Protein AF-A0AAD5S342-F1 (afdb_monomer_lite)

pLDDT: mean 83.77, std 13.4, range [33.16, 98.31]

Foldseek 3Di:
DPFQKAKEWFAFLFFIKIKIAHADDPVDPDAFPFAAEEEEFELEPLCPVVSLCCQQFQVLLLCVLLVHDQQGWHWYWYDAVDTDTDIAGSVRSNVDDDGDYHHAACLCVLVVVQCVQAPPPDPDQAGHYEYEHEDLQQHPHQVSLLVSLVVSLVVLVPGSGDFYHHAAENENSPDLHACLSRLSNQSNGPQLAAYAHHYHYPPDDSVRSSVSSSVNRNQSTHWWKKAFAPWWKDSDPLDPDTHRIDTDHRGIDITGINYDTPFIDTNRHGHHYDYDPHHCELVNCVVPCVNSLLSVLLLLLSLLSSPDPVSLVVLVSVLVSLVSRVVVNVVVVVVVVVPDPPPPPDFLLVVLLVVVVVVLVCCQSRSNNSSVVSNVPPCLNVDGRVLSSVSSVCSDPPPCVNVVVVVVVPPPPDDDQLLVLQLQLLCLCLVVVVLCPPDDCPPAAAAPQRRDEQNQLSVSLNVCVVVVNSVSDGLLSSLLSNFFKFWFFAFDAADPLPLLPTATPDTDLPGMHGLSRQVVCCVVVVRDFDADPPVRHGGQAGQGFDPDLSSLLSCVVRPLQNLQQNLCCSRHVDRDRRPCSNLSSLLNVLLVLLVQLQAFPHDLDLSSLVSNLRSLVNNCSNCPCVLVVQLVQQPDPLQVDPFFARQRVLDEPSSCLVNLLVCLLVVSRPPQLRVLLNNLLSLLLVQLLVVLVPDPCSLVVLLVLLCQFQVDDCVPFADAADAFQDDGDDLVPGDGDHRPHTPPVSLVVSCPSVVSSLSSLSSNVLSNLSSDPPDDSVVSSVSSSPDDHNDPVSSCVSNVAPDPVQSSSLSNLCSSVQVDPPSQADPPPRHGPQTRSRDPVSSVVSVVVSSSVSSSVVNVVSVVVSVVVSQVVQLVVLLCQLQADQDPVSNVCCQVQPDDDRPDGDHDPACPDPSNVSNVCSLPPPPPPPPDDRHPSVSSVVVSVVVRPPPPPDDDDDD

Sequence (959 aa):
MTVLHECKILKTYQGYFAQLSVVADKANDRKPALLTPVLVVDTSGSMGHHAARLIKTVLPDVLTNLSYPPATPVYLITYHSTTKAQLLTVEGLRGLGRIEQGGTYMAPVPSTLLPILIPEKQTDPSPGFLIITISDGEIFDQELTLKNAETLAESIKGAPVGTIRSHAIRFDTGGQADTRALSSLLQLDNSGLPVELVSLHQRTADNECVKTIAEAVSDSGSTMTLSLTGSTLRRFPWAAEESTTLPVHEGQNTLWLTSLPSQMTIDGENVKMTVEDATLSRETFQRLLTKPFTSFLQRARVLKVVNTPTSLSEVSRMVDYFDGLERSWDVQESLLEESAPSAIHTTPLEKRKNRLKKHISKTATSLRNQFNAIMNDSKVGAMNSSQQAEYLRNVDMTKNTARGLARRGADSSGAFDFDETCRKEIRKMHENLSELEEIDDSNHLVSFYSRATTLEGIKTVCNLVDEEILDQCTTPQILELFNIVGIPVDAPVGDFPDPMSYRINKVFLDCYVSLSDVLVYRVESGGNDLETPGTRQPIVNVIPIFEDPRLVQFLRKHAPTMMEYLASVGMRRVVVDVSMTSGYSVLSAIWKMVEVLGRNGEDRSERAVRVFLHLIDQLPVVVGGYFAHTYSLLDCGVNAEEGRAYHLMNNGVTNMMVAVLKGLREGGLFFVEKMMRGLYTFEVWQAVRKRYRGSEVGAGEVERMTEGIWGVDFGKWRVPVTPLFEKDVEEGEVQEEWPDEFDEGYVGELLKDCWYVDFLTYIPKLFSIAVQTDIDEDEKVSLIKNLPPFDDSVKASVLGVESLKEFTECCLVQALVYTTKKMRVDEETGLPLLPDPGHKQGREELYRKTLREVYLRRWREDLKEKTREEDRVLGEMLRDALVEAQTVDEFVRVLREGVQKGTRTSCLKGPSDEVFKVVEAAFFVKVEDGTEKIPLHAEKLATLITASLPFESIPEPLP

InterPro domains:
  IPR036465 von Willebrand factor A-like domain superfamily [G3DSA:3.40.50.410] (37-194)
  IPR036465 von Willebrand factor A-like domain superfamily [SSF53300] (38-156)

Organism: NCBI:txid64517

Structure (mmCIF, N/CA/C/O backbone):
data_AF-A0AAD5S342-F1
#
_entry.id   AF-A0AAD5S342-F1
#
loop_
_atom_site.group_PDB
_atom_site.id
_atom_site.type_symbol
_atom_site.label_atom_id
_atom_site.label_alt_id
_atom_site.label_comp_id
_atom_site.label_asym_id
_atom_site.label_entity_id
_atom_site.label_seq_id
_atom_site.pdbx_PDB_ins_code
_atom_site.Cartn_x
_atom_site.Cartn_y
_atom_site.Cartn_z
_atom_site.occupancy
_atom_site.B_iso_or_equiv
_atom_site.auth_seq_id
_atom_site.auth_comp_id
_atom_site.auth_asym_id
_atom_site.auth_atom_id
_atom_site.pdbx_PDB_model_num
ATOM 1 N N . MET A 1 1 ? -32.989 -5.867 68.429 1.00 46.41 1 MET A N 1
ATOM 2 C CA . MET A 1 1 ? -32.605 -4.721 67.583 1.00 46.41 1 MET A CA 1
ATOM 3 C C . MET A 1 1 ? -32.586 -5.213 66.153 1.00 46.41 1 MET A C 1
ATOM 5 O O . MET A 1 1 ? -31.698 -5.975 65.794 1.00 46.41 1 MET A O 1
ATOM 9 N N . THR A 1 2 ? -33.631 -4.904 65.395 1.00 49.53 2 THR A N 1
ATOM 10 C CA . THR A 1 2 ? -33.724 -5.241 63.972 1.00 49.53 2 THR A CA 1
ATOM 11 C C . THR A 1 2 ? -32.793 -4.282 63.241 1.00 49.53 2 THR A C 1
ATOM 13 O O . THR A 1 2 ? -32.979 -3.076 63.331 1.00 49.53 2 THR A O 1
ATOM 16 N N . VAL A 1 3 ? -31.729 -4.791 62.625 1.00 52.34 3 VAL A N 1
ATOM 17 C CA . VAL A 1 3 ? -30.800 -3.955 61.858 1.00 52.34 3 VAL A CA 1
ATOM 18 C C . VAL A 1 3 ? -31.531 -3.496 60.596 1.00 52.34 3 VAL A C 1
ATOM 20 O O . VAL A 1 3 ? -31.871 -4.330 59.762 1.00 52.34 3 VAL A O 1
ATOM 23 N N . LEU A 1 4 ? -31.808 -2.196 60.492 1.00 70.38 4 LEU A N 1
ATOM 24 C CA . LEU A 1 4 ? -32.550 -1.587 59.380 1.00 70.38 4 LEU A CA 1
ATOM 25 C C . LEU A 1 4 ? -31.663 -1.282 58.159 1.00 70.38 4 LEU A C 1
ATOM 27 O O . LEU A 1 4 ? -32.164 -1.224 57.039 1.00 70.38 4 LEU A O 1
ATOM 31 N N . HIS A 1 5 ? -30.346 -1.136 58.348 1.00 82.56 5 HIS A N 1
ATOM 32 C CA . HIS A 1 5 ? -29.408 -0.723 57.298 1.00 82.56 5 HIS A CA 1
ATOM 33 C C . HIS A 1 5 ? -28.180 -1.636 57.239 1.00 82.56 5 HIS A C 1
ATOM 35 O O . HIS A 1 5 ? -27.531 -1.885 58.260 1.00 82.56 5 HIS A O 1
ATOM 41 N N . GLU A 1 6 ? -27.825 -2.098 56.039 1.00 87.88 6 GLU A N 1
ATOM 42 C CA . GLU A 1 6 ? -26.651 -2.948 55.808 1.00 87.88 6 GLU A CA 1
ATOM 43 C C . GLU A 1 6 ? -25.726 -2.335 54.753 1.00 87.88 6 GLU A C 1
ATOM 45 O O . GLU A 1 6 ? -26.180 -1.878 53.706 1.00 87.88 6 GLU A O 1
ATOM 50 N N . CYS A 1 7 ? -24.420 -2.350 55.014 1.00 88.19 7 CYS A N 1
ATOM 51 C CA . CYS A 1 7 ? -23.390 -1.838 54.116 1.00 88.19 7 CYS A CA 1
ATOM 52 C C . CYS A 1 7 ? -22.332 -2.912 53.853 1.00 88.19 7 CYS A C 1
ATOM 54 O O . CYS A 1 7 ? -21.711 -3.416 54.792 1.00 88.19 7 CYS A O 1
ATOM 56 N N . LYS A 1 8 ? -22.122 -3.265 52.582 1.00 89.88 8 LYS A N 1
ATOM 57 C CA . LYS A 1 8 ? -21.062 -4.183 52.143 1.00 89.88 8 LYS A CA 1
ATOM 58 C C . LYS A 1 8 ? -19.888 -3.393 51.593 1.00 89.88 8 LYS A C 1
ATOM 60 O O . LYS A 1 8 ? -20.094 -2.577 50.701 1.00 89.88 8 LYS A O 1
ATOM 65 N N . ILE A 1 9 ? -18.682 -3.646 52.093 1.00 89.88 9 ILE A N 1
ATOM 66 C CA . ILE A 1 9 ? -17.473 -2.896 51.739 1.00 89.88 9 ILE A CA 1
ATOM 67 C C . ILE A 1 9 ? -16.460 -3.832 51.077 1.00 89.88 9 ILE A C 1
ATOM 69 O O . ILE A 1 9 ? -16.096 -4.856 51.648 1.00 89.88 9 ILE A O 1
ATOM 73 N N . LEU A 1 10 ? -15.988 -3.454 49.892 1.00 88.62 10 LEU A N 1
ATOM 74 C CA . LEU A 1 10 ? -15.003 -4.161 49.075 1.00 88.62 10 LEU A CA 1
ATOM 75 C C . LEU A 1 10 ? -13.757 -3.296 48.900 1.00 88.62 10 LEU A C 1
ATOM 77 O O . LEU A 1 10 ? -13.846 -2.080 48.704 1.00 88.62 10 LEU A O 1
ATOM 81 N N . LYS A 1 11 ? -12.577 -3.915 48.915 1.00 87.31 11 LYS A N 1
ATOM 82 C CA . LYS A 1 11 ? -11.325 -3.199 48.649 1.00 87.31 11 LYS A CA 1
ATOM 83 C C . LYS A 1 11 ? -11.171 -2.929 47.150 1.00 87.31 11 LYS A C 1
ATOM 85 O O . LYS A 1 11 ? -11.355 -3.826 46.328 1.00 87.31 11 LYS A O 1
ATOM 90 N N . THR A 1 12 ? -10.792 -1.705 46.794 1.00 85.62 12 THR A N 1
ATOM 91 C CA . THR A 1 12 ? -10.472 -1.311 45.409 1.00 85.62 12 THR A CA 1
ATOM 92 C C . THR A 1 12 ? -8.983 -0.992 45.272 1.00 85.62 12 THR A C 1
ATOM 94 O O . THR A 1 12 ? -8.253 -1.012 46.266 1.00 85.62 12 THR A O 1
ATOM 97 N N . TYR A 1 13 ? -8.509 -0.689 44.058 1.00 83.81 13 TYR A N 1
ATOM 98 C CA . TYR A 1 13 ? -7.109 -0.293 43.854 1.00 83.81 13 TYR A CA 1
ATOM 99 C C . TYR A 1 13 ? -6.765 1.037 44.559 1.00 83.81 13 TYR A C 1
ATOM 101 O O . TYR A 1 13 ? -5.616 1.248 44.943 1.00 83.81 13 TYR A O 1
ATOM 109 N N . GLN A 1 14 ? -7.760 1.908 44.779 1.00 84.06 14 GLN A N 1
ATOM 110 C CA . GLN A 1 14 ? -7.618 3.172 45.500 1.00 84.06 14 GLN A CA 1
ATOM 111 C C . GLN A 1 14 ? -8.809 3.391 46.448 1.00 84.06 14 GLN A C 1
ATOM 113 O O . GLN A 1 14 ? -9.830 3.959 46.068 1.00 84.06 14 GLN A O 1
ATOM 118 N N . GLY A 1 15 ? -8.655 2.951 47.702 1.00 88.81 15 GLY A N 1
ATOM 119 C CA . GLY A 1 15 ? -9.685 3.052 48.742 1.00 88.81 15 GLY A CA 1
ATOM 120 C C . GLY A 1 15 ? -10.644 1.859 48.746 1.00 88.81 15 GLY A C 1
ATOM 121 O O . GLY A 1 15 ? -10.259 0.728 48.428 1.00 88.81 15 GLY A O 1
ATOM 122 N N . TYR A 1 16 ? -11.904 2.100 49.093 1.00 88.94 16 TYR A N 1
ATOM 123 C CA . TYR A 1 16 ? -12.935 1.075 49.223 1.00 88.94 16 TYR A CA 1
ATOM 124 C C . TYR A 1 16 ? -14.212 1.467 48.483 1.00 88.94 16 TYR A C 1
ATOM 126 O O . TYR A 1 16 ? -14.583 2.636 48.395 1.00 88.94 16 TYR A O 1
ATOM 134 N N . PHE A 1 17 ? -14.894 0.453 47.977 1.00 89.06 17 PHE A N 1
ATOM 135 C CA . PHE A 1 17 ? -16.221 0.542 47.398 1.00 89.06 17 PHE A CA 1
ATOM 136 C C . PHE A 1 17 ? -17.229 0.045 48.426 1.00 89.06 17 PHE A C 1
ATOM 138 O O . PHE A 1 17 ? -17.016 -1.013 49.014 1.00 89.06 17 PHE A O 1
ATOM 145 N N . ALA A 1 18 ? -18.322 0.770 48.634 1.00 88.44 18 ALA A N 1
ATOM 146 C CA . ALA A 1 18 ? -19.358 0.377 49.571 1.00 88.44 18 ALA A CA 1
ATOM 147 C C . ALA A 1 18 ? -20.746 0.390 48.918 1.00 88.44 18 ALA A C 1
ATOM 149 O O . ALA A 1 18 ? -21.150 1.371 48.294 1.00 88.44 18 ALA A O 1
ATOM 150 N N . GLN A 1 19 ? -21.482 -0.709 49.083 1.00 88.44 19 GLN A N 1
ATOM 151 C CA . GLN A 1 19 ? -22.879 -0.833 48.684 1.00 88.44 19 GLN A CA 1
ATOM 152 C C . GLN A 1 19 ? -23.754 -0.788 49.935 1.00 88.44 19 GLN A C 1
ATOM 154 O O . GLN A 1 19 ? -23.732 -1.711 50.753 1.00 88.44 19 GLN A O 1
ATOM 159 N N . LEU A 1 20 ? -24.517 0.291 50.077 1.00 87.81 20 LEU A N 1
ATOM 160 C CA . LEU A 1 20 ? -25.360 0.565 51.235 1.00 87.81 20 LEU A CA 1
ATOM 161 C C . LEU A 1 20 ? -26.830 0.312 50.884 1.00 87.81 20 LEU A C 1
ATOM 163 O O . LEU A 1 20 ? -27.375 0.960 49.998 1.00 87.81 20 LEU A O 1
ATOM 167 N N . SER A 1 21 ? -27.481 -0.606 51.592 1.00 87.38 21 SER A N 1
ATOM 168 C CA . SER A 1 21 ? -28.918 -0.856 51.490 1.00 87.38 21 SER A CA 1
ATOM 169 C C . SER A 1 21 ? -29.649 -0.119 52.608 1.00 87.38 21 SER A C 1
ATOM 171 O O . SER A 1 21 ? -29.520 -0.468 53.785 1.00 87.38 21 SER A O 1
ATOM 173 N N . VAL A 1 22 ? -30.428 0.889 52.231 1.00 84.00 22 VAL A N 1
ATOM 174 C CA . VAL A 1 22 ? -31.238 1.711 53.133 1.00 84.00 22 VAL A CA 1
ATOM 175 C C . VAL A 1 22 ? -32.688 1.241 53.047 1.00 84.00 22 VAL A C 1
ATOM 177 O O . VAL A 1 22 ? -33.249 1.178 51.958 1.00 84.00 22 VAL A O 1
ATOM 180 N N . VAL A 1 23 ? -33.298 0.888 54.176 1.00 80.94 23 VAL A N 1
ATOM 181 C CA . VAL A 1 23 ? -34.708 0.485 54.255 1.00 80.94 23 VAL A CA 1
ATOM 182 C C . VAL A 1 23 ? -35.474 1.620 54.920 1.00 80.94 23 VAL A C 1
ATOM 184 O O . VAL A 1 23 ? -35.059 2.061 55.991 1.00 80.94 23 VAL A O 1
ATOM 187 N N . ALA A 1 24 ? -36.569 2.100 54.322 1.00 67.25 24 ALA A N 1
ATOM 188 C CA . ALA A 1 24 ? -37.411 3.072 55.008 1.00 67.25 24 ALA A CA 1
ATOM 189 C C . ALA A 1 24 ? -38.067 2.426 56.231 1.00 67.25 24 ALA A C 1
ATOM 191 O O . ALA A 1 24 ? -38.729 1.384 56.140 1.00 67.25 24 ALA A O 1
ATOM 192 N N . ASP A 1 25 ? -37.887 3.055 57.388 1.00 62.12 25 ASP A N 1
ATOM 193 C CA . ASP A 1 25 ? -38.526 2.610 58.612 1.00 62.12 25 ASP A CA 1
ATOM 194 C C . ASP A 1 25 ? -40.024 2.943 58.564 1.00 62.12 25 ASP A C 1
ATOM 196 O O . ASP A 1 25 ? -40.439 4.085 58.759 1.00 62.12 25 ASP A O 1
ATOM 200 N N . LYS A 1 26 ? -40.862 1.932 58.301 1.00 55.25 26 LYS A N 1
ATOM 201 C CA . LYS A 1 26 ? -42.330 2.079 58.244 1.00 55.25 26 LYS A CA 1
ATOM 202 C C . LYS A 1 26 ? -42.949 2.522 59.578 1.00 55.25 26 LYS A C 1
ATOM 204 O O . LYS A 1 26 ? -44.126 2.869 59.597 1.00 55.25 26 LYS A O 1
ATOM 209 N N . ALA A 1 27 ? -42.204 2.457 60.686 1.00 48.22 27 ALA A N 1
ATOM 210 C CA . ALA A 1 27 ? -42.687 2.826 62.015 1.00 48.22 27 ALA A CA 1
ATOM 211 C C . ALA A 1 27 ? -42.595 4.336 62.305 1.00 48.22 27 ALA A C 1
ATOM 213 O O . ALA A 1 27 ? -43.327 4.833 63.163 1.00 48.22 27 ALA A O 1
ATOM 214 N N . ASN A 1 28 ? -41.744 5.072 61.584 1.00 49.28 28 ASN A N 1
ATOM 215 C CA . ASN A 1 28 ? -41.642 6.523 61.678 1.00 49.28 28 ASN A CA 1
ATOM 216 C C . ASN A 1 28 ? -42.394 7.152 60.500 1.00 49.28 28 ASN A C 1
ATOM 218 O O . ASN A 1 28 ? -41.905 7.167 59.378 1.00 49.28 28 ASN A O 1
ATOM 222 N N . ASP A 1 29 ? -43.563 7.736 60.770 1.00 49.12 29 ASP A N 1
ATOM 223 C CA . ASP A 1 29 ? -44.435 8.463 59.824 1.00 49.12 29 ASP A CA 1
ATOM 224 C C . ASP A 1 29 ? -43.801 9.787 59.307 1.00 49.12 29 ASP A C 1
ATOM 226 O O . ASP A 1 29 ? -44.475 10.780 59.014 1.00 49.12 29 ASP A O 1
ATOM 230 N N . ARG A 1 30 ? -42.462 9.851 59.247 1.00 54.88 30 ARG A N 1
ATOM 231 C CA . ARG A 1 30 ? -41.699 10.982 58.723 1.00 54.88 30 ARG A CA 1
ATOM 232 C C . ARG A 1 30 ? -41.871 11.004 57.211 1.00 54.88 30 ARG A C 1
ATOM 234 O O . ARG A 1 30 ? -41.182 10.299 56.481 1.00 54.88 30 ARG A O 1
ATOM 241 N N . LYS A 1 31 ? -42.802 11.838 56.743 1.00 55.91 31 LYS A N 1
ATOM 242 C CA . LYS A 1 31 ? -42.915 12.158 55.319 1.00 55.91 31 LYS A CA 1
ATOM 243 C C . LYS A 1 31 ? -41.551 12.637 54.793 1.00 55.91 31 LYS A C 1
ATOM 245 O O . LYS A 1 31 ? -40.954 13.509 55.428 1.00 55.91 31 LYS A O 1
ATOM 250 N N . PRO A 1 32 ? -41.084 12.102 53.652 1.00 58.09 32 PRO A N 1
ATOM 251 C CA . PRO A 1 32 ? -39.902 12.573 52.942 1.00 58.09 32 PRO A CA 1
ATOM 252 C C . PRO A 1 32 ? -39.813 14.096 52.879 1.00 58.09 32 PRO A C 1
ATOM 254 O O . PRO A 1 32 ? -40.793 14.755 52.524 1.00 58.09 32 PRO A O 1
ATOM 257 N N . ALA A 1 33 ? -38.638 14.659 53.167 1.00 66.88 33 ALA A N 1
ATOM 258 C CA . ALA A 1 33 ? -38.361 16.044 52.812 1.00 66.88 33 ALA A CA 1
ATOM 259 C C . ALA A 1 33 ? -38.264 16.131 51.281 1.00 66.88 33 ALA A C 1
ATOM 261 O O . ALA A 1 33 ? -37.308 15.638 50.686 1.00 66.88 33 ALA A O 1
ATOM 262 N N . LEU A 1 34 ? -39.288 16.697 50.641 1.00 79.44 34 LEU A N 1
ATOM 263 C CA . LEU A 1 34 ? -39.297 16.923 49.198 1.00 79.44 34 LEU A CA 1
ATOM 264 C C . LEU A 1 34 ? -38.274 18.006 48.832 1.00 79.44 34 LEU A C 1
ATOM 266 O O . LEU A 1 34 ? -38.190 19.034 49.507 1.00 79.44 34 LEU A O 1
ATOM 270 N N . LEU A 1 35 ? -37.532 17.795 47.743 1.00 87.50 35 LEU A N 1
ATOM 271 C CA . LEU A 1 35 ? -36.610 18.797 47.206 1.00 87.50 35 LEU A CA 1
ATOM 272 C C . LEU A 1 35 ? -37.390 20.036 46.756 1.00 87.50 35 LEU A C 1
ATOM 274 O O . LEU A 1 35 ? -38.443 19.913 46.136 1.00 87.50 35 LEU A O 1
ATOM 278 N N . THR A 1 36 ? -36.864 21.228 47.011 1.00 91.56 36 THR A N 1
ATOM 279 C CA . THR A 1 36 ? -37.491 22.490 46.606 1.00 91.56 36 THR A CA 1
ATOM 280 C C . THR A 1 36 ? -37.471 22.619 45.077 1.00 91.56 36 THR A C 1
ATOM 282 O O . THR A 1 36 ? -36.381 22.654 44.498 1.00 91.56 36 THR A O 1
ATOM 285 N N . PRO A 1 37 ? -38.625 22.707 44.388 1.00 94.38 37 PRO A N 1
ATOM 286 C CA . PRO A 1 37 ? -38.643 22.787 42.932 1.00 94.38 37 PRO A CA 1
ATOM 287 C C . PRO A 1 37 ? -38.166 24.150 42.415 1.00 94.38 37 PRO A C 1
ATOM 289 O O . PRO A 1 37 ? -38.629 25.205 42.860 1.00 94.38 37 PRO A O 1
ATOM 292 N N . VAL A 1 38 ? -37.285 24.111 41.420 1.00 96.62 38 VAL A N 1
ATOM 293 C CA . VAL A 1 38 ? -36.791 25.250 40.647 1.00 96.62 38 VAL A CA 1
ATOM 294 C C . VAL A 1 38 ? -37.047 24.964 39.168 1.00 96.62 38 VAL A C 1
ATOM 296 O O . VAL A 1 38 ? -36.395 24.130 38.545 1.00 96.62 38 VAL A O 1
ATOM 299 N N . LEU A 1 39 ? -38.028 25.644 38.593 1.00 97.06 39 LEU A N 1
ATOM 300 C CA . LEU A 1 39 ? -38.422 25.500 37.198 1.00 97.06 39 LEU A CA 1
ATOM 301 C C . LEU A 1 39 ? -37.732 26.589 36.382 1.00 97.06 39 LEU A C 1
ATOM 303 O O . LEU A 1 39 ? -38.001 27.770 36.585 1.00 97.06 39 LEU A O 1
ATOM 307 N N . VAL A 1 40 ? -36.863 26.203 35.456 1.00 97.00 40 VAL A N 1
ATOM 308 C CA . VAL A 1 40 ? -36.189 27.116 34.530 1.00 97.00 40 VAL A CA 1
ATOM 309 C C . VAL A 1 40 ? -36.830 26.938 33.159 1.00 97.00 40 VAL A C 1
ATOM 311 O O . VAL A 1 40 ? -36.609 25.926 32.503 1.00 97.00 40 VAL A O 1
ATOM 314 N N . VAL A 1 41 ? -37.660 27.883 32.726 1.00 95.38 41 VAL A N 1
ATOM 315 C CA . VAL A 1 41 ? -38.484 27.717 31.520 1.00 95.38 41 VAL A CA 1
ATOM 316 C C . VAL A 1 41 ? -38.209 28.821 30.511 1.00 95.38 41 VAL A C 1
ATOM 318 O O . VAL A 1 41 ? -38.329 30.011 30.809 1.00 95.38 41 VAL A O 1
ATOM 321 N N . ASP A 1 42 ? -37.879 28.402 29.299 1.00 93.94 42 ASP A N 1
ATOM 322 C CA . ASP A 1 42 ? -37.775 29.263 28.133 1.00 93.94 42 ASP A CA 1
ATOM 323 C C . ASP A 1 42 ? -39.151 29.812 27.734 1.00 93.94 42 ASP A C 1
ATOM 325 O O . ASP A 1 42 ? -40.121 29.072 27.536 1.00 93.94 42 ASP A O 1
ATOM 329 N N . THR A 1 43 ? -39.233 31.135 27.640 1.00 93.44 43 THR A N 1
ATOM 330 C CA . THR A 1 43 ? -40.446 31.875 27.273 1.00 93.44 43 THR A CA 1
ATOM 331 C C . THR A 1 43 ? -40.275 32.686 25.990 1.00 93.44 43 THR A C 1
ATOM 333 O O . THR A 1 43 ? -41.052 33.597 25.718 1.00 93.44 43 THR A O 1
ATOM 336 N N . SER A 1 44 ? -39.253 32.371 25.199 1.00 90.69 44 SER A N 1
ATOM 337 C CA . SER A 1 44 ? -38.955 33.028 23.930 1.00 90.69 44 SER A CA 1
ATOM 338 C C . SER A 1 44 ? -40.067 32.889 22.881 1.00 90.69 44 SER A C 1
ATOM 340 O O . SER A 1 44 ? -41.038 32.133 23.014 1.00 90.69 44 SER A O 1
ATOM 342 N N . GLY A 1 45 ? -39.924 33.652 21.793 1.00 86.38 45 GLY A N 1
ATOM 343 C CA . GLY A 1 45 ? -40.865 33.629 20.674 1.00 86.38 45 GLY A CA 1
ATOM 344 C C . GLY A 1 45 ? -41.050 32.246 20.036 1.00 86.38 45 GLY A C 1
ATOM 345 O O . GLY A 1 45 ? -42.173 31.924 19.645 1.00 86.38 45 GLY A O 1
ATOM 346 N N . SER A 1 46 ? -39.997 31.427 19.974 1.00 85.88 46 SER A N 1
ATOM 347 C CA . SER A 1 46 ? -40.021 30.074 19.397 1.00 85.88 46 SER A CA 1
ATOM 348 C C . SER A 1 46 ? -40.792 29.078 20.274 1.00 85.88 46 SER A C 1
ATOM 350 O O . SER A 1 46 ? -41.546 28.250 19.759 1.00 85.88 46 SER A O 1
ATOM 352 N N . MET A 1 47 ? -40.733 29.243 21.598 1.00 88.75 47 MET A N 1
ATOM 353 C CA . MET A 1 47 ? -41.551 28.486 22.552 1.00 88.75 47 MET A CA 1
ATOM 354 C C . MET A 1 47 ? -43.021 28.935 22.567 1.00 88.75 47 MET A C 1
ATOM 356 O O . MET A 1 47 ? -43.915 28.135 22.858 1.00 88.75 47 MET A O 1
ATOM 360 N N . GLY A 1 48 ? -43.312 30.196 22.232 1.00 85.19 48 GLY A N 1
ATOM 361 C CA . GLY A 1 48 ? -44.657 30.703 21.941 1.00 85.19 48 GLY A CA 1
ATOM 362 C C . GLY A 1 48 ? -45.745 30.269 22.939 1.00 85.19 48 GLY A C 1
ATOM 363 O O . GLY A 1 48 ? -45.650 30.481 24.147 1.00 85.19 48 GLY A O 1
ATOM 364 N N . HIS A 1 49 ? -46.822 29.653 22.435 1.00 86.44 49 HIS A N 1
ATOM 365 C CA . HIS A 1 49 ? -47.918 29.146 23.275 1.00 86.44 49 HIS A CA 1
ATOM 366 C C . HIS A 1 49 ? -47.546 27.881 24.074 1.00 86.44 49 HIS A C 1
ATOM 368 O O . HIS A 1 49 ? -48.228 27.551 25.049 1.00 86.44 49 HIS A O 1
ATOM 374 N N . HIS A 1 50 ? -46.460 27.193 23.707 1.00 89.94 50 HIS A N 1
ATOM 375 C CA . HIS A 1 50 ? -45.987 26.002 24.406 1.00 89.94 50 HIS A CA 1
ATOM 376 C C . HIS A 1 50 ? -45.400 26.334 25.776 1.00 89.94 50 HIS A C 1
ATOM 378 O O . HIS A 1 50 ? -45.657 25.591 26.718 1.00 89.94 50 HIS A O 1
ATOM 384 N N . ALA A 1 51 ? -44.723 27.474 25.940 1.00 90.88 51 ALA A N 1
ATOM 385 C CA . ALA A 1 51 ? -44.261 27.926 27.257 1.00 90.88 51 ALA A CA 1
ATOM 386 C C . ALA A 1 51 ? -45.431 28.082 28.247 1.00 90.88 51 ALA A C 1
ATOM 388 O O . ALA A 1 51 ? -45.378 27.603 29.381 1.00 90.88 51 ALA A O 1
ATOM 389 N N . ALA A 1 52 ? -46.537 28.686 27.798 1.00 90.25 52 ALA A N 1
ATOM 390 C CA . ALA A 1 52 ? -47.737 28.847 28.619 1.00 90.25 52 ALA A CA 1
ATOM 391 C C . ALA A 1 52 ? -48.393 27.504 28.955 1.00 90.25 52 ALA A C 1
ATOM 393 O O . ALA A 1 52 ? -48.786 27.289 30.100 1.00 90.25 52 ALA A O 1
ATOM 394 N N . ARG A 1 53 ? -48.471 26.598 27.978 1.00 92.12 53 ARG A N 1
ATOM 395 C CA . ARG A 1 53 ? -48.949 25.223 28.165 1.00 92.12 53 ARG A CA 1
ATOM 396 C C . ARG A 1 53 ? -48.102 24.464 29.196 1.00 92.12 53 ARG A C 1
ATOM 398 O O . ARG A 1 53 ? -48.650 23.844 30.105 1.00 92.12 53 ARG A O 1
ATOM 405 N N . LEU A 1 54 ? -46.776 24.549 29.089 1.00 93.44 54 LEU A N 1
ATOM 406 C CA . LEU A 1 54 ? -45.845 23.883 29.998 1.00 93.44 54 LEU A CA 1
ATOM 407 C C . LEU A 1 54 ? -45.987 24.403 31.430 1.00 93.44 54 LEU A C 1
ATOM 409 O O . LEU A 1 54 ? -46.116 23.610 32.355 1.00 93.44 54 LEU A O 1
ATOM 413 N N . ILE A 1 55 ? -46.026 25.724 31.613 1.00 94.12 55 ILE A N 1
ATOM 414 C CA . ILE A 1 55 ? -46.080 26.345 32.943 1.00 94.12 55 ILE A CA 1
ATOM 415 C C . ILE A 1 55 ? -47.446 26.162 33.616 1.00 94.12 55 ILE A C 1
ATOM 417 O O . ILE A 1 55 ? -47.494 25.920 34.818 1.00 94.12 55 ILE A O 1
ATOM 421 N N . LYS A 1 56 ? -48.553 26.284 32.873 1.00 93.50 56 LYS A N 1
ATOM 422 C CA . LYS A 1 56 ? -49.904 26.313 33.467 1.00 93.50 56 LYS A CA 1
ATOM 423 C C . LYS A 1 56 ? -50.554 24.942 33.597 1.00 93.50 56 LYS A C 1
ATOM 425 O O . LYS A 1 56 ? -51.421 24.771 34.452 1.00 93.50 56 LYS A O 1
ATOM 430 N N . THR A 1 57 ? -50.160 23.995 32.750 1.00 93.69 57 THR A N 1
ATOM 431 C CA . THR A 1 57 ? -50.806 22.682 32.665 1.00 93.69 57 THR A CA 1
ATOM 432 C C . THR A 1 57 ? -49.822 21.574 33.004 1.00 93.69 57 THR A C 1
ATOM 434 O O . THR A 1 57 ? -50.010 20.883 33.997 1.00 93.69 57 THR A O 1
ATOM 437 N N . VAL A 1 58 ? -48.728 21.449 32.246 1.00 95.62 58 VAL A N 1
ATOM 438 C CA . VAL A 1 58 ? -47.835 20.283 32.351 1.00 95.62 58 VAL A CA 1
ATOM 439 C C . VAL A 1 58 ? -47.049 20.264 33.667 1.00 95.62 58 VAL A C 1
ATOM 441 O O . VAL A 1 58 ? -47.120 19.289 34.404 1.00 95.62 58 VAL A O 1
ATOM 444 N N . LEU A 1 59 ? -46.302 21.319 33.997 1.00 95.81 59 LEU A N 1
ATOM 445 C CA . LEU A 1 59 ? -45.428 21.347 35.179 1.00 95.81 59 LEU A CA 1
ATOM 446 C C . LEU A 1 59 ? -46.180 21.226 36.520 1.00 95.81 59 LEU A C 1
ATOM 448 O O . LEU A 1 59 ? -45.702 20.488 37.382 1.00 95.81 59 LEU A O 1
ATOM 452 N N . PRO A 1 60 ? -47.349 21.866 36.727 1.00 96.06 60 PRO A N 1
ATOM 453 C CA . PRO A 1 60 ? -48.146 21.650 37.936 1.00 96.06 60 PRO A CA 1
ATOM 454 C C . PRO A 1 60 ? -48.586 20.192 38.095 1.00 96.06 60 PRO A C 1
ATOM 456 O O . PRO A 1 60 ? -48.535 19.648 39.200 1.00 96.06 60 PRO A O 1
ATOM 459 N N . ASP A 1 61 ? -48.972 19.543 36.994 1.00 95.12 61 ASP A N 1
ATOM 460 C CA . ASP A 1 61 ? -49.398 18.141 36.990 1.00 95.12 61 ASP A CA 1
ATOM 461 C C . ASP A 1 61 ? -48.203 17.191 37.192 1.00 95.12 61 ASP A C 1
ATOM 463 O O . ASP A 1 61 ? -48.325 16.206 37.917 1.00 95.12 61 ASP A O 1
ATOM 467 N N . VAL A 1 62 ? -47.020 17.520 36.654 1.00 94.38 62 VAL A N 1
ATOM 468 C CA . VAL A 1 62 ? -45.755 16.816 36.948 1.00 94.38 62 VAL A CA 1
ATOM 469 C C . VAL A 1 62 ? -45.452 16.860 38.442 1.00 94.38 62 VAL A C 1
ATOM 471 O O . VAL A 1 62 ? -45.231 15.817 39.052 1.00 94.38 62 VAL A O 1
ATOM 474 N N . LEU A 1 63 ? -45.467 18.049 39.052 1.00 94.00 63 LEU A N 1
ATOM 475 C CA . LEU A 1 63 ? -45.190 18.199 40.482 1.00 94.00 63 LEU A CA 1
ATOM 476 C C . LEU A 1 63 ? -46.245 17.470 41.328 1.00 94.00 63 LEU A C 1
ATOM 478 O O . LEU A 1 63 ? -45.900 16.797 42.297 1.00 94.00 63 LEU A O 1
ATOM 482 N N . THR A 1 64 ? -47.515 17.516 40.925 1.00 92.12 64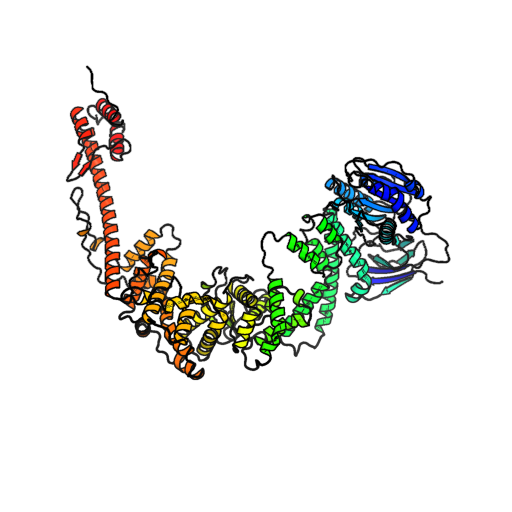 THR A N 1
ATOM 483 C CA . THR A 1 64 ? -48.590 16.765 41.593 1.00 92.12 64 THR A CA 1
ATOM 484 C C . THR A 1 64 ? -48.357 15.250 41.507 1.00 92.12 64 THR A C 1
ATOM 486 O O . THR A 1 64 ? -48.504 14.556 42.513 1.00 92.12 64 THR A O 1
ATOM 489 N N . ASN A 1 65 ? -47.924 14.732 40.350 1.00 91.50 65 ASN A N 1
ATOM 490 C CA . ASN A 1 65 ? -47.564 13.318 40.173 1.00 91.50 65 ASN A CA 1
ATOM 491 C C . ASN A 1 65 ? -46.349 12.905 41.012 1.00 91.50 65 ASN A C 1
ATOM 493 O O . ASN A 1 65 ? -46.296 11.783 41.508 1.00 91.50 65 ASN A O 1
ATOM 497 N N . LEU A 1 66 ? -45.411 13.826 41.233 1.00 88.12 66 LEU A N 1
ATOM 498 C CA . LEU A 1 66 ? -44.286 13.661 42.155 1.00 88.12 66 LEU A CA 1
ATOM 499 C C . LEU A 1 66 ? -44.689 13.866 43.631 1.00 88.12 66 LEU A C 1
ATOM 501 O O . LEU A 1 66 ? -43.834 13.980 44.504 1.00 88.12 66 LEU A O 1
ATOM 505 N N . SER A 1 67 ? -45.993 13.891 43.928 1.00 89.75 67 SER A N 1
ATOM 506 C CA . SER A 1 67 ? -46.565 14.032 45.273 1.00 89.75 67 SER A CA 1
ATOM 507 C C . SER A 1 67 ? -46.288 15.374 45.964 1.00 89.75 67 SER A C 1
ATOM 509 O O . SER A 1 67 ? -46.380 15.461 47.191 1.00 89.75 67 SER A O 1
ATOM 511 N N . TYR A 1 68 ? -46.005 16.442 45.211 1.00 90.56 68 TYR A N 1
ATOM 512 C CA . TYR A 1 68 ? -45.884 17.789 45.770 1.00 90.56 68 TYR A CA 1
ATOM 513 C C . TYR A 1 68 ? -47.265 18.372 46.113 1.00 90.56 68 TYR A C 1
ATOM 515 O O . TYR A 1 68 ? -48.130 18.463 45.239 1.00 90.56 68 TYR A O 1
ATOM 523 N N . PRO A 1 69 ? -47.487 18.833 47.361 1.00 91.69 69 PRO A N 1
ATOM 524 C CA . PRO A 1 69 ? -48.716 19.531 47.723 1.00 91.69 69 PRO A CA 1
ATOM 525 C C . PRO A 1 69 ? -48.971 20.797 46.877 1.00 91.69 69 PRO A C 1
ATOM 527 O O . PRO A 1 69 ? -48.019 21.512 46.558 1.00 91.69 69 PRO A O 1
ATOM 530 N N . PRO A 1 70 ? -50.239 21.175 46.614 1.00 92.56 70 PRO A N 1
ATOM 531 C CA . PRO A 1 70 ? -50.577 22.386 45.850 1.00 92.56 70 PRO A CA 1
ATOM 532 C C . PRO A 1 70 ? -50.010 23.693 46.434 1.00 92.56 70 PRO A C 1
ATOM 534 O O . PRO A 1 70 ? -49.781 24.664 45.714 1.00 92.56 70 PRO A O 1
ATOM 537 N N . ALA A 1 71 ? -49.779 23.724 47.750 1.00 94.00 71 ALA A N 1
ATOM 538 C CA . ALA A 1 71 ? -49.234 24.872 48.473 1.00 94.00 71 ALA A CA 1
ATOM 539 C C . ALA A 1 71 ? -47.694 24.918 48.505 1.00 94.00 71 ALA A C 1
ATOM 541 O O . ALA A 1 71 ? -47.138 25.870 49.052 1.00 94.00 71 ALA A O 1
ATOM 542 N N . THR A 1 72 ? -46.997 23.917 47.955 1.00 93.00 72 THR A N 1
ATOM 543 C CA . THR A 1 72 ? -45.530 23.862 47.995 1.00 93.00 72 THR A CA 1
ATOM 544 C C . THR A 1 72 ? -44.927 25.034 47.223 1.00 93.00 72 THR A C 1
ATOM 546 O O . THR A 1 72 ? -45.344 25.264 46.083 1.00 93.00 72 THR A O 1
ATOM 549 N N . PRO A 1 73 ? -43.967 25.776 47.807 1.00 94.50 73 PRO A N 1
ATOM 550 C CA . PRO A 1 73 ? -43.253 26.828 47.098 1.00 94.50 73 PRO A CA 1
ATOM 551 C C . PRO A 1 73 ? -42.441 26.269 45.922 1.00 94.50 73 PRO A C 1
ATOM 553 O O . PRO A 1 73 ? -41.793 25.233 46.037 1.00 94.50 73 PRO A O 1
ATOM 556 N N . VAL A 1 74 ? -42.460 26.989 44.805 1.00 95.50 74 VAL A N 1
ATOM 557 C CA . VAL A 1 74 ? -41.762 26.688 43.554 1.00 95.50 74 VAL A CA 1
ATOM 558 C C . VAL A 1 74 ? -41.091 27.963 43.062 1.00 95.50 74 VAL A C 1
ATOM 560 O O . VAL A 1 74 ? -41.754 28.986 42.860 1.00 95.50 74 VAL A O 1
ATOM 563 N N . TYR A 1 75 ? -39.782 27.907 42.833 1.00 96.88 75 TYR A N 1
ATOM 564 C CA . TYR A 1 75 ? -39.073 28.980 42.144 1.00 96.88 75 TYR A CA 1
ATOM 565 C C . TYR A 1 75 ? -39.281 28.814 40.644 1.00 96.88 75 TYR A C 1
ATOM 567 O O . TYR A 1 75 ? -38.845 27.827 40.066 1.00 96.88 75 TYR A O 1
ATOM 575 N N . LEU A 1 76 ? -39.939 29.773 40.000 1.00 96.44 76 LEU A N 1
ATOM 576 C CA . LEU A 1 76 ? -40.054 29.820 38.547 1.00 96.44 76 LEU A CA 1
ATOM 577 C C . LEU A 1 76 ? -39.099 30.888 38.011 1.00 96.44 76 LEU A C 1
ATOM 579 O O . LEU A 1 76 ? -39.271 32.078 38.283 1.00 96.44 76 LEU A O 1
ATOM 583 N N . ILE A 1 77 ? -38.109 30.450 37.243 1.00 96.62 77 ILE A N 1
ATOM 584 C CA . ILE A 1 77 ? -37.183 31.286 36.489 1.00 96.62 77 ILE A CA 1
ATOM 585 C C . ILE A 1 77 ? -37.603 31.221 35.026 1.00 96.62 77 ILE A C 1
ATOM 587 O O . ILE A 1 77 ? -37.428 30.202 34.364 1.00 96.62 77 ILE A O 1
ATOM 591 N N . THR A 1 78 ? -38.165 32.307 34.514 1.00 94.56 78 THR A N 1
ATOM 592 C CA . THR A 1 78 ? -38.449 32.444 33.083 1.00 94.56 78 THR A CA 1
ATOM 593 C C . THR A 1 78 ? -37.362 33.264 32.421 1.00 94.56 78 THR A C 1
ATOM 595 O O . THR A 1 78 ? -36.914 34.261 33.000 1.00 94.56 78 THR A O 1
ATOM 598 N N . TYR A 1 79 ? -36.972 32.889 31.209 1.00 94.19 79 TYR A N 1
ATOM 599 C CA . TYR A 1 79 ? -36.029 33.674 30.424 1.00 94.19 79 TYR A CA 1
ATOM 600 C C . TYR A 1 79 ? -36.514 33.883 28.989 1.00 94.19 79 TYR A C 1
ATOM 602 O O . TYR A 1 79 ? -37.176 33.032 28.391 1.00 94.19 79 TYR A O 1
ATOM 610 N N . HIS A 1 80 ? -36.226 35.077 28.485 1.00 91.81 80 HIS A N 1
ATOM 611 C CA . HIS A 1 80 ? -36.350 35.495 27.093 1.00 91.81 80 HIS A CA 1
ATOM 612 C C . HIS A 1 80 ? -35.225 36.514 26.824 1.00 91.81 80 HIS A C 1
ATOM 614 O O . HIS A 1 80 ? -34.069 36.219 27.098 1.00 91.81 80 HIS A O 1
ATOM 620 N N . SER A 1 81 ? -35.523 37.723 26.353 1.00 90.56 81 SER A N 1
ATOM 621 C CA . SER A 1 81 ? -34.626 38.885 26.380 1.00 90.56 81 SER A CA 1
ATOM 622 C C . SER A 1 81 ? -34.278 39.367 27.793 1.00 90.56 81 SER A C 1
ATOM 624 O O . SER A 1 81 ? -33.296 40.087 27.962 1.00 90.56 81 SER A O 1
ATOM 626 N N . THR A 1 82 ? -35.055 38.990 28.810 1.00 90.38 82 THR A N 1
ATOM 627 C CA . THR A 1 82 ? -34.729 39.209 30.225 1.00 90.38 82 THR A CA 1
ATOM 628 C C . THR A 1 82 ? -34.944 37.928 31.029 1.00 90.38 82 THR A C 1
ATOM 630 O O . THR A 1 82 ? -35.708 37.050 30.632 1.00 90.38 82 THR A O 1
ATOM 633 N N . THR A 1 83 ? -34.261 37.802 32.168 1.00 94.00 83 THR A N 1
ATOM 634 C CA . THR A 1 83 ? -34.461 36.697 33.115 1.00 94.00 83 THR A CA 1
ATOM 635 C C . THR A 1 83 ? -35.209 37.205 34.339 1.00 94.00 83 THR A C 1
ATOM 637 O O . THR A 1 83 ? -34.839 38.224 34.925 1.00 94.00 83 THR A O 1
ATOM 640 N N . LYS A 1 84 ? -36.264 36.494 34.739 1.00 93.56 84 LYS A N 1
ATOM 641 C CA . LYS A 1 84 ? -37.088 36.833 35.902 1.00 93.56 84 LYS A CA 1
ATOM 642 C C . LYS A 1 84 ? -37.272 35.604 36.779 1.00 93.56 84 LYS A C 1
ATOM 644 O O . LYS A 1 84 ? -37.777 34.590 36.311 1.00 93.56 84 LYS A O 1
ATOM 649 N N . ALA A 1 85 ? -36.911 35.724 38.053 1.00 94.50 85 ALA A N 1
ATOM 650 C CA . ALA A 1 85 ? -37.230 34.738 39.078 1.00 94.50 85 ALA A CA 1
ATOM 651 C C . ALA A 1 85 ? -38.425 35.203 39.912 1.00 94.50 85 ALA A C 1
ATOM 653 O O . ALA A 1 85 ? -38.515 36.370 40.299 1.00 94.50 85 ALA A O 1
ATOM 654 N N . GLN A 1 86 ? -39.338 34.286 40.205 1.00 94.94 86 GLN A N 1
ATOM 655 C CA . GLN A 1 86 ? -40.473 34.520 41.091 1.00 94.94 86 GLN A CA 1
ATOM 656 C C . GLN A 1 86 ? -40.768 33.270 41.916 1.00 94.94 86 GLN A C 1
ATOM 658 O O . GLN A 1 86 ? -40.646 32.149 41.425 1.00 94.94 86 GLN A O 1
ATOM 663 N N . LEU A 1 87 ? -41.160 33.472 43.172 1.00 95.69 87 LEU A N 1
ATOM 664 C CA . LEU A 1 87 ? -41.582 32.402 44.068 1.00 95.69 87 LEU A CA 1
ATOM 665 C C . LEU A 1 87 ? -43.105 32.273 44.001 1.00 95.69 87 LEU A C 1
ATOM 667 O O . LEU A 1 87 ? -43.823 33.227 44.298 1.00 95.69 87 LEU A O 1
ATOM 671 N N . LEU A 1 88 ? -43.586 31.106 43.590 1.00 95.94 88 LEU A N 1
ATOM 672 C CA . LEU A 1 88 ? -45.006 30.781 43.454 1.00 95.94 88 LEU A CA 1
ATOM 673 C C . LEU A 1 88 ? -45.325 29.509 44.238 1.00 95.94 88 LEU A C 1
ATOM 675 O O . LEU A 1 88 ? -44.430 28.887 44.795 1.00 95.94 88 LEU A O 1
ATOM 679 N N . THR A 1 89 ? -46.591 29.111 44.289 1.00 96.50 89 THR A N 1
ATOM 680 C CA . THR A 1 89 ? -46.979 27.762 44.724 1.00 96.50 89 THR A CA 1
ATOM 681 C C . THR A 1 89 ? -47.251 26.875 43.510 1.00 96.50 89 THR A C 1
ATOM 683 O O . THR A 1 89 ? -47.474 27.398 42.415 1.00 96.50 89 THR A O 1
ATOM 686 N N . VAL A 1 90 ? -47.282 25.549 43.689 1.00 94.12 90 VAL A N 1
ATOM 687 C CA . VAL A 1 90 ? -47.692 24.601 42.629 1.00 94.12 90 VAL A CA 1
ATOM 688 C C . VAL A 1 90 ? -49.037 25.010 42.012 1.00 94.12 90 VAL A C 1
ATOM 690 O O . VAL A 1 90 ? -49.161 25.058 40.792 1.00 94.12 90 VAL A O 1
ATOM 693 N N . GLU A 1 91 ? -50.019 25.396 42.832 1.00 93.00 91 GLU A N 1
ATOM 694 C CA . GLU A 1 91 ? -51.311 25.904 42.344 1.00 93.00 91 GLU A CA 1
ATOM 695 C C . GLU A 1 91 ? -51.188 27.290 41.683 1.00 93.00 91 GLU A C 1
ATOM 697 O O . GLU A 1 91 ? -51.819 27.570 40.664 1.00 93.00 91 GLU A O 1
ATOM 702 N N . GLY A 1 92 ? -50.318 28.154 42.216 1.00 92.62 92 GLY A N 1
ATOM 703 C CA . GLY A 1 92 ? -50.050 29.488 41.677 1.00 92.62 92 GLY A CA 1
ATOM 704 C C . GLY A 1 92 ? -49.502 29.479 40.246 1.00 92.62 92 GLY A C 1
ATOM 705 O O . GLY A 1 92 ? -49.731 30.436 39.504 1.00 92.62 92 GLY A O 1
ATOM 706 N N . LEU A 1 93 ? -48.850 28.390 39.821 1.00 93.56 93 LEU A N 1
ATOM 707 C CA . LEU A 1 93 ? -48.398 28.208 38.438 1.00 93.56 93 LEU A CA 1
ATOM 708 C C . LEU A 1 93 ? -49.562 28.223 37.431 1.00 93.56 93 LEU A C 1
ATOM 710 O O . LEU A 1 93 ? -49.428 28.798 36.347 1.00 93.56 93 LEU A O 1
ATOM 714 N N . ARG A 1 94 ? -50.728 27.666 37.796 1.00 93.62 94 ARG A N 1
ATOM 715 C CA . ARG A 1 94 ? -51.919 27.610 36.924 1.00 93.62 94 ARG A CA 1
ATOM 716 C C . ARG A 1 94 ? -52.505 28.999 36.645 1.00 93.62 94 ARG A C 1
ATOM 718 O O . ARG A 1 94 ? -53.059 29.236 35.573 1.00 93.62 94 ARG A O 1
ATOM 725 N N . GLY A 1 95 ? -52.357 29.923 37.598 1.00 86.50 95 GLY A N 1
ATOM 726 C CA . GLY A 1 95 ? -52.918 31.279 37.563 1.00 86.50 95 GLY A CA 1
ATOM 727 C C . GLY A 1 95 ? -52.038 32.346 36.902 1.00 86.50 95 GLY A C 1
ATOM 728 O O . GLY A 1 95 ? -52.410 33.520 36.895 1.00 86.50 95 GLY A O 1
ATOM 729 N N . LEU A 1 96 ? -50.872 31.982 36.359 1.00 87.00 96 LEU A N 1
ATOM 730 C CA . LEU A 1 96 ? -49.943 32.939 35.749 1.00 87.00 96 LEU A CA 1
ATOM 731 C C . LEU A 1 96 ? -50.555 33.666 34.538 1.00 87.00 96 LEU A C 1
ATOM 733 O O . LEU A 1 96 ? -51.302 33.084 33.751 1.00 87.00 96 LEU A O 1
ATOM 737 N N . GLY A 1 97 ? -50.223 34.951 34.375 1.00 78.06 97 GLY A N 1
ATOM 738 C CA . GLY A 1 97 ? -50.718 35.821 33.299 1.00 78.06 97 GLY A CA 1
ATOM 739 C C . GLY A 1 97 ? -50.201 35.471 31.894 1.00 78.06 97 GLY A C 1
ATOM 740 O O . GLY A 1 97 ? -49.736 34.359 31.628 1.00 78.06 97 GLY A O 1
ATOM 741 N N . ARG A 1 98 ? -50.329 36.410 30.946 1.00 73.00 98 ARG A N 1
ATOM 742 C CA . ARG A 1 98 ? -49.748 36.265 29.599 1.00 73.00 98 ARG A CA 1
ATOM 743 C C . ARG A 1 98 ? -48.222 36.244 29.713 1.00 73.00 98 ARG A C 1
ATOM 745 O O . ARG A 1 98 ? -47.656 37.043 30.449 1.00 73.00 98 ARG A O 1
ATOM 752 N N . ILE A 1 99 ? -47.592 35.324 28.992 1.00 75.31 99 ILE A N 1
ATOM 753 C CA . ILE A 1 99 ? -46.139 35.160 28.965 1.00 75.31 99 ILE A CA 1
ATOM 754 C C . ILE A 1 99 ? -45.583 36.033 27.833 1.00 75.31 99 ILE A C 1
ATOM 756 O O . ILE A 1 99 ? -46.164 36.079 26.744 1.00 75.31 99 ILE A O 1
ATOM 760 N N . GLU A 1 100 ? -44.548 36.809 28.147 1.00 65.38 100 GLU A N 1
ATOM 761 C CA . GLU A 1 100 ? -43.917 37.790 27.256 1.00 65.38 100 GLU A CA 1
ATOM 762 C C . GLU A 1 100 ? -43.157 37.107 26.108 1.00 65.38 100 GLU A C 1
ATOM 764 O O . GLU A 1 100 ? -42.785 35.948 26.225 1.00 65.38 100 GLU A O 1
ATOM 769 N N . GLN A 1 101 ? -42.962 37.818 24.990 1.00 68.44 101 GLN A N 1
ATOM 770 C CA . GLN A 1 101 ? -42.298 37.323 23.776 1.00 68.44 101 GLN A CA 1
ATOM 771 C C . GLN A 1 101 ? -41.015 38.127 23.527 1.00 68.44 101 GLN A C 1
ATOM 773 O O . GLN A 1 101 ? -41.045 39.357 23.567 1.00 68.44 101 GLN A O 1
ATOM 778 N N . GLY A 1 102 ? -39.906 37.443 23.247 1.00 76.56 102 GLY A N 1
ATOM 779 C CA . GLY A 1 102 ? -38.587 38.041 23.018 1.00 76.56 102 GLY A CA 1
ATOM 780 C C . GLY A 1 102 ? -37.586 37.016 22.477 1.00 76.56 102 GLY A C 1
ATOM 781 O O . GLY A 1 102 ? -37.979 35.907 22.109 1.00 76.56 102 GLY A O 1
ATOM 782 N N . GLY A 1 103 ? -36.305 37.389 22.415 1.00 83.25 103 GLY A N 1
ATOM 783 C CA . GLY A 1 103 ? -35.222 36.459 22.061 1.00 83.25 103 GLY A CA 1
ATOM 784 C C . GLY A 1 103 ? -34.962 35.424 23.162 1.00 83.25 103 GLY A C 1
ATOM 785 O O . GLY A 1 103 ? -35.537 35.517 24.238 1.00 83.25 103 GLY A O 1
ATOM 786 N N . THR A 1 104 ? -34.086 34.458 22.913 1.00 88.75 104 THR A N 1
ATOM 787 C CA . THR A 1 104 ? -33.748 33.371 23.846 1.00 88.75 104 THR A CA 1
ATOM 788 C C . THR A 1 104 ? -32.365 33.610 24.465 1.00 88.75 104 THR A C 1
ATOM 790 O O . THR A 1 104 ? -31.355 33.155 23.926 1.00 88.75 104 THR A O 1
ATOM 793 N N . TYR A 1 105 ? -32.294 34.366 25.567 1.00 92.44 105 TYR A N 1
ATOM 794 C CA . TYR A 1 105 ? -31.041 34.672 26.274 1.00 92.44 105 TYR A CA 1
ATOM 795 C C . TYR A 1 105 ? -31.008 33.978 27.642 1.00 92.44 105 TYR A C 1
ATOM 797 O O . TYR A 1 105 ? -31.713 34.366 28.576 1.00 92.44 105 TYR A O 1
ATOM 805 N N . MET A 1 106 ? -30.205 32.921 27.753 1.00 95.25 106 MET A N 1
ATOM 806 C CA . MET A 1 106 ? -30.118 32.065 28.939 1.00 95.25 106 MET A CA 1
ATOM 807 C C . MET A 1 106 ? -28.961 32.458 29.867 1.00 95.25 106 MET A C 1
ATOM 809 O O . MET A 1 106 ? -28.947 32.057 31.032 1.00 95.25 106 MET A O 1
ATOM 813 N N . ALA A 1 107 ? -28.011 33.280 29.420 1.00 95.31 107 ALA A N 1
ATOM 814 C CA . ALA A 1 107 ? -26.809 33.573 30.191 1.00 95.31 107 ALA A CA 1
ATOM 815 C C . ALA A 1 107 ? -27.049 34.161 31.591 1.00 95.31 107 ALA A C 1
ATOM 817 O O . ALA A 1 107 ? -26.243 33.871 32.479 1.00 95.31 107 ALA A O 1
ATOM 818 N N . PRO A 1 108 ? -28.110 34.947 31.863 1.00 96.25 108 PRO A N 1
ATOM 819 C CA . PRO A 1 108 ? -28.372 35.434 33.218 1.00 96.25 108 PRO A CA 1
ATOM 820 C C . PRO A 1 108 ? -28.981 34.377 34.159 1.00 96.25 108 PRO A C 1
ATOM 822 O O . PRO A 1 108 ? -29.046 34.604 35.372 1.00 96.25 108 PRO A O 1
ATOM 825 N N . VAL A 1 109 ? -29.419 33.218 33.647 1.00 96.56 109 VAL A N 1
ATOM 826 C CA . VAL A 1 109 ? -30.052 32.155 34.447 1.00 96.56 109 VAL A CA 1
ATOM 827 C C . VAL A 1 109 ? -29.114 31.609 35.531 1.00 96.56 109 VAL A C 1
ATOM 829 O O . VAL A 1 109 ? -29.536 31.616 36.689 1.00 96.56 109 VAL A O 1
ATOM 832 N N . PRO A 1 110 ? -27.855 31.202 35.257 1.00 95.62 110 PRO A N 1
ATOM 833 C CA . PRO A 1 110 ? -26.949 30.750 36.316 1.00 95.62 110 PRO A CA 1
ATOM 834 C C . PRO A 1 110 ? -26.719 31.794 37.419 1.00 95.62 110 PRO A C 1
ATOM 836 O O . PRO A 1 110 ? -26.746 31.466 38.603 1.00 95.62 110 PRO A O 1
ATOM 839 N N . SER A 1 111 ? -26.575 33.073 37.059 1.00 93.38 111 SER A N 1
ATOM 840 C CA . SER A 1 111 ? -26.435 34.159 38.040 1.00 93.38 111 SER A CA 1
ATOM 841 C C . SER A 1 111 ? -27.701 34.361 38.878 1.00 93.38 111 SER A C 1
ATOM 843 O O . SER A 1 111 ? -27.612 34.765 40.033 1.00 93.38 111 SER A O 1
ATOM 845 N N . THR A 1 112 ? -28.871 34.054 38.314 1.00 95.50 112 THR A N 1
ATOM 846 C CA . THR A 1 112 ? -30.162 34.090 39.018 1.00 95.50 112 THR A CA 1
ATOM 847 C C . THR A 1 112 ? -30.349 32.875 39.932 1.00 95.50 112 THR A C 1
ATOM 849 O O . THR A 1 112 ? -30.942 32.996 41.002 1.00 95.50 112 THR A O 1
ATOM 852 N N . LEU A 1 113 ? -29.821 31.711 39.540 1.00 94.81 113 LEU A N 1
ATOM 853 C CA . LEU A 1 113 ? -29.827 30.489 40.348 1.00 94.81 113 LEU A CA 1
ATOM 854 C C . LEU A 1 113 ? -28.921 30.604 41.577 1.00 94.81 113 LEU A C 1
ATOM 856 O O . LEU A 1 113 ? -29.293 30.122 42.643 1.00 94.81 113 LEU A O 1
ATOM 860 N N . LEU A 1 114 ? -27.764 31.260 41.454 1.00 92.69 114 LEU A N 1
ATOM 861 C CA . LEU A 1 114 ? -26.776 31.374 42.532 1.00 92.69 114 LEU A CA 1
ATOM 862 C C . LEU A 1 114 ? -27.374 31.818 43.889 1.00 92.69 114 LEU A C 1
ATOM 864 O O . LEU A 1 114 ? -27.228 31.065 44.850 1.00 92.69 114 LEU A O 1
ATOM 868 N N . PRO A 1 115 ? -28.093 32.955 44.004 1.00 91.25 115 PRO A N 1
ATOM 869 C CA . PRO A 1 115 ? -28.669 33.392 45.279 1.00 91.25 115 PRO A CA 1
ATOM 870 C C . PRO A 1 115 ? -29.850 32.534 45.767 1.00 91.25 115 PRO A C 1
ATOM 872 O O . PRO A 1 115 ? -30.227 32.641 46.933 1.00 91.25 115 PRO A O 1
ATOM 875 N N . ILE A 1 116 ? -30.454 31.707 44.902 1.00 91.62 116 ILE A N 1
ATOM 876 C CA . ILE A 1 116 ? -31.504 30.746 45.287 1.00 91.62 116 ILE A CA 1
ATOM 877 C C . ILE A 1 116 ? -30.864 29.511 45.925 1.00 91.62 116 ILE A C 1
ATOM 879 O O . ILE A 1 116 ? -31.325 29.046 46.963 1.00 91.62 116 ILE A O 1
ATOM 883 N N . LEU A 1 117 ? -29.798 28.998 45.306 1.00 90.00 117 LEU A N 1
ATOM 884 C CA . LEU A 1 117 ? -29.100 27.792 45.753 1.00 90.00 117 LEU A CA 1
ATOM 885 C C . LEU A 1 117 ? -28.205 28.064 46.972 1.00 90.00 117 LEU A C 1
ATOM 887 O O . LEU A 1 117 ? -28.080 27.207 47.849 1.00 90.00 117 LEU A O 1
ATOM 891 N N . ILE A 1 118 ? -27.612 29.263 47.037 1.00 86.94 118 ILE A N 1
ATOM 892 C CA . ILE A 1 118 ? -26.688 29.710 48.087 1.00 86.94 118 ILE A CA 1
ATOM 893 C C . ILE A 1 118 ? -27.162 31.068 48.647 1.00 86.94 118 ILE A C 1
ATOM 895 O O . ILE A 1 118 ? -26.671 32.121 48.232 1.00 86.94 118 ILE A O 1
ATOM 899 N N . PRO A 1 119 ? -28.124 31.093 49.586 1.00 81.12 119 PRO A N 1
ATOM 900 C CA . PRO A 1 119 ? -28.588 32.343 50.183 1.00 81.12 119 PRO A CA 1
ATOM 901 C C . PRO A 1 119 ? -27.523 32.964 51.105 1.00 81.12 119 PRO A C 1
ATOM 903 O O . PRO A 1 119 ? -27.034 32.306 52.020 1.00 81.12 119 PRO A O 1
ATOM 906 N N . GLU A 1 120 ? -27.223 34.261 50.951 1.00 72.94 120 GLU A N 1
ATOM 907 C CA . GLU A 1 120 ? -26.172 34.986 51.710 1.00 72.94 120 GLU A CA 1
ATOM 908 C C . GLU A 1 120 ? -26.312 34.949 53.251 1.00 72.94 120 GLU A C 1
ATOM 910 O O . GLU A 1 120 ? -25.383 35.318 53.966 1.00 72.94 120 GLU A O 1
ATOM 915 N N . LYS A 1 121 ? -27.473 34.548 53.789 1.00 63.09 121 LYS A N 1
ATOM 916 C CA . LYS A 1 121 ? -27.806 34.618 55.226 1.00 63.09 121 LYS A CA 1
ATOM 917 C C . LYS A 1 121 ? -28.044 33.262 55.899 1.00 63.09 121 LYS A C 1
ATOM 919 O O . LYS A 1 121 ? -28.561 33.239 57.016 1.00 63.09 121 LYS A O 1
ATOM 924 N N . GLN A 1 122 ? -27.719 32.146 55.252 1.00 61.78 122 GLN A N 1
ATOM 925 C CA . GLN A 1 122 ? -28.021 30.821 55.800 1.00 61.78 122 GLN A CA 1
ATOM 926 C C . GLN A 1 122 ? -26.833 30.254 56.593 1.00 61.78 122 GLN A C 1
ATOM 928 O O . GLN A 1 122 ? -25.750 30.059 56.054 1.00 61.78 122 GLN A O 1
ATOM 933 N N . THR A 1 123 ? -27.037 30.011 57.892 1.00 55.91 123 THR A N 1
ATOM 934 C CA . THR A 1 123 ? -26.086 29.307 58.779 1.00 55.91 123 THR A CA 1
ATOM 935 C C . THR A 1 123 ? -26.358 27.804 58.875 1.00 55.91 123 THR A C 1
ATOM 937 O O . THR A 1 123 ? -25.513 27.072 59.378 1.00 55.91 123 THR A O 1
ATOM 940 N N . ASP A 1 124 ? -27.519 27.356 58.389 1.00 61.75 124 ASP A N 1
ATOM 941 C CA . ASP A 1 124 ? -27.920 25.949 58.298 1.00 61.75 124 ASP A CA 1
ATOM 942 C C . ASP A 1 124 ? -27.732 25.419 56.867 1.00 61.75 124 ASP A C 1
ATOM 944 O O . ASP A 1 124 ? -27.782 26.212 55.920 1.00 61.75 124 ASP A O 1
ATOM 948 N N . PRO A 1 125 ? -27.541 24.096 56.683 1.00 61.81 125 PRO A N 1
ATOM 949 C CA . PRO A 1 125 ? -27.462 23.494 55.356 1.00 61.81 125 PRO A CA 1
ATOM 950 C C . PRO A 1 125 ? -28.704 23.848 54.529 1.00 61.81 125 PRO A C 1
ATOM 952 O O . PRO A 1 125 ? -29.842 23.679 54.975 1.00 61.81 125 PRO A O 1
ATOM 955 N N . SER A 1 126 ? -28.467 24.371 53.324 1.00 67.31 126 SER A N 1
ATOM 956 C CA . SER A 1 126 ? -29.518 24.767 52.383 1.00 67.31 126 SER A CA 1
ATOM 957 C C . SER A 1 126 ? -30.423 23.566 52.056 1.00 67.31 126 SER A C 1
ATOM 959 O O . SER A 1 126 ? -29.914 22.443 51.956 1.00 67.31 126 SER A O 1
ATOM 961 N N . PRO A 1 127 ? -31.752 23.747 51.901 1.00 76.94 127 PRO A N 1
ATOM 962 C CA . PRO A 1 127 ? -32.632 22.657 51.485 1.00 76.94 127 PRO A CA 1
ATOM 963 C C . PRO A 1 127 ? -32.164 22.061 50.151 1.00 76.94 127 PRO A C 1
ATOM 965 O O . PRO A 1 127 ? -31.534 22.732 49.338 1.00 76.94 127 PRO A O 1
ATOM 968 N N . GLY A 1 128 ? -32.476 20.790 49.903 1.00 85.19 128 GLY A N 1
ATOM 969 C CA . GLY A 1 128 ? -32.247 20.208 48.582 1.00 85.19 128 GLY A CA 1
ATOM 970 C C . GLY A 1 128 ? -33.131 20.866 47.512 1.00 85.19 128 GLY A C 1
ATOM 971 O O . GLY A 1 128 ? -34.219 21.359 47.822 1.00 85.19 128 GLY A O 1
ATOM 972 N N . PHE A 1 129 ? -32.683 20.854 46.257 1.00 90.94 129 PHE A N 1
ATOM 973 C CA . PHE A 1 129 ? -33.340 21.469 45.104 1.00 90.94 129 PHE A CA 1
ATOM 974 C C . PHE A 1 129 ? -33.569 20.470 43.968 1.00 90.94 129 PHE A C 1
ATOM 976 O O . PHE A 1 129 ? -32.710 19.648 43.652 1.00 90.94 129 PHE A O 1
ATOM 983 N N . LEU A 1 130 ? -34.718 20.595 43.310 1.00 92.12 130 LEU A N 1
ATOM 984 C CA . LEU A 1 130 ? -35.039 19.909 42.062 1.00 92.12 130 LEU A CA 1
ATOM 985 C C . LEU A 1 130 ? -35.112 20.947 40.942 1.00 92.12 130 LEU A C 1
ATOM 987 O O . LEU A 1 130 ? -36.077 21.701 40.860 1.00 92.12 130 LEU A O 1
ATOM 991 N N . ILE A 1 131 ? -34.097 20.989 40.086 1.00 94.69 131 ILE A N 1
ATOM 992 C CA . ILE A 1 131 ? -34.009 21.896 38.945 1.00 94.69 131 ILE A CA 1
ATOM 993 C C . ILE A 1 131 ? -34.549 21.187 37.703 1.00 94.69 131 ILE A C 1
ATOM 995 O O . ILE A 1 131 ? -34.019 20.158 37.288 1.00 94.69 131 ILE A O 1
ATOM 999 N N . ILE A 1 132 ? -35.583 21.756 37.085 1.00 95.00 132 ILE A N 1
ATOM 1000 C CA . ILE A 1 132 ? -36.131 21.292 35.806 1.00 95.00 132 ILE A CA 1
ATOM 1001 C C . ILE A 1 132 ? -35.970 22.420 34.793 1.00 95.00 132 ILE A C 1
ATOM 1003 O O . ILE A 1 132 ? -36.654 23.440 34.881 1.00 95.00 132 ILE A O 1
ATOM 1007 N N . THR A 1 133 ? -35.070 22.232 33.832 1.00 95.69 133 THR A N 1
ATOM 1008 C CA . THR A 1 133 ? -34.793 23.204 32.771 1.00 95.69 133 THR A CA 1
ATOM 1009 C C . THR A 1 133 ? -35.473 22.786 31.479 1.00 95.69 133 THR A C 1
ATOM 1011 O O . THR A 1 133 ? -35.243 21.680 31.001 1.00 95.69 133 THR A O 1
ATOM 1014 N N . ILE A 1 134 ? -36.285 23.663 30.889 1.00 94.75 134 ILE A N 1
ATOM 1015 C CA . ILE A 1 134 ? -37.000 23.409 29.636 1.00 94.75 134 ILE A CA 1
ATOM 1016 C C . ILE A 1 134 ? -36.692 24.512 28.624 1.00 94.75 134 ILE A C 1
ATOM 1018 O O . ILE A 1 134 ? -36.853 25.693 28.930 1.00 94.75 134 ILE A O 1
ATOM 1022 N N . SER A 1 135 ? -36.289 24.118 27.417 1.00 92.69 135 SER A N 1
ATOM 1023 C CA . SER A 1 135 ? -36.070 24.999 26.261 1.00 92.69 135 SER A CA 1
ATOM 1024 C C . SER A 1 135 ? -36.228 24.216 24.967 1.00 92.69 135 SER A C 1
ATOM 1026 O O . SER A 1 135 ? -36.061 22.996 24.965 1.00 92.69 135 SER A O 1
ATOM 1028 N N . ASP A 1 136 ? -36.501 24.894 23.859 1.00 88.00 136 ASP A N 1
ATOM 1029 C CA . ASP A 1 136 ? -36.362 24.290 22.533 1.00 88.00 136 ASP A CA 1
ATOM 1030 C C . ASP A 1 136 ? -34.899 24.165 22.080 1.00 88.00 136 ASP A C 1
ATOM 1032 O O . ASP A 1 136 ? -34.598 23.331 21.221 1.00 88.00 136 ASP A O 1
ATOM 1036 N N . GLY A 1 137 ? -33.992 24.894 22.741 1.00 81.31 137 GLY A N 1
ATOM 1037 C CA . GLY A 1 137 ? -32.548 24.893 22.530 1.00 81.31 137 GLY A CA 1
ATOM 1038 C C . GLY A 1 137 ? -32.043 26.049 21.663 1.00 81.31 137 GLY A C 1
ATOM 1039 O O . GLY A 1 137 ? -30.851 26.088 21.366 1.00 81.31 137 GLY A O 1
ATOM 1040 N N . GLU A 1 138 ? -32.889 26.984 21.210 1.00 84.00 138 GLU A N 1
ATOM 1041 C CA . GLU A 1 138 ? -32.464 28.084 20.319 1.00 84.00 138 GLU A CA 1
ATOM 1042 C C . GLU A 1 138 ? -31.852 29.254 21.102 1.00 84.00 138 GLU A C 1
ATOM 1044 O O . GLU A 1 138 ? -32.262 30.400 20.971 1.00 84.00 138 GLU A O 1
ATOM 1049 N N . ILE A 1 139 ? -30.858 28.972 21.945 1.00 87.88 139 ILE A N 1
ATOM 1050 C CA . ILE A 1 139 ? -30.244 29.962 22.839 1.00 87.88 139 ILE A CA 1
ATOM 1051 C C . ILE A 1 139 ? -29.238 30.819 22.057 1.00 87.88 139 ILE A C 1
ATOM 1053 O O . ILE A 1 139 ? -28.347 30.277 21.404 1.00 87.88 139 ILE A O 1
ATOM 1057 N N . PHE A 1 140 ? -29.348 32.150 22.129 1.00 87.56 140 PHE A N 1
ATOM 1058 C CA . PHE A 1 140 ? -28.487 33.080 21.379 1.00 87.56 140 PHE A CA 1
ATOM 1059 C C . PHE A 1 140 ? -27.144 33.373 22.065 1.00 87.56 140 PHE A C 1
ATOM 1061 O O . PHE A 1 140 ? -26.156 33.664 21.395 1.00 87.56 140 PHE A O 1
ATOM 1068 N N . ASP A 1 141 ? -27.081 33.305 23.394 1.00 91.44 141 ASP A N 1
ATOM 1069 C CA . ASP A 1 141 ? -25.924 33.659 24.229 1.00 91.44 141 ASP A CA 1
ATOM 1070 C C . ASP A 1 141 ? -25.245 32.425 24.843 1.00 91.44 141 ASP A C 1
ATOM 1072 O O . ASP A 1 141 ? -24.912 32.378 26.031 1.00 91.44 141 ASP A O 1
ATOM 1076 N N . GLN A 1 142 ? -25.029 31.403 24.016 1.00 86.94 142 GLN A N 1
ATOM 1077 C CA . GLN A 1 142 ? -24.576 30.078 24.450 1.00 86.94 142 GLN A CA 1
ATOM 1078 C C . GLN A 1 142 ? -23.237 30.108 25.183 1.00 86.94 142 GLN A C 1
ATOM 1080 O O . GLN A 1 142 ? -23.136 29.581 26.285 1.00 86.94 142 GLN A O 1
ATOM 1085 N N . GLU A 1 143 ? -22.226 30.759 24.604 1.00 86.38 143 GLU A N 1
ATOM 1086 C CA . GLU A 1 143 ? -20.880 30.841 25.188 1.00 86.38 143 GLU A CA 1
ATOM 1087 C C . GLU A 1 143 ? -20.901 31.511 26.568 1.00 86.38 143 GLU A C 1
ATOM 1089 O O . GLU A 1 143 ? -20.257 31.059 27.516 1.00 86.38 143 GLU A O 1
ATOM 1094 N N . LEU A 1 144 ? -21.704 32.569 26.713 1.00 90.75 144 LEU A N 1
ATOM 1095 C CA . LEU A 1 144 ? -21.856 33.257 27.990 1.00 90.75 144 LEU A CA 1
ATOM 1096 C C . LEU A 1 144 ? -22.644 32.403 28.994 1.00 90.75 144 LEU A C 1
ATOM 1098 O O . LEU A 1 144 ? -22.300 32.378 30.174 1.00 90.75 144 LEU A O 1
ATOM 1102 N N . THR A 1 145 ? -23.651 31.659 28.528 1.00 92.44 145 THR A N 1
ATOM 1103 C CA . THR A 1 145 ? -24.403 30.698 29.348 1.00 92.44 145 THR A CA 1
ATOM 1104 C C . THR A 1 145 ? -23.498 29.591 29.874 1.00 92.44 145 THR A C 1
ATOM 1106 O O . THR A 1 145 ? -23.524 29.318 31.071 1.00 92.44 145 THR A O 1
ATOM 1109 N N . LEU A 1 146 ? -22.651 29.007 29.019 1.00 87.62 146 LEU A N 1
ATOM 1110 C CA . LEU A 1 146 ? -21.684 27.970 29.391 1.00 87.62 146 LEU A CA 1
ATOM 1111 C C . LEU A 1 146 ? -20.723 28.476 30.469 1.00 87.62 146 LEU A C 1
ATOM 1113 O O . LEU A 1 146 ? -20.586 27.842 31.516 1.00 87.62 146 LEU A O 1
ATOM 1117 N N . LYS A 1 147 ? -20.136 29.660 30.259 1.00 89.19 147 LYS A N 1
ATOM 1118 C CA . LYS A 1 147 ? -19.231 30.294 31.226 1.00 89.19 147 LYS A CA 1
ATOM 1119 C C . LYS A 1 147 ? -19.911 30.568 32.571 1.00 89.19 147 LYS A C 1
ATOM 1121 O O . LYS A 1 147 ? -19.337 30.312 33.632 1.00 89.19 147 LYS A O 1
ATOM 1126 N N . ASN A 1 148 ? -21.136 31.090 32.547 1.00 93.44 148 ASN A N 1
ATOM 1127 C CA . ASN A 1 148 ? -21.872 31.411 33.768 1.00 93.44 148 ASN A CA 1
ATOM 1128 C C . ASN A 1 148 ? -22.327 30.140 34.505 1.00 93.44 148 ASN A C 1
ATOM 1130 O O . ASN A 1 148 ? -22.303 30.105 35.735 1.00 93.44 148 ASN A O 1
ATOM 1134 N N . ALA A 1 149 ? -22.700 29.088 33.773 1.00 91.88 149 ALA A N 1
ATOM 1135 C CA . ALA A 1 149 ? -23.052 27.792 34.341 1.00 91.88 149 ALA A CA 1
ATOM 1136 C C . ALA A 1 149 ? -21.833 27.098 34.969 1.00 91.88 149 ALA A C 1
ATOM 1138 O O . ALA A 1 149 ? -21.958 26.544 36.058 1.00 91.88 149 ALA A O 1
ATOM 1139 N N . GLU A 1 150 ? -20.657 27.180 34.339 1.00 86.50 150 GLU A N 1
ATOM 1140 C CA . GLU A 1 150 ? -19.389 26.694 34.903 1.00 86.50 150 GLU A CA 1
ATOM 1141 C C . GLU A 1 150 ? -19.046 27.426 36.208 1.00 86.50 150 GLU A C 1
ATOM 1143 O O . GLU A 1 150 ? -18.807 26.790 37.232 1.00 86.50 150 GLU A O 1
ATOM 1148 N N . THR A 1 151 ? -19.142 28.760 36.205 1.00 88.62 151 THR A N 1
ATOM 1149 C CA . THR A 1 151 ? -18.917 29.587 37.405 1.00 88.62 151 THR A CA 1
ATOM 1150 C C . THR A 1 151 ? -19.865 29.197 38.549 1.00 88.62 151 THR A C 1
ATOM 1152 O O . THR A 1 151 ? -19.457 29.099 39.710 1.00 88.62 151 THR A O 1
ATOM 1155 N N . LEU A 1 152 ? -21.142 28.942 38.237 1.00 91.94 152 LEU A N 1
ATOM 1156 C CA . LEU A 1 152 ? -22.125 28.469 39.214 1.00 91.94 152 LEU A CA 1
ATOM 1157 C C . LEU A 1 152 ? -21.780 27.066 39.735 1.00 91.94 152 LEU A C 1
ATOM 1159 O O . LEU A 1 152 ? -21.853 26.829 40.939 1.00 91.94 152 LEU A O 1
ATOM 1163 N N . ALA A 1 153 ? -21.385 26.146 38.854 1.00 87.81 153 ALA A N 1
ATOM 1164 C CA . ALA A 1 153 ? -21.014 24.786 39.229 1.00 87.81 153 ALA A CA 1
ATOM 1165 C C . ALA A 1 153 ? -19.805 24.760 40.178 1.00 87.81 153 ALA A C 1
ATOM 1167 O O . ALA A 1 153 ? -19.811 24.019 41.162 1.00 87.81 153 ALA A O 1
ATOM 1168 N N . GLU A 1 154 ? -18.795 25.596 39.925 1.00 84.75 154 GLU A N 1
ATOM 1169 C CA . GLU A 1 154 ? -17.649 25.779 40.823 1.00 84.75 154 GLU A CA 1
ATOM 1170 C C . GLU A 1 154 ? -18.069 26.374 42.170 1.00 84.75 154 GLU A C 1
ATOM 1172 O O . GLU A 1 154 ? -17.633 25.897 43.218 1.00 84.75 154 GLU A O 1
ATOM 1177 N N . SER A 1 155 ? -18.976 27.353 42.155 1.00 85.38 155 SER A N 1
ATOM 1178 C CA . SER A 1 155 ? -19.498 27.974 43.379 1.00 85.38 155 SER A CA 1
ATOM 1179 C C . SER A 1 155 ? -20.263 26.976 44.260 1.00 85.38 155 SER A C 1
ATOM 1181 O O . SER A 1 155 ? -20.169 27.041 45.483 1.00 85.38 155 SER A O 1
ATOM 1183 N N . ILE A 1 156 ? -20.984 26.024 43.656 1.00 84.94 156 ILE A N 1
ATOM 1184 C CA . ILE A 1 156 ? -21.718 24.972 44.380 1.00 84.94 156 ILE A CA 1
ATOM 1185 C C . ILE A 1 156 ? -20.766 23.957 45.024 1.00 84.94 156 ILE A C 1
ATOM 1187 O O . ILE A 1 156 ? -21.020 23.540 46.150 1.00 84.94 156 ILE A O 1
ATOM 1191 N N . LYS A 1 157 ? -19.669 23.573 44.353 1.00 76.38 157 LYS A N 1
ATOM 1192 C CA . LYS A 1 157 ? -18.699 22.582 44.871 1.00 76.38 157 LYS A CA 1
ATOM 1193 C C . LYS A 1 157 ? -18.091 22.984 46.224 1.00 76.38 157 LYS A C 1
ATOM 1195 O O . LYS A 1 157 ? -17.798 22.122 47.044 1.00 76.38 157 LYS A O 1
ATOM 1200 N N . GLY A 1 158 ? -17.925 24.286 46.471 1.00 69.38 158 GLY A N 1
ATOM 1201 C CA . GLY A 1 158 ? -17.357 24.819 47.716 1.00 69.38 158 GLY A CA 1
ATOM 1202 C C . GLY A 1 158 ? -18.371 25.260 48.778 1.00 69.38 158 GLY A C 1
ATOM 1203 O O . GLY A 1 158 ? -17.956 25.718 49.843 1.00 69.38 158 GLY A O 1
ATOM 1204 N N . ALA A 1 159 ? -19.676 25.171 48.508 1.00 75.00 159 ALA A N 1
ATOM 1205 C CA . ALA A 1 159 ? -20.721 25.737 49.360 1.00 75.00 159 ALA A CA 1
ATOM 1206 C C . ALA A 1 159 ? -21.556 24.648 50.068 1.00 75.00 159 ALA A C 1
ATOM 1208 O O . ALA A 1 159 ? -21.725 23.556 49.526 1.00 75.00 159 ALA A O 1
ATOM 1209 N N . PRO A 1 160 ? -22.127 24.927 51.259 1.00 71.25 160 PRO A N 1
ATOM 1210 C CA . PRO A 1 160 ? -22.991 23.997 51.995 1.00 71.25 160 PRO A CA 1
ATOM 1211 C C . PRO A 1 160 ? -24.398 23.913 51.372 1.00 71.25 160 PRO A C 1
ATOM 1213 O O . PRO A 1 160 ? -25.408 24.241 52.001 1.00 71.25 160 PRO A O 1
ATOM 1216 N N . VAL A 1 161 ? -24.467 23.509 50.103 1.00 77.19 161 VAL A N 1
ATOM 1217 C CA . VAL A 1 161 ? -25.722 23.334 49.367 1.00 77.19 161 VAL A CA 1
ATOM 1218 C C . VAL A 1 161 ? -26.249 21.920 49.584 1.00 77.19 161 VAL A C 1
ATOM 1220 O O . VAL A 1 161 ? -25.484 20.957 49.549 1.00 77.19 161 VAL A O 1
ATOM 1223 N N . GLY A 1 162 ? -27.561 21.790 49.793 1.00 76.69 162 GLY A N 1
ATOM 1224 C CA . GLY A 1 162 ? -28.232 20.494 49.835 1.00 76.69 162 GLY A CA 1
ATOM 1225 C C . GLY A 1 162 ? -28.159 19.741 48.501 1.00 76.69 162 GLY A C 1
ATOM 1226 O O . GLY A 1 162 ? -27.514 20.163 47.536 1.00 76.69 162 GLY A O 1
ATOM 1227 N N . THR A 1 163 ? -28.844 18.601 48.422 1.00 82.06 163 THR A N 1
ATOM 1228 C CA . THR A 1 163 ? -28.892 17.809 47.188 1.00 82.06 163 THR A CA 1
ATOM 1229 C C . THR A 1 163 ? -29.559 18.588 46.055 1.00 82.06 163 THR A C 1
ATOM 1231 O O . THR A 1 163 ? -30.715 18.967 46.176 1.00 82.06 163 THR A O 1
ATOM 1234 N N . ILE A 1 164 ? -28.866 18.788 44.941 1.00 87.62 164 ILE A N 1
ATOM 1235 C CA . ILE A 1 164 ? -29.364 19.332 43.684 1.00 87.62 164 ILE A CA 1
ATOM 1236 C C . ILE A 1 164 ? -29.575 18.170 42.716 1.00 87.62 164 ILE A C 1
ATOM 1238 O O . ILE A 1 164 ? -28.619 17.502 42.313 1.00 87.62 164 ILE A O 1
ATOM 1242 N N . ARG A 1 165 ? -30.823 17.966 42.301 1.00 88.19 165 ARG A N 1
ATOM 1243 C CA . ARG A 1 165 ? -31.172 17.165 41.124 1.00 88.19 165 ARG A CA 1
ATOM 1244 C C . ARG A 1 165 ? -31.381 18.105 39.954 1.00 88.19 165 ARG A C 1
ATOM 1246 O O . ARG A 1 165 ? -32.217 18.995 40.063 1.00 88.19 165 ARG A O 1
ATOM 1253 N N . SER A 1 166 ? -30.634 17.939 38.866 1.00 91.88 166 SER A N 1
ATOM 1254 C CA . SER A 1 166 ? -30.772 18.797 37.684 1.00 91.88 166 SER A CA 1
ATOM 1255 C C . SER A 1 166 ? -31.197 17.985 36.472 1.00 91.88 166 SER A C 1
ATOM 1257 O O . SER A 1 166 ? -30.518 17.041 36.075 1.00 91.88 166 SER A O 1
ATOM 1259 N N . HIS A 1 167 ? -32.321 18.373 35.879 1.00 91.69 167 HIS A N 1
ATOM 1260 C CA . HIS A 1 167 ? -32.889 17.755 34.691 1.00 91.69 167 HIS A CA 1
ATOM 1261 C C . HIS A 1 167 ? -33.033 18.798 33.585 1.00 91.69 167 HIS A C 1
ATOM 1263 O O . HIS A 1 167 ? -33.441 19.936 33.831 1.00 91.69 167 HIS A O 1
ATOM 1269 N N . ALA A 1 168 ? -32.728 18.395 32.355 1.00 91.94 168 ALA A N 1
ATOM 1270 C CA . ALA A 1 168 ? -32.881 19.223 31.170 1.00 91.94 168 ALA A CA 1
ATOM 1271 C C . ALA A 1 168 ? -33.825 18.534 30.187 1.00 91.94 168 ALA A C 1
ATOM 1273 O O . ALA A 1 168 ? -33.697 17.342 29.903 1.00 91.94 168 ALA A O 1
ATOM 1274 N N . ILE A 1 169 ? -34.777 19.297 29.666 1.00 92.06 169 ILE A N 1
ATOM 1275 C CA . ILE A 1 169 ? -35.797 18.834 28.737 1.00 92.06 169 ILE A CA 1
ATOM 1276 C C . ILE A 1 169 ? -35.722 19.719 27.500 1.00 92.06 169 ILE A C 1
ATOM 1278 O O . ILE A 1 169 ? -35.993 20.920 27.554 1.00 92.06 169 ILE A O 1
ATOM 1282 N N . ARG A 1 170 ? -35.378 19.109 26.369 1.00 90.19 170 ARG A N 1
ATOM 1283 C CA . ARG A 1 170 ? -35.500 19.736 25.058 1.00 90.19 170 ARG A CA 1
ATOM 1284 C C . ARG A 1 170 ? -36.941 19.605 24.575 1.00 90.19 170 ARG A C 1
ATOM 1286 O O . ARG A 1 170 ? -37.431 18.491 24.394 1.00 90.19 170 ARG A O 1
ATOM 1293 N N . PHE A 1 171 ? -37.600 20.725 24.325 1.00 89.94 171 PHE A N 1
ATOM 1294 C CA . PHE A 1 171 ? -38.956 20.768 23.794 1.00 89.94 171 PHE A CA 1
ATOM 1295 C C . PHE A 1 171 ? -38.926 21.122 22.300 1.00 89.94 171 PHE A C 1
ATOM 1297 O O . PHE A 1 171 ? -38.772 22.276 21.933 1.00 89.94 171 PHE A O 1
ATOM 1304 N N . ASP A 1 172 ? -39.032 20.130 21.420 1.00 84.31 172 ASP A N 1
ATOM 1305 C CA . ASP A 1 172 ? -38.844 20.295 19.976 1.00 84.31 172 ASP A CA 1
ATOM 1306 C C . ASP A 1 172 ? -40.018 21.042 19.316 1.00 84.31 172 ASP A C 1
ATOM 1308 O O . ASP A 1 172 ? -41.112 20.486 19.126 1.00 84.31 172 ASP A O 1
ATOM 1312 N N . THR A 1 173 ? -39.772 22.307 18.967 1.00 80.31 173 THR A N 1
ATOM 1313 C CA . THR A 1 173 ? -40.696 23.231 18.290 1.00 80.31 173 THR A CA 1
ATOM 1314 C C . THR A 1 173 ? -40.518 23.266 16.762 1.00 80.31 173 THR A C 1
ATOM 1316 O O . THR A 1 173 ? -41.315 23.909 16.075 1.00 80.31 173 THR A O 1
ATOM 1319 N N . GLY A 1 174 ? -39.576 22.495 16.191 1.00 61.12 174 GLY A N 1
ATOM 1320 C CA . GLY A 1 174 ? -39.378 22.362 14.737 1.00 61.12 174 GLY A CA 1
ATOM 1321 C C . GLY A 1 174 ? -38.034 22.857 14.180 1.00 61.12 174 GLY A C 1
ATOM 1322 O O . GLY A 1 174 ? -37.893 22.909 12.957 1.00 61.12 174 GLY A O 1
ATOM 1323 N N . GLY A 1 175 ? -37.058 23.196 15.034 1.00 61.44 175 GLY A N 1
ATOM 1324 C CA . GLY A 1 175 ? -35.700 23.633 14.662 1.00 61.44 175 GLY A CA 1
ATOM 1325 C C . GLY A 1 175 ? -34.578 22.691 15.144 1.00 61.44 175 GLY A C 1
ATOM 1326 O O . GLY A 1 175 ? -34.707 21.986 16.149 1.00 61.44 175 GLY A O 1
ATOM 1327 N N . GLN A 1 176 ? -33.435 22.672 14.439 1.00 61.81 176 GLN A N 1
ATOM 1328 C CA . GLN A 1 176 ? -32.209 21.968 14.871 1.00 61.81 176 GLN A CA 1
ATOM 1329 C C . GLN A 1 176 ? -31.401 22.819 15.866 1.00 61.81 176 GLN A C 1
ATOM 1331 O O . GLN A 1 176 ? -30.293 23.270 15.583 1.00 61.81 176 GLN A O 1
ATOM 1336 N N . ALA A 1 177 ? -31.966 23.049 17.044 1.00 63.78 177 ALA A N 1
ATOM 1337 C CA . ALA A 1 177 ? -31.411 23.965 18.030 1.00 63.78 177 ALA A CA 1
ATOM 1338 C C . ALA A 1 177 ? -30.251 23.370 18.859 1.00 63.78 177 ALA A C 1
ATOM 1340 O O . ALA A 1 177 ? -30.258 22.174 19.160 1.00 63.78 177 ALA A O 1
ATOM 1341 N N . ASP A 1 178 ? -29.255 24.188 19.220 1.00 69.12 178 ASP A N 1
ATOM 1342 C CA . ASP A 1 178 ? -28.043 23.786 19.956 1.00 69.12 178 ASP A CA 1
ATOM 1343 C C . ASP A 1 178 ? -28.312 23.558 21.452 1.00 69.12 178 ASP A C 1
ATOM 1345 O O . ASP A 1 178 ? -28.612 24.468 22.221 1.00 69.12 178 ASP A O 1
ATOM 1349 N N . THR A 1 179 ? -28.158 22.311 21.899 1.00 79.88 179 THR A N 1
ATOM 1350 C CA . THR A 1 179 ? -28.455 21.912 23.276 1.00 79.88 179 THR A CA 1
ATOM 1351 C C . THR A 1 179 ? -27.303 22.132 24.257 1.00 79.88 179 THR A C 1
ATOM 1353 O O . THR A 1 179 ? -27.466 21.765 25.422 1.00 79.88 179 THR A O 1
ATOM 1356 N N . ARG A 1 180 ? -26.146 22.683 23.855 1.00 81.50 180 ARG A N 1
ATOM 1357 C CA . ARG A 1 180 ? -24.982 22.859 24.752 1.00 81.50 180 ARG A CA 1
ATOM 1358 C C . ARG A 1 180 ? -25.304 23.756 25.940 1.00 81.50 180 ARG A C 1
ATOM 1360 O O . ARG A 1 180 ? -25.071 23.369 27.083 1.00 81.50 180 ARG A O 1
ATOM 1367 N N . ALA A 1 181 ? -25.909 24.911 25.680 1.00 85.19 181 ALA A N 1
ATOM 1368 C CA . ALA A 1 181 ? -26.292 25.854 26.727 1.00 85.19 181 ALA A CA 1
ATOM 1369 C C . ALA A 1 181 ? -27.364 25.267 27.667 1.00 85.19 181 ALA A C 1
ATOM 1371 O O . ALA A 1 181 ? -27.220 25.358 28.884 1.00 85.19 181 ALA A O 1
ATOM 1372 N N . LEU A 1 182 ? -28.360 24.553 27.128 1.00 89.31 182 LEU A N 1
ATOM 1373 C CA . LEU A 1 182 ? -29.360 23.822 27.920 1.00 89.31 182 LEU A CA 1
ATOM 1374 C C . LEU A 1 182 ? -28.719 22.717 28.784 1.00 89.31 182 LEU A C 1
ATOM 1376 O O . LEU A 1 182 ? -28.988 22.613 29.981 1.00 89.31 182 LEU A O 1
ATOM 1380 N N . SER A 1 183 ? -27.834 21.914 28.189 1.00 87.56 183 SER A N 1
ATOM 1381 C CA . SER A 1 183 ? -27.152 20.797 28.859 1.00 87.56 183 SER A CA 1
ATOM 1382 C C . SER A 1 183 ? -26.144 21.275 29.903 1.00 87.56 183 SER A C 1
ATOM 1384 O O . SER A 1 183 ? -25.813 20.527 30.816 1.00 87.56 183 SER A O 1
ATOM 1386 N N . SER A 1 184 ? -25.681 22.524 29.822 1.00 89.31 184 SER A N 1
ATOM 1387 C CA . SER A 1 184 ? -24.752 23.095 30.799 1.00 89.31 184 SER A CA 1
ATOM 1388 C C . SER A 1 184 ? -25.311 23.112 32.223 1.00 89.31 184 SER A C 1
ATOM 1390 O O . SER A 1 184 ? -24.543 22.990 33.169 1.00 89.31 184 SER A O 1
ATOM 1392 N N . LEU A 1 185 ? -26.634 23.180 32.415 1.00 92.12 185 LEU A N 1
ATOM 1393 C CA . LEU A 1 185 ? -27.230 23.117 33.755 1.00 92.12 185 LEU A CA 1
ATOM 1394 C C . LEU A 1 185 ? -27.263 21.698 34.338 1.00 92.12 185 LEU A C 1
ATOM 1396 O O . LEU A 1 185 ? -27.398 21.541 35.552 1.00 92.12 185 LEU A O 1
ATOM 1400 N N . LEU A 1 186 ? -27.083 20.658 33.517 1.00 89.81 186 LEU A N 1
ATOM 1401 C CA . LEU A 1 186 ? -26.971 19.276 33.994 1.00 89.81 186 LEU A CA 1
ATOM 1402 C C . LEU A 1 186 ? -25.712 19.066 34.847 1.00 89.81 186 LEU A C 1
ATOM 1404 O O . LEU A 1 186 ? -25.700 18.215 35.733 1.00 89.81 186 LEU A O 1
ATOM 1408 N N . GLN A 1 187 ? -24.669 19.879 34.642 1.00 87.50 187 GLN A N 1
ATOM 1409 C CA . GLN A 1 187 ? -23.437 19.808 35.433 1.00 87.50 187 GLN A CA 1
ATOM 1410 C C . GLN A 1 187 ? -23.644 20.196 36.911 1.00 87.50 187 GLN A C 1
ATOM 1412 O O . GLN A 1 187 ? -22.802 19.873 37.750 1.00 87.50 187 GLN A O 1
ATOM 1417 N N . LEU A 1 188 ? -24.761 20.870 37.226 1.00 89.31 188 LEU A N 1
ATOM 1418 C CA . LEU A 1 188 ? -25.136 21.256 38.588 1.00 89.31 188 LEU A CA 1
ATOM 1419 C C . LEU A 1 188 ? -25.651 20.072 39.417 1.00 89.31 188 LEU A C 1
ATOM 1421 O O . LEU A 1 188 ? -25.738 20.198 40.637 1.00 89.31 188 LEU A O 1
ATOM 1425 N N . ASP A 1 189 ? -26.004 18.943 38.785 1.00 86.31 189 ASP A N 1
ATOM 1426 C CA . ASP A 1 189 ? -26.502 17.777 39.511 1.00 86.31 189 ASP A CA 1
ATOM 1427 C C . ASP A 1 189 ? -25.450 17.280 40.511 1.00 86.31 189 ASP A C 1
ATOM 1429 O O . ASP A 1 189 ? -24.338 16.834 40.164 1.00 86.31 189 ASP A O 1
ATOM 1433 N N . ASN A 1 190 ? -25.826 17.364 41.787 1.00 80.19 190 ASN A N 1
ATOM 1434 C CA . ASN A 1 190 ? -24.989 16.950 42.891 1.00 80.19 190 ASN A CA 1
ATOM 1435 C C . ASN A 1 190 ? -25.437 15.610 43.547 1.00 80.19 190 ASN A C 1
ATOM 1437 O O . ASN A 1 190 ? -24.875 15.185 44.555 1.00 80.19 190 ASN A O 1
ATOM 1441 N N . SER A 1 191 ? -26.388 14.893 42.946 1.00 74.50 191 SER A N 1
ATOM 1442 C CA . SER A 1 191 ? -27.035 13.722 43.556 1.00 74.50 191 SER A CA 1
ATOM 1443 C C . SER A 1 191 ? -26.310 12.389 43.359 1.00 74.50 191 SER A C 1
ATOM 1445 O O . SER A 1 191 ? -26.455 11.484 44.173 1.00 74.50 191 SER A O 1
ATOM 1447 N N . GLY A 1 192 ? -25.529 12.257 42.280 1.00 69.06 192 GLY A N 1
ATOM 1448 C CA . GLY A 1 192 ? -24.855 10.996 41.928 1.00 69.06 192 GLY A CA 1
ATOM 1449 C C . GLY A 1 192 ? -25.728 9.986 41.166 1.00 69.06 192 GLY A C 1
ATOM 1450 O O . GLY A 1 192 ? -25.242 8.916 40.802 1.00 69.06 192 GLY A O 1
ATOM 1451 N N . LEU A 1 193 ? -26.985 10.327 40.883 1.00 72.62 193 LEU A N 1
ATOM 1452 C CA . LEU A 1 193 ? -27.875 9.552 40.020 1.00 72.62 193 LEU A CA 1
ATOM 1453 C C . LEU A 1 193 ? -27.645 9.891 38.531 1.00 72.62 193 LEU A C 1
ATOM 1455 O O . LEU A 1 193 ? -27.014 10.909 38.234 1.00 72.62 193 LEU A O 1
ATOM 1459 N N . PRO A 1 194 ? -28.133 9.054 37.590 1.00 69.75 194 PRO A N 1
ATOM 1460 C CA . PRO A 1 194 ? -28.082 9.343 36.158 1.00 69.75 194 PRO A CA 1
ATOM 1461 C C . PRO A 1 194 ? -28.639 10.732 35.832 1.00 69.75 194 PRO A C 1
ATOM 1463 O O . PRO A 1 194 ? -29.609 11.191 36.449 1.00 69.75 194 PRO A O 1
ATOM 1466 N N . VAL A 1 195 ? -28.003 11.390 34.865 1.00 77.31 195 VAL A N 1
ATOM 1467 C CA . VAL A 1 195 ? -28.373 12.722 34.391 1.00 77.31 195 VAL A CA 1
ATOM 1468 C C . VAL A 1 195 ? -28.649 12.620 32.899 1.00 77.31 195 VAL A C 1
ATOM 1470 O O . VAL A 1 195 ? -27.758 12.273 32.124 1.00 77.31 195 VAL A O 1
ATOM 1473 N N . GLU A 1 196 ? -29.884 12.910 32.499 1.00 77.69 196 GLU A N 1
ATOM 1474 C CA . GLU A 1 196 ? -30.347 12.700 31.128 1.00 77.69 196 GLU A CA 1
ATOM 1475 C C . GLU A 1 196 ? -30.959 13.970 30.535 1.00 77.69 196 GLU A C 1
ATOM 1477 O O . GLU A 1 196 ? -31.671 14.722 31.205 1.00 77.69 196 GLU A O 1
ATOM 1482 N N . LEU A 1 197 ? -30.684 14.191 29.245 1.00 83.00 197 LEU A N 1
ATOM 1483 C CA . LEU A 1 197 ? -31.373 15.184 28.428 1.00 83.00 197 LEU A CA 1
ATOM 1484 C C . LEU A 1 197 ? -32.611 14.526 27.808 1.00 83.00 197 LEU A C 1
ATOM 1486 O O . LEU A 1 197 ? -32.514 13.786 26.825 1.00 83.00 197 LEU A O 1
ATOM 1490 N N . VAL A 1 198 ? -33.781 14.819 28.363 1.00 86.69 198 VAL A N 1
ATOM 1491 C CA . VAL A 1 198 ? -35.061 14.302 27.864 1.00 86.69 198 VAL A CA 1
ATOM 1492 C C . VAL A 1 198 ? -35.499 15.134 26.665 1.00 86.69 198 VAL A C 1
ATOM 1494 O O . VAL A 1 198 ? -35.277 16.340 26.623 1.00 86.69 198 VAL A O 1
ATOM 1497 N N . SER A 1 199 ? -36.110 14.521 25.654 1.00 84.81 199 SER A N 1
ATOM 1498 C CA . SER A 1 199 ? -36.655 15.252 24.504 1.00 84.81 199 SER A CA 1
ATOM 1499 C C . SER A 1 199 ? -38.147 14.996 24.360 1.00 84.81 199 SER A C 1
ATOM 1501 O O . SER A 1 199 ? -38.581 13.848 24.372 1.00 84.81 199 SER A O 1
ATOM 1503 N N . LEU A 1 200 ? -38.917 16.066 24.195 1.00 88.56 200 LEU A N 1
ATOM 1504 C CA . LEU A 1 200 ? -40.362 16.036 23.993 1.00 88.56 200 LEU A CA 1
ATOM 1505 C C . LEU A 1 200 ? -40.707 16.769 22.708 1.00 88.56 200 LEU A C 1
ATOM 1507 O O . LEU A 1 200 ? -40.154 17.828 22.437 1.00 88.56 200 LEU A O 1
ATOM 1511 N N . HIS A 1 201 ? -41.642 16.237 21.928 1.00 87.25 201 HIS A N 1
ATOM 1512 C CA . HIS A 1 201 ? -42.108 16.916 20.726 1.00 87.25 201 HIS A CA 1
ATOM 1513 C C . HIS A 1 201 ? -43.248 17.875 21.089 1.00 87.25 201 HIS A C 1
ATOM 1515 O O . HIS A 1 201 ? -44.139 17.526 21.862 1.00 87.25 201 HIS A O 1
ATOM 1521 N N . GLN A 1 202 ? -43.320 19.048 20.453 1.00 84.88 202 GLN A N 1
ATOM 1522 C CA . GLN A 1 202 ? -44.435 19.990 20.649 1.00 84.88 202 GLN A CA 1
ATOM 1523 C C . GLN A 1 202 ? -45.848 19.394 20.458 1.00 84.88 202 GLN A C 1
ATOM 1525 O O . GLN A 1 202 ? -46.820 19.926 20.997 1.00 84.88 202 GLN A O 1
ATOM 1530 N N . ARG A 1 203 ? -45.972 18.284 19.712 1.00 86.94 203 ARG A N 1
ATOM 1531 C CA . ARG A 1 203 ? -47.236 17.581 19.432 1.00 86.94 203 ARG A CA 1
ATOM 1532 C C . ARG A 1 203 ? -47.592 16.509 20.467 1.00 86.94 203 ARG A C 1
ATOM 1534 O O . ARG A 1 203 ? -48.704 15.995 20.415 1.00 86.94 203 ARG A O 1
ATOM 1541 N N . THR A 1 204 ? -46.679 16.168 21.376 1.00 89.31 204 THR A N 1
ATOM 1542 C CA . THR A 1 204 ? -46.919 15.200 22.454 1.00 89.31 204 THR A CA 1
ATOM 1543 C C . THR A 1 204 ? -48.083 15.681 23.320 1.00 89.31 204 THR A C 1
ATOM 1545 O O . THR A 1 204 ? -48.161 16.873 23.621 1.00 89.31 204 THR A O 1
ATOM 1548 N N . ALA A 1 205 ? -49.009 14.792 23.690 1.00 92.12 205 ALA A N 1
ATOM 1549 C CA . ALA A 1 205 ? -50.184 15.147 24.492 1.00 92.12 205 ALA A CA 1
ATOM 1550 C C . ALA A 1 205 ? -49.795 15.511 25.938 1.00 92.12 205 ALA A C 1
ATOM 1552 O O . ALA A 1 205 ? -48.797 15.011 26.449 1.00 92.12 205 ALA A O 1
ATOM 1553 N N . ASP A 1 206 ? -50.588 16.345 26.625 1.00 92.94 206 ASP A N 1
ATOM 1554 C CA . ASP A 1 206 ? -50.269 16.815 27.990 1.00 92.94 206 ASP A CA 1
ATOM 1555 C C . ASP A 1 206 ? -50.004 15.669 28.968 1.00 92.94 206 ASP A C 1
ATOM 1557 O O . ASP A 1 206 ? -48.961 15.653 29.612 1.00 92.94 206 ASP A O 1
ATOM 1561 N N . ASN A 1 207 ? -50.881 14.664 29.010 1.00 91.44 207 ASN A N 1
ATOM 1562 C CA . ASN A 1 207 ? -50.720 13.508 29.898 1.00 91.44 207 ASN A CA 1
ATOM 1563 C C . ASN A 1 207 ? -49.421 12.730 29.631 1.00 91.44 207 ASN A C 1
ATOM 1565 O O . ASN A 1 207 ? -48.812 12.199 30.557 1.00 91.44 207 ASN A O 1
ATOM 1569 N N . GLU A 1 208 ? -48.988 12.664 28.372 1.00 91.06 208 GLU A N 1
ATOM 1570 C CA . GLU A 1 208 ? -47.759 11.979 27.976 1.00 91.06 208 GLU A CA 1
ATOM 1571 C C . GLU A 1 208 ? -46.518 12.814 28.320 1.00 91.06 208 GLU A C 1
ATOM 1573 O O . GLU A 1 208 ? -45.550 12.268 28.849 1.00 91.06 208 GLU A O 1
ATOM 1578 N N . CYS A 1 209 ? -46.570 14.140 28.130 1.00 90.50 209 CYS A N 1
ATOM 1579 C CA . CYS A 1 209 ? -45.541 15.060 28.623 1.00 90.50 209 CYS A CA 1
ATOM 1580 C C . CYS A 1 209 ? -45.386 14.942 30.143 1.00 90.50 209 CYS A C 1
ATOM 1582 O O . CYS A 1 209 ? -44.273 14.785 30.637 1.00 90.50 209 CYS A O 1
ATOM 1584 N N . VAL A 1 210 ? -46.503 14.980 30.878 1.00 93.69 210 VAL A N 1
ATOM 1585 C CA . VAL A 1 210 ? -46.524 14.866 32.340 1.00 93.69 210 VAL A CA 1
ATOM 1586 C C . VAL A 1 210 ? -45.895 13.551 32.782 1.00 93.69 210 VAL A C 1
ATOM 1588 O O . VAL A 1 210 ? -45.010 13.556 33.633 1.00 93.69 210 VAL A O 1
ATOM 1591 N N . LYS A 1 211 ? -46.314 12.431 32.183 1.00 90.81 211 LYS A N 1
ATOM 1592 C CA . LYS A 1 211 ? -45.772 11.107 32.494 1.00 90.81 211 LYS A CA 1
ATOM 1593 C C . LYS A 1 211 ? -44.267 11.039 32.231 1.00 90.81 211 LYS A C 1
ATOM 1595 O O . LYS A 1 211 ? -43.525 10.657 33.123 1.00 90.81 211 LYS A O 1
ATOM 1600 N N . THR A 1 212 ? -43.823 11.466 31.051 1.00 89.19 212 THR A N 1
ATOM 1601 C CA . THR A 1 212 ? -42.412 11.380 30.641 1.00 89.19 212 THR A CA 1
ATOM 1602 C C . THR A 1 212 ? -41.508 12.229 31.536 1.00 89.19 212 THR A C 1
ATOM 1604 O O . THR A 1 212 ? -40.450 11.772 31.959 1.00 89.19 212 THR A O 1
ATOM 1607 N N . ILE A 1 213 ? -41.924 13.460 31.859 1.00 90.38 213 ILE A N 1
ATOM 1608 C CA . ILE A 1 213 ? -41.155 14.332 32.756 1.00 90.38 213 ILE A CA 1
ATOM 1609 C C . ILE A 1 213 ? -41.164 13.766 34.179 1.00 90.38 213 ILE A C 1
ATOM 1611 O O . ILE A 1 213 ? -40.119 13.735 34.819 1.00 90.38 213 ILE A O 1
ATOM 1615 N N . ALA A 1 214 ? -42.314 13.304 34.676 1.00 88.50 214 ALA A N 1
ATOM 1616 C CA . ALA A 1 214 ? -42.403 12.734 36.016 1.00 88.50 214 ALA A CA 1
ATOM 1617 C C . ALA A 1 214 ? -41.544 11.468 36.155 1.00 88.50 214 ALA A C 1
ATOM 1619 O O . ALA A 1 214 ? -40.842 11.345 37.148 1.00 88.50 214 ALA A O 1
ATOM 1620 N N . GLU A 1 215 ? -41.535 10.574 35.162 1.00 84.88 215 GLU A N 1
ATOM 1621 C CA . GLU A 1 215 ? -40.684 9.373 35.143 1.00 84.88 215 GLU A CA 1
ATOM 1622 C C . GLU A 1 215 ? -39.191 9.721 35.083 1.00 84.88 215 GLU A C 1
ATOM 1624 O O . GLU A 1 215 ? -38.388 9.114 35.785 1.00 84.88 215 GLU A O 1
ATOM 1629 N N . ALA A 1 216 ? -38.805 10.740 34.310 1.00 82.56 216 ALA A N 1
ATOM 1630 C CA . ALA A 1 216 ? -37.413 11.190 34.263 1.00 82.56 216 ALA A CA 1
ATOM 1631 C C . ALA A 1 216 ? -36.927 11.799 35.591 1.00 82.56 216 ALA A C 1
ATOM 1633 O O . ALA A 1 216 ? -35.724 11.852 35.847 1.00 82.56 216 ALA A O 1
ATOM 1634 N N . VAL A 1 217 ? -37.855 12.277 36.424 1.00 83.88 217 VAL A N 1
ATOM 1635 C CA . VAL A 1 217 ? -37.577 13.008 37.668 1.00 83.88 217 VAL A CA 1
ATOM 1636 C C . VAL A 1 217 ? -37.935 12.184 38.922 1.00 83.88 217 VAL A C 1
ATOM 1638 O O . VAL A 1 217 ? -37.573 12.572 40.033 1.00 83.88 217 VAL A O 1
ATOM 1641 N N . SER A 1 218 ? -38.592 11.024 38.787 1.00 72.88 218 SER A N 1
ATOM 1642 C CA . SER A 1 218 ? -39.200 10.270 39.900 1.00 72.88 218 SER A CA 1
ATOM 1643 C C . SER A 1 218 ? -38.213 9.706 40.923 1.00 72.88 218 SER A C 1
ATOM 1645 O O . SER A 1 218 ? -38.609 9.442 42.055 1.00 72.88 218 SER A O 1
ATOM 1647 N N . ASP A 1 219 ? -36.928 9.597 40.582 1.00 64.25 219 ASP A N 1
ATOM 1648 C CA . ASP A 1 219 ? -35.868 9.149 41.503 1.00 64.25 219 ASP A CA 1
ATOM 1649 C C . ASP A 1 219 ? -35.450 10.222 42.534 1.00 64.25 219 ASP A C 1
ATOM 1651 O O . ASP A 1 219 ? -34.439 10.091 43.220 1.00 64.25 219 ASP A O 1
ATOM 1655 N N . SER A 1 220 ? -36.213 11.309 42.668 1.00 55.81 220 SER A N 1
ATOM 1656 C CA . SER A 1 220 ? -35.974 12.415 43.611 1.00 55.81 220 SER A CA 1
ATOM 1657 C C . SER A 1 220 ? -36.483 12.146 45.042 1.00 55.81 220 SER A C 1
ATOM 1659 O O . SER A 1 220 ? -36.748 13.085 45.794 1.00 55.81 220 SER A O 1
ATOM 1661 N N . GLY A 1 221 ? -36.622 10.871 45.426 1.00 55.19 221 GLY A N 1
ATOM 1662 C CA . GLY A 1 221 ? -37.123 10.441 46.737 1.00 55.19 221 GLY A CA 1
ATOM 1663 C C . GLY A 1 221 ? -36.317 10.968 47.935 1.00 55.19 221 GLY A C 1
ATOM 1664 O O . GLY A 1 221 ? -35.200 11.461 47.786 1.00 55.19 221 GLY A O 1
ATOM 1665 N N . SER A 1 222 ? -36.901 10.852 49.138 1.00 59.62 222 SER A N 1
ATOM 1666 C CA . SER A 1 222 ? -36.330 11.298 50.425 1.00 59.62 222 SER A CA 1
ATOM 1667 C C . SER A 1 222 ? -34.833 11.048 50.543 1.00 59.62 222 SER A C 1
ATOM 1669 O O . SER A 1 222 ? -34.391 9.900 50.499 1.00 59.62 222 SER A O 1
ATOM 1671 N N . THR A 1 223 ? -34.080 12.112 50.807 1.00 66.88 223 THR A N 1
ATOM 1672 C CA . THR A 1 223 ? -32.664 12.030 51.164 1.00 66.88 223 THR A CA 1
ATOM 1673 C C . THR A 1 223 ? -32.519 11.917 52.683 1.00 66.88 223 THR A C 1
ATOM 1675 O O . THR A 1 223 ? -32.931 12.824 53.406 1.00 66.88 223 THR A O 1
ATOM 1678 N N . MET A 1 224 ? -31.934 10.824 53.164 1.00 76.00 224 MET A N 1
ATOM 1679 C CA . MET A 1 224 ? -31.415 10.674 54.531 1.00 76.00 224 MET A CA 1
ATOM 1680 C C . MET A 1 224 ? -29.934 11.072 54.549 1.00 76.00 224 MET A C 1
ATOM 1682 O O . MET A 1 224 ? -29.281 11.049 53.506 1.00 76.00 224 MET A O 1
ATOM 1686 N N . THR A 1 225 ? -29.366 11.423 55.703 1.00 80.62 225 THR A N 1
ATOM 1687 C CA . THR A 1 225 ? -27.951 11.821 55.792 1.00 80.62 225 THR A CA 1
ATOM 1688 C C . THR A 1 225 ? -27.099 10.690 56.354 1.00 80.62 225 THR A C 1
ATOM 1690 O O . THR A 1 225 ? -27.173 10.368 57.540 1.00 80.62 225 THR A O 1
ATOM 1693 N N . LEU A 1 226 ? -26.231 10.119 55.518 1.00 83.75 226 LEU A N 1
ATOM 1694 C CA . LEU A 1 226 ? -25.147 9.244 55.954 1.00 83.75 226 LEU A CA 1
ATOM 1695 C C . LEU A 1 226 ? -24.054 10.087 56.617 1.00 83.75 226 LEU A C 1
ATOM 1697 O O . LEU A 1 226 ? -23.628 11.086 56.044 1.00 83.75 226 LEU A O 1
ATOM 1701 N N . SER A 1 227 ? -23.572 9.676 57.786 1.00 86.19 227 SER A N 1
ATOM 1702 C CA . SER A 1 227 ? -22.452 10.289 58.507 1.00 86.19 227 SER A CA 1
ATOM 1703 C C . SER A 1 227 ? -21.399 9.239 58.858 1.00 86.19 227 SER A C 1
ATOM 1705 O O . SER A 1 227 ? -21.732 8.130 59.283 1.00 86.19 227 SER A O 1
ATOM 1707 N N . LEU A 1 228 ? -20.121 9.583 58.688 1.00 86.25 228 LEU A N 1
ATOM 1708 C CA . LEU A 1 228 ? -18.980 8.718 58.991 1.00 86.25 228 LEU A CA 1
ATOM 1709 C C . LEU A 1 228 ? -18.078 9.291 60.078 1.00 86.25 228 LEU A C 1
ATOM 1711 O O . LEU A 1 228 ? -17.804 10.491 60.122 1.00 86.25 228 LEU A O 1
ATOM 1715 N N . THR A 1 229 ? -17.509 8.384 60.871 1.00 84.25 229 THR A N 1
ATOM 1716 C CA . THR A 1 229 ? -16.427 8.679 61.816 1.00 84.25 229 THR A CA 1
ATOM 1717 C C . THR A 1 229 ? -15.144 7.975 61.368 1.00 84.25 229 THR A C 1
ATOM 1719 O O . THR A 1 229 ? -15.151 6.780 61.072 1.00 84.25 229 THR A O 1
ATOM 1722 N N . GLY A 1 230 ? -14.021 8.702 61.327 1.00 77.75 230 GLY A N 1
ATOM 1723 C CA . GLY A 1 230 ? -12.688 8.138 61.053 1.00 77.75 230 GLY A CA 1
ATOM 1724 C C . GLY A 1 230 ? -12.375 7.814 59.584 1.00 77.75 230 GLY A C 1
ATOM 1725 O O . GLY A 1 230 ? -11.304 7.282 59.299 1.00 77.75 230 GLY A O 1
ATOM 1726 N N . SER A 1 231 ? -13.274 8.142 58.655 1.00 82.31 231 SER A N 1
ATOM 1727 C CA . SER A 1 231 ? -13.061 8.019 57.210 1.00 82.31 231 SER A CA 1
ATOM 1728 C C . SER A 1 231 ? -13.737 9.164 56.461 1.00 82.31 231 SER A C 1
ATOM 1730 O O . SER A 1 231 ? -14.581 9.861 57.029 1.00 82.31 231 SER A O 1
ATOM 1732 N N . THR A 1 232 ? -13.373 9.346 55.194 1.00 84.12 232 THR A N 1
ATOM 1733 C CA . THR A 1 232 ? -14.006 10.299 54.285 1.00 84.12 232 THR A CA 1
ATOM 1734 C C . THR A 1 232 ? -14.676 9.578 53.115 1.00 84.12 232 THR A C 1
ATOM 1736 O O . THR A 1 232 ? -14.169 8.596 52.566 1.00 84.12 232 THR A O 1
ATOM 1739 N N . LEU A 1 233 ? -15.852 10.076 52.747 1.00 83.62 233 LEU A N 1
ATOM 1740 C CA . LEU A 1 233 ? -16.603 9.711 51.557 1.00 83.62 233 LEU A CA 1
ATOM 1741 C C . LEU A 1 233 ? -16.064 10.493 50.375 1.00 83.62 233 LEU A C 1
ATOM 1743 O O . LEU A 1 233 ? -15.918 11.716 50.431 1.00 83.62 233 LEU A O 1
ATOM 1747 N N . ARG A 1 234 ? -15.863 9.778 49.276 1.00 82.12 234 ARG A N 1
ATOM 1748 C CA . ARG A 1 234 ? -15.771 10.373 47.954 1.00 82.12 234 ARG A CA 1
ATOM 1749 C C . ARG A 1 234 ? -17.090 10.177 47.246 1.00 82.12 234 ARG A C 1
ATOM 1751 O O . ARG A 1 234 ? -17.652 9.083 47.206 1.00 82.12 234 ARG A O 1
ATOM 1758 N N . ARG A 1 235 ? -17.566 11.261 46.653 1.00 72.94 235 ARG A N 1
ATOM 1759 C CA . ARG A 1 235 ? -18.810 11.252 45.891 1.00 72.94 235 ARG A CA 1
ATOM 1760 C C . ARG A 1 235 ? -18.691 10.457 44.590 1.00 72.94 235 ARG A C 1
ATOM 1762 O O . ARG A 1 235 ? -19.620 9.764 44.196 1.00 72.94 235 ARG A O 1
ATOM 1769 N N . PHE A 1 236 ? -17.528 10.549 43.956 1.00 82.75 236 PHE A N 1
ATOM 1770 C CA . PHE A 1 236 ? -17.128 9.740 42.813 1.00 82.75 236 PHE A CA 1
ATOM 1771 C C . PHE A 1 236 ? -15.738 9.174 43.085 1.00 82.75 236 PHE A C 1
ATOM 1773 O O . PHE A 1 236 ? -14.966 9.809 43.806 1.00 82.75 236 PHE A O 1
ATOM 1780 N N . PRO A 1 237 ? -15.362 8.042 42.477 1.00 84.12 237 PRO A N 1
ATOM 1781 C CA . PRO A 1 237 ? -14.063 7.438 42.749 1.00 84.12 237 PRO A CA 1
ATOM 1782 C C . PRO A 1 237 ? -12.864 8.364 42.448 1.00 84.12 237 PRO A C 1
ATOM 1784 O O . PRO A 1 237 ? -11.854 8.325 43.150 1.00 84.12 237 PRO A O 1
ATOM 1787 N N . TRP A 1 238 ? -13.005 9.229 41.437 1.00 87.06 238 TRP A N 1
ATOM 1788 C CA . TRP A 1 238 ? -12.010 10.216 40.990 1.00 87.06 238 TRP A CA 1
ATOM 1789 C C . TRP A 1 238 ? -12.236 11.634 41.551 1.00 87.06 238 TRP A C 1
ATOM 1791 O O . TRP A 1 238 ? -11.538 12.575 41.156 1.00 87.06 238 TRP A O 1
ATOM 1801 N N . ALA A 1 239 ? -13.231 11.831 42.426 1.00 82.88 239 ALA A N 1
ATOM 1802 C CA . ALA A 1 239 ? -13.478 13.131 43.044 1.00 82.88 239 ALA A CA 1
ATOM 1803 C C . ALA A 1 239 ? -12.337 13.488 44.010 1.00 82.88 239 ALA A C 1
ATOM 1805 O O . ALA A 1 239 ? -11.878 12.646 44.779 1.00 82.88 239 ALA A O 1
ATOM 1806 N N . ALA A 1 240 ? -11.896 14.748 43.965 1.00 73.69 240 ALA A N 1
ATOM 1807 C CA . ALA A 1 240 ? -10.894 15.274 44.893 1.00 73.69 240 ALA A CA 1
ATOM 1808 C C . ALA A 1 240 ? -11.509 15.700 46.238 1.00 73.69 240 ALA A C 1
ATOM 1810 O O . ALA A 1 240 ? -10.813 15.752 47.245 1.00 73.69 240 ALA A O 1
ATOM 1811 N N . GLU A 1 241 ? -12.803 16.017 46.238 1.00 73.44 241 GLU A N 1
ATOM 1812 C CA . GLU A 1 241 ? -13.546 16.445 47.419 1.00 73.44 241 GLU A CA 1
ATOM 1813 C C . GLU A 1 241 ? -13.886 15.245 48.305 1.00 73.44 241 GLU A C 1
ATOM 1815 O O . GLU A 1 241 ? -14.395 14.218 47.843 1.00 73.44 241 GLU A O 1
ATOM 1820 N N . GLU A 1 242 ? -13.609 15.408 49.592 1.00 81.12 242 GLU A N 1
ATOM 1821 C CA . GLU A 1 242 ? -13.809 14.410 50.628 1.00 81.12 242 GLU A CA 1
ATOM 1822 C C . GLU A 1 242 ? -14.775 14.974 51.672 1.00 81.12 242 GLU A C 1
ATOM 1824 O O . GLU A 1 242 ? -14.584 16.085 52.165 1.00 81.12 242 GLU A O 1
ATOM 1829 N N . SER A 1 243 ? -15.822 14.220 52.001 1.00 79.50 243 SER A N 1
ATOM 1830 C CA . SER A 1 243 ? -16.843 14.624 52.974 1.00 79.50 243 SER A CA 1
ATOM 1831 C C . SER A 1 243 ? -16.996 13.573 54.066 1.00 79.50 243 SER A C 1
ATOM 1833 O O . SER A 1 243 ? -16.805 12.386 53.827 1.00 79.50 243 SER A O 1
ATOM 1835 N N . THR A 1 244 ? -17.367 13.973 55.277 1.00 81.31 244 THR A N 1
ATOM 1836 C CA . THR A 1 244 ? -17.766 13.029 56.334 1.00 81.31 244 THR A CA 1
ATOM 1837 C C . THR A 1 244 ? -19.256 12.703 56.286 1.00 81.31 244 THR A C 1
ATOM 1839 O O . THR A 1 244 ? -19.692 11.776 56.967 1.00 81.31 244 THR A O 1
ATOM 1842 N N . THR A 1 245 ? -20.033 13.417 55.467 1.00 80.44 245 THR A N 1
ATOM 1843 C CA . THR A 1 245 ? -21.473 13.206 55.298 1.00 80.44 245 THR A CA 1
ATOM 1844 C C . THR A 1 245 ? -21.876 13.110 53.826 1.00 80.44 245 THR A C 1
ATOM 1846 O O . THR A 1 245 ? -21.251 13.718 52.953 1.00 80.44 245 THR A O 1
ATOM 1849 N N . LEU A 1 246 ? -22.919 12.334 53.526 1.00 79.69 246 LEU A N 1
ATOM 1850 C CA . LEU A 1 246 ? -23.476 12.231 52.176 1.00 79.69 246 LEU A CA 1
ATOM 1851 C C . LEU A 1 246 ? -24.990 11.978 52.230 1.00 79.69 246 LEU A C 1
ATOM 1853 O O . LEU A 1 246 ? -25.432 11.133 53.009 1.00 79.69 246 LEU A O 1
ATOM 1857 N N . PRO A 1 247 ? -25.795 12.653 51.398 1.00 74.50 247 PRO A N 1
ATOM 1858 C CA . PRO A 1 247 ? -27.194 12.288 51.227 1.00 74.50 247 PRO A CA 1
ATOM 1859 C C . PRO A 1 247 ? -27.314 10.891 50.593 1.00 74.50 247 PRO A C 1
ATOM 1861 O O . PRO A 1 247 ? -26.649 10.587 49.603 1.00 74.50 247 PRO A O 1
ATOM 1864 N N . VAL A 1 248 ? -28.174 10.046 51.154 1.00 77.31 248 VAL A N 1
ATOM 1865 C CA . VAL A 1 248 ? -28.494 8.693 50.674 1.00 77.31 248 VAL A CA 1
ATOM 1866 C C . VAL A 1 248 ? -30.004 8.545 50.509 1.00 77.31 248 VAL A C 1
ATOM 1868 O O . VAL A 1 248 ? -30.774 9.176 51.229 1.00 77.31 248 VAL A O 1
ATOM 1871 N N . HIS A 1 249 ? -30.440 7.734 49.551 1.00 75.44 249 HIS A N 1
ATOM 1872 C CA . HIS A 1 249 ? -31.859 7.488 49.273 1.00 75.44 249 HIS A CA 1
ATOM 1873 C C . HIS A 1 249 ? -32.296 6.118 49.796 1.00 75.44 249 HIS A C 1
ATOM 1875 O O . HIS A 1 249 ? -31.467 5.271 50.123 1.00 75.44 249 HIS A O 1
ATOM 1881 N N . GLU A 1 250 ? -33.603 5.877 49.874 1.00 77.19 250 GLU A N 1
ATOM 1882 C CA . GLU A 1 250 ? -34.117 4.532 50.141 1.00 77.19 250 GLU A CA 1
ATOM 1883 C C . GLU A 1 250 ? -33.698 3.561 49.023 1.00 77.19 250 GLU A C 1
ATOM 1885 O O . GLU A 1 250 ? -33.771 3.887 47.840 1.00 77.19 250 GLU A O 1
ATOM 1890 N N . GLY A 1 251 ? -33.275 2.351 49.388 1.00 81.75 251 GLY A N 1
ATOM 1891 C CA . GLY A 1 251 ? -32.794 1.337 48.455 1.00 81.75 251 GLY A CA 1
ATOM 1892 C C . GLY A 1 251 ? -31.269 1.233 48.415 1.00 81.75 251 GLY A C 1
ATOM 1893 O O . GLY A 1 251 ? -30.588 1.377 49.431 1.00 81.75 251 GLY A O 1
ATOM 1894 N N . GLN A 1 252 ? -30.725 0.890 47.245 1.00 82.75 252 GLN A N 1
ATOM 1895 C CA . GLN A 1 252 ? -29.294 0.628 47.079 1.00 82.75 252 GLN A CA 1
ATOM 1896 C C . GLN A 1 252 ? -28.521 1.894 46.710 1.00 82.75 252 GLN A C 1
ATOM 1898 O O . GLN A 1 252 ? -28.667 2.434 45.619 1.00 82.75 252 GLN A O 1
ATOM 1903 N N . ASN A 1 253 ? -27.608 2.285 47.589 1.00 83.31 253 ASN A N 1
ATOM 1904 C CA . ASN A 1 253 ? -26.698 3.404 47.418 1.00 83.31 253 ASN A CA 1
ATOM 1905 C C . ASN A 1 253 ? -25.289 2.894 47.133 1.00 83.31 253 ASN A C 1
ATOM 1907 O O . ASN A 1 253 ? -24.854 1.864 47.657 1.00 83.31 253 ASN A O 1
ATOM 1911 N N . THR A 1 254 ? -24.570 3.650 46.312 1.00 86.00 254 THR A N 1
ATOM 1912 C CA . THR A 1 254 ? -23.209 3.334 45.889 1.00 86.00 254 THR A CA 1
ATOM 1913 C C . THR A 1 254 ? -22.267 4.406 46.413 1.00 86.00 254 THR A C 1
ATOM 1915 O O . THR A 1 254 ? -22.495 5.586 46.159 1.00 86.00 254 THR A O 1
ATOM 1918 N N . LEU A 1 255 ? -21.239 4.007 47.160 1.00 87.44 255 LEU A N 1
ATOM 1919 C CA . LEU A 1 255 ? -20.367 4.913 47.904 1.00 87.44 255 LEU A CA 1
ATOM 1920 C C . LEU A 1 255 ? -18.894 4.559 47.678 1.00 87.44 255 LEU A C 1
ATOM 1922 O O . LEU A 1 255 ? -18.543 3.385 47.528 1.00 87.44 255 LEU A O 1
ATOM 1926 N N . TRP A 1 256 ? -18.023 5.565 47.739 1.00 88.19 256 TRP A N 1
ATOM 1927 C CA . TRP A 1 256 ? -16.571 5.383 47.730 1.00 88.19 256 TRP A CA 1
ATOM 1928 C C . TRP A 1 256 ? -15.984 5.922 49.023 1.00 88.19 256 TRP A C 1
ATOM 1930 O O . TRP A 1 256 ? -16.333 7.014 49.466 1.00 88.19 256 TRP A O 1
ATOM 1940 N N . LEU A 1 257 ? -15.095 5.149 49.633 1.00 89.38 257 LEU A N 1
ATOM 1941 C CA . LEU A 1 257 ? -14.465 5.472 50.906 1.00 89.38 257 LEU A CA 1
ATOM 1942 C C . LEU A 1 257 ? -12.953 5.532 50.714 1.00 89.38 257 LEU A C 1
ATOM 1944 O O . LEU A 1 257 ? -12.367 4.697 50.022 1.00 89.38 257 LEU A O 1
ATOM 1948 N N . THR A 1 258 ? -12.301 6.492 51.352 1.00 88.50 258 THR A N 1
ATOM 1949 C CA . THR A 1 258 ? -10.833 6.591 51.336 1.00 88.50 258 THR A CA 1
ATOM 1950 C C . THR A 1 258 ? -10.177 5.563 52.249 1.00 88.50 258 THR A C 1
ATOM 1952 O O . THR A 1 258 ? -9.111 5.029 51.940 1.00 88.50 258 THR A O 1
ATOM 1955 N N . SER A 1 259 ? -10.844 5.241 53.354 1.00 89.00 259 SER A N 1
ATOM 1956 C CA . SER A 1 259 ? -10.419 4.291 54.380 1.00 89.00 259 SER A CA 1
ATOM 1957 C C . SER A 1 259 ? -11.632 3.535 54.940 1.00 89.00 259 SER A C 1
ATOM 1959 O O . SER A 1 259 ? -12.765 3.777 54.535 1.00 89.00 259 SER A O 1
ATOM 1961 N N . LEU A 1 260 ? -11.421 2.594 55.862 1.00 89.06 260 LEU A N 1
ATOM 1962 C CA . LEU A 1 260 ? -12.536 1.960 56.568 1.00 89.06 260 LEU A CA 1
ATOM 1963 C C . LEU A 1 260 ? -13.023 2.886 57.700 1.00 89.06 260 LEU A C 1
ATOM 1965 O O . LEU A 1 260 ? -12.203 3.274 58.536 1.00 89.06 260 LEU A O 1
ATOM 1969 N N . PRO A 1 261 ? -14.319 3.246 57.759 1.00 88.25 261 PRO A N 1
ATOM 1970 C CA . PRO A 1 261 ? -14.859 4.044 58.854 1.00 88.25 261 PRO A CA 1
ATOM 1971 C C . PRO A 1 261 ? -14.898 3.241 60.157 1.00 88.25 261 PRO A C 1
ATOM 1973 O O . PRO A 1 261 ? -15.153 2.036 60.155 1.00 88.25 261 PRO A O 1
ATOM 1976 N N . SER A 1 262 ? -14.691 3.919 61.287 1.00 85.75 262 SER A N 1
ATOM 1977 C CA . SER A 1 262 ? -14.869 3.312 62.611 1.00 85.75 262 SER A CA 1
ATOM 1978 C C . SER A 1 262 ? -16.349 3.187 62.981 1.00 85.75 262 SER A C 1
ATOM 1980 O O . SER A 1 262 ? -16.730 2.243 63.672 1.00 85.75 262 SER A O 1
ATOM 1982 N N . GLN A 1 263 ? -17.184 4.115 62.500 1.00 86.81 263 GLN A N 1
ATOM 1983 C CA . GLN A 1 263 ? -18.642 4.105 62.637 1.00 86.81 263 GLN A CA 1
ATOM 1984 C C . GLN A 1 263 ? -19.307 4.717 61.397 1.00 86.81 263 GLN A C 1
ATOM 1986 O O . GLN A 1 263 ? -18.772 5.651 60.797 1.00 86.81 263 GLN A O 1
ATOM 1991 N N . MET A 1 264 ? -20.484 4.197 61.043 1.00 89.69 264 MET A N 1
ATOM 1992 C CA . MET A 1 264 ? -21.328 4.671 59.946 1.00 89.69 264 MET A CA 1
ATOM 1993 C C . MET A 1 264 ? -22.765 4.783 60.460 1.00 89.69 264 MET A C 1
ATOM 1995 O O . MET A 1 264 ? -23.307 3.797 60.964 1.00 89.69 264 MET A O 1
ATOM 1999 N N . THR A 1 265 ? -23.368 5.968 60.353 1.00 88.06 265 THR A N 1
ATOM 2000 C CA . THR A 1 265 ? -24.744 6.221 60.800 1.00 88.06 265 THR A CA 1
ATOM 2001 C C . THR A 1 265 ? -25.593 6.872 59.710 1.00 88.06 265 THR A C 1
ATOM 2003 O O . THR A 1 265 ? -25.068 7.617 58.891 1.00 88.06 265 THR A O 1
ATOM 2006 N N . ILE A 1 266 ? -26.900 6.606 59.688 1.00 84.62 266 ILE A N 1
ATOM 2007 C CA . ILE A 1 266 ? -27.885 7.298 58.839 1.00 84.62 266 ILE A CA 1
ATOM 2008 C C . ILE A 1 266 ? -28.858 8.012 59.767 1.00 84.62 266 ILE A C 1
ATOM 2010 O O . ILE A 1 266 ? -29.493 7.364 60.594 1.00 84.62 266 ILE A O 1
ATOM 2014 N N . ASP A 1 267 ? -28.911 9.343 59.695 1.00 82.56 267 ASP A N 1
ATOM 2015 C CA . ASP A 1 267 ? -29.722 10.192 60.585 1.00 82.56 267 ASP A CA 1
ATOM 2016 C C . ASP A 1 267 ? -29.542 9.867 62.089 1.00 82.56 267 ASP A C 1
ATOM 2018 O O . ASP A 1 267 ? -30.445 10.041 62.908 1.00 82.56 267 ASP A O 1
ATOM 2022 N N . GLY A 1 268 ? -28.344 9.399 62.461 1.00 80.56 268 GLY A N 1
ATOM 2023 C CA . GLY A 1 268 ? -27.982 9.000 63.825 1.00 80.56 268 GLY A CA 1
ATOM 2024 C C . GLY A 1 268 ? -28.149 7.508 64.147 1.00 80.56 268 GLY A C 1
ATOM 2025 O O . GLY A 1 268 ? -27.660 7.070 65.188 1.00 80.56 268 GLY A O 1
ATOM 2026 N N . GLU A 1 269 ? -28.760 6.705 63.272 1.00 84.19 269 GLU A N 1
ATOM 2027 C CA . GLU A 1 269 ? -28.897 5.253 63.453 1.00 84.19 269 GLU A CA 1
ATOM 2028 C C . GLU A 1 269 ? -27.692 4.483 62.905 1.00 84.19 269 GLU A C 1
ATOM 2030 O O . GLU A 1 269 ? -27.220 4.757 61.807 1.00 84.19 269 GLU A O 1
ATOM 2035 N N . ASN A 1 270 ? -27.189 3.492 63.647 1.00 85.69 270 ASN A N 1
ATOM 2036 C CA . ASN A 1 270 ? -26.014 2.715 63.237 1.00 85.69 270 ASN A CA 1
ATOM 2037 C C . ASN A 1 270 ? -26.299 1.801 62.035 1.00 85.69 270 ASN A C 1
ATOM 2039 O O . ASN A 1 270 ? -27.233 0.998 62.051 1.00 85.69 270 ASN A O 1
ATOM 2043 N N . VAL A 1 271 ? -25.407 1.840 61.045 1.00 86.56 271 VAL A N 1
ATOM 2044 C CA . VAL A 1 271 ? -25.397 0.939 59.888 1.00 86.56 271 VAL A CA 1
ATOM 2045 C C . VAL A 1 271 ? -24.530 -0.283 60.190 1.00 86.56 271 VAL A C 1
ATOM 2047 O O . VAL A 1 271 ? -23.395 -0.161 60.656 1.00 86.56 271 VAL A O 1
ATOM 2050 N N . LYS A 1 272 ? -25.025 -1.487 59.888 1.00 87.50 272 LYS A N 1
ATOM 2051 C CA . LYS A 1 272 ? -24.227 -2.715 60.005 1.00 87.50 272 LYS A CA 1
ATOM 2052 C C . LYS A 1 272 ? -23.262 -2.825 58.828 1.00 87.50 272 LYS A C 1
ATOM 2054 O O . LYS A 1 272 ? -23.683 -3.010 57.689 1.00 87.50 272 LYS A O 1
ATOM 2059 N N . MET A 1 273 ? -21.967 -2.757 59.117 1.00 86.62 273 MET A N 1
ATOM 2060 C CA . MET A 1 273 ? -20.905 -2.863 58.115 1.00 86.62 273 MET A CA 1
ATOM 2061 C C . MET A 1 273 ? -20.395 -4.303 58.002 1.00 86.62 273 MET A C 1
ATOM 2063 O O . MET A 1 273 ? -20.074 -4.931 59.009 1.00 86.62 273 MET A O 1
ATOM 2067 N N . THR A 1 274 ? -20.298 -4.812 56.776 1.00 86.06 274 THR A N 1
ATOM 2068 C CA . THR A 1 274 ? -19.667 -6.097 56.444 1.00 86.06 274 THR A CA 1
ATOM 2069 C C . THR A 1 274 ? -18.526 -5.824 55.472 1.00 86.06 274 THR A C 1
ATOM 2071 O O . THR A 1 274 ? -18.770 -5.386 54.350 1.00 86.06 274 THR A O 1
ATOM 2074 N N . VAL A 1 275 ? -17.286 -6.042 55.906 1.00 85.56 275 VAL A N 1
ATOM 2075 C CA . VAL A 1 275 ? -16.101 -5.892 55.050 1.00 85.56 275 VAL A CA 1
ATOM 2076 C C . VAL A 1 275 ? -15.794 -7.246 54.422 1.00 85.56 275 VAL A C 1
ATOM 2078 O O . VAL A 1 275 ? -15.617 -8.230 55.138 1.00 85.56 275 VAL A O 1
ATOM 2081 N N . GLU A 1 276 ? -15.771 -7.305 53.096 1.00 83.31 276 GLU A N 1
ATOM 2082 C CA . GLU A 1 276 ? -15.360 -8.489 52.346 1.00 83.31 276 GLU A CA 1
ATOM 2083 C C . GLU A 1 276 ? -13.845 -8.415 52.088 1.00 83.31 276 GLU A C 1
ATOM 2085 O O . GLU A 1 276 ? -13.345 -7.413 51.577 1.00 83.31 276 GLU A O 1
ATOM 2090 N N . ASP A 1 277 ? -13.106 -9.483 52.415 1.00 72.00 277 ASP A N 1
ATOM 2091 C CA . ASP A 1 277 ? -11.652 -9.572 52.170 1.00 72.00 277 ASP A CA 1
ATOM 2092 C C . ASP A 1 277 ? -11.294 -9.678 50.673 1.00 72.00 277 ASP A C 1
ATOM 2094 O O . ASP A 1 277 ? -10.124 -9.603 50.288 1.00 72.00 277 ASP A O 1
ATOM 2098 N N . ALA A 1 278 ? -12.293 -9.839 49.801 1.00 71.75 278 ALA A N 1
ATOM 2099 C CA . ALA A 1 278 ? -12.101 -9.884 48.361 1.00 71.75 278 ALA A CA 1
ATOM 2100 C C . ALA A 1 278 ? -11.811 -8.484 47.789 1.00 71.75 278 ALA A C 1
ATOM 2102 O O . ALA A 1 278 ? -12.483 -7.494 48.091 1.00 71.75 278 ALA A O 1
ATOM 2103 N N . THR A 1 279 ? -10.814 -8.406 46.908 1.00 79.00 279 THR A N 1
ATOM 2104 C CA . THR A 1 279 ? -10.609 -7.223 46.062 1.00 79.00 279 THR A CA 1
ATOM 2105 C C . THR A 1 279 ? -11.653 -7.204 44.948 1.00 79.00 279 THR A C 1
ATOM 2107 O O . THR A 1 279 ? -12.104 -8.253 44.486 1.00 79.00 279 THR A O 1
ATOM 2110 N N . LEU A 1 280 ? -12.069 -6.008 44.532 1.00 80.56 280 LEU A N 1
ATOM 2111 C CA . LEU A 1 280 ? -13.062 -5.827 43.475 1.00 80.56 280 LEU A CA 1
ATOM 2112 C C . LEU A 1 280 ? -12.565 -6.442 42.154 1.00 80.56 280 LEU A C 1
ATOM 2114 O O . LEU A 1 280 ? -11.754 -5.831 41.464 1.00 80.56 280 LEU A O 1
ATOM 2118 N N . SER A 1 281 ? -13.064 -7.628 41.800 1.00 80.31 281 SER A N 1
ATOM 2119 C CA . SER A 1 281 ? -12.763 -8.304 40.529 1.00 80.31 281 SER A CA 1
ATOM 2120 C C . SER A 1 281 ? -13.598 -7.755 39.368 1.00 80.31 281 SER A C 1
ATOM 2122 O O . SER A 1 281 ? -14.620 -7.099 39.588 1.00 80.31 281 SER A O 1
ATOM 2124 N N . ARG A 1 282 ? -13.217 -8.079 38.123 1.00 76.62 282 ARG A N 1
ATOM 2125 C CA . ARG A 1 282 ? -13.962 -7.691 36.909 1.00 76.62 282 ARG A CA 1
ATOM 2126 C C . ARG A 1 282 ? -15.415 -8.177 36.923 1.00 76.62 282 ARG A C 1
ATOM 2128 O O . ARG A 1 282 ? -16.323 -7.416 36.600 1.00 76.62 282 ARG A O 1
ATOM 2135 N N . GLU A 1 283 ? -15.650 -9.410 37.367 1.00 77.31 283 GLU A N 1
ATOM 2136 C CA . GLU A 1 283 ? -16.999 -9.977 37.516 1.00 77.31 283 GLU A CA 1
ATOM 2137 C C . GLU A 1 283 ? -17.810 -9.257 38.601 1.00 77.31 283 GLU A C 1
ATOM 2139 O O . GLU A 1 283 ? -18.978 -8.914 38.404 1.00 77.31 283 GLU A O 1
ATOM 2144 N N . THR A 1 284 ? -17.182 -8.979 39.748 1.00 78.56 284 THR A N 1
ATOM 2145 C CA . THR A 1 284 ? -17.835 -8.270 40.855 1.00 78.56 284 THR A CA 1
ATOM 2146 C C . THR A 1 284 ? -18.165 -6.833 40.454 1.00 78.56 284 THR A C 1
ATOM 2148 O O . THR A 1 284 ? -19.246 -6.342 40.776 1.00 78.56 284 THR A O 1
ATOM 2151 N N . PHE A 1 285 ? -17.286 -6.187 39.682 1.00 78.38 285 PHE A N 1
ATOM 2152 C CA . PHE A 1 285 ? -17.531 -4.886 39.071 1.00 78.38 285 PHE A CA 1
ATOM 2153 C C . PHE A 1 285 ? -18.726 -4.936 38.117 1.00 78.38 285 PHE A C 1
ATOM 2155 O O . PHE A 1 285 ? -19.670 -4.174 38.298 1.00 78.38 285 PHE A O 1
ATOM 2162 N N . GLN A 1 286 ? -18.749 -5.853 37.145 1.00 75.31 286 GLN A N 1
ATOM 2163 C CA . GLN A 1 286 ? -19.883 -5.970 36.219 1.00 75.31 286 GLN A CA 1
ATOM 2164 C C . GLN A 1 286 ? -21.198 -6.203 36.979 1.00 75.31 286 GLN A C 1
ATOM 2166 O O . GLN A 1 286 ? -22.213 -5.570 36.694 1.00 75.31 286 GLN A O 1
ATOM 2171 N N . ARG A 1 287 ? -21.192 -7.028 38.025 1.00 80.12 287 ARG A N 1
ATOM 2172 C CA . ARG A 1 287 ? -22.403 -7.291 38.809 1.00 80.12 287 ARG A CA 1
ATOM 2173 C C . ARG A 1 287 ? -22.871 -6.091 39.643 1.00 80.12 287 ARG A C 1
ATOM 2175 O O . ARG A 1 287 ? -24.071 -5.839 39.707 1.00 80.12 287 ARG A O 1
ATOM 2182 N N . LEU A 1 288 ? -21.958 -5.387 40.315 1.00 78.12 288 LEU A N 1
ATOM 2183 C CA . LEU A 1 288 ? -22.304 -4.346 41.298 1.00 78.12 288 LEU A CA 1
ATOM 2184 C C . LEU A 1 288 ? -22.350 -2.930 40.713 1.00 78.12 288 LEU A C 1
ATOM 2186 O O . LEU A 1 288 ? -23.081 -2.084 41.220 1.00 78.12 288 LEU A O 1
ATOM 2190 N N . LEU A 1 289 ? -21.578 -2.663 39.661 1.00 75.12 289 LEU A N 1
ATOM 2191 C CA . LEU A 1 289 ? -21.300 -1.313 39.173 1.00 75.12 289 LEU A CA 1
ATOM 2192 C C . LEU A 1 289 ? -21.874 -1.016 37.787 1.00 75.12 289 LEU A C 1
ATOM 2194 O O . LEU A 1 289 ? -21.765 0.124 37.364 1.00 75.12 289 LEU A O 1
ATOM 2198 N N . THR A 1 290 ? -22.549 -1.946 37.101 1.00 74.81 290 THR A N 1
ATOM 2199 C CA . THR A 1 290 ? -23.112 -1.677 35.756 1.00 74.81 290 THR A CA 1
ATOM 2200 C C . THR A 1 290 ? -24.034 -0.450 35.718 1.00 74.81 290 THR A C 1
ATOM 2202 O O . THR A 1 290 ? -23.903 0.403 34.837 1.00 74.81 290 THR A O 1
ATOM 2205 N N . LYS A 1 291 ? -24.932 -0.304 36.704 1.00 73.25 291 LYS A N 1
ATOM 2206 C CA . LYS A 1 291 ? -25.828 0.863 36.806 1.00 73.25 291 LYS A CA 1
ATOM 2207 C C . LYS A 1 291 ? -25.055 2.168 37.104 1.00 73.25 291 LYS A C 1
ATOM 2209 O O . LYS A 1 291 ? -25.166 3.097 36.304 1.00 73.25 291 LYS A O 1
ATOM 2214 N N . PRO A 1 292 ? -24.224 2.249 38.167 1.00 76.56 292 PRO A N 1
ATOM 2215 C CA . PRO A 1 292 ? -23.355 3.408 38.407 1.00 76.56 292 PRO A CA 1
ATOM 2216 C C . PRO A 1 292 ? -22.438 3.756 37.228 1.00 76.56 292 PRO A C 1
ATOM 2218 O O . PRO A 1 292 ? -22.269 4.921 36.890 1.00 76.56 292 PRO A O 1
ATOM 2221 N N . PHE A 1 293 ? -21.880 2.750 36.560 1.00 78.69 293 PHE A N 1
ATOM 2222 C CA . PHE A 1 293 ? -20.985 2.919 35.422 1.00 78.69 293 PHE A CA 1
ATOM 2223 C C . PHE A 1 293 ? -21.682 3.573 34.228 1.00 78.69 293 PHE A C 1
ATOM 2225 O O . PHE A 1 293 ? -21.118 4.464 33.597 1.00 78.69 293 PHE A O 1
ATOM 2232 N N . THR A 1 294 ? -22.937 3.204 33.968 1.00 75.38 294 THR A N 1
ATOM 2233 C CA . THR A 1 294 ? -23.760 3.856 32.939 1.00 75.38 294 THR A CA 1
ATOM 2234 C C . THR A 1 294 ? -23.958 5.344 33.248 1.00 75.38 294 THR A C 1
ATOM 2236 O O . THR A 1 294 ? -23.778 6.184 32.366 1.00 75.38 294 THR A O 1
ATOM 2239 N N . SER A 1 295 ? -24.226 5.681 34.517 1.00 76.38 295 SER A N 1
ATOM 2240 C CA . SER A 1 295 ? -24.307 7.076 34.984 1.00 76.38 295 SER A CA 1
ATOM 2241 C C . SER A 1 295 ? -22.985 7.825 34.772 1.00 76.38 295 SER A C 1
ATOM 2243 O O . SER A 1 295 ? -22.965 8.972 34.322 1.00 76.38 295 SER A O 1
ATOM 2245 N N . PHE A 1 296 ? -21.848 7.164 35.004 1.00 83.69 296 PHE A N 1
ATOM 2246 C CA . PHE A 1 296 ? -20.532 7.755 34.767 1.00 83.69 296 PHE A CA 1
ATOM 2247 C C . PHE A 1 296 ? -20.262 8.024 33.290 1.00 83.69 296 PHE A C 1
ATOM 2249 O O . PHE A 1 296 ? -19.789 9.106 32.952 1.00 83.69 296 PHE A O 1
ATOM 2256 N N . LEU A 1 297 ? -20.596 7.091 32.397 1.00 81.00 297 LEU A N 1
ATOM 2257 C CA . LEU A 1 297 ? -20.477 7.320 30.957 1.00 81.00 297 LEU A CA 1
ATOM 2258 C C . LEU A 1 297 ? -21.356 8.493 30.507 1.00 81.00 297 LEU A C 1
ATOM 2260 O O . LEU A 1 297 ? -20.881 9.355 29.769 1.00 81.00 297 LEU A O 1
ATOM 2264 N N . GLN A 1 298 ? -22.603 8.572 30.983 1.00 78.19 298 GLN A N 1
ATOM 2265 C CA . GLN A 1 298 ? -23.493 9.701 30.696 1.00 78.19 298 GLN A CA 1
ATOM 2266 C C . GLN A 1 298 ? -22.901 11.025 31.194 1.00 78.19 298 GLN A C 1
ATOM 2268 O O . GLN A 1 298 ? -22.833 11.988 30.429 1.00 78.19 298 GLN A O 1
ATOM 2273 N N . ARG A 1 299 ? -22.371 11.065 32.424 1.00 84.19 299 ARG A N 1
ATOM 2274 C CA . ARG A 1 299 ? -21.688 12.249 32.966 1.00 84.19 299 ARG A CA 1
ATOM 2275 C C . ARG A 1 299 ? -20.494 12.659 32.105 1.00 84.19 299 ARG A C 1
ATOM 2277 O O . ARG A 1 299 ? -20.391 13.831 31.755 1.00 84.19 299 ARG A O 1
ATOM 2284 N N . ALA A 1 300 ? -19.630 11.720 31.712 1.00 84.44 300 ALA A N 1
ATOM 2285 C CA . ALA A 1 300 ? -18.500 12.022 30.831 1.00 84.44 300 ALA A CA 1
ATOM 2286 C C . ALA A 1 300 ? -18.955 12.605 29.488 1.00 84.44 300 ALA A C 1
ATOM 2288 O O . ALA A 1 300 ? -18.316 13.522 28.975 1.00 84.44 300 ALA A O 1
ATOM 2289 N N . ARG A 1 301 ? -20.075 12.129 28.931 1.00 80.62 301 ARG A N 1
ATOM 2290 C CA . ARG A 1 301 ? -20.640 12.691 27.698 1.00 80.62 301 ARG A CA 1
ATOM 2291 C C . ARG A 1 301 ? -21.186 14.097 27.895 1.00 80.62 301 ARG A C 1
ATOM 2293 O O . ARG A 1 301 ? -20.898 14.949 27.063 1.00 80.62 301 ARG A O 1
ATOM 2300 N N . VAL A 1 302 ? -21.913 14.356 28.984 1.00 81.75 302 VAL A N 1
ATOM 2301 C CA . VAL A 1 302 ? -22.388 15.709 29.325 1.00 81.75 302 VAL A CA 1
ATOM 2302 C C . VAL A 1 302 ? -21.198 16.660 29.450 1.00 81.75 302 VAL A C 1
ATOM 2304 O O . VAL A 1 302 ? -21.172 17.687 28.780 1.00 81.75 302 VAL A O 1
ATOM 2307 N N . LEU A 1 303 ? -20.169 16.281 30.214 1.00 82.75 303 LEU A N 1
ATOM 2308 C CA . LEU A 1 303 ? -18.946 17.074 30.375 1.00 82.75 303 LEU A CA 1
ATOM 2309 C C . LEU A 1 303 ? -18.224 17.302 29.037 1.00 82.75 303 LEU A C 1
ATOM 2311 O O . LEU A 1 303 ? -17.719 18.395 28.780 1.00 82.75 303 LEU A O 1
ATOM 2315 N N . LYS A 1 304 ? -18.213 16.301 28.150 1.00 82.69 304 LYS A N 1
ATOM 2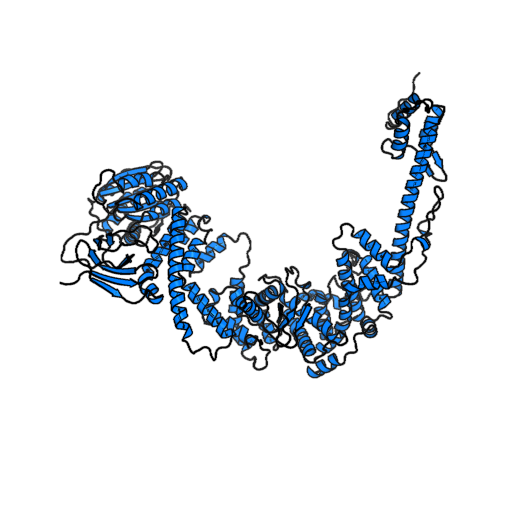316 C CA . LYS A 1 304 ? -17.622 16.415 26.810 1.00 82.69 304 LYS A CA 1
ATOM 2317 C C . LYS A 1 304 ? -18.421 17.337 25.882 1.00 82.69 304 LYS A C 1
ATOM 2319 O O . LYS A 1 304 ? -17.804 18.051 25.101 1.00 82.69 304 LYS A O 1
ATOM 2324 N N . VAL A 1 305 ? -19.753 17.341 25.966 1.00 79.19 305 VAL A N 1
ATOM 2325 C CA . VAL A 1 305 ? -20.629 18.257 25.205 1.00 79.19 305 VAL A CA 1
ATOM 2326 C C . VAL A 1 305 ? -20.506 19.694 25.722 1.00 79.19 305 VAL A C 1
ATOM 2328 O O . VAL A 1 305 ? -20.491 20.627 24.923 1.00 79.19 305 VAL A O 1
ATOM 2331 N N . VAL A 1 306 ? -20.365 19.874 27.040 1.00 79.44 306 VAL A N 1
ATOM 2332 C CA . VAL A 1 306 ? -20.101 21.178 27.675 1.00 79.44 306 VAL A CA 1
ATOM 2333 C C . VAL A 1 306 ? -18.725 21.723 27.268 1.00 79.44 306 VAL A C 1
ATOM 2335 O O . VAL A 1 306 ? -18.597 22.913 26.998 1.00 79.44 306 VAL A O 1
ATOM 2338 N N . ASN A 1 307 ? -17.719 20.847 27.154 1.00 78.94 307 ASN A N 1
ATOM 2339 C CA . ASN A 1 307 ? -16.402 21.119 26.562 1.00 78.94 307 ASN A CA 1
ATOM 2340 C C . ASN A 1 307 ? -15.622 22.301 27.181 1.00 78.94 307 ASN A C 1
ATOM 2342 O O . ASN A 1 307 ? -14.854 22.972 26.491 1.00 78.94 307 ASN A O 1
ATOM 2346 N N . THR A 1 308 ? -15.783 22.561 28.480 1.00 78.88 308 THR A N 1
ATOM 2347 C CA . THR A 1 308 ? -14.970 23.559 29.196 1.00 78.88 308 THR A CA 1
ATOM 2348 C C . THR A 1 308 ? -13.668 22.947 29.736 1.00 78.88 308 THR A C 1
ATOM 2350 O O . THR A 1 308 ? -13.597 21.725 29.916 1.00 78.88 308 THR A O 1
ATOM 2353 N N . PRO A 1 309 ? -12.625 23.746 30.044 1.00 80.19 309 PRO A N 1
ATOM 2354 C CA . PRO A 1 309 ? -11.379 23.232 30.619 1.00 80.19 309 PRO A CA 1
ATOM 2355 C C . PRO A 1 309 ? -11.589 22.409 31.899 1.00 80.19 309 PRO A C 1
ATOM 2357 O O . PRO A 1 309 ? -10.985 21.344 32.056 1.00 80.19 309 PRO A O 1
ATOM 2360 N N . THR A 1 310 ? -12.489 22.849 32.786 1.00 79.06 310 THR A N 1
ATOM 2361 C CA . THR A 1 310 ? -12.819 22.129 34.024 1.00 79.06 310 THR A CA 1
ATOM 2362 C C . THR A 1 310 ? -13.538 20.810 33.729 1.00 79.06 310 THR A C 1
ATOM 2364 O O . THR A 1 310 ? -13.212 19.781 34.330 1.00 79.06 310 THR A O 1
ATOM 2367 N N . SER A 1 311 ? -14.447 20.804 32.750 1.00 81.81 311 SER A N 1
ATOM 2368 C CA . SER A 1 311 ? -15.157 19.597 32.306 1.00 81.81 311 SER A CA 1
ATOM 2369 C C . SER A 1 311 ? -14.211 18.562 31.691 1.00 81.81 311 SER A C 1
ATOM 2371 O O . SER A 1 311 ? -14.280 17.379 32.026 1.00 81.81 311 SER A O 1
ATOM 2373 N N . LEU A 1 312 ? -13.274 19.000 30.844 1.00 82.69 312 LEU A N 1
ATOM 2374 C CA . LEU A 1 312 ? -12.258 18.134 30.235 1.00 82.69 312 LEU A CA 1
ATOM 2375 C C . LEU A 1 312 ? -11.292 17.562 31.281 1.00 82.69 312 LEU A C 1
ATOM 2377 O O . LEU A 1 312 ? -10.967 16.379 31.224 1.00 82.69 312 LEU A O 1
ATOM 2381 N N . SER A 1 313 ? -10.887 18.366 32.267 1.00 85.38 313 SER A N 1
ATOM 2382 C CA . SER A 1 313 ? -10.068 17.907 33.396 1.00 85.38 313 SER A CA 1
ATOM 2383 C C . SER A 1 313 ? -10.778 16.834 34.233 1.00 85.38 313 SER A C 1
ATOM 2385 O O . SER A 1 313 ? -10.162 15.862 34.677 1.00 85.38 313 SER A O 1
ATOM 2387 N N . GLU A 1 314 ? -12.092 16.959 34.437 1.00 85.00 314 GLU A N 1
ATOM 2388 C CA . GLU A 1 314 ? -12.885 15.921 35.101 1.00 85.00 314 GLU A CA 1
ATOM 2389 C C . GLU A 1 314 ? -12.966 14.631 34.267 1.00 85.00 314 GLU A C 1
ATOM 2391 O O . GLU A 1 314 ? -12.732 13.559 34.822 1.00 85.00 314 GLU A O 1
ATOM 2396 N N . VAL A 1 315 ? -13.174 14.719 32.947 1.00 85.38 315 VAL A N 1
ATOM 2397 C CA . VAL A 1 315 ? -13.137 13.548 32.044 1.00 85.38 315 VAL A CA 1
ATOM 2398 C C . VAL A 1 315 ? -11.768 12.859 32.061 1.00 85.38 315 VAL A C 1
ATOM 2400 O O . VAL A 1 315 ? -11.710 11.631 32.105 1.00 85.38 315 VAL A O 1
ATOM 2403 N N . SER A 1 316 ? -10.664 13.612 32.088 1.00 84.25 316 SER A N 1
ATOM 2404 C CA . SER A 1 316 ? -9.320 13.029 32.210 1.00 84.25 316 SER A CA 1
ATOM 2405 C C . SER A 1 316 ? -9.147 12.249 33.509 1.00 84.25 316 SER A C 1
ATOM 2407 O O . SER A 1 316 ? -8.716 11.100 33.477 1.00 84.25 316 SER A O 1
ATOM 2409 N N . ARG A 1 317 ? -9.590 12.805 34.645 1.00 87.88 317 ARG A N 1
ATOM 2410 C CA . ARG A 1 317 ? -9.555 12.094 35.935 1.00 87.88 317 ARG A CA 1
ATOM 2411 C C . ARG A 1 317 ? -10.411 10.823 35.939 1.00 87.88 317 ARG A C 1
ATOM 2413 O O . ARG A 1 317 ? -10.037 9.847 36.587 1.00 87.88 317 ARG A O 1
ATOM 2420 N N . MET A 1 318 ? -11.537 10.816 35.220 1.00 88.81 318 MET A N 1
ATOM 2421 C CA . MET A 1 318 ? -12.356 9.611 35.028 1.00 88.81 318 MET A CA 1
ATOM 2422 C C . MET A 1 318 ? -11.581 8.529 34.272 1.00 88.81 318 MET A C 1
ATOM 2424 O O . MET A 1 318 ? -11.533 7.386 34.726 1.00 88.81 318 MET A O 1
ATOM 2428 N N . VAL A 1 319 ? -10.955 8.892 33.146 1.00 84.69 319 VAL A N 1
ATOM 2429 C CA . VAL A 1 319 ? -10.135 7.981 32.329 1.00 84.69 319 VAL A CA 1
ATOM 2430 C C . VAL A 1 319 ? -8.985 7.403 33.150 1.00 84.69 319 VAL A C 1
ATOM 2432 O O . VAL A 1 319 ? -8.817 6.184 33.173 1.00 84.69 319 VAL A O 1
ATOM 2435 N N . ASP A 1 320 ? -8.251 8.253 33.868 1.00 84.69 320 ASP A N 1
ATOM 2436 C CA . ASP A 1 320 ? -7.115 7.839 34.694 1.00 84.69 320 ASP A CA 1
ATOM 2437 C C . ASP A 1 320 ? -7.540 6.854 35.791 1.00 84.69 320 ASP A C 1
ATOM 2439 O O . ASP A 1 320 ? -6.853 5.859 36.038 1.00 84.69 320 ASP A O 1
ATOM 2443 N N . TYR A 1 321 ? -8.695 7.092 36.426 1.00 87.31 321 TYR A N 1
ATOM 2444 C CA . TYR A 1 321 ? -9.216 6.191 37.451 1.00 87.31 321 TYR A CA 1
ATOM 2445 C C . TYR A 1 321 ? -9.536 4.801 36.885 1.00 87.31 321 TYR A C 1
ATOM 2447 O O . TYR A 1 321 ? -9.116 3.781 37.437 1.00 87.31 321 TYR A O 1
ATOM 2455 N N . PHE A 1 322 ? -10.265 4.737 35.766 1.00 85.56 322 PHE A N 1
ATOM 2456 C CA . PHE A 1 322 ? -10.645 3.454 35.169 1.00 85.56 322 PHE A CA 1
ATOM 2457 C C . PHE A 1 322 ? -9.467 2.721 34.513 1.00 85.56 322 PHE A C 1
ATOM 2459 O O . PHE A 1 322 ? -9.446 1.492 34.546 1.00 85.56 322 PHE A O 1
ATOM 2466 N N . ASP A 1 323 ? -8.460 3.434 34.001 1.00 81.81 323 ASP A N 1
ATOM 2467 C CA . ASP A 1 323 ? -7.193 2.827 33.569 1.00 81.81 323 ASP A CA 1
ATOM 2468 C C . ASP A 1 323 ? -6.436 2.215 34.761 1.00 81.81 323 ASP A C 1
ATOM 2470 O O . ASP A 1 323 ? -5.986 1.072 34.697 1.00 81.81 323 ASP A O 1
ATOM 2474 N N . GLY A 1 324 ? -6.360 2.926 35.892 1.00 82.56 324 GLY A N 1
ATOM 2475 C CA . GLY A 1 324 ? -5.781 2.394 37.130 1.00 82.56 324 GLY A CA 1
ATOM 2476 C C . GLY A 1 324 ? -6.498 1.136 37.636 1.00 82.56 324 GLY A C 1
ATOM 2477 O O . GLY A 1 324 ? -5.845 0.159 38.014 1.00 82.56 324 GLY A O 1
ATOM 2478 N N . LEU A 1 325 ? -7.834 1.133 37.584 1.00 83.00 325 LEU A N 1
ATOM 2479 C CA . LEU A 1 325 ? -8.654 -0.018 37.959 1.00 83.00 325 LEU A CA 1
ATOM 2480 C C . LEU A 1 325 ? -8.409 -1.222 37.037 1.00 83.00 325 LEU A C 1
ATOM 2482 O O . LEU A 1 325 ? -8.196 -2.326 37.536 1.00 83.00 325 LEU A O 1
ATOM 2486 N N . GLU A 1 326 ? -8.370 -1.029 35.717 1.00 79.94 326 GLU A N 1
ATOM 2487 C CA . GLU A 1 326 ? -8.109 -2.122 34.767 1.00 79.94 326 GLU A CA 1
ATOM 2488 C C . GLU A 1 326 ? -6.718 -2.723 34.913 1.00 79.94 326 GLU A C 1
ATOM 2490 O O . GLU A 1 326 ? -6.583 -3.945 34.963 1.00 79.94 326 GLU A O 1
ATOM 2495 N N . ARG A 1 327 ? -5.690 -1.883 35.074 1.00 80.94 327 ARG A N 1
ATOM 2496 C CA . ARG A 1 327 ? -4.326 -2.366 35.329 1.00 80.94 327 ARG A CA 1
ATOM 2497 C C . ARG A 1 327 ? -4.263 -3.222 36.590 1.00 80.94 327 ARG A C 1
ATOM 2499 O O . ARG A 1 327 ? -3.518 -4.198 36.628 1.00 80.94 327 ARG A O 1
ATOM 2506 N N . SER A 1 328 ? -5.050 -2.880 37.614 1.00 80.12 328 SER A N 1
ATOM 2507 C CA . SER A 1 328 ? -5.120 -3.679 38.840 1.00 80.12 328 SER A CA 1
ATOM 2508 C C . SER A 1 328 ? -5.717 -5.073 38.605 1.00 80.12 328 SER A C 1
ATOM 2510 O O . SER A 1 328 ? -5.279 -6.026 39.247 1.00 80.12 328 SER A O 1
ATOM 2512 N N . TRP A 1 329 ? -6.643 -5.216 37.649 1.00 79.19 329 TRP A N 1
ATOM 2513 C CA . TRP A 1 329 ? -7.185 -6.513 37.233 1.00 79.19 329 TRP A CA 1
ATOM 2514 C C . TRP A 1 329 ? -6.200 -7.305 36.378 1.00 79.19 329 TRP A C 1
ATOM 2516 O O . TRP A 1 329 ? -6.014 -8.494 36.625 1.00 79.19 329 TRP A O 1
ATOM 2526 N N . ASP A 1 330 ? -5.525 -6.659 35.424 1.00 72.56 330 ASP A N 1
ATOM 2527 C CA . ASP A 1 330 ? -4.554 -7.326 34.548 1.00 72.56 330 ASP A CA 1
ATOM 2528 C C . ASP A 1 330 ? -3.379 -7.934 35.337 1.00 72.56 330 ASP A C 1
ATOM 2530 O O . ASP A 1 330 ? -2.915 -9.024 35.003 1.00 72.56 330 ASP A O 1
ATOM 2534 N N . VAL A 1 331 ? -2.927 -7.274 36.412 1.00 70.12 331 VAL A N 1
ATOM 2535 C CA . VAL A 1 331 ? -1.893 -7.808 37.320 1.00 70.12 331 VAL A CA 1
ATOM 2536 C C . VAL A 1 331 ? -2.396 -9.023 38.111 1.00 70.12 331 VAL A C 1
ATOM 2538 O O . VAL A 1 331 ? -1.616 -9.918 38.418 1.00 70.12 331 VAL A O 1
ATOM 2541 N N . GLN A 1 332 ? -3.688 -9.082 38.446 1.00 65.50 332 GLN A N 1
ATOM 2542 C CA . GLN A 1 332 ? -4.274 -10.241 39.130 1.00 65.50 332 GLN A CA 1
ATOM 2543 C C . GLN A 1 332 ? -4.505 -11.424 38.178 1.00 65.50 332 GLN A C 1
ATOM 2545 O O . GLN A 1 332 ? -4.265 -12.566 38.566 1.00 65.50 332 GLN A O 1
ATOM 2550 N N . GLU A 1 333 ? -4.936 -11.165 36.940 1.00 65.94 333 GLU A N 1
ATOM 2551 C CA . GLU A 1 333 ? -5.129 -12.198 35.911 1.00 65.94 333 GLU A CA 1
ATOM 2552 C C . GLU A 1 333 ? -3.797 -12.807 35.447 1.00 65.94 333 GLU A C 1
ATOM 2554 O O . GLU A 1 333 ? -3.709 -14.025 35.297 1.00 65.94 333 GLU A O 1
ATOM 2559 N N . SER A 1 334 ? -2.742 -12.001 35.268 1.00 60.00 334 SER A N 1
ATOM 2560 C CA . SER A 1 334 ? -1.431 -12.503 34.825 1.00 60.00 334 SER A CA 1
ATOM 2561 C C . SER A 1 334 ? -0.796 -13.478 35.822 1.00 60.00 334 SER A C 1
ATOM 2563 O O . SER A 1 334 ? -0.196 -14.468 35.410 1.00 60.00 334 SER A O 1
ATOM 2565 N N . LEU A 1 335 ? -1.008 -13.264 37.125 1.00 56.50 335 LEU A N 1
ATOM 2566 C CA . LEU A 1 335 ? -0.559 -14.170 38.190 1.00 56.50 335 LEU A CA 1
ATOM 2567 C C . LEU A 1 335 ? -1.321 -15.508 38.211 1.00 56.50 335 LEU A C 1
ATOM 2569 O O . LEU A 1 335 ? -0.797 -16.505 38.703 1.00 56.50 335 LEU A O 1
ATOM 2573 N N . LEU A 1 336 ? -2.549 -15.550 37.685 1.00 55.94 336 LEU A N 1
ATOM 2574 C CA . LEU A 1 336 ? -3.358 -16.772 37.597 1.00 55.94 336 LEU A CA 1
ATOM 2575 C C . LEU A 1 336 ? -3.050 -17.578 36.322 1.00 55.94 336 LEU A C 1
ATOM 2577 O O . LEU A 1 336 ? -3.137 -18.807 36.331 1.00 55.94 336 LEU A O 1
ATOM 2581 N N . GLU A 1 337 ? -2.655 -16.912 35.235 1.00 55.19 337 GLU A N 1
ATOM 2582 C CA . GLU A 1 337 ? -2.413 -17.548 33.933 1.00 55.19 337 GLU A CA 1
ATOM 2583 C C . GLU A 1 337 ? -1.068 -18.271 33.809 1.00 55.19 337 GLU A C 1
ATOM 2585 O O . GLU A 1 337 ? -0.973 -19.221 33.030 1.00 55.19 337 GLU A O 1
ATOM 2590 N N . GLU A 1 338 ? -0.065 -17.938 34.629 1.00 49.84 338 GLU A N 1
ATOM 2591 C CA . GLU A 1 338 ? 1.188 -18.714 34.717 1.00 49.84 338 GLU A CA 1
ATOM 2592 C C . GLU A 1 338 ? 0.980 -20.153 35.250 1.00 49.84 338 GLU A C 1
ATOM 2594 O O . GLU A 1 338 ? 1.909 -20.959 35.252 1.00 49.84 338 GLU A O 1
ATOM 2599 N N . SER A 1 339 ? -0.250 -20.512 35.644 1.00 41.59 339 SER A N 1
ATOM 2600 C CA . SER A 1 339 ? -0.602 -21.809 36.241 1.00 41.59 339 SER A CA 1
ATOM 2601 C C . SER A 1 339 ? -1.385 -22.764 35.319 1.00 41.59 339 SER A C 1
ATOM 2603 O O . SER A 1 339 ? -1.691 -23.883 35.736 1.00 41.59 339 SER A O 1
ATOM 2605 N N . ALA A 1 340 ? -1.760 -22.367 34.093 1.00 44.59 340 ALA A N 1
ATOM 2606 C CA . ALA A 1 340 ? -2.668 -23.149 33.237 1.00 44.59 340 ALA A CA 1
ATOM 2607 C C . ALA A 1 340 ? -1.933 -24.180 32.330 1.00 44.59 340 ALA A C 1
ATOM 2609 O O . ALA A 1 340 ? -1.185 -23.778 31.437 1.00 44.59 340 ALA A O 1
ATOM 2610 N N . PRO A 1 341 ? -2.172 -25.508 32.455 1.00 41.06 341 PRO A N 1
ATOM 2611 C CA . PRO A 1 341 ? -1.419 -26.542 31.719 1.00 41.06 341 PRO A CA 1
ATOM 2612 C C . PRO A 1 341 ? -1.848 -26.820 30.259 1.00 41.06 341 PRO A C 1
ATOM 2614 O O . PRO A 1 341 ? -1.453 -27.840 29.697 1.00 41.06 341 PRO A O 1
ATOM 2617 N N . SER A 1 342 ? -2.670 -25.991 29.609 1.00 42.47 342 SER A N 1
ATOM 2618 C CA . SER A 1 342 ? -3.361 -26.380 28.357 1.00 42.47 342 SER A CA 1
ATOM 2619 C C . SER A 1 342 ? -2.666 -26.001 27.033 1.00 42.47 342 SER A C 1
ATOM 2621 O O . SER A 1 342 ? -3.234 -26.195 25.961 1.00 42.47 342 SER A O 1
ATOM 2623 N N . ALA A 1 343 ? -1.419 -25.518 27.044 1.00 44.81 343 ALA A N 1
ATOM 2624 C CA . ALA A 1 343 ? -0.756 -24.980 25.841 1.00 44.81 343 ALA A CA 1
ATOM 2625 C C . ALA A 1 343 ? -0.059 -26.010 24.915 1.00 44.81 343 ALA A C 1
ATOM 2627 O O . ALA A 1 343 ? 0.589 -25.605 23.940 1.00 44.81 343 ALA A O 1
ATOM 2628 N N . ILE A 1 344 ? -0.159 -27.314 25.205 1.00 47.31 344 ILE A N 1
ATOM 2629 C CA . ILE A 1 344 ? 0.690 -28.356 24.589 1.00 47.31 344 ILE A CA 1
ATOM 2630 C C . ILE A 1 344 ? 0.164 -28.848 23.220 1.00 47.31 344 ILE A C 1
ATOM 2632 O O . ILE A 1 344 ? 0.956 -29.340 22.422 1.00 47.31 344 ILE A O 1
ATOM 2636 N N . HIS A 1 345 ? -1.119 -28.647 22.883 1.00 47.81 345 HIS A N 1
ATOM 2637 C CA . HIS A 1 345 ? -1.721 -29.207 21.653 1.00 47.81 345 HIS A CA 1
ATOM 2638 C C . HIS A 1 345 ? -2.338 -28.195 20.669 1.00 47.81 345 HIS A C 1
ATOM 2640 O O . HIS A 1 345 ? -2.961 -28.607 19.698 1.00 47.81 345 HIS A O 1
ATOM 2646 N N . THR A 1 346 ? -2.177 -26.884 20.871 1.00 58.25 346 THR A N 1
ATOM 2647 C CA . THR A 1 346 ? -2.724 -25.866 19.951 1.00 58.25 346 THR A CA 1
ATOM 2648 C C . THR A 1 346 ? -1.682 -25.379 18.942 1.00 58.25 346 THR A C 1
ATOM 2650 O O . THR A 1 346 ? -0.550 -25.050 19.318 1.00 58.25 346 THR A O 1
ATOM 2653 N N . THR A 1 347 ? -2.063 -25.313 17.660 1.00 68.44 347 THR A N 1
ATOM 2654 C CA . THR A 1 347 ? -1.211 -24.769 16.591 1.00 68.44 347 THR A CA 1
ATOM 2655 C C . THR A 1 347 ? -0.921 -23.280 16.847 1.00 68.44 347 THR A C 1
ATOM 2657 O O . THR A 1 347 ? -1.736 -22.583 17.460 1.00 68.44 347 THR A O 1
ATOM 2660 N N . PRO A 1 348 ? 0.237 -22.746 16.420 1.00 79.75 348 PRO A N 1
ATOM 2661 C CA . PRO A 1 348 ? 0.553 -21.323 16.549 1.00 79.75 348 PRO A CA 1
ATOM 2662 C C . PRO A 1 348 ? -0.512 -20.381 15.967 1.00 79.75 348 PRO A C 1
ATOM 2664 O O . PRO A 1 348 ? -0.776 -19.337 16.561 1.00 79.75 348 PRO A O 1
ATOM 2667 N N . LEU A 1 349 ? -1.152 -20.749 14.852 1.00 84.19 349 LEU A N 1
ATOM 2668 C CA . LEU A 1 349 ? -2.216 -19.947 14.241 1.00 84.19 349 LEU A CA 1
ATOM 2669 C C . LEU A 1 349 ? -3.475 -19.903 15.128 1.00 84.19 349 LEU A C 1
ATOM 2671 O O . LEU A 1 349 ? -4.016 -18.828 15.387 1.00 84.19 349 LEU A O 1
ATOM 2675 N N . GLU A 1 350 ? -3.866 -21.036 15.714 1.00 83.12 350 GLU A N 1
ATOM 2676 C CA . GLU A 1 350 ? -4.977 -21.098 16.671 1.00 83.12 350 GLU A CA 1
ATOM 2677 C C . GLU A 1 350 ? -4.650 -20.336 17.968 1.00 83.12 350 GLU A C 1
ATOM 2679 O O . GLU A 1 350 ? -5.506 -19.665 18.551 1.00 83.12 350 GLU A O 1
ATOM 2684 N N . LYS A 1 351 ? -3.381 -20.350 18.407 1.00 83.00 351 LYS A N 1
ATOM 2685 C CA . LYS A 1 351 ? -2.907 -19.494 19.508 1.00 83.00 351 LYS A CA 1
ATOM 2686 C C . LYS A 1 351 ? -3.068 -18.009 19.172 1.00 83.00 351 LYS A C 1
ATOM 2688 O O . LYS A 1 351 ? -3.482 -17.254 20.051 1.00 83.00 351 LYS A O 1
ATOM 2693 N N . ARG A 1 352 ? -2.798 -17.580 17.931 1.00 84.31 352 ARG A N 1
ATOM 2694 C CA . ARG A 1 352 ? -3.033 -16.189 17.495 1.00 84.31 352 ARG A CA 1
ATOM 2695 C C . ARG A 1 352 ? -4.508 -15.835 17.477 1.00 84.31 352 ARG A C 1
ATOM 2697 O O . ARG A 1 352 ? -4.860 -14.809 18.047 1.00 84.31 352 ARG A O 1
ATOM 2704 N N . LYS A 1 353 ? -5.370 -16.693 16.922 1.00 87.19 353 LYS A N 1
ATOM 2705 C CA . LYS A 1 353 ? -6.826 -16.478 16.952 1.00 87.19 353 LYS A CA 1
ATOM 2706 C C . LYS A 1 353 ? -7.326 -16.327 18.390 1.00 87.19 353 LYS A C 1
ATOM 2708 O O . LYS A 1 353 ? -8.036 -15.377 18.699 1.00 87.19 353 LYS A O 1
ATOM 2713 N N . ASN A 1 354 ? -6.882 -17.194 19.301 1.00 83.75 354 ASN A N 1
ATOM 2714 C CA . ASN A 1 354 ? -7.254 -17.117 20.716 1.00 83.75 354 ASN A CA 1
ATOM 2715 C C . ASN A 1 354 ? -6.703 -15.865 21.417 1.00 83.75 354 ASN A C 1
ATOM 2717 O O . ASN A 1 354 ? -7.407 -15.255 22.224 1.00 83.75 354 ASN A O 1
ATOM 2721 N N . ARG A 1 355 ? -5.477 -15.433 21.091 1.00 82.62 355 ARG A N 1
ATOM 2722 C CA . ARG A 1 355 ? -4.932 -14.148 21.561 1.00 82.62 355 ARG A CA 1
ATOM 2723 C C . ARG A 1 355 ? -5.750 -12.972 21.039 1.00 82.62 355 ARG A C 1
ATOM 2725 O O . ARG A 1 355 ? -6.077 -12.094 21.830 1.00 82.62 355 ARG A O 1
ATOM 2732 N N . LEU A 1 356 ? -6.122 -12.978 19.759 1.00 81.62 356 LEU A N 1
ATOM 2733 C CA . LEU A 1 356 ? -6.969 -11.953 19.158 1.00 81.62 356 LEU A CA 1
ATOM 2734 C C . LEU A 1 356 ? -8.341 -11.929 19.831 1.00 81.62 356 LEU A C 1
ATOM 2736 O O . LEU A 1 356 ? -8.788 -10.870 20.251 1.00 81.62 356 LEU A O 1
ATOM 2740 N N . LYS A 1 357 ? -8.969 -13.089 20.031 1.00 82.06 357 LYS A N 1
ATOM 2741 C CA . LYS A 1 357 ? -10.239 -13.220 20.753 1.00 82.06 357 LYS A CA 1
ATOM 2742 C C . LYS A 1 357 ? -10.146 -12.661 22.167 1.00 82.06 357 LYS A C 1
ATOM 2744 O O . LYS A 1 357 ? -11.017 -11.901 22.575 1.00 82.06 357 LYS A O 1
ATOM 2749 N N . LYS A 1 358 ? -9.077 -12.987 22.899 1.00 80.06 358 LYS A N 1
ATOM 2750 C CA . LYS A 1 358 ? -8.820 -12.441 24.237 1.00 80.06 358 LYS A CA 1
ATOM 2751 C C . LYS A 1 358 ? -8.577 -10.934 24.196 1.00 80.06 358 LYS A C 1
ATOM 2753 O O . LYS A 1 358 ? -9.053 -10.217 25.065 1.00 80.06 358 LYS A O 1
ATOM 2758 N N . HIS A 1 359 ? -7.861 -10.434 23.195 1.00 76.81 359 HIS A N 1
ATOM 2759 C CA . HIS A 1 359 ? -7.635 -9.004 23.020 1.00 76.81 359 HIS A CA 1
ATOM 2760 C C . HIS A 1 359 ? -8.942 -8.268 22.697 1.00 76.81 359 HIS A C 1
ATOM 2762 O O . HIS A 1 359 ? -9.229 -7.236 23.297 1.00 76.81 359 HIS A O 1
ATOM 2768 N N . ILE A 1 360 ? -9.762 -8.802 21.791 1.00 71.25 360 ILE A N 1
ATOM 2769 C CA . ILE A 1 360 ? -11.075 -8.265 21.424 1.00 71.25 360 ILE A CA 1
ATOM 2770 C C . ILE A 1 360 ? -12.016 -8.307 22.626 1.00 71.25 360 ILE A C 1
ATOM 2772 O O . ILE A 1 360 ? -12.614 -7.286 22.951 1.00 71.25 360 ILE A O 1
ATOM 2776 N N . SER A 1 361 ? -12.088 -9.425 23.352 1.00 68.44 361 SER A N 1
ATOM 2777 C CA . SER A 1 361 ? -12.917 -9.524 24.554 1.00 68.44 361 SER A CA 1
ATOM 2778 C C . SER A 1 361 ? -12.445 -8.555 25.638 1.00 68.44 361 SER A C 1
ATOM 2780 O O . SER A 1 361 ? -13.276 -7.854 26.217 1.00 68.44 361 SER A O 1
ATOM 2782 N N . LYS A 1 362 ? -11.126 -8.412 25.847 1.00 69.94 362 LYS A N 1
ATOM 2783 C CA . LYS A 1 362 ? -10.544 -7.377 26.716 1.00 69.94 362 LYS A CA 1
ATOM 2784 C C . LYS A 1 362 ? -10.914 -5.974 26.249 1.00 69.94 362 LYS A C 1
ATOM 2786 O O . LYS A 1 362 ? -11.263 -5.155 27.087 1.00 69.94 362 LYS A O 1
ATOM 2791 N N . THR A 1 363 ? -10.884 -5.710 24.944 1.00 65.62 363 THR A N 1
ATOM 2792 C CA . THR A 1 363 ? -11.201 -4.403 24.349 1.00 65.62 363 THR A CA 1
ATOM 2793 C C . THR A 1 363 ? -12.682 -4.062 24.510 1.00 65.62 363 THR A C 1
ATOM 2795 O O . THR A 1 363 ? -12.999 -2.954 24.934 1.00 65.62 363 THR A O 1
ATOM 2798 N N . ALA A 1 364 ? -13.579 -5.011 24.231 1.00 61.97 364 ALA A N 1
ATOM 2799 C CA . ALA A 1 364 ? -15.028 -4.861 24.361 1.00 61.97 364 ALA A CA 1
ATOM 2800 C C . ALA A 1 364 ? -15.459 -4.661 25.823 1.00 61.97 364 ALA A C 1
ATOM 2802 O O . ALA A 1 364 ? -16.366 -3.883 26.115 1.00 61.97 364 ALA A O 1
ATOM 2803 N N . THR A 1 365 ? -14.766 -5.323 26.752 1.00 63.09 365 THR A N 1
ATOM 2804 C CA . THR A 1 365 ? -15.000 -5.208 28.199 1.00 63.09 365 THR A CA 1
ATOM 2805 C C . THR A 1 365 ? -14.107 -4.169 28.882 1.00 63.09 365 THR A C 1
ATOM 2807 O O . THR A 1 365 ? -14.116 -4.081 30.113 1.00 63.09 365 THR A O 1
ATOM 2810 N N . SER A 1 366 ? -13.315 -3.402 28.125 1.00 67.69 366 SER A N 1
ATOM 2811 C CA . SER A 1 366 ? -12.452 -2.358 28.676 1.00 67.69 366 SER A CA 1
ATOM 2812 C C . SER A 1 366 ? -13.264 -1.075 28.871 1.00 67.69 366 SER A C 1
ATOM 2814 O O . SER A 1 366 ? -13.622 -0.368 27.927 1.00 67.69 366 SER A O 1
ATOM 2816 N N . LEU A 1 367 ? -13.545 -0.786 30.137 1.00 69.94 367 LEU A N 1
ATOM 2817 C CA . LEU A 1 367 ? -14.004 0.490 30.667 1.00 69.94 367 LEU A CA 1
ATOM 2818 C C . LEU A 1 367 ? -13.107 1.639 30.189 1.00 69.94 367 LEU A C 1
ATOM 2820 O O . LEU A 1 367 ? -13.618 2.677 29.765 1.00 69.94 367 LEU A O 1
ATOM 2824 N N . ARG A 1 368 ? -11.781 1.439 30.186 1.00 70.75 368 ARG A N 1
ATOM 2825 C CA . ARG A 1 368 ? -10.806 2.417 29.685 1.00 70.75 368 ARG A CA 1
ATOM 2826 C C . ARG A 1 368 ? -11.079 2.759 28.227 1.00 70.75 368 ARG A C 1
ATOM 2828 O O . ARG A 1 368 ? -11.083 3.934 27.882 1.00 70.75 368 ARG A O 1
ATOM 2835 N N . ASN A 1 369 ? -11.339 1.772 27.373 1.00 67.88 369 ASN A N 1
ATOM 2836 C CA . ASN A 1 369 ? -11.622 2.022 25.959 1.00 67.88 369 ASN A CA 1
ATOM 2837 C C . ASN A 1 369 ? -12.942 2.765 25.746 1.00 67.88 369 ASN A C 1
ATOM 2839 O O . ASN A 1 369 ? -13.011 3.620 24.865 1.00 67.88 369 ASN A O 1
ATOM 2843 N N . GLN A 1 370 ? -13.962 2.507 26.568 1.00 73.38 370 GLN A N 1
ATOM 2844 C CA . GLN A 1 370 ? -15.229 3.244 26.504 1.00 73.38 370 GLN A CA 1
ATOM 2845 C C . GLN A 1 370 ? -15.058 4.717 26.917 1.00 73.38 370 GLN A C 1
ATOM 2847 O O . GLN A 1 370 ? -15.583 5.605 26.244 1.00 73.38 370 GLN A O 1
ATOM 2852 N N . PHE A 1 371 ? -14.267 5.001 27.957 1.00 72.19 371 PHE A N 1
ATOM 2853 C CA . PHE A 1 371 ? -13.948 6.376 28.363 1.00 72.19 371 PHE A CA 1
ATOM 2854 C C . PHE A 1 371 ? -12.972 7.076 27.408 1.00 72.19 371 PHE A C 1
ATOM 2856 O O . PHE A 1 371 ? -13.174 8.243 27.075 1.00 72.19 371 PHE A O 1
ATOM 2863 N N . ASN A 1 372 ? -11.967 6.364 26.895 1.00 66.31 372 ASN A N 1
ATOM 2864 C CA . ASN A 1 372 ? -11.056 6.871 25.868 1.00 66.31 372 ASN A CA 1
ATOM 2865 C C . ASN A 1 372 ? -11.782 7.171 24.561 1.00 66.31 372 ASN A C 1
ATOM 2867 O O . ASN A 1 372 ? -11.432 8.139 23.897 1.00 66.31 372 ASN A O 1
ATOM 2871 N N . ALA A 1 373 ? -12.794 6.383 24.189 1.00 68.00 373 ALA A N 1
ATOM 2872 C CA . ALA A 1 373 ? -13.633 6.694 23.039 1.00 68.00 373 ALA A CA 1
ATOM 2873 C C . ALA A 1 373 ? -14.332 8.050 23.227 1.00 68.00 373 ALA A C 1
ATOM 2875 O O . ALA A 1 373 ? -14.284 8.872 22.322 1.00 68.00 373 ALA A O 1
ATOM 2876 N N . ILE A 1 374 ? -14.883 8.328 24.415 1.00 72.88 374 ILE A N 1
ATOM 2877 C CA . ILE A 1 374 ? -15.507 9.625 24.735 1.00 72.88 374 ILE A CA 1
ATOM 2878 C C . ILE A 1 374 ? -14.469 10.762 24.758 1.00 72.88 374 ILE A C 1
ATOM 2880 O O . ILE A 1 374 ? -14.730 11.865 24.273 1.00 72.88 374 ILE A O 1
ATOM 2884 N N . MET A 1 375 ? -13.281 10.510 25.314 1.00 68.56 375 MET A N 1
ATOM 2885 C CA . MET A 1 375 ? -12.205 11.499 25.418 1.00 68.56 375 MET A CA 1
ATOM 2886 C C . MET A 1 375 ? -11.634 11.873 24.043 1.00 68.56 375 MET A C 1
ATOM 2888 O O . MET A 1 375 ? -11.519 13.065 23.736 1.00 68.56 375 MET A O 1
ATOM 2892 N N . ASN A 1 376 ? -11.309 10.867 23.227 1.00 59.19 376 ASN A N 1
ATOM 2893 C CA . ASN A 1 376 ? -10.660 11.007 21.922 1.00 59.19 376 ASN A CA 1
ATOM 2894 C C . ASN A 1 376 ? -11.625 11.399 20.803 1.00 59.19 376 ASN A C 1
ATOM 2896 O O . ASN A 1 376 ? -11.174 11.708 19.700 1.00 59.19 376 ASN A O 1
ATOM 2900 N N . ASP A 1 377 ? -12.933 11.430 21.066 1.00 68.19 377 ASP A N 1
ATOM 2901 C CA . ASP A 1 377 ? -13.907 11.988 20.136 1.00 68.19 377 ASP A CA 1
ATOM 2902 C C . ASP A 1 377 ? -13.833 13.527 20.151 1.00 68.19 377 ASP A C 1
ATOM 2904 O O . ASP A 1 377 ? -14.693 14.250 20.661 1.00 68.19 377 ASP A O 1
ATOM 2908 N N . SER A 1 378 ? -12.730 14.048 19.607 1.00 55.75 378 SER A N 1
ATOM 2909 C CA . SER A 1 378 ? -12.495 15.477 19.377 1.00 55.75 378 SER A CA 1
ATOM 2910 C C . SER A 1 378 ? -13.520 16.086 18.418 1.00 55.75 378 SER A C 1
ATOM 2912 O O . SER A 1 378 ? -13.657 17.308 18.367 1.00 55.75 378 SER A O 1
ATOM 2914 N N . LYS A 1 379 ? -14.274 15.246 17.695 1.00 59.06 379 LYS A N 1
ATOM 2915 C CA . LYS A 1 379 ? -15.295 15.659 16.736 1.00 59.06 379 LYS A CA 1
ATOM 2916 C C . LYS A 1 379 ? -16.617 16.027 17.403 1.00 59.06 379 LYS A C 1
ATOM 2918 O O . LYS A 1 379 ? -17.354 16.790 16.794 1.00 59.06 379 LYS A O 1
ATOM 2923 N N . VAL A 1 380 ? -16.904 15.597 18.640 1.00 59.31 380 VAL A N 1
ATOM 2924 C CA . VAL A 1 380 ? -18.157 15.955 19.352 1.00 59.31 380 VAL A CA 1
ATOM 2925 C C . VAL A 1 380 ? -18.338 17.472 19.461 1.00 59.31 380 VAL A C 1
ATOM 2927 O O . VAL A 1 380 ? -19.434 17.976 19.229 1.00 59.31 380 VAL A O 1
ATOM 2930 N N . GLY A 1 381 ? -17.258 18.216 19.722 1.00 57.69 381 GLY A N 1
ATOM 2931 C CA . GLY A 1 381 ? -17.294 19.684 19.756 1.00 57.69 381 GLY A CA 1
ATOM 2932 C C . GLY A 1 381 ? -17.564 20.340 18.393 1.00 57.69 381 GLY A C 1
ATOM 2933 O O . GLY A 1 381 ? -17.983 21.491 18.357 1.00 57.69 381 GLY A O 1
ATOM 2934 N N . ALA A 1 382 ? -17.354 19.612 17.289 1.00 55.94 382 ALA A N 1
ATOM 2935 C CA . ALA A 1 382 ? -17.588 20.055 15.911 1.00 55.94 382 ALA A CA 1
ATOM 2936 C C . ALA A 1 382 ? -18.873 19.470 15.281 1.00 55.94 382 ALA A C 1
ATOM 2938 O O . ALA A 1 382 ? -19.241 19.858 14.173 1.00 55.94 382 ALA A O 1
ATOM 2939 N N . MET A 1 383 ? -19.544 18.527 15.954 1.00 60.56 383 MET A N 1
ATOM 2940 C CA . MET A 1 383 ? -20.812 17.938 15.511 1.00 60.56 383 MET A CA 1
ATOM 2941 C C . MET A 1 383 ? -21.949 18.961 15.577 1.00 60.56 383 MET A C 1
ATOM 2943 O O . MET A 1 383 ? -21.953 19.847 16.431 1.00 60.56 383 MET A O 1
ATOM 2947 N N . ASN A 1 384 ? -22.950 18.811 14.706 1.00 52.59 384 ASN A N 1
ATOM 2948 C CA . ASN A 1 384 ? -24.159 19.627 14.803 1.00 52.59 384 ASN A CA 1
ATOM 2949 C C . ASN A 1 384 ? -25.029 19.199 16.002 1.00 52.59 384 ASN A C 1
ATOM 2951 O O . ASN A 1 384 ? -24.883 18.113 16.566 1.00 52.59 384 ASN A O 1
ATOM 2955 N N . SER A 1 385 ? -25.967 20.055 16.385 1.00 55.94 385 SER A N 1
ATOM 2956 C CA . SER A 1 385 ? -26.804 19.889 17.577 1.00 55.94 385 SER A CA 1
ATOM 2957 C C . SER A 1 385 ? -27.635 18.600 17.599 1.00 55.94 385 SER A C 1
ATOM 2959 O O . SER A 1 385 ? -27.797 17.973 18.647 1.00 55.94 385 SER A O 1
ATOM 2961 N N . SER A 1 386 ? -28.126 18.155 16.438 1.00 54.34 386 SER A N 1
ATOM 2962 C CA . SER A 1 386 ? -28.856 16.890 16.307 1.00 54.34 386 SER A CA 1
ATOM 2963 C C . SER A 1 386 ? -27.955 15.692 16.608 1.00 54.34 386 SER A C 1
ATOM 2965 O O . SER A 1 386 ? -28.373 14.770 17.306 1.00 54.34 386 SER A O 1
ATOM 2967 N N . GLN A 1 387 ? -26.713 15.725 16.122 1.00 58.97 387 GLN A N 1
ATOM 2968 C CA . GLN A 1 387 ? -25.710 14.684 16.356 1.00 58.97 387 GLN A CA 1
ATOM 2969 C C . GLN A 1 387 ? -25.234 14.670 17.816 1.00 58.97 387 GLN A C 1
ATOM 2971 O O . GLN A 1 387 ? -25.086 13.597 18.394 1.00 58.97 387 GLN A O 1
ATOM 2976 N N . GLN A 1 388 ? -25.063 15.837 18.445 1.00 62.06 388 GLN A N 1
ATOM 2977 C CA . GLN A 1 388 ? -24.716 15.936 19.870 1.00 62.06 388 GLN A CA 1
ATOM 2978 C C . GLN A 1 388 ? -25.845 15.416 20.776 1.00 62.06 388 GLN A C 1
ATOM 2980 O O . GLN A 1 388 ? -25.588 14.677 21.728 1.00 62.06 388 GLN A O 1
ATOM 2985 N N . ALA A 1 389 ? -27.104 15.736 20.462 1.00 58.69 389 ALA A N 1
ATOM 2986 C CA . ALA A 1 389 ? -28.257 15.202 21.185 1.00 58.69 389 ALA A CA 1
ATOM 2987 C C . ALA A 1 389 ? -28.383 13.677 21.015 1.00 58.69 389 ALA A C 1
ATOM 2989 O O . ALA A 1 389 ? -28.701 12.972 21.969 1.00 58.69 389 ALA A O 1
ATOM 2990 N N . GLU A 1 390 ? -28.098 13.146 19.824 1.00 61.59 390 GLU A N 1
ATOM 2991 C CA . GLU A 1 390 ? -28.071 11.701 19.576 1.00 61.59 390 GLU A CA 1
ATOM 2992 C C . GLU A 1 390 ? -26.901 11.000 20.293 1.00 61.59 390 GLU A C 1
ATOM 2994 O O . GLU A 1 390 ? -27.069 9.909 20.845 1.00 61.59 390 GLU A O 1
ATOM 2999 N N . TYR A 1 391 ? -25.744 11.658 20.387 1.00 66.69 391 TYR A N 1
ATOM 3000 C CA . TYR A 1 391 ? -24.590 11.199 21.165 1.00 66.69 391 TYR A CA 1
ATOM 3001 C C . TYR A 1 391 ? -24.904 11.078 22.668 1.00 66.69 391 TYR A C 1
ATOM 3003 O O . TYR A 1 391 ? -24.504 10.107 23.318 1.00 66.69 391 TYR A O 1
ATOM 3011 N N . LEU A 1 392 ? -25.690 12.008 23.223 1.00 63.59 392 LEU A N 1
ATOM 3012 C CA . LEU A 1 392 ? -26.178 11.921 24.605 1.00 63.59 392 LEU A CA 1
ATOM 3013 C C . LEU A 1 392 ? -27.186 10.771 24.814 1.00 63.59 392 LEU A C 1
ATOM 3015 O O . LEU A 1 392 ? -27.249 10.231 25.915 1.00 63.59 392 LEU A O 1
ATOM 3019 N N . ARG A 1 393 ? -27.923 10.348 23.774 1.00 60.88 393 ARG A N 1
ATOM 3020 C CA . ARG A 1 393 ? -28.968 9.301 23.854 1.00 60.88 393 ARG A CA 1
ATOM 3021 C C . ARG A 1 393 ? -28.443 7.864 23.750 1.00 60.88 393 ARG A C 1
ATOM 3023 O O . ARG A 1 393 ? -29.006 6.960 24.362 1.00 60.88 393 ARG A O 1
ATOM 3030 N N . ASN A 1 394 ? -27.397 7.617 22.962 1.00 61.50 394 ASN A N 1
ATOM 3031 C CA . ASN A 1 394 ? -26.990 6.248 22.614 1.00 61.50 394 ASN A CA 1
ATOM 3032 C C . ASN A 1 394 ? -26.103 5.598 23.688 1.00 61.50 394 ASN A C 1
ATOM 3034 O O . ASN A 1 394 ? -24.879 5.654 23.593 1.00 61.50 394 ASN A O 1
ATOM 3038 N N . VAL A 1 395 ? -26.689 4.993 24.725 1.00 47.97 395 VAL A N 1
ATOM 3039 C CA . VAL A 1 395 ? -25.948 4.361 25.843 1.00 47.97 395 VAL A CA 1
ATOM 3040 C C . VAL A 1 395 ? -25.003 3.238 25.369 1.00 47.97 395 VAL A C 1
ATOM 3042 O O . VAL A 1 395 ? -23.888 3.130 25.874 1.00 47.97 395 VAL A O 1
ATOM 3045 N N . ASP A 1 396 ? -25.379 2.486 24.330 1.00 48.59 396 ASP A N 1
ATOM 3046 C CA . ASP A 1 396 ? -24.560 1.413 23.749 1.00 48.59 396 ASP A CA 1
ATOM 3047 C C . ASP A 1 396 ? -23.537 1.934 22.724 1.00 48.59 396 ASP A C 1
ATOM 3049 O O . ASP A 1 396 ? -23.884 2.262 21.588 1.00 48.59 396 ASP A O 1
ATOM 3053 N N . MET A 1 397 ? -22.249 1.911 23.087 1.00 46.44 397 MET A N 1
ATOM 3054 C CA . MET A 1 397 ? -21.120 2.080 22.147 1.00 46.44 397 MET A CA 1
ATOM 3055 C C . MET A 1 397 ? -21.008 0.922 21.133 1.00 46.44 397 MET A C 1
ATOM 3057 O O . MET A 1 397 ? -20.326 1.050 20.118 1.00 46.44 397 MET A O 1
ATOM 3061 N N . THR A 1 398 ? -21.664 -0.210 21.406 1.00 41.88 398 THR A N 1
ATOM 3062 C CA . THR A 1 398 ? -21.637 -1.442 20.599 1.00 41.88 398 THR A CA 1
ATOM 3063 C C . THR A 1 398 ? -22.600 -1.415 19.414 1.00 41.88 398 THR A C 1
ATOM 3065 O O . THR A 1 398 ? -22.417 -2.169 18.460 1.00 41.88 398 THR A O 1
ATOM 3068 N N . LYS A 1 399 ? -23.610 -0.533 19.413 1.00 44.03 399 LYS A N 1
ATOM 3069 C CA . LYS A 1 399 ? -24.496 -0.365 18.255 1.00 44.03 399 LYS A CA 1
ATOM 3070 C C . LYS A 1 399 ? -23.813 0.542 17.231 1.00 44.03 399 LYS A C 1
ATOM 3072 O O . LYS A 1 399 ? -23.660 1.743 17.438 1.00 44.03 399 LYS A O 1
ATOM 3077 N N . ASN A 1 400 ? -23.435 -0.055 16.099 1.00 45.50 400 ASN A N 1
ATOM 3078 C CA . ASN A 1 400 ? -22.731 0.536 14.948 1.00 45.50 400 ASN A CA 1
ATOM 3079 C C . ASN A 1 400 ? -23.320 1.853 14.380 1.00 45.50 400 ASN A C 1
ATOM 3081 O O . ASN A 1 400 ? -22.716 2.478 13.507 1.00 45.50 400 ASN A O 1
ATOM 3085 N N . THR A 1 401 ? -24.477 2.316 14.854 1.00 43.00 401 THR A N 1
ATOM 3086 C CA . THR A 1 401 ? -25.152 3.537 14.399 1.00 43.00 401 THR A CA 1
ATOM 3087 C C . THR A 1 401 ? -24.436 4.822 14.813 1.00 43.00 401 THR A C 1
ATOM 3089 O O . THR A 1 401 ? -24.266 5.693 13.964 1.00 43.00 401 THR A O 1
ATOM 3092 N N . ALA A 1 402 ? -23.934 4.941 16.048 1.00 39.84 402 ALA A N 1
ATOM 3093 C CA . ALA A 1 402 ? -23.292 6.181 16.513 1.00 39.84 402 ALA A CA 1
ATOM 3094 C C . ALA A 1 402 ? -21.933 6.436 15.823 1.00 39.84 402 ALA A C 1
ATOM 3096 O O . ALA A 1 402 ? -21.673 7.528 15.317 1.00 39.84 402 ALA A O 1
ATOM 3097 N N . ARG A 1 403 ? -21.103 5.389 15.691 1.00 43.91 403 ARG A N 1
ATOM 3098 C CA . ARG A 1 403 ? -19.853 5.418 14.904 1.00 43.91 403 ARG A CA 1
ATOM 3099 C C . ARG A 1 403 ? -20.116 5.638 13.410 1.00 43.91 403 ARG A C 1
ATOM 3101 O O . ARG A 1 403 ? -19.383 6.377 12.757 1.00 43.91 403 ARG A O 1
ATOM 3108 N N . GLY A 1 404 ? -21.178 5.028 12.879 1.00 44.75 404 GLY A N 1
ATOM 3109 C CA . GLY A 1 404 ? -21.589 5.163 11.482 1.00 44.75 404 GLY A CA 1
ATOM 3110 C C . GLY A 1 404 ? -22.151 6.542 11.121 1.00 44.75 404 GLY A C 1
ATOM 3111 O O . GLY A 1 404 ? -22.071 6.931 9.960 1.00 44.75 404 GLY A O 1
ATOM 3112 N N . LEU A 1 405 ? -22.703 7.293 12.075 1.00 40.12 405 LEU A N 1
ATOM 3113 C CA . LEU A 1 405 ? -23.165 8.674 11.875 1.00 40.12 405 LEU A CA 1
ATOM 3114 C C . LEU A 1 405 ? -22.003 9.678 11.927 1.00 40.12 405 LEU A C 1
ATOM 3116 O O . LEU A 1 405 ? -21.946 10.579 11.092 1.00 40.12 405 LEU A O 1
ATOM 3120 N N . ALA A 1 406 ? -21.031 9.470 12.823 1.00 39.72 406 ALA A N 1
ATOM 3121 C CA . ALA A 1 406 ? -19.798 10.263 12.880 1.00 39.72 406 ALA A CA 1
ATOM 3122 C C . ALA A 1 406 ? -18.876 10.036 11.662 1.00 39.72 406 ALA A C 1
ATOM 3124 O O . ALA A 1 406 ? -18.172 10.955 11.243 1.00 39.72 406 ALA A O 1
ATOM 3125 N N . ARG A 1 407 ? -18.897 8.830 11.069 1.00 44.22 407 ARG A N 1
ATOM 3126 C CA . ARG A 1 407 ? -18.242 8.532 9.780 1.00 44.22 407 ARG A CA 1
ATOM 3127 C C . ARG A 1 407 ? -18.978 9.184 8.602 1.00 44.22 407 ARG A C 1
ATOM 3129 O O . ARG A 1 407 ? -18.358 9.933 7.858 1.00 44.22 407 ARG A O 1
ATOM 3136 N N . ARG A 1 408 ? -20.306 9.031 8.515 1.00 41.00 408 ARG A N 1
ATOM 3137 C CA . ARG A 1 408 ? -21.121 9.615 7.429 1.00 41.00 408 ARG A CA 1
ATOM 3138 C C . ARG A 1 408 ? -21.122 11.146 7.390 1.00 41.00 408 ARG A C 1
ATOM 3140 O O . ARG A 1 408 ? -21.256 11.720 6.317 1.00 41.00 408 ARG A O 1
ATOM 3147 N N . GLY A 1 409 ? -20.943 11.814 8.530 1.00 40.16 409 GLY A N 1
ATOM 3148 C CA . GLY A 1 409 ? -20.781 13.272 8.582 1.00 40.16 409 GLY A CA 1
ATOM 3149 C C . GLY A 1 409 ? -19.461 13.791 7.990 1.00 40.16 409 GLY A C 1
ATOM 3150 O O . GLY A 1 409 ? -19.358 14.985 7.733 1.00 40.16 409 GLY A O 1
ATOM 3151 N N . ALA A 1 410 ? -18.468 12.918 7.770 1.00 43.19 410 ALA A N 1
ATOM 3152 C CA . ALA A 1 410 ? -17.151 13.260 7.224 1.00 43.19 410 ALA A CA 1
ATOM 3153 C C . ALA A 1 410 ? -16.953 12.827 5.754 1.00 43.19 410 ALA A C 1
ATOM 3155 O O . ALA A 1 410 ? -15.943 13.184 5.148 1.00 43.19 410 ALA A O 1
ATOM 3156 N N . ASP A 1 411 ? -17.910 12.109 5.156 1.00 44.81 411 ASP A N 1
ATOM 3157 C CA . ASP A 1 411 ? -17.803 11.531 3.805 1.00 44.81 411 ASP A CA 1
ATOM 3158 C C . ASP A 1 411 ? -18.051 12.541 2.665 1.00 44.81 411 ASP A C 1
ATOM 3160 O O . ASP A 1 411 ? -18.629 12.222 1.629 1.00 44.81 411 ASP A O 1
ATOM 3164 N N . SER A 1 412 ? -17.554 13.771 2.806 1.00 41.00 412 SER A N 1
ATOM 3165 C CA . SER A 1 412 ? -17.318 14.667 1.664 1.00 41.00 412 SER A CA 1
ATOM 3166 C C . SER A 1 412 ? -15.964 14.414 0.980 1.00 41.00 412 SER A C 1
ATOM 3168 O O . SER A 1 412 ? -15.662 15.054 -0.024 1.00 41.00 412 SER A O 1
ATOM 3170 N N . SER A 1 413 ? -15.155 13.467 1.475 1.00 41.75 413 SER A N 1
ATOM 3171 C CA . SER A 1 413 ? -13.864 13.091 0.880 1.00 41.75 413 SER A CA 1
ATOM 3172 C C . SER A 1 413 ? -13.632 11.571 0.849 1.00 41.75 413 SER A C 1
ATOM 3174 O O . SER A 1 413 ? -12.650 11.104 1.411 1.00 41.75 413 SER A O 1
ATOM 3176 N N . GLY A 1 414 ? -14.546 10.802 0.244 1.00 45.00 414 GLY A N 1
ATOM 3177 C CA . GLY A 1 414 ? -14.324 9.450 -0.316 1.00 45.00 414 GLY A CA 1
ATOM 3178 C C . GLY A 1 414 ? -13.263 8.531 0.320 1.00 45.00 414 GLY A C 1
ATOM 3179 O O . GLY A 1 414 ? -12.471 7.942 -0.411 1.00 45.00 414 GLY A O 1
ATOM 3180 N N . ALA A 1 415 ? -13.210 8.407 1.648 1.00 52.00 415 ALA A N 1
ATOM 3181 C CA . ALA A 1 415 ? -12.219 7.572 2.318 1.00 52.00 415 ALA A CA 1
ATOM 3182 C C . ALA A 1 415 ? -12.660 6.102 2.254 1.00 52.00 415 ALA A C 1
ATOM 3184 O O . ALA A 1 415 ? -13.740 5.752 2.724 1.00 52.00 415 ALA A O 1
ATOM 3185 N N . PHE A 1 416 ? -11.832 5.239 1.662 1.00 65.25 416 PHE A N 1
ATOM 3186 C CA . PHE A 1 416 ? -12.078 3.797 1.609 1.00 65.25 416 PHE A CA 1
ATOM 3187 C C . PHE A 1 416 ? -12.077 3.196 3.026 1.00 65.25 416 PHE A C 1
ATOM 3189 O O . PHE A 1 416 ? -11.106 3.337 3.770 1.00 65.25 416 PHE A O 1
ATOM 3196 N N . ASP A 1 417 ? -13.160 2.513 3.407 1.00 84.25 417 ASP A N 1
ATOM 3197 C CA . ASP A 1 417 ? -13.242 1.761 4.665 1.00 84.25 417 ASP A CA 1
ATOM 3198 C C . ASP A 1 417 ? -12.638 0.360 4.464 1.00 84.25 417 ASP A C 1
ATOM 3200 O O . ASP A 1 417 ? -13.319 -0.587 4.053 1.00 84.25 417 ASP A O 1
ATOM 3204 N N . PHE A 1 418 ? -11.325 0.251 4.697 1.00 85.56 418 PHE A N 1
ATOM 3205 C CA . PHE A 1 418 ? -10.560 -0.996 4.555 1.00 85.56 418 PHE A CA 1
ATOM 3206 C C . PHE A 1 418 ? -11.139 -2.131 5.416 1.00 85.56 418 PHE A C 1
ATOM 3208 O O . PHE A 1 418 ? -11.251 -3.266 4.947 1.00 85.56 418 PHE A O 1
ATOM 3215 N N . ASP A 1 419 ? -11.567 -1.811 6.644 1.00 90.31 419 ASP A N 1
ATOM 3216 C CA . ASP A 1 419 ? -12.108 -2.788 7.594 1.00 90.31 419 ASP A CA 1
ATOM 3217 C C . ASP A 1 419 ? -13.420 -3.372 7.079 1.00 90.31 419 ASP A C 1
ATOM 3219 O O . ASP A 1 419 ? -13.592 -4.590 7.041 1.00 90.31 419 ASP A O 1
ATOM 3223 N N . GLU A 1 420 ? -14.336 -2.512 6.631 1.00 91.56 420 GLU A N 1
ATOM 3224 C CA . GLU A 1 420 ? -15.616 -2.957 6.080 1.00 91.56 420 GLU A CA 1
ATOM 3225 C C . GLU A 1 420 ? -15.430 -3.792 4.808 1.00 91.56 420 GLU A C 1
ATOM 3227 O O . GLU A 1 420 ? -16.140 -4.777 4.598 1.00 91.56 420 GLU A O 1
ATOM 3232 N N . THR A 1 421 ? -14.450 -3.433 3.977 1.00 92.94 421 THR A N 1
ATOM 3233 C CA . THR A 1 421 ? -14.122 -4.187 2.760 1.00 92.94 421 THR A CA 1
ATOM 3234 C C . THR A 1 421 ? -13.625 -5.593 3.102 1.00 92.94 421 THR A C 1
ATOM 3236 O O . THR A 1 421 ? -14.195 -6.567 2.609 1.00 92.94 421 THR A O 1
ATOM 3239 N N . CYS A 1 422 ? -12.664 -5.723 4.026 1.00 94.31 422 CYS A N 1
ATOM 3240 C CA . CYS A 1 422 ? -12.171 -7.031 4.476 1.00 94.31 422 CYS A CA 1
ATOM 3241 C C . CYS A 1 422 ? -13.280 -7.880 5.103 1.00 94.31 422 CYS A C 1
ATOM 3243 O O . CYS A 1 422 ? -13.423 -9.056 4.779 1.00 94.31 422 CYS A O 1
ATOM 3245 N N . ARG A 1 423 ? -14.107 -7.296 5.978 1.00 95.44 423 ARG A N 1
ATOM 3246 C CA . ARG A 1 423 ? -15.208 -8.024 6.632 1.00 95.44 423 ARG A CA 1
ATOM 3247 C C . ARG A 1 423 ? -16.233 -8.536 5.622 1.00 95.44 423 ARG A C 1
ATOM 3249 O O . ARG A 1 423 ? -16.722 -9.654 5.770 1.00 95.44 423 ARG A O 1
ATOM 3256 N N . LYS A 1 424 ? -16.561 -7.747 4.592 1.00 96.75 424 LYS A N 1
ATOM 3257 C CA . LYS A 1 424 ? -17.450 -8.185 3.502 1.00 96.75 424 LYS A CA 1
ATOM 3258 C C . LYS A 1 424 ? -16.864 -9.361 2.729 1.00 96.75 424 LYS A C 1
ATOM 3260 O O . LYS A 1 424 ? -17.594 -10.307 2.453 1.00 96.75 424 LYS A O 1
ATOM 3265 N N . GLU A 1 425 ? -15.582 -9.311 2.386 1.00 97.94 425 GLU A N 1
ATOM 3266 C CA . GLU A 1 425 ? -14.917 -10.405 1.670 1.00 97.94 425 GLU A CA 1
ATOM 3267 C C . GLU A 1 425 ? -14.799 -11.674 2.525 1.00 97.94 425 GLU A C 1
ATOM 3269 O O . GLU A 1 425 ? -15.053 -12.765 2.026 1.00 97.94 425 GLU A O 1
ATOM 3274 N N . ILE A 1 426 ? -14.550 -11.556 3.833 1.00 97.75 426 ILE A N 1
ATOM 3275 C CA . ILE A 1 426 ? -14.550 -12.716 4.741 1.00 97.75 426 ILE A CA 1
ATOM 3276 C C . ILE A 1 426 ? -15.925 -13.365 4.833 1.00 97.75 426 ILE A C 1
ATOM 3278 O O . ILE A 1 426 ? -16.013 -14.588 4.778 1.00 97.75 426 ILE A O 1
ATOM 3282 N N . ARG A 1 427 ? -17.002 -12.577 4.936 1.00 97.88 427 ARG A N 1
ATOM 3283 C CA . ARG A 1 427 ? -18.366 -13.131 4.910 1.00 97.88 427 ARG A CA 1
ATOM 3284 C C . ARG A 1 427 ? -18.639 -13.874 3.605 1.00 97.88 427 ARG A C 1
ATOM 3286 O O . ARG A 1 427 ? -19.144 -14.986 3.650 1.00 97.88 427 ARG A O 1
ATOM 3293 N N . LYS A 1 428 ? -18.224 -13.313 2.463 1.00 98.00 428 LYS A N 1
ATOM 3294 C CA . LYS A 1 428 ? -18.328 -14.000 1.166 1.00 98.00 428 LYS A CA 1
ATOM 3295 C C . LYS A 1 428 ? -17.527 -15.300 1.133 1.00 98.00 428 LYS A C 1
ATOM 3297 O O . LYS A 1 428 ? -18.035 -16.296 0.632 1.00 98.00 428 LYS A O 1
ATOM 3302 N N . MET A 1 429 ? -16.302 -15.311 1.663 1.00 98.31 429 MET A N 1
ATOM 3303 C CA . MET A 1 429 ? -15.517 -16.544 1.773 1.00 98.31 429 MET A CA 1
ATOM 3304 C C . MET A 1 429 ? -16.231 -17.577 2.651 1.00 98.31 429 MET A C 1
ATOM 3306 O O . MET A 1 429 ? -16.386 -18.718 2.234 1.00 98.31 429 MET A O 1
ATOM 3310 N N . HIS A 1 430 ? -16.716 -17.178 3.827 1.00 98.12 430 HIS A N 1
ATOM 3311 C CA . HIS A 1 430 ? -17.432 -18.059 4.753 1.00 98.12 430 HIS A CA 1
ATOM 3312 C C . HIS A 1 430 ? -18.691 -18.670 4.119 1.00 98.12 430 HIS A C 1
ATOM 3314 O O . HIS A 1 430 ? -18.847 -19.889 4.137 1.00 98.12 430 HIS A O 1
ATOM 3320 N N . GLU A 1 431 ? -19.516 -17.857 3.452 1.00 97.94 431 GLU A N 1
ATOM 3321 C CA . GLU A 1 431 ? -20.722 -18.302 2.733 1.00 97.94 431 GLU A CA 1
ATOM 3322 C C . GLU A 1 431 ? -20.430 -19.345 1.641 1.00 97.94 431 GLU A C 1
ATOM 3324 O O . GLU A 1 431 ? -21.303 -20.142 1.298 1.00 97.94 431 GLU A O 1
ATOM 3329 N N . ASN A 1 432 ? -19.212 -19.347 1.093 1.00 98.12 432 ASN A N 1
ATOM 3330 C CA . ASN A 1 432 ? -18.810 -20.209 -0.017 1.00 98.12 432 ASN A CA 1
ATOM 3331 C C . ASN A 1 432 ? -17.734 -21.234 0.378 1.00 98.12 432 ASN A C 1
ATOM 3333 O O . ASN A 1 432 ? -17.175 -21.889 -0.498 1.00 98.12 432 ASN A O 1
ATOM 3337 N N . LEU A 1 433 ? -17.447 -21.417 1.674 1.00 96.75 433 LEU A N 1
ATOM 3338 C CA . LEU A 1 433 ? -16.353 -22.278 2.149 1.00 96.75 433 LEU A CA 1
ATOM 3339 C C . LEU A 1 433 ? -16.499 -23.746 1.697 1.00 96.75 433 LEU A C 1
ATOM 3341 O O . LEU A 1 433 ? -15.499 -24.448 1.554 1.00 96.75 433 LEU A O 1
ATOM 3345 N N . SER A 1 434 ? -17.730 -24.176 1.401 1.00 96.62 434 SER A N 1
ATOM 3346 C CA . SER A 1 434 ? -18.043 -25.491 0.826 1.00 96.62 434 SER A CA 1
ATOM 3347 C C . SER A 1 434 ? -17.375 -25.755 -0.532 1.00 96.62 434 SER A C 1
ATOM 3349 O O . SER A 1 434 ? -17.105 -26.909 -0.852 1.00 96.62 434 SER A O 1
ATOM 3351 N N . GLU A 1 435 ? -17.011 -24.715 -1.301 1.00 96.75 435 GLU A N 1
ATOM 3352 C CA . GLU A 1 435 ? -16.229 -24.852 -2.546 1.00 96.75 435 GLU A CA 1
ATOM 3353 C C . GLU A 1 435 ? -14.844 -25.500 -2.307 1.00 96.75 435 GLU A C 1
ATOM 3355 O O . GLU A 1 435 ? -14.221 -25.981 -3.254 1.00 96.75 435 GLU A O 1
ATOM 3360 N N . LEU A 1 436 ? -14.357 -25.519 -1.056 1.00 96.75 436 LEU A N 1
ATOM 3361 C CA . LEU A 1 436 ? -13.033 -26.018 -0.668 1.00 96.75 436 LEU A CA 1
ATOM 3362 C C . LEU A 1 436 ? -13.062 -27.336 0.132 1.00 96.75 436 LEU A C 1
ATOM 3364 O O . LEU A 1 436 ? -12.003 -27.807 0.542 1.00 96.75 436 LEU A O 1
ATOM 3368 N N . GLU A 1 437 ? -14.232 -27.936 0.387 1.00 93.38 437 GLU A N 1
ATOM 3369 C CA . GLU A 1 437 ? -14.356 -29.140 1.237 1.00 93.38 437 GLU A CA 1
ATOM 3370 C C . GLU A 1 437 ? -13.620 -30.367 0.678 1.00 93.38 437 GLU A C 1
ATOM 3372 O O . GLU A 1 437 ? -13.121 -31.189 1.442 1.00 93.38 437 GLU A O 1
ATOM 3377 N N . GLU A 1 438 ? -13.516 -30.472 -0.648 1.00 94.00 438 GLU A N 1
ATOM 3378 C CA . GLU A 1 438 ? -12.871 -31.592 -1.347 1.00 94.00 438 GLU A CA 1
ATOM 3379 C C . GLU A 1 438 ? -11.347 -31.434 -1.503 1.00 94.00 438 GLU A C 1
ATOM 3381 O O . GLU A 1 438 ? -10.705 -32.228 -2.196 1.00 94.00 438 GLU A O 1
ATOM 3386 N N . ILE A 1 439 ? -10.753 -30.382 -0.937 1.00 95.75 439 ILE A N 1
ATOM 3387 C CA . ILE A 1 439 ? -9.305 -30.160 -0.987 1.00 95.75 439 ILE A CA 1
ATOM 3388 C C . ILE A 1 439 ? -8.651 -30.886 0.193 1.00 95.75 439 ILE A C 1
ATOM 3390 O O . ILE A 1 439 ? -8.896 -30.538 1.348 1.00 95.75 439 ILE A O 1
ATOM 3394 N N . ASP A 1 440 ? -7.797 -31.867 -0.106 1.00 94.44 440 ASP A N 1
ATOM 3395 C CA . ASP A 1 440 ? -6.901 -32.498 0.869 1.00 94.44 440 ASP A CA 1
ATOM 3396 C C . ASP A 1 440 ? -5.581 -31.722 0.935 1.00 94.44 440 ASP A C 1
ATOM 3398 O O . ASP A 1 440 ? -4.764 -31.794 0.017 1.00 94.44 440 ASP A O 1
ATOM 3402 N N . ASP A 1 441 ? -5.366 -30.986 2.026 1.00 94.38 441 ASP A N 1
ATOM 3403 C CA . ASP A 1 441 ? -4.171 -30.173 2.239 1.00 94.38 441 ASP A CA 1
ATOM 3404 C C . ASP A 1 441 ? -3.048 -30.889 3.007 1.00 94.38 441 ASP A C 1
ATOM 3406 O O . ASP A 1 441 ? -2.042 -30.263 3.345 1.00 94.38 441 ASP A O 1
ATOM 3410 N N . SER A 1 442 ? -3.152 -32.208 3.223 1.00 93.88 442 SER A N 1
ATOM 3411 C CA . SER A 1 442 ? -2.151 -33.000 3.964 1.00 93.88 442 SER A CA 1
ATOM 3412 C C . SER A 1 442 ? -0.737 -32.936 3.367 1.00 93.88 442 SER A C 1
ATOM 3414 O O . SER A 1 442 ? 0.245 -33.125 4.086 1.00 93.88 442 SER A O 1
ATOM 3416 N N . ASN A 1 443 ? -0.632 -32.676 2.059 1.00 92.44 443 ASN A N 1
ATOM 3417 C CA . ASN A 1 443 ? 0.632 -32.561 1.324 1.00 92.44 443 ASN A CA 1
ATOM 3418 C C . ASN A 1 443 ? 0.923 -31.129 0.836 1.00 92.44 443 ASN A C 1
ATOM 3420 O O . ASN A 1 443 ? 1.858 -30.934 0.059 1.00 92.44 443 ASN A O 1
ATOM 3424 N N . HIS A 1 444 ? 0.128 -30.136 1.245 1.00 95.06 444 HIS A N 1
ATOM 3425 C CA . HIS A 1 444 ? 0.365 -28.743 0.865 1.00 95.06 444 HIS A CA 1
ATOM 3426 C C . HIS A 1 444 ? 1.595 -28.171 1.581 1.00 95.06 444 HIS A C 1
ATOM 3428 O O . HIS A 1 444 ? 2.069 -28.699 2.593 1.00 95.06 444 HIS A O 1
ATOM 3434 N N . LEU A 1 445 ? 2.122 -27.061 1.063 1.00 94.88 445 LEU A N 1
ATOM 3435 C CA . LEU A 1 445 ? 3.199 -26.326 1.701 1.00 94.88 445 LEU A CA 1
ATOM 3436 C C . LEU A 1 445 ? 2.703 -25.761 3.028 1.00 94.88 445 LEU A C 1
ATOM 3438 O O . LEU A 1 445 ? 1.600 -25.228 3.176 1.00 94.88 445 LEU A O 1
ATOM 3442 N N . VAL A 1 446 ? 3.586 -25.856 4.011 1.00 95.69 446 VAL A N 1
ATOM 3443 C CA . VAL A 1 446 ? 3.321 -25.438 5.380 1.00 95.69 446 VAL A CA 1
ATOM 3444 C C . VAL A 1 446 ? 4.297 -24.342 5.743 1.00 95.69 446 VAL A C 1
ATOM 3446 O O . VAL A 1 446 ? 5.501 -24.462 5.494 1.00 95.69 446 VAL A O 1
ATOM 3449 N N . SER A 1 447 ? 3.803 -23.289 6.386 1.00 96.62 447 SER A N 1
ATOM 3450 C CA . SER A 1 447 ? 4.702 -22.279 6.926 1.00 96.62 447 SER A CA 1
ATOM 3451 C C . SER A 1 447 ? 5.622 -22.889 7.990 1.00 96.62 447 SER A C 1
ATOM 3453 O O . SER A 1 447 ? 5.155 -23.517 8.944 1.00 96.62 447 SER A O 1
ATOM 3455 N N . PHE A 1 448 ? 6.936 -22.671 7.891 1.00 95.94 448 PHE A N 1
ATOM 3456 C CA . PHE A 1 448 ? 7.875 -23.180 8.896 1.00 95.94 448 PHE A CA 1
ATOM 3457 C C . PHE A 1 448 ? 7.676 -22.543 10.283 1.00 95.94 448 PHE A C 1
ATOM 3459 O O . PHE A 1 448 ? 8.126 -23.119 11.278 1.00 95.94 448 PHE A O 1
ATOM 3466 N N . TYR A 1 449 ? 7.016 -21.379 10.354 1.00 94.19 449 TYR A N 1
ATOM 3467 C CA . TYR A 1 449 ? 6.773 -20.644 11.594 1.00 94.19 449 TYR A CA 1
ATOM 3468 C C . TYR A 1 449 ? 5.450 -21.061 12.250 1.00 94.19 449 TYR A C 1
ATOM 3470 O O . TYR A 1 449 ? 5.461 -21.596 13.360 1.00 94.19 449 TYR A O 1
ATOM 3478 N N . SER A 1 450 ? 4.310 -20.879 11.573 1.00 92.88 450 SER A N 1
ATOM 3479 C CA . SER A 1 450 ? 3.001 -21.256 12.130 1.00 92.88 450 SER A CA 1
ATOM 3480 C C . SER A 1 450 ? 2.658 -22.738 12.022 1.00 92.88 450 SER A C 1
ATOM 3482 O O . SER A 1 450 ? 1.770 -23.188 12.743 1.00 92.88 450 SER A O 1
ATOM 3484 N N . ARG A 1 451 ? 3.349 -23.493 11.156 1.00 93.94 451 ARG A N 1
ATOM 3485 C CA . ARG A 1 451 ? 2.999 -24.875 10.783 1.00 93.94 451 ARG A CA 1
ATOM 3486 C C . ARG A 1 451 ? 1.591 -25.009 10.198 1.00 93.94 451 ARG A C 1
ATOM 3488 O O . ARG A 1 451 ? 1.037 -26.097 10.267 1.00 93.94 451 ARG A O 1
ATOM 3495 N N . ALA A 1 452 ? 1.055 -23.929 9.624 1.00 94.75 452 ALA A N 1
ATOM 3496 C CA . ALA A 1 452 ? -0.256 -23.914 8.988 1.00 94.75 452 ALA A CA 1
ATOM 3497 C C . ALA A 1 452 ? -0.171 -23.844 7.457 1.00 94.75 452 ALA A C 1
ATOM 3499 O O . ALA A 1 452 ? 0.760 -23.229 6.913 1.00 94.75 452 ALA A O 1
ATOM 3500 N N . THR A 1 453 ? -1.150 -24.452 6.785 1.00 96.69 453 THR A N 1
ATOM 3501 C CA . THR A 1 453 ? -1.338 -24.395 5.322 1.00 96.69 453 THR A CA 1
ATOM 3502 C C . THR A 1 453 ? -2.113 -23.134 4.909 1.00 96.69 453 THR A C 1
ATOM 3504 O O . THR A 1 453 ? -2.641 -22.389 5.745 1.00 96.69 453 THR A O 1
ATOM 3507 N N . THR A 1 454 ? -2.213 -22.884 3.600 1.00 96.81 454 THR A N 1
ATOM 3508 C CA . THR A 1 454 ? -3.084 -21.825 3.060 1.00 96.81 454 THR A CA 1
ATOM 3509 C C . THR A 1 454 ? -4.568 -22.101 3.334 1.00 96.81 454 THR A C 1
ATOM 3511 O O . THR A 1 454 ? -5.310 -21.189 3.703 1.00 96.81 454 THR A O 1
ATOM 3514 N N . LEU A 1 455 ? -5.011 -23.358 3.205 1.00 96.94 455 LEU A N 1
ATOM 3515 C CA . LEU A 1 455 ? -6.406 -23.744 3.448 1.00 96.94 455 LEU A CA 1
ATOM 3516 C C . LEU A 1 455 ? -6.788 -23.580 4.927 1.00 96.94 455 LEU A C 1
ATOM 3518 O O . LEU A 1 455 ? -7.857 -23.044 5.229 1.00 96.94 455 LEU A O 1
ATOM 3522 N N . GLU A 1 456 ? -5.903 -23.964 5.850 1.00 95.12 456 GLU A N 1
ATOM 3523 C CA . GLU A 1 456 ? -6.078 -23.697 7.282 1.00 95.12 456 GLU A CA 1
ATOM 3524 C C . GLU A 1 456 ? -6.175 -22.194 7.578 1.00 95.12 456 GLU A C 1
ATOM 3526 O O . GLU A 1 456 ? -7.000 -21.780 8.395 1.00 95.12 456 GLU A O 1
ATOM 3531 N N . GLY A 1 457 ? -5.388 -21.365 6.885 1.00 95.06 457 GLY A N 1
ATOM 3532 C CA . GLY A 1 457 ? -5.474 -19.905 6.962 1.00 95.06 457 GLY A CA 1
ATOM 3533 C C . GLY A 1 457 ? -6.850 -19.364 6.577 1.00 95.06 457 GLY A C 1
ATOM 3534 O O . GLY A 1 457 ? -7.452 -18.601 7.336 1.00 95.06 457 GLY A O 1
ATOM 3535 N N . ILE A 1 458 ? -7.380 -19.807 5.432 1.00 96.88 458 ILE A N 1
ATOM 3536 C CA . ILE A 1 458 ? -8.720 -19.427 4.951 1.00 96.88 458 ILE A CA 1
ATOM 3537 C C . ILE A 1 458 ? -9.792 -19.842 5.967 1.00 96.88 458 ILE A C 1
ATOM 3539 O O . ILE A 1 458 ? -10.601 -19.006 6.380 1.00 96.88 458 ILE A O 1
ATOM 3543 N N . LYS A 1 459 ? -9.765 -21.102 6.424 1.00 95.94 459 LYS A N 1
ATOM 3544 C CA . LYS A 1 459 ? -10.707 -21.625 7.429 1.00 95.94 459 LYS A CA 1
ATOM 3545 C C . LYS A 1 459 ? -10.627 -20.833 8.739 1.00 95.94 459 LYS A C 1
ATOM 3547 O O . LYS A 1 459 ? -11.654 -20.455 9.292 1.00 95.94 459 LYS A O 1
ATOM 3552 N N . THR A 1 460 ? -9.420 -20.504 9.203 1.00 94.62 460 THR A N 1
ATOM 3553 C CA . THR A 1 460 ? -9.208 -19.751 10.452 1.00 94.62 460 THR A CA 1
ATOM 3554 C C . THR A 1 460 ? -9.826 -18.356 10.401 1.00 94.62 460 THR A C 1
ATOM 3556 O O . THR A 1 460 ? -10.453 -17.934 11.372 1.00 94.62 460 THR A O 1
ATOM 3559 N N . VAL A 1 461 ? -9.676 -17.636 9.286 1.00 94.69 461 VAL A N 1
ATOM 3560 C CA . VAL A 1 461 ? -10.284 -16.306 9.133 1.00 94.69 461 VAL A CA 1
ATOM 3561 C C . VAL A 1 461 ? -11.805 -16.404 9.001 1.00 94.69 461 VAL A C 1
ATOM 3563 O O . VAL A 1 461 ? -12.515 -15.591 9.591 1.00 94.69 461 VAL A O 1
ATOM 3566 N N . CYS A 1 462 ? -12.322 -17.410 8.290 1.00 96.19 462 CYS A N 1
ATOM 3567 C CA . CYS A 1 462 ? -13.767 -17.631 8.176 1.00 96.19 462 CYS A CA 1
ATOM 3568 C C . CYS A 1 462 ? -14.410 -17.965 9.532 1.00 96.19 462 CYS A C 1
ATOM 3570 O O . CYS A 1 462 ? -15.492 -17.460 9.821 1.00 96.19 462 CYS A O 1
ATOM 3572 N N . ASN A 1 463 ? -13.708 -18.689 10.412 1.00 94.25 463 ASN A N 1
ATOM 3573 C CA . ASN A 1 463 ? -14.178 -18.993 11.770 1.00 94.25 463 ASN A CA 1
ATOM 3574 C C . ASN A 1 463 ? -14.438 -17.734 12.626 1.00 94.25 463 ASN A C 1
ATOM 3576 O O . ASN A 1 463 ? -15.155 -17.805 13.621 1.00 94.25 463 ASN A O 1
ATOM 3580 N N . LEU A 1 464 ? -13.898 -16.561 12.261 1.00 92.62 464 LEU A N 1
ATOM 3581 C CA . LEU A 1 464 ? -14.230 -15.295 12.934 1.00 92.62 464 LEU A CA 1
ATOM 3582 C C . LEU A 1 464 ? -15.709 -14.908 12.763 1.00 92.62 464 LEU A C 1
ATOM 3584 O O . LEU A 1 464 ? -16.235 -14.152 13.585 1.00 92.62 464 LEU A O 1
ATOM 3588 N N . VAL A 1 465 ? -16.353 -15.388 11.692 1.00 93.88 465 VAL A N 1
ATOM 3589 C CA . VAL A 1 465 ? -17.792 -15.227 11.438 1.00 93.88 465 VAL A CA 1
ATOM 3590 C C . VAL A 1 465 ? -18.585 -16.120 12.385 1.00 93.88 465 VAL A C 1
ATOM 3592 O O . VAL A 1 465 ? -19.464 -15.615 13.077 1.00 93.88 465 VAL A O 1
ATOM 3595 N N . ASP A 1 466 ? -18.226 -17.404 12.474 1.00 89.62 466 ASP A N 1
ATOM 3596 C CA . ASP A 1 466 ? -18.891 -18.377 13.356 1.00 89.62 466 ASP A CA 1
ATOM 3597 C C . ASP A 1 466 ? -18.794 -17.988 14.836 1.00 89.62 466 ASP A C 1
ATOM 3599 O O . ASP A 1 466 ? -19.701 -18.247 15.623 1.00 89.62 466 ASP A O 1
ATOM 3603 N N . GLU A 1 467 ? -17.692 -17.343 15.222 1.00 85.56 467 GLU A N 1
ATOM 3604 C CA . GLU A 1 467 ? -17.467 -16.861 16.584 1.00 85.56 467 GLU A CA 1
ATOM 3605 C C . GLU A 1 467 ? -18.061 -15.461 16.858 1.00 85.56 467 GLU A C 1
ATOM 3607 O O . GLU A 1 467 ? -17.884 -14.944 17.960 1.00 85.56 467 GLU A O 1
ATOM 3612 N N . GLU A 1 468 ? -18.742 -14.836 15.887 1.00 89.00 468 GLU A N 1
ATOM 3613 C CA . GLU A 1 468 ? -19.359 -13.497 15.984 1.00 89.00 468 GLU A CA 1
ATOM 3614 C C . GLU A 1 468 ? -18.388 -12.367 16.401 1.00 89.00 468 GLU A C 1
ATOM 3616 O O . GLU A 1 468 ? -18.783 -11.332 16.949 1.00 89.00 468 GLU A O 1
ATOM 3621 N N . ILE A 1 469 ? -17.089 -12.531 16.126 1.00 88.19 469 ILE A N 1
ATOM 3622 C CA . ILE A 1 469 ? -16.049 -11.548 16.481 1.00 88.19 469 ILE A CA 1
ATOM 3623 C C . ILE A 1 469 ? -15.558 -10.713 15.294 1.00 88.19 469 ILE A C 1
ATOM 3625 O O . ILE A 1 469 ? -14.926 -9.680 15.512 1.00 88.19 469 ILE A O 1
ATOM 3629 N N . LEU A 1 470 ? -15.878 -11.101 14.053 1.00 90.88 470 LEU A N 1
ATOM 3630 C CA . LEU A 1 470 ? -15.397 -10.437 12.833 1.00 90.88 470 LEU A CA 1
ATOM 3631 C C . LEU A 1 470 ? -15.653 -8.917 12.808 1.00 90.88 470 LEU A C 1
ATOM 3633 O O . LEU A 1 470 ? -14.777 -8.150 12.409 1.00 90.88 470 LEU A O 1
ATOM 3637 N N . ASP A 1 471 ? -16.824 -8.465 13.263 1.00 87.31 471 ASP A N 1
ATOM 3638 C CA . ASP A 1 471 ? -17.192 -7.038 13.269 1.00 87.31 471 ASP A CA 1
ATOM 3639 C C . ASP A 1 471 ? -16.329 -6.174 14.196 1.00 87.31 471 ASP A C 1
ATOM 3641 O O . ASP A 1 471 ? -16.311 -4.946 14.084 1.00 87.31 471 ASP A O 1
ATOM 3645 N N . GLN A 1 472 ? -15.592 -6.815 15.100 1.00 83.12 472 GLN A N 1
ATOM 3646 C CA . GLN A 1 472 ? -14.705 -6.166 16.057 1.00 83.12 472 GLN A CA 1
ATOM 3647 C C . GLN A 1 472 ? -13.243 -6.180 15.586 1.00 83.12 472 GLN A C 1
ATOM 3649 O O . GLN A 1 472 ? -12.422 -5.456 16.150 1.00 83.12 472 GLN A O 1
ATOM 3654 N N . CYS A 1 473 ? -12.921 -6.954 14.544 1.00 85.56 473 CYS A N 1
ATOM 3655 C CA . CYS A 1 473 ? -11.574 -7.060 13.992 1.00 85.56 473 CYS A CA 1
ATOM 3656 C C . CYS A 1 473 ? -11.252 -5.887 13.055 1.00 85.56 473 CYS A C 1
ATOM 3658 O O . CYS A 1 473 ? -12.075 -5.494 12.221 1.00 85.56 473 CYS A O 1
ATOM 3660 N N . THR A 1 474 ? -10.038 -5.350 13.157 1.00 88.12 474 THR A N 1
ATOM 3661 C CA . THR A 1 474 ? -9.466 -4.410 12.180 1.00 88.12 474 THR A CA 1
ATOM 3662 C C . THR A 1 474 ? -8.797 -5.156 11.024 1.00 88.12 474 THR A C 1
ATOM 3664 O O . THR A 1 474 ? -8.479 -6.343 11.130 1.00 88.12 474 THR A O 1
ATOM 3667 N N . THR A 1 475 ? -8.533 -4.458 9.920 1.00 90.00 475 THR A N 1
ATOM 3668 C CA . THR A 1 475 ? -7.839 -5.018 8.751 1.00 90.00 475 THR A CA 1
ATOM 3669 C C . THR A 1 475 ? -6.480 -5.631 9.112 1.00 90.00 475 THR A C 1
ATOM 3671 O O . THR A 1 475 ? -6.258 -6.781 8.742 1.00 90.00 475 THR A O 1
ATOM 3674 N N . PRO A 1 476 ? -5.585 -4.973 9.883 1.00 88.94 476 PRO A N 1
ATOM 3675 C CA . PRO A 1 476 ? -4.336 -5.607 10.311 1.00 88.94 476 PRO A CA 1
ATOM 3676 C C . PRO A 1 476 ? -4.548 -6.914 11.088 1.00 88.94 476 PRO A C 1
ATOM 3678 O O . PRO A 1 476 ? -3.892 -7.904 10.789 1.00 88.94 476 PRO A O 1
ATOM 3681 N N . GLN A 1 477 ? -5.515 -6.955 12.013 1.00 89.50 477 GLN A N 1
ATOM 3682 C CA . GLN A 1 477 ? -5.829 -8.160 12.798 1.00 89.50 477 GLN A CA 1
ATOM 3683 C C . GLN A 1 477 ? -6.347 -9.307 11.922 1.00 89.50 477 GLN A C 1
ATOM 3685 O O . GLN A 1 477 ? -6.024 -10.471 12.149 1.00 89.50 477 GLN A O 1
ATOM 3690 N N . ILE A 1 478 ? -7.145 -8.979 10.904 1.00 93.75 478 ILE A N 1
ATOM 3691 C CA . ILE A 1 478 ? -7.595 -9.936 9.893 1.00 93.75 478 ILE A CA 1
ATOM 3692 C C . ILE A 1 478 ? -6.396 -10.481 9.104 1.00 93.75 478 ILE A C 1
ATOM 3694 O O . ILE A 1 478 ? -6.269 -11.694 8.937 1.00 93.75 478 ILE A O 1
ATOM 3698 N N . LEU A 1 479 ? -5.499 -9.605 8.642 1.00 92.50 479 LEU A N 1
ATOM 3699 C CA . LEU A 1 479 ? -4.333 -9.993 7.844 1.00 92.50 479 LEU A CA 1
ATOM 3700 C C . LEU A 1 479 ? -3.310 -10.820 8.645 1.00 92.50 479 LEU A C 1
ATOM 3702 O O . LEU A 1 479 ? -2.636 -11.665 8.063 1.00 92.50 479 LEU A O 1
ATOM 3706 N N . GLU A 1 480 ? -3.227 -10.655 9.969 1.00 90.56 480 GLU A N 1
ATOM 3707 C CA . GLU A 1 480 ? -2.419 -11.513 10.859 1.00 90.56 480 GLU A CA 1
ATOM 3708 C C . GLU A 1 480 ? -2.904 -12.974 10.903 1.00 90.56 480 GLU A C 1
ATOM 3710 O O . GLU A 1 480 ? -2.118 -13.885 11.191 1.00 90.56 480 GLU A O 1
ATOM 3715 N N . LEU A 1 481 ? -4.189 -13.204 10.614 1.00 92.69 481 LEU A N 1
ATOM 3716 C CA . LEU A 1 481 ? -4.802 -14.532 10.553 1.00 92.69 481 LEU A CA 1
ATOM 3717 C C . LEU A 1 481 ? -4.915 -15.072 9.123 1.00 92.69 481 LEU A C 1
ATOM 3719 O O . LEU A 1 481 ? -5.000 -16.286 8.942 1.00 92.69 481 LEU A O 1
ATOM 3723 N N . PHE A 1 482 ? -4.879 -14.199 8.113 1.00 94.56 482 PHE A N 1
ATOM 3724 C CA . PHE A 1 482 ? -4.974 -14.559 6.698 1.00 94.56 482 PHE A CA 1
ATOM 3725 C C . PHE A 1 482 ? -3.667 -15.184 6.184 1.00 94.56 482 PHE A C 1
ATOM 3727 O O . PHE A 1 482 ? -2.852 -14.569 5.496 1.00 94.56 482 PHE A O 1
ATOM 3734 N N . ASN A 1 483 ? -3.448 -16.434 6.592 1.00 93.44 483 ASN A N 1
ATOM 3735 C CA . ASN A 1 483 ? -2.228 -17.197 6.373 1.00 93.44 483 ASN A CA 1
ATOM 3736 C C . ASN A 1 483 ? -2.181 -17.797 4.961 1.00 93.44 483 ASN A C 1
ATOM 3738 O O . ASN A 1 483 ? -2.575 -18.940 4.770 1.00 93.44 483 ASN A O 1
ATOM 3742 N N . ILE A 1 484 ? -1.681 -17.037 3.983 1.00 96.75 484 ILE A N 1
ATOM 3743 C CA . ILE A 1 484 ? -1.348 -17.556 2.647 1.00 96.75 484 ILE A CA 1
ATOM 3744 C C . ILE A 1 484 ? 0.137 -17.910 2.613 1.00 96.75 484 ILE A C 1
ATOM 3746 O O . ILE A 1 484 ? 0.988 -17.030 2.777 1.00 96.75 484 ILE A O 1
ATOM 3750 N N . VAL A 1 485 ? 0.440 -19.194 2.426 1.00 97.62 485 VAL A N 1
ATOM 3751 C CA . VAL A 1 485 ? 1.810 -19.713 2.363 1.00 97.62 485 VAL A CA 1
ATOM 3752 C C . VAL A 1 485 ? 2.421 -19.400 0.997 1.00 97.62 485 VAL A C 1
ATOM 3754 O O . VAL A 1 485 ? 1.748 -19.385 -0.033 1.00 97.62 485 VAL A O 1
ATOM 3757 N N . GLY A 1 486 ? 3.715 -19.105 0.985 1.00 97.50 486 GLY A N 1
ATOM 3758 C CA . GLY A 1 486 ? 4.436 -18.810 -0.238 1.00 97.50 486 GLY A CA 1
ATOM 3759 C C . GLY A 1 486 ? 5.944 -18.921 -0.082 1.00 97.50 486 GLY A C 1
ATOM 3760 O O . GLY A 1 486 ? 6.462 -19.380 0.941 1.00 97.50 486 GLY A O 1
ATOM 3761 N N . ILE A 1 487 ? 6.651 -18.485 -1.120 1.00 97.44 487 ILE A N 1
ATOM 3762 C CA . ILE A 1 487 ? 8.113 -18.413 -1.123 1.00 97.44 487 ILE A CA 1
ATOM 3763 C C . ILE A 1 487 ? 8.577 -17.110 -0.465 1.00 97.44 487 ILE A C 1
ATOM 3765 O O . ILE A 1 487 ? 8.161 -16.025 -0.887 1.00 97.44 487 ILE A O 1
ATOM 3769 N N . PRO A 1 488 ? 9.446 -17.182 0.553 1.00 97.94 488 PRO A N 1
ATOM 3770 C CA . PRO A 1 488 ? 10.037 -15.998 1.139 1.00 97.94 488 PRO A CA 1
ATOM 3771 C C . PRO A 1 488 ? 11.029 -15.361 0.170 1.00 97.94 488 PRO A C 1
ATOM 3773 O O . PRO A 1 488 ? 11.754 -16.041 -0.566 1.00 97.94 488 PRO A O 1
ATOM 3776 N N . VAL A 1 489 ? 11.080 -14.032 0.197 1.00 97.75 489 VAL A N 1
ATOM 3777 C CA . VAL A 1 489 ? 11.938 -13.240 -0.680 1.00 97.75 489 VAL A CA 1
ATOM 3778 C C . VAL A 1 489 ? 12.603 -12.086 0.066 1.00 97.75 489 VAL A C 1
ATOM 3780 O O . VAL A 1 489 ? 12.055 -11.528 1.023 1.00 97.75 489 VAL A O 1
ATOM 3783 N N . ASP A 1 490 ? 13.785 -11.712 -0.413 1.00 97.06 490 ASP A N 1
ATOM 3784 C CA . ASP A 1 490 ? 14.387 -10.408 -0.155 1.00 97.06 490 ASP A CA 1
ATOM 3785 C C . ASP A 1 490 ? 14.042 -9.474 -1.318 1.00 97.06 490 ASP A C 1
ATOM 3787 O O . ASP A 1 490 ? 14.220 -9.810 -2.495 1.00 97.06 490 ASP A O 1
ATOM 3791 N N . ALA A 1 491 ? 13.513 -8.306 -0.985 1.00 95.12 491 ALA A N 1
ATOM 3792 C CA . ALA A 1 491 ? 13.028 -7.329 -1.940 1.00 95.12 491 ALA A CA 1
ATOM 3793 C C . ALA A 1 491 ? 13.025 -5.929 -1.307 1.00 95.12 491 ALA A C 1
ATOM 3795 O O . ALA A 1 491 ? 12.899 -5.804 -0.089 1.00 95.12 491 ALA A O 1
ATOM 3796 N N . PRO A 1 492 ? 13.128 -4.856 -2.105 1.00 91.31 492 PRO A N 1
ATOM 3797 C CA . PRO A 1 492 ? 13.000 -3.497 -1.599 1.00 91.31 492 PRO A CA 1
ATOM 3798 C C . PRO A 1 492 ? 11.598 -3.243 -1.027 1.00 91.31 492 PRO A C 1
ATOM 3800 O O . PRO A 1 492 ? 10.600 -3.703 -1.577 1.00 91.31 492 PRO A O 1
ATOM 3803 N N . VAL A 1 493 ? 11.527 -2.456 0.044 1.00 85.25 493 VAL A N 1
ATOM 3804 C CA . VAL A 1 493 ? 10.280 -1.909 0.596 1.00 85.25 493 VAL A CA 1
ATOM 3805 C C . VAL A 1 493 ? 10.223 -0.422 0.263 1.00 85.25 493 VAL A C 1
ATOM 3807 O O . VAL A 1 493 ? 11.197 0.293 0.495 1.00 85.25 493 VAL A O 1
ATOM 3810 N N . GLY A 1 494 ? 9.099 0.052 -0.266 1.00 77.00 494 GLY A N 1
ATOM 3811 C CA . GLY A 1 494 ? 8.924 1.459 -0.625 1.00 77.00 494 GLY A CA 1
ATOM 3812 C C . GLY A 1 494 ? 7.519 1.757 -1.133 1.00 77.00 494 GLY A C 1
ATOM 3813 O O . GLY A 1 494 ? 6.660 0.881 -1.147 1.00 77.00 494 GLY A O 1
ATOM 3814 N N . ASP A 1 495 ? 7.282 2.986 -1.582 1.00 63.59 495 ASP A N 1
ATOM 3815 C CA . ASP A 1 495 ? 5.918 3.454 -1.860 1.00 63.59 495 ASP A CA 1
ATOM 3816 C C . ASP A 1 495 ? 5.286 2.871 -3.135 1.00 63.59 495 ASP A C 1
ATOM 3818 O O . ASP A 1 495 ? 4.081 3.019 -3.313 1.00 63.59 495 ASP A O 1
ATOM 3822 N N . PHE A 1 496 ? 6.063 2.187 -3.994 1.00 77.75 496 PHE A N 1
ATOM 3823 C CA . PHE A 1 496 ? 5.665 1.535 -5.260 1.00 77.75 496 PHE A CA 1
ATOM 3824 C C . PHE A 1 496 ? 4.269 1.947 -5.772 1.00 77.75 496 PHE A C 1
ATOM 3826 O O . PHE A 1 496 ? 3.353 1.115 -5.775 1.00 77.75 496 PHE A O 1
ATOM 3833 N N . PRO A 1 497 ? 4.067 3.221 -6.171 1.00 70.88 497 PRO A N 1
ATOM 3834 C CA . PRO A 1 497 ? 2.755 3.694 -6.616 1.00 70.88 497 PRO A CA 1
ATOM 3835 C C . PRO A 1 497 ? 2.319 2.956 -7.882 1.00 70.88 497 PRO A C 1
ATOM 3837 O O . PRO A 1 497 ? 1.135 2.729 -8.102 1.00 70.88 497 PRO A O 1
ATOM 3840 N N . ASP A 1 498 ? 3.306 2.523 -8.669 1.00 81.56 498 ASP A N 1
ATOM 3841 C CA . ASP A 1 498 ? 3.142 1.562 -9.741 1.00 81.56 498 ASP A CA 1
ATOM 3842 C C . ASP A 1 498 ? 3.777 0.213 -9.345 1.00 81.56 498 ASP A C 1
ATOM 3844 O O . ASP A 1 498 ? 5.016 0.104 -9.295 1.00 81.56 498 ASP A O 1
ATOM 3848 N N . PRO A 1 499 ? 2.968 -0.824 -9.058 1.00 87.06 499 PRO A N 1
ATOM 3849 C CA . PRO A 1 499 ? 3.475 -2.130 -8.661 1.00 87.06 499 PRO A CA 1
ATOM 3850 C C . PRO A 1 499 ? 4.297 -2.818 -9.762 1.00 87.06 499 PRO A C 1
ATOM 3852 O O . PRO A 1 499 ? 5.122 -3.673 -9.441 1.00 87.06 499 PRO A O 1
ATOM 3855 N N . MET A 1 500 ? 4.179 -2.408 -11.035 1.00 87.50 500 MET A N 1
ATOM 3856 C CA . MET A 1 500 ? 4.970 -2.983 -12.132 1.00 87.50 500 MET A CA 1
ATOM 3857 C C . MET A 1 500 ? 6.477 -2.729 -11.987 1.00 87.50 500 MET A C 1
ATOM 3859 O O . MET A 1 500 ? 7.282 -3.410 -12.622 1.00 87.50 500 MET A O 1
ATOM 3863 N N . SER A 1 501 ? 6.871 -1.742 -11.174 1.00 85.56 501 SER A N 1
ATOM 3864 C CA . SER A 1 501 ? 8.273 -1.397 -10.907 1.00 85.56 501 SER A CA 1
ATOM 3865 C C . SER A 1 501 ? 8.929 -2.265 -9.826 1.00 85.56 501 SER A C 1
ATOM 3867 O O . SER A 1 501 ? 10.144 -2.203 -9.641 1.00 85.56 501 SER A O 1
ATOM 3869 N N . TYR A 1 502 ? 8.149 -3.097 -9.131 1.00 92.44 502 TYR A N 1
ATOM 3870 C CA . TYR A 1 502 ? 8.641 -3.966 -8.069 1.00 92.44 502 TYR A CA 1
ATOM 3871 C C . TYR A 1 502 ? 9.541 -5.075 -8.619 1.00 92.44 502 TYR A C 1
ATOM 3873 O O . TYR A 1 502 ? 9.190 -5.766 -9.580 1.00 92.44 502 TYR A O 1
ATOM 3881 N N . ARG A 1 503 ? 10.715 -5.263 -8.013 1.00 92.06 503 ARG A N 1
ATOM 3882 C CA . ARG A 1 503 ? 11.711 -6.267 -8.414 1.00 92.06 503 ARG A CA 1
ATOM 3883 C C . ARG A 1 503 ? 12.232 -6.985 -7.180 1.00 92.06 503 ARG A C 1
ATOM 3885 O O . ARG A 1 503 ? 12.629 -6.333 -6.223 1.00 92.06 503 ARG A O 1
ATOM 3892 N N . ILE A 1 504 ? 12.221 -8.312 -7.210 1.00 96.06 504 ILE A N 1
ATOM 3893 C CA . ILE A 1 504 ? 12.740 -9.148 -6.126 1.00 96.06 504 ILE A CA 1
ATOM 3894 C C . ILE A 1 504 ? 14.262 -9.268 -6.254 1.00 96.06 504 ILE A C 1
ATOM 3896 O O . ILE A 1 504 ? 14.780 -9.584 -7.326 1.00 96.06 504 ILE A O 1
ATOM 3900 N N . ASN A 1 505 ? 14.977 -9.056 -5.148 1.00 95.25 505 ASN A N 1
ATOM 3901 C CA . ASN A 1 505 ? 16.435 -9.167 -5.101 1.00 95.25 505 ASN A CA 1
ATOM 3902 C C . ASN A 1 505 ? 16.871 -10.629 -5.024 1.00 95.25 505 ASN A C 1
ATOM 3904 O O . ASN A 1 505 ? 17.828 -11.029 -5.695 1.00 95.25 505 ASN A O 1
ATOM 3908 N N . LYS A 1 506 ? 16.165 -11.433 -4.219 1.00 95.75 506 LYS A N 1
ATOM 3909 C CA . LYS A 1 506 ? 16.471 -12.847 -3.990 1.00 95.75 506 LYS A CA 1
ATOM 3910 C C . LYS A 1 506 ? 15.225 -13.642 -3.602 1.00 95.75 506 LYS A C 1
ATOM 3912 O O . LYS A 1 506 ? 14.382 -13.151 -2.861 1.00 95.75 506 LYS A O 1
ATOM 3917 N N . VAL A 1 507 ? 15.153 -14.889 -4.064 1.00 95.88 507 VAL A N 1
ATOM 3918 C CA . VAL A 1 507 ? 14.154 -15.883 -3.643 1.00 95.88 507 VAL A CA 1
ATOM 3919 C C . VAL A 1 507 ? 14.838 -16.928 -2.765 1.00 95.88 507 VAL A C 1
ATOM 3921 O O . VAL A 1 507 ? 15.952 -17.359 -3.072 1.00 95.88 507 VAL A O 1
ATOM 3924 N N . PHE A 1 508 ? 14.194 -17.335 -1.672 1.00 95.88 508 PHE A N 1
ATOM 3925 C CA . PHE A 1 508 ? 14.712 -18.356 -0.762 1.00 95.88 508 PHE A CA 1
ATOM 3926 C C . PHE A 1 508 ? 13.981 -19.686 -0.989 1.00 95.88 508 PHE A C 1
ATOM 3928 O O . PHE A 1 508 ? 12.864 -19.882 -0.524 1.00 95.88 508 PHE A O 1
ATOM 3935 N N . LEU A 1 509 ? 14.622 -20.604 -1.714 1.00 93.62 509 LEU A N 1
ATOM 3936 C CA . LEU A 1 509 ? 13.991 -21.829 -2.228 1.00 93.62 509 LEU A CA 1
ATOM 3937 C C . LEU A 1 509 ? 13.893 -22.983 -1.213 1.00 93.62 509 LEU A C 1
ATOM 3939 O O . LEU A 1 509 ? 13.247 -23.989 -1.491 1.00 93.62 509 LEU A O 1
ATOM 3943 N N . ASP A 1 510 ? 14.533 -22.857 -0.049 1.00 89.50 510 ASP A N 1
ATOM 3944 C CA . ASP A 1 510 ? 14.649 -23.942 0.939 1.00 89.50 510 ASP A CA 1
ATOM 3945 C C . ASP A 1 510 ? 13.586 -23.910 2.041 1.00 89.50 510 ASP A C 1
ATOM 3947 O O . ASP A 1 510 ? 13.601 -24.743 2.951 1.00 89.50 510 ASP A O 1
ATOM 3951 N N . CYS A 1 511 ? 12.675 -22.939 2.008 1.00 94.75 511 CYS A N 1
ATOM 3952 C CA . CYS A 1 511 ? 11.656 -22.798 3.036 1.00 94.75 511 CYS A CA 1
ATOM 3953 C C . CYS A 1 511 ? 10.409 -22.090 2.510 1.00 94.75 511 CYS A C 1
ATOM 3955 O O . CYS A 1 511 ? 10.465 -21.364 1.522 1.00 94.75 511 CYS A O 1
ATOM 3957 N N . TYR A 1 512 ? 9.300 -22.286 3.219 1.00 97.50 512 TYR A N 1
ATOM 3958 C CA . TYR A 1 512 ? 8.015 -21.660 2.932 1.00 97.50 512 TYR A CA 1
ATOM 3959 C C . TYR A 1 512 ? 7.468 -21.025 4.199 1.00 97.50 512 TYR A C 1
ATOM 3961 O O . TYR A 1 512 ? 7.617 -21.562 5.298 1.00 97.50 512 TYR A O 1
ATOM 3969 N N . VAL A 1 513 ? 6.852 -19.863 4.053 1.00 97.94 513 VAL A N 1
ATOM 3970 C CA . VAL A 1 513 ? 6.289 -19.087 5.159 1.00 97.94 513 VAL A CA 1
ATOM 3971 C C . VAL A 1 513 ? 5.134 -18.260 4.622 1.00 97.94 513 VAL A C 1
ATOM 3973 O O . VAL A 1 513 ? 5.016 -18.090 3.412 1.00 97.94 513 VAL A O 1
ATOM 3976 N N . SER A 1 514 ? 4.259 -17.771 5.488 1.00 97.38 514 SER A N 1
ATOM 3977 C CA . SER A 1 514 ? 3.225 -16.814 5.104 1.00 97.38 514 SER A CA 1
ATOM 3978 C C . SER A 1 514 ? 3.663 -15.384 5.399 1.00 97.38 514 SER A C 1
ATOM 3980 O O . SER A 1 514 ? 4.465 -15.131 6.302 1.00 97.38 514 SER A O 1
ATOM 3982 N N . LEU A 1 515 ? 3.119 -14.410 4.664 1.00 95.69 515 LEU A N 1
ATOM 3983 C CA . LEU A 1 515 ? 3.386 -13.008 4.990 1.00 95.69 515 LEU A CA 1
ATOM 3984 C C . LEU A 1 515 ? 2.832 -12.646 6.378 1.00 95.69 515 LEU A C 1
ATOM 3986 O O . LEU A 1 515 ? 3.460 -11.872 7.096 1.00 95.69 515 LEU A O 1
ATOM 3990 N N . SER A 1 516 ? 1.703 -13.236 6.786 1.00 94.25 516 SER A N 1
ATOM 3991 C CA . SER A 1 516 ? 1.136 -13.022 8.121 1.00 94.25 516 SER A CA 1
ATOM 3992 C C . SER A 1 516 ? 2.112 -13.433 9.228 1.00 94.25 516 SER A C 1
ATOM 3994 O O . SER A 1 516 ? 2.282 -12.697 10.197 1.00 94.25 516 SER A O 1
ATOM 3996 N N . ASP A 1 517 ? 2.835 -14.541 9.056 1.00 95.06 517 ASP A N 1
ATOM 3997 C CA . ASP A 1 517 ? 3.866 -14.993 9.994 1.00 95.06 517 ASP A CA 1
ATOM 3998 C C . ASP A 1 517 ? 5.047 -14.026 10.085 1.00 95.06 517 ASP A C 1
ATOM 4000 O O . ASP A 1 517 ? 5.512 -13.732 11.187 1.00 95.06 517 ASP A O 1
ATOM 4004 N N . VAL A 1 518 ? 5.501 -13.495 8.946 1.00 92.25 518 VAL A N 1
ATOM 4005 C CA . VAL A 1 518 ? 6.575 -12.488 8.899 1.00 92.25 518 VAL A CA 1
ATOM 4006 C C . VAL A 1 518 ? 6.160 -11.221 9.653 1.00 92.25 518 VAL A C 1
ATOM 4008 O O . VAL A 1 518 ? 6.947 -10.673 10.427 1.00 92.25 518 VAL A O 1
ATOM 4011 N N . LEU A 1 519 ? 4.917 -10.766 9.464 1.00 88.62 519 LEU A N 1
ATOM 4012 C CA . LEU A 1 519 ? 4.387 -9.573 10.129 1.00 88.62 519 LEU A CA 1
ATOM 4013 C C . LEU A 1 519 ? 4.231 -9.781 11.637 1.00 88.62 519 LEU A C 1
ATOM 4015 O O . LEU A 1 519 ? 4.687 -8.944 12.415 1.00 88.62 519 LEU A O 1
ATOM 4019 N N . VAL A 1 520 ? 3.649 -10.910 12.048 1.00 88.88 520 VAL A N 1
ATOM 4020 C CA . VAL A 1 520 ? 3.472 -11.251 13.467 1.00 88.88 520 VAL A CA 1
ATOM 4021 C C . VAL A 1 520 ? 4.824 -11.363 14.161 1.00 88.88 520 VAL A C 1
ATOM 4023 O O . VAL A 1 520 ? 5.015 -10.751 15.210 1.00 88.88 520 VAL A O 1
ATOM 4026 N N . TYR A 1 521 ? 5.786 -12.068 13.559 1.00 90.00 521 TYR A N 1
ATOM 4027 C CA . TYR A 1 521 ? 7.126 -12.182 14.127 1.00 90.00 521 TYR A CA 1
ATOM 4028 C C . TYR A 1 521 ? 7.776 -10.812 14.315 1.00 90.00 521 TYR A C 1
ATOM 4030 O O . TYR A 1 521 ? 8.350 -10.551 15.368 1.00 90.00 521 TYR A O 1
ATOM 4038 N N . ARG A 1 522 ? 7.657 -9.916 13.327 1.00 83.94 522 ARG A N 1
ATOM 4039 C CA . ARG A 1 522 ? 8.218 -8.563 13.410 1.00 83.94 522 ARG A CA 1
ATOM 4040 C C . ARG A 1 522 ? 7.638 -7.766 14.575 1.00 83.94 522 ARG A C 1
ATOM 4042 O O . ARG A 1 522 ? 8.374 -7.036 15.235 1.00 83.94 522 ARG A O 1
ATOM 4049 N N . VAL A 1 523 ? 6.338 -7.897 14.835 1.00 80.50 523 VAL A N 1
ATOM 4050 C CA . VAL A 1 523 ? 5.689 -7.249 15.984 1.00 80.50 523 VAL A CA 1
ATOM 4051 C C . VAL A 1 523 ? 6.177 -7.867 17.297 1.00 80.50 523 VAL A C 1
ATOM 4053 O O . VAL A 1 523 ? 6.587 -7.137 18.198 1.00 80.50 523 VAL A O 1
ATOM 4056 N N . GLU A 1 524 ? 6.192 -9.197 17.399 1.00 82.00 524 GLU A N 1
ATOM 4057 C CA . GLU A 1 524 ? 6.608 -9.912 18.616 1.00 82.00 524 GLU A CA 1
ATOM 4058 C C . GLU A 1 524 ? 8.092 -9.718 18.957 1.00 82.00 524 GLU A C 1
ATOM 4060 O O . GLU A 1 524 ? 8.464 -9.684 20.129 1.00 82.00 524 GLU A O 1
ATOM 4065 N N . SER A 1 525 ? 8.945 -9.570 17.945 1.00 78.81 525 SER A N 1
ATOM 4066 C CA . SER A 1 525 ? 10.393 -9.426 18.098 1.00 78.81 525 SER A CA 1
ATOM 4067 C C . SER A 1 525 ? 10.849 -7.982 18.339 1.00 78.81 525 SER A C 1
ATOM 4069 O O . SER A 1 525 ? 12.052 -7.741 18.452 1.00 78.81 525 SER A O 1
ATOM 4071 N N . GLY A 1 526 ? 9.922 -7.017 18.397 1.00 74.00 526 GLY A N 1
ATOM 4072 C CA . GLY A 1 526 ? 10.246 -5.597 18.557 1.00 74.00 526 GLY A CA 1
ATOM 4073 C C . GLY A 1 526 ? 10.845 -4.949 17.304 1.00 74.00 526 GLY A C 1
ATOM 4074 O O . GLY A 1 526 ? 11.588 -3.976 17.416 1.00 74.00 526 GLY A O 1
ATOM 4075 N N . GLY A 1 527 ? 10.534 -5.478 16.117 1.00 79.44 527 GLY A N 1
ATOM 4076 C CA . GLY A 1 527 ? 10.924 -4.910 14.825 1.00 79.44 527 GLY A CA 1
ATOM 4077 C C . GLY A 1 527 ? 11.968 -5.707 14.042 1.00 79.44 527 GLY A C 1
ATOM 4078 O O . GLY A 1 527 ? 12.313 -5.274 12.941 1.00 79.44 527 GLY A O 1
ATOM 4079 N N . ASN A 1 528 ? 12.444 -6.844 14.561 1.00 85.25 528 ASN A N 1
ATOM 4080 C CA . ASN A 1 528 ? 13.400 -7.704 13.859 1.00 85.25 528 ASN A CA 1
ATOM 4081 C C . ASN A 1 528 ? 12.718 -8.497 12.736 1.00 85.25 528 ASN A C 1
ATOM 4083 O O . ASN A 1 528 ? 11.574 -8.939 12.871 1.00 85.25 528 ASN A O 1
ATOM 4087 N N . ASP A 1 529 ? 13.438 -8.701 11.635 1.00 92.44 529 ASP A N 1
ATOM 4088 C CA . ASP A 1 529 ? 12.949 -9.489 10.506 1.00 92.44 529 ASP A CA 1
ATOM 4089 C C . ASP A 1 529 ? 12.993 -10.989 10.824 1.00 92.44 529 ASP A C 1
ATOM 4091 O O . ASP A 1 529 ? 13.916 -11.476 11.478 1.00 92.44 529 ASP A O 1
ATOM 4095 N N . LEU A 1 530 ? 11.987 -11.730 10.352 1.00 93.94 530 LEU A N 1
ATOM 4096 C CA . LEU A 1 530 ? 12.003 -13.188 10.431 1.00 93.94 530 LEU A CA 1
ATOM 4097 C C . LEU A 1 530 ? 13.106 -13.718 9.515 1.00 93.94 530 LEU A C 1
ATOM 4099 O O . LEU A 1 530 ? 13.196 -13.317 8.359 1.00 93.94 530 LEU A O 1
ATOM 4103 N N . GLU A 1 531 ? 13.930 -14.632 10.011 1.00 97.00 531 GLU A N 1
ATOM 4104 C CA . GLU A 1 531 ? 15.042 -15.188 9.244 1.00 97.00 531 GLU A CA 1
ATOM 4105 C C . GLU A 1 531 ? 14.702 -16.548 8.626 1.00 97.00 531 GLU A C 1
ATOM 4107 O O . GLU A 1 531 ? 13.949 -17.357 9.174 1.00 97.00 531 GLU A O 1
ATOM 4112 N N . THR A 1 532 ? 15.318 -16.822 7.482 1.00 96.44 532 THR A N 1
ATOM 4113 C CA . THR A 1 532 ? 15.287 -18.129 6.821 1.00 96.44 532 THR A CA 1
ATOM 4114 C C . THR A 1 532 ? 15.962 -19.217 7.673 1.00 96.44 532 THR A C 1
ATOM 4116 O O . THR A 1 532 ? 17.048 -18.997 8.229 1.00 96.44 532 THR A O 1
ATOM 4119 N N . PRO A 1 533 ? 15.377 -20.429 7.764 1.00 93.69 533 PRO A N 1
ATOM 4120 C CA . PRO A 1 533 ? 16.007 -21.553 8.446 1.00 93.69 533 PRO A CA 1
ATOM 4121 C C . PRO A 1 533 ? 17.351 -21.926 7.806 1.00 93.69 533 PRO A C 1
ATOM 4123 O O . PRO A 1 533 ? 17.465 -22.065 6.593 1.00 93.69 533 PRO A O 1
ATOM 4126 N N . GLY A 1 534 ? 18.383 -22.117 8.628 1.00 92.19 534 GLY A N 1
ATOM 4127 C CA . GLY A 1 534 ? 19.711 -22.552 8.182 1.00 92.19 534 GLY A CA 1
ATOM 4128 C C . GLY A 1 534 ? 20.616 -21.423 7.679 1.00 92.19 534 GLY A C 1
ATOM 4129 O O . GLY A 1 534 ? 21.737 -21.306 8.167 1.00 92.19 534 GLY A O 1
ATOM 4130 N N . THR A 1 535 ? 20.147 -20.572 6.761 1.00 92.12 535 THR A N 1
ATOM 4131 C CA . THR A 1 535 ? 20.971 -19.496 6.168 1.00 92.12 535 THR A CA 1
ATOM 4132 C C . THR A 1 535 ? 20.922 -18.177 6.940 1.00 92.12 535 THR A C 1
ATOM 4134 O O . THR A 1 535 ? 21.814 -17.350 6.749 1.00 92.12 535 THR A O 1
ATOM 4137 N N . ARG A 1 536 ? 19.932 -17.988 7.828 1.00 95.12 536 ARG A N 1
ATOM 4138 C CA . ARG A 1 536 ? 19.754 -16.780 8.660 1.00 95.12 536 ARG A CA 1
ATOM 4139 C C . ARG A 1 536 ? 19.681 -15.479 7.857 1.00 95.12 536 ARG A C 1
ATOM 4141 O O . ARG A 1 536 ? 20.142 -14.429 8.290 1.00 95.12 536 ARG A O 1
ATOM 4148 N N . GLN A 1 537 ? 19.141 -15.553 6.645 1.00 96.44 537 GLN A N 1
ATOM 4149 C CA . GLN A 1 537 ? 18.911 -14.374 5.812 1.00 96.44 537 GLN A CA 1
ATOM 4150 C C . GLN A 1 537 ? 17.531 -13.787 6.120 1.00 96.44 537 GLN A C 1
ATOM 4152 O O . GLN A 1 537 ? 16.580 -14.567 6.242 1.00 96.44 537 GLN A O 1
ATOM 4157 N N . PRO A 1 538 ? 17.409 -12.453 6.243 1.00 95.94 538 PRO A N 1
ATOM 4158 C CA . PRO A 1 538 ? 16.150 -11.808 6.585 1.00 95.94 538 PRO A CA 1
ATOM 4159 C C . PRO A 1 538 ? 15.118 -11.992 5.468 1.00 95.94 538 PRO A C 1
ATOM 4161 O O . PRO A 1 538 ? 15.424 -11.858 4.281 1.00 95.94 538 PRO A O 1
ATOM 4164 N N . ILE A 1 539 ? 13.885 -12.293 5.864 1.00 96.94 539 ILE A N 1
ATOM 4165 C CA . ILE A 1 539 ? 12.728 -12.426 4.984 1.00 96.94 539 ILE A CA 1
ATOM 4166 C C . ILE A 1 539 ? 11.982 -11.099 5.001 1.00 96.94 539 ILE A C 1
ATOM 4168 O O . ILE A 1 539 ? 11.418 -10.694 6.019 1.00 96.94 539 ILE A O 1
ATOM 4172 N N . VAL A 1 540 ? 11.956 -10.425 3.854 1.00 92.56 540 VAL A N 1
ATOM 4173 C CA . VAL A 1 540 ? 11.305 -9.119 3.738 1.00 92.56 540 VAL A CA 1
ATOM 4174 C C . VAL A 1 540 ? 9.849 -9.282 3.319 1.00 92.56 540 VAL A C 1
ATOM 4176 O O . VAL A 1 540 ? 8.961 -8.656 3.906 1.00 92.56 540 VAL A O 1
ATOM 4179 N N . ASN A 1 541 ? 9.595 -10.126 2.324 1.00 96.31 541 ASN A N 1
ATOM 4180 C CA . ASN A 1 541 ? 8.265 -10.352 1.772 1.00 96.31 541 ASN A CA 1
ATOM 4181 C C . ASN A 1 541 ? 8.060 -11.844 1.452 1.00 96.31 541 ASN A C 1
ATOM 4183 O O . ASN A 1 541 ? 8.988 -12.647 1.553 1.00 96.31 541 ASN A O 1
ATOM 4187 N N . VAL A 1 542 ? 6.840 -12.214 1.077 1.00 97.69 542 VAL A N 1
ATOM 4188 C CA . VAL A 1 542 ? 6.448 -13.573 0.702 1.00 97.69 542 VAL A CA 1
ATOM 4189 C C . VAL A 1 542 ? 5.581 -13.501 -0.548 1.00 97.69 542 VAL A C 1
ATOM 4191 O O . VAL A 1 542 ? 4.621 -12.732 -0.588 1.00 97.69 542 VAL A O 1
ATOM 4194 N N . ILE A 1 543 ? 5.900 -14.309 -1.559 1.00 97.75 543 ILE A N 1
ATOM 4195 C CA . ILE A 1 543 ? 5.094 -14.417 -2.779 1.00 97.75 543 ILE A CA 1
ATOM 4196 C C . ILE A 1 543 ? 4.235 -15.680 -2.687 1.00 97.75 543 ILE A C 1
ATOM 4198 O O . ILE A 1 543 ? 4.809 -16.767 -2.584 1.00 97.75 543 ILE A O 1
ATOM 4202 N N . PRO A 1 544 ? 2.893 -15.563 -2.720 1.00 96.62 544 PRO A N 1
ATOM 4203 C CA . PRO A 1 544 ? 1.992 -16.706 -2.620 1.00 96.62 544 PRO A CA 1
ATOM 4204 C C . PRO A 1 544 ? 2.290 -17.808 -3.639 1.00 96.62 544 PRO A C 1
ATOM 4206 O O . PRO A 1 544 ? 2.519 -17.521 -4.819 1.00 96.62 544 PRO A O 1
ATOM 4209 N N . ILE A 1 545 ? 2.228 -19.057 -3.181 1.00 95.38 545 ILE A N 1
ATOM 4210 C CA . ILE A 1 545 ? 2.200 -20.255 -4.025 1.00 95.38 545 ILE A CA 1
ATOM 4211 C C . ILE A 1 545 ? 0.951 -21.043 -3.648 1.00 95.38 545 ILE A C 1
ATOM 4213 O O . ILE A 1 545 ? 0.674 -21.225 -2.464 1.00 95.38 545 ILE A O 1
ATOM 4217 N N . PHE A 1 546 ? 0.204 -21.491 -4.654 1.00 95.00 546 PHE A N 1
ATOM 4218 C CA . PHE A 1 546 ? -0.978 -22.323 -4.468 1.00 95.00 546 PHE A CA 1
ATOM 4219 C C . PHE A 1 546 ? -0.767 -23.677 -5.144 1.00 95.00 546 PHE A C 1
ATOM 4221 O O . PHE A 1 546 ? -0.593 -23.753 -6.358 1.00 95.00 546 PHE A O 1
ATOM 4228 N N . GLU A 1 547 ? -0.794 -24.734 -4.344 1.00 90.88 547 GLU A N 1
ATOM 4229 C CA . GLU A 1 547 ? -0.627 -26.130 -4.756 1.00 90.88 547 GLU A CA 1
ATOM 4230 C C . GLU A 1 547 ? -1.895 -26.659 -5.430 1.00 90.88 547 GLU A C 1
ATOM 4232 O O . GLU A 1 547 ? -1.824 -27.459 -6.357 1.00 90.88 547 GLU A O 1
ATOM 4237 N N . ASP A 1 548 ? -3.059 -26.157 -5.001 1.00 93.56 548 ASP A N 1
ATOM 4238 C CA . ASP A 1 548 ? -4.347 -26.417 -5.637 1.00 93.56 548 ASP A CA 1
ATOM 4239 C C . ASP A 1 548 ? -4.891 -25.125 -6.286 1.00 93.56 548 ASP A C 1
ATOM 4241 O O . ASP A 1 548 ? -5.191 -24.151 -5.578 1.00 93.56 548 ASP A O 1
ATOM 4245 N N . PRO A 1 549 ? -5.077 -25.090 -7.623 1.00 91.75 549 PRO A N 1
ATOM 4246 C CA . PRO A 1 549 ? -5.626 -23.935 -8.333 1.00 91.75 549 PRO A CA 1
ATOM 4247 C C . PRO A 1 549 ? -6.993 -23.466 -7.817 1.00 91.75 549 PRO A C 1
ATOM 4249 O O . PRO A 1 549 ? -7.333 -22.288 -7.967 1.00 91.75 549 PRO A O 1
ATOM 4252 N N . ARG A 1 550 ? -7.784 -24.350 -7.194 1.00 95.06 550 ARG A N 1
ATOM 4253 C CA . ARG A 1 550 ? -9.087 -24.005 -6.607 1.00 95.06 550 ARG A CA 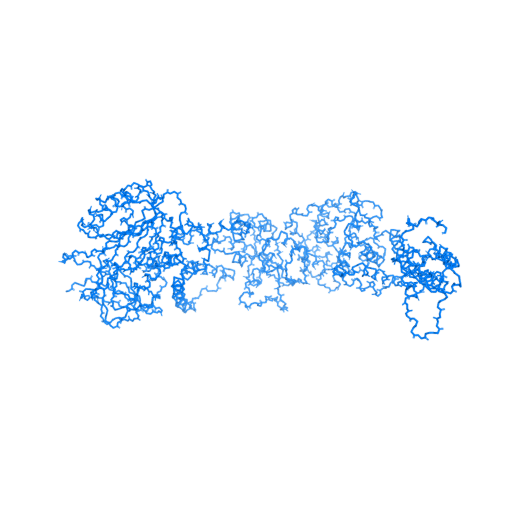1
ATOM 4254 C C . ARG A 1 550 ? -8.949 -22.981 -5.480 1.00 95.06 550 ARG A C 1
ATOM 4256 O O . ARG A 1 550 ? -9.806 -22.108 -5.368 1.00 95.06 550 ARG A O 1
ATOM 4263 N N . LEU A 1 551 ? -7.854 -23.005 -4.711 1.00 96.56 551 LEU A N 1
ATOM 4264 C CA . LEU A 1 551 ? -7.607 -22.039 -3.630 1.00 96.56 551 LEU A CA 1
ATOM 4265 C C . LEU A 1 551 ? -7.459 -20.612 -4.171 1.00 96.56 551 LEU A C 1
ATOM 4267 O O . LEU A 1 551 ? -8.122 -19.687 -3.701 1.00 96.56 551 LEU A O 1
ATOM 4271 N N . VAL A 1 552 ? -6.626 -20.420 -5.197 1.00 95.69 552 VAL A N 1
ATOM 4272 C CA . VAL A 1 552 ? -6.425 -19.093 -5.799 1.00 95.69 552 VAL A CA 1
ATOM 4273 C C . VAL A 1 552 ? -7.663 -18.617 -6.561 1.00 95.69 552 VAL A C 1
ATOM 4275 O O . VAL A 1 552 ? -7.985 -17.429 -6.515 1.00 95.69 552 VAL A O 1
ATOM 4278 N N . GLN A 1 553 ? -8.403 -19.521 -7.212 1.00 96.06 553 GLN A N 1
ATOM 4279 C CA . GLN A 1 553 ? -9.682 -19.193 -7.856 1.00 96.06 553 GLN A CA 1
ATOM 4280 C C . GLN A 1 553 ? -10.722 -18.724 -6.833 1.00 96.06 553 GLN A C 1
ATOM 4282 O O . GLN A 1 553 ? -11.370 -17.698 -7.047 1.00 96.06 553 GLN A O 1
ATOM 4287 N N . PHE A 1 554 ? -10.831 -19.428 -5.706 1.00 97.75 554 PHE A N 1
ATOM 4288 C CA . PHE A 1 554 ? -11.712 -19.073 -4.600 1.00 97.75 554 PHE A CA 1
ATOM 4289 C C . PHE A 1 554 ? -11.385 -17.684 -4.041 1.00 97.75 554 PHE A C 1
ATOM 4291 O O . PHE A 1 554 ? -12.267 -16.828 -3.951 1.00 97.75 554 PHE A O 1
ATOM 4298 N N . LEU A 1 555 ? -10.108 -17.412 -3.752 1.00 97.06 555 LEU A N 1
ATOM 4299 C CA . LEU A 1 555 ? -9.675 -16.106 -3.249 1.00 97.06 555 LEU A CA 1
ATOM 4300 C C . LEU A 1 555 ? -9.905 -14.987 -4.270 1.00 97.06 555 LEU A C 1
ATOM 4302 O O . LEU A 1 555 ? -10.394 -13.923 -3.910 1.00 97.06 555 LEU A O 1
ATOM 4306 N N . ARG A 1 556 ? -9.636 -15.220 -5.559 1.00 95.44 556 ARG A N 1
ATOM 4307 C CA . ARG A 1 556 ? -9.907 -14.235 -6.623 1.00 95.44 556 ARG A CA 1
ATOM 4308 C C . ARG A 1 556 ? -11.394 -13.925 -6.782 1.00 95.44 556 ARG A C 1
ATOM 4310 O O . ARG A 1 556 ? -11.738 -12.804 -7.148 1.00 95.44 556 ARG A O 1
ATOM 4317 N N . LYS A 1 557 ? -12.262 -14.904 -6.527 1.00 96.56 557 LYS A N 1
ATOM 4318 C CA . LYS A 1 557 ? -13.719 -14.764 -6.627 1.00 96.56 557 LYS A CA 1
ATOM 4319 C C . LYS A 1 557 ? -14.317 -14.062 -5.405 1.00 96.56 557 LYS A C 1
ATOM 4321 O O . LYS A 1 557 ? -15.177 -13.198 -5.571 1.00 96.56 557 LYS A O 1
ATOM 4326 N N . HIS A 1 558 ? -13.864 -14.415 -4.201 1.00 97.88 558 HIS A N 1
ATOM 4327 C CA . HIS A 1 558 ? -14.535 -14.039 -2.949 1.00 97.88 558 HIS A CA 1
ATOM 4328 C C . HIS A 1 558 ? -13.763 -13.039 -2.081 1.00 97.88 558 HIS A C 1
ATOM 4330 O O . HIS A 1 558 ? -14.396 -12.310 -1.319 1.00 97.88 558 HIS A O 1
ATOM 4336 N N . ALA A 1 559 ? -12.437 -12.958 -2.230 1.00 96.94 559 ALA A N 1
ATOM 4337 C CA . ALA A 1 559 ? -11.564 -12.040 -1.494 1.00 96.94 559 ALA A CA 1
ATOM 4338 C C . ALA A 1 559 ? -10.454 -11.377 -2.354 1.00 96.94 559 ALA A C 1
ATOM 4340 O O . ALA A 1 559 ? -9.272 -11.400 -1.979 1.00 96.94 559 ALA A O 1
ATOM 4341 N N . PRO A 1 560 ? -10.785 -10.812 -3.536 1.00 95.00 560 PRO A N 1
ATOM 4342 C CA . PRO A 1 560 ? -9.790 -10.209 -4.419 1.00 95.00 560 PRO A CA 1
ATOM 4343 C C . PRO A 1 560 ? -9.077 -9.013 -3.781 1.00 95.00 560 PRO A C 1
ATOM 4345 O O . PRO A 1 560 ? -7.875 -8.854 -3.990 1.00 95.00 560 PRO A O 1
ATOM 4348 N N . THR A 1 561 ? -9.768 -8.187 -2.994 1.00 95.00 561 THR A N 1
ATOM 4349 C CA . THR A 1 561 ? -9.157 -7.003 -2.384 1.00 95.00 561 THR A CA 1
ATOM 4350 C C . THR A 1 561 ? -8.231 -7.379 -1.225 1.00 95.00 561 THR A C 1
ATOM 4352 O O . THR A 1 561 ? -7.158 -6.791 -1.087 1.00 95.00 561 THR A O 1
ATOM 4355 N N . MET A 1 562 ? -8.552 -8.414 -0.442 1.00 95.19 562 MET A N 1
ATOM 4356 C CA . MET A 1 562 ? -7.641 -8.935 0.586 1.00 95.19 562 MET A CA 1
ATOM 4357 C C . MET A 1 562 ? -6.309 -9.427 0.001 1.00 95.19 562 MET A C 1
ATOM 4359 O O . MET A 1 562 ? -5.262 -9.215 0.616 1.00 95.19 562 MET A O 1
ATOM 4363 N N . MET A 1 563 ? -6.323 -10.029 -1.195 1.00 95.19 563 MET A N 1
ATOM 4364 C CA . MET A 1 563 ? -5.094 -10.401 -1.913 1.00 95.19 563 MET A CA 1
ATOM 4365 C C . MET A 1 563 ? -4.239 -9.172 -2.252 1.00 95.19 563 MET A C 1
ATOM 4367 O O . MET A 1 563 ? -3.015 -9.207 -2.095 1.00 95.19 563 MET A O 1
ATOM 4371 N N . GLU A 1 564 ? -4.869 -8.073 -2.676 1.00 94.88 564 GLU A N 1
ATOM 4372 C CA . GLU A 1 564 ? -4.176 -6.807 -2.942 1.00 94.88 564 GLU A CA 1
ATOM 4373 C C . GLU A 1 564 ? -3.629 -6.173 -1.658 1.00 94.88 564 GLU A C 1
ATOM 4375 O O . GLU A 1 564 ? -2.489 -5.703 -1.643 1.00 94.88 564 GLU A O 1
ATOM 4380 N N . TYR A 1 565 ? -4.382 -6.219 -0.554 1.00 94.75 565 TYR A N 1
ATOM 4381 C CA . TYR A 1 565 ? -3.931 -5.700 0.741 1.00 94.75 565 TYR A CA 1
ATOM 4382 C C . TYR A 1 565 ? -2.735 -6.474 1.277 1.00 94.75 565 TYR A C 1
ATOM 4384 O O . TYR A 1 565 ? -1.759 -5.856 1.706 1.00 94.75 565 TYR A O 1
ATOM 4392 N N . LEU A 1 566 ? -2.773 -7.807 1.209 1.00 94.56 566 LEU A N 1
ATOM 4393 C CA . LEU A 1 566 ? -1.661 -8.651 1.633 1.00 94.56 566 LEU A CA 1
ATOM 4394 C C . LEU A 1 566 ? -0.401 -8.328 0.816 1.00 94.56 566 LEU A C 1
ATOM 4396 O O . LEU A 1 566 ? 0.648 -8.029 1.388 1.00 94.56 566 LEU A O 1
ATOM 4400 N N . ALA A 1 567 ? -0.519 -8.283 -0.514 1.00 94.56 567 ALA A N 1
ATOM 4401 C CA . ALA A 1 567 ? 0.596 -7.924 -1.388 1.00 94.56 567 ALA A CA 1
ATOM 4402 C C . ALA A 1 567 ? 1.102 -6.489 -1.129 1.00 94.56 567 ALA A C 1
ATOM 4404 O O . ALA A 1 567 ? 2.312 -6.251 -1.107 1.00 94.56 567 ALA A O 1
ATOM 4405 N N . SER A 1 568 ? 0.202 -5.537 -0.853 1.00 88.88 568 SER A N 1
ATOM 4406 C CA . SER A 1 568 ? 0.569 -4.155 -0.525 1.00 88.88 568 SER A CA 1
ATOM 4407 C C . SER A 1 568 ? 1.351 -4.058 0.779 1.00 88.88 568 SER A C 1
ATOM 4409 O O . SER A 1 568 ? 2.356 -3.351 0.828 1.00 88.88 568 SER A O 1
ATOM 4411 N N . VAL A 1 569 ? 0.956 -4.789 1.822 1.00 89.38 569 VAL A N 1
ATOM 4412 C CA . VAL A 1 569 ? 1.719 -4.827 3.078 1.00 89.38 569 VAL A CA 1
ATOM 4413 C C . VAL A 1 569 ? 3.109 -5.428 2.848 1.00 89.38 569 VAL A C 1
ATOM 4415 O O . VAL A 1 569 ? 4.093 -4.943 3.413 1.00 89.38 569 VAL A O 1
ATOM 4418 N N . GLY A 1 570 ? 3.214 -6.424 1.969 1.00 88.81 570 GLY A N 1
ATOM 4419 C CA . GLY A 1 570 ? 4.483 -7.012 1.553 1.00 88.81 570 GLY A CA 1
ATOM 4420 C C . GLY A 1 570 ? 5.423 -6.021 0.859 1.00 88.81 570 GLY A C 1
ATOM 4421 O O . GLY A 1 570 ? 6.605 -5.948 1.189 1.00 88.81 570 GLY A O 1
ATOM 4422 N N . MET A 1 571 ? 4.887 -5.225 -0.070 1.00 87.38 571 MET A N 1
ATOM 4423 C CA . MET A 1 571 ? 5.659 -4.280 -0.888 1.00 87.38 571 MET A CA 1
ATOM 4424 C C . MET A 1 571 ? 5.929 -2.933 -0.199 1.00 87.38 571 MET A C 1
ATOM 4426 O O . MET A 1 571 ? 6.998 -2.351 -0.377 1.00 87.38 571 MET A O 1
ATOM 4430 N N . ARG A 1 572 ? 4.955 -2.426 0.567 1.00 83.06 572 ARG A N 1
ATOM 4431 C CA . ARG A 1 572 ? 4.901 -1.032 1.045 1.00 83.06 572 ARG A CA 1
ATOM 4432 C C . ARG A 1 572 ? 4.854 -0.899 2.567 1.00 83.06 572 ARG A C 1
ATOM 4434 O O . ARG A 1 572 ? 4.963 0.207 3.078 1.00 83.06 572 ARG A O 1
ATOM 4441 N N . ARG A 1 573 ? 4.654 -2.002 3.305 1.00 81.94 573 ARG A N 1
ATOM 4442 C CA . ARG A 1 573 ? 4.377 -2.016 4.763 1.00 81.94 573 ARG A CA 1
ATOM 4443 C C . ARG A 1 573 ? 3.131 -1.233 5.183 1.00 81.94 573 ARG A C 1
ATOM 4445 O O . ARG A 1 573 ? 2.928 -0.989 6.368 1.00 81.94 573 ARG A O 1
ATOM 4452 N N . VAL A 1 574 ? 2.274 -0.893 4.225 1.00 80.94 574 VAL A N 1
ATOM 4453 C CA . VAL A 1 574 ? 1.008 -0.195 4.441 1.00 80.94 574 VAL A CA 1
ATOM 4454 C C . VAL A 1 574 ? -0.110 -0.876 3.656 1.00 80.94 574 VAL A C 1
ATOM 4456 O O . VAL A 1 574 ? 0.100 -1.395 2.554 1.00 80.94 574 VAL A O 1
ATOM 4459 N N . VAL A 1 575 ? -1.309 -0.876 4.237 1.00 84.31 575 VAL A N 1
ATOM 4460 C CA . VAL A 1 575 ? -2.525 -1.359 3.575 1.00 84.31 575 VAL A CA 1
ATOM 4461 C C . VAL A 1 575 ? -2.999 -0.272 2.617 1.00 84.31 575 VAL A C 1
ATOM 4463 O O . VAL A 1 575 ? -3.418 0.798 3.052 1.00 84.31 575 VAL A O 1
ATOM 4466 N N . VAL A 1 576 ? -2.899 -0.538 1.317 1.00 80.12 576 VAL A N 1
ATOM 4467 C CA . VAL A 1 576 ? -3.379 0.350 0.254 1.00 80.12 576 VAL A CA 1
ATOM 4468 C C . VAL A 1 576 ? -4.018 -0.510 -0.827 1.00 80.12 576 VAL A C 1
ATOM 4470 O O . VAL A 1 576 ? -3.479 -1.556 -1.191 1.00 80.12 576 VAL A O 1
ATOM 4473 N N . ASP A 1 577 ? -5.157 -0.060 -1.347 1.00 84.69 577 ASP A N 1
ATOM 4474 C CA . ASP A 1 577 ? -5.804 -0.679 -2.501 1.00 84.69 577 ASP A CA 1
ATOM 4475 C C . ASP A 1 577 ? -5.159 -0.172 -3.798 1.00 84.69 577 ASP A C 1
ATOM 4477 O O . ASP A 1 577 ? -5.582 0.831 -4.376 1.00 84.69 577 ASP A O 1
ATOM 4481 N N . VAL A 1 578 ? -4.072 -0.817 -4.222 1.00 85.06 578 VAL A N 1
ATOM 4482 C CA . VAL A 1 578 ? -3.470 -0.568 -5.537 1.00 85.06 578 VAL A CA 1
ATOM 4483 C C . VAL A 1 578 ? -3.723 -1.788 -6.403 1.00 85.06 578 VAL A C 1
ATOM 4485 O O . VAL A 1 578 ? -3.202 -2.869 -6.125 1.00 85.06 578 VAL A O 1
ATOM 4488 N N . SER A 1 579 ? -4.501 -1.610 -7.467 1.00 88.75 579 SER A N 1
ATOM 4489 C CA . SER A 1 579 ? -4.879 -2.701 -8.362 1.00 88.75 579 SER A CA 1
ATOM 4490 C C . SER A 1 579 ? -3.659 -3.447 -8.909 1.00 88.75 579 SER A C 1
ATOM 4492 O O . SER A 1 579 ? -2.653 -2.835 -9.271 1.00 88.75 579 SER A O 1
ATOM 4494 N N . MET A 1 580 ? -3.783 -4.772 -9.029 1.00 93.69 580 MET A N 1
ATOM 4495 C CA . MET A 1 580 ? -2.761 -5.674 -9.575 1.00 93.69 580 MET A CA 1
ATOM 4496 C C . MET A 1 580 ? -1.450 -5.744 -8.779 1.00 93.69 580 MET A C 1
ATOM 4498 O O . MET A 1 580 ? -0.485 -6.333 -9.267 1.00 93.69 580 MET A O 1
ATOM 4502 N N . THR A 1 581 ? -1.391 -5.222 -7.553 1.00 94.62 581 THR A N 1
ATOM 4503 C CA . THR A 1 581 ? -0.241 -5.419 -6.656 1.00 94.62 581 THR A CA 1
ATOM 4504 C C . THR A 1 581 ? 0.048 -6.912 -6.463 1.00 94.62 581 THR A C 1
ATOM 4506 O O . THR A 1 581 ? 1.205 -7.332 -6.558 1.00 94.62 581 THR A O 1
ATOM 4509 N N . SER A 1 582 ? -0.992 -7.731 -6.283 1.00 95.62 582 SER A N 1
ATOM 4510 C CA . SER A 1 582 ? -0.875 -9.191 -6.170 1.00 95.62 582 SER A CA 1
ATOM 4511 C C . SER A 1 582 ? -0.296 -9.831 -7.443 1.00 95.62 582 SER A C 1
ATOM 4513 O O . SER A 1 582 ? 0.690 -10.568 -7.382 1.00 95.62 582 SER A O 1
ATOM 4515 N N . GLY A 1 583 ? -0.835 -9.484 -8.615 1.00 96.12 583 GLY A N 1
ATOM 4516 C CA . GLY A 1 583 ? -0.378 -10.004 -9.905 1.00 96.12 583 GLY A CA 1
ATOM 4517 C C . GLY A 1 583 ? 1.053 -9.600 -10.252 1.00 96.12 583 GLY A C 1
ATOM 4518 O O . GLY A 1 583 ? 1.844 -10.441 -10.681 1.00 96.12 583 GLY A O 1
ATOM 4519 N N . TYR A 1 584 ? 1.428 -8.344 -10.011 1.00 96.56 584 TYR A N 1
ATOM 4520 C CA . TYR A 1 584 ? 2.794 -7.877 -10.248 1.00 96.56 584 TYR A CA 1
ATOM 4521 C C . TYR A 1 584 ? 3.807 -8.455 -9.255 1.00 96.56 584 TYR A C 1
ATOM 4523 O O . TYR A 1 584 ? 4.964 -8.652 -9.628 1.00 96.56 584 TYR A O 1
ATOM 4531 N N . SER A 1 585 ? 3.386 -8.810 -8.037 1.00 96.38 585 SER A N 1
ATOM 4532 C CA . SER A 1 585 ? 4.232 -9.554 -7.093 1.00 96.38 585 SER A CA 1
ATOM 4533 C C . SER A 1 585 ? 4.596 -10.939 -7.644 1.00 96.38 585 SER A C 1
ATOM 4535 O O . SER A 1 585 ? 5.770 -11.314 -7.643 1.00 96.38 585 SER A O 1
ATOM 4537 N N . VAL A 1 586 ? 3.620 -11.665 -8.205 1.00 97.19 586 VAL A N 1
ATOM 4538 C CA . VAL A 1 586 ? 3.851 -12.968 -8.858 1.00 97.19 586 VAL A CA 1
ATOM 4539 C C . VAL A 1 586 ? 4.706 -12.818 -10.119 1.00 97.19 586 VAL A C 1
ATOM 4541 O O . VAL A 1 586 ? 5.662 -13.568 -10.301 1.00 97.19 586 VAL A O 1
ATOM 4544 N N . LEU A 1 587 ? 4.436 -11.818 -10.964 1.00 97.06 587 LEU A N 1
ATOM 4545 C CA . LEU A 1 587 ? 5.248 -11.548 -12.160 1.00 97.06 587 LEU A CA 1
ATOM 4546 C C . LEU A 1 587 ? 6.704 -11.214 -11.810 1.00 97.06 587 LEU A C 1
ATOM 4548 O O . LEU A 1 587 ? 7.622 -11.677 -12.484 1.00 97.06 587 LEU A O 1
ATOM 4552 N N . SER A 1 588 ? 6.931 -10.446 -10.744 1.00 96.62 588 SER A N 1
ATOM 4553 C CA . SER A 1 588 ? 8.275 -10.152 -10.243 1.00 96.62 588 SER A CA 1
ATOM 4554 C C . SER A 1 588 ? 9.001 -11.423 -9.791 1.00 96.62 588 SER A C 1
ATOM 4556 O O . SER A 1 588 ? 10.190 -11.587 -10.072 1.00 96.62 588 SER A O 1
ATOM 4558 N N . ALA A 1 589 ? 8.284 -12.362 -9.163 1.00 97.38 589 ALA A N 1
ATOM 4559 C CA . ALA A 1 589 ? 8.844 -13.652 -8.762 1.00 97.38 589 ALA A CA 1
ATOM 4560 C C . ALA A 1 589 ? 9.194 -14.523 -9.967 1.00 97.38 589 ALA A C 1
ATOM 4562 O O . ALA A 1 589 ? 10.293 -15.064 -10.017 1.00 97.38 589 ALA A O 1
ATOM 4563 N N . ILE A 1 590 ? 8.315 -14.595 -10.971 1.00 97.69 590 ILE A N 1
ATOM 4564 C CA . ILE A 1 590 ? 8.589 -15.308 -12.228 1.00 97.69 590 ILE A CA 1
ATOM 4565 C C . ILE A 1 590 ? 9.830 -14.729 -12.900 1.00 97.69 590 ILE A C 1
ATOM 4567 O O . ILE A 1 590 ? 10.736 -15.480 -13.249 1.00 97.69 590 ILE A O 1
ATOM 4571 N N . TRP A 1 591 ? 9.908 -13.402 -13.022 1.00 96.75 591 TRP A N 1
ATOM 4572 C CA . TRP A 1 591 ? 11.078 -12.731 -13.583 1.00 96.75 591 TRP A CA 1
ATOM 4573 C C . TRP A 1 591 ? 12.358 -13.088 -12.819 1.00 96.75 591 TRP A C 1
ATOM 4575 O O . TRP A 1 591 ? 13.372 -13.431 -13.427 1.00 96.75 591 TRP A O 1
ATOM 4585 N N . LYS A 1 592 ? 12.302 -13.094 -11.482 1.00 96.38 592 LYS A N 1
ATOM 4586 C CA . LYS A 1 592 ? 13.452 -13.488 -10.669 1.00 96.38 592 LYS A CA 1
ATOM 4587 C C . LYS A 1 592 ? 13.819 -14.964 -10.834 1.00 96.38 592 LYS A C 1
ATOM 4589 O O . LYS A 1 592 ? 14.998 -15.297 -10.844 1.00 96.38 592 LYS A O 1
ATOM 4594 N N . MET A 1 593 ? 12.842 -15.850 -10.999 1.00 96.44 593 MET A N 1
ATOM 4595 C CA . MET A 1 593 ? 13.104 -17.265 -11.259 1.00 96.44 593 MET A CA 1
ATOM 4596 C C . MET A 1 593 ? 13.719 -17.497 -12.644 1.00 96.44 593 MET A C 1
ATOM 4598 O O . MET A 1 593 ? 14.595 -18.348 -12.770 1.00 96.44 593 MET A O 1
ATOM 4602 N N . VAL A 1 594 ? 13.340 -16.715 -13.662 1.00 95.44 594 VAL A N 1
ATOM 4603 C CA . VAL A 1 594 ? 14.009 -16.731 -14.978 1.00 95.44 594 VAL A CA 1
ATOM 4604 C C . VAL A 1 594 ? 15.488 -16.361 -14.833 1.00 95.44 594 VAL A C 1
ATOM 4606 O O . VAL A 1 594 ? 16.342 -17.028 -15.413 1.00 95.44 594 VAL A O 1
ATOM 4609 N N . GLU A 1 595 ? 15.801 -15.350 -14.019 1.00 93.94 595 GLU A N 1
ATOM 4610 C CA . GLU A 1 595 ? 17.182 -14.966 -13.703 1.00 93.94 595 GLU A CA 1
ATOM 4611 C C . GLU A 1 595 ? 17.948 -16.106 -13.007 1.00 93.94 595 GLU A C 1
ATOM 4613 O O . GLU A 1 595 ? 19.027 -16.479 -13.464 1.00 93.94 595 GLU A O 1
ATOM 4618 N N . VAL A 1 596 ? 17.376 -16.699 -11.951 1.00 93.88 596 VAL A N 1
ATOM 4619 C CA . VAL A 1 596 ? 17.998 -17.800 -11.186 1.00 93.88 596 VAL A CA 1
ATOM 4620 C C . VAL A 1 596 ? 18.272 -19.020 -12.070 1.00 93.88 596 VAL A C 1
ATOM 4622 O O . VAL A 1 596 ? 19.358 -19.590 -12.033 1.00 93.88 596 VAL A O 1
ATOM 4625 N N . LEU A 1 597 ? 17.310 -19.413 -12.909 1.00 93.44 597 LEU A N 1
ATOM 4626 C CA . LEU A 1 597 ? 17.459 -20.565 -13.808 1.00 93.44 597 LEU A CA 1
ATOM 4627 C C . LEU A 1 597 ? 18.393 -20.275 -14.997 1.00 93.44 597 LEU A C 1
ATOM 4629 O O . LEU A 1 597 ? 18.969 -21.205 -15.580 1.00 93.44 597 LEU A O 1
ATOM 4633 N N . GLY A 1 598 ? 18.520 -19.000 -15.373 1.00 89.50 598 GLY A N 1
ATOM 4634 C CA . GLY A 1 598 ? 19.351 -18.530 -16.475 1.00 89.50 598 GLY A CA 1
ATOM 4635 C C . GLY A 1 598 ? 20.811 -18.281 -16.099 1.00 89.50 598 GLY A C 1
ATOM 4636 O O . GLY A 1 598 ? 21.669 -18.340 -16.970 1.00 89.50 598 GLY A O 1
ATOM 4637 N N . ARG A 1 599 ? 21.155 -18.012 -14.837 1.00 87.50 599 ARG A N 1
ATOM 4638 C CA . ARG A 1 599 ? 22.550 -17.726 -14.464 1.00 87.50 599 ARG A CA 1
ATOM 4639 C C . ARG A 1 599 ? 23.430 -18.980 -14.522 1.00 87.50 599 ARG A C 1
ATOM 4641 O O . ARG A 1 599 ? 23.146 -20.003 -13.901 1.00 87.50 599 ARG A O 1
ATOM 4648 N N . ASN A 1 600 ? 24.543 -18.890 -15.254 1.00 68.81 600 ASN A N 1
ATOM 4649 C CA . ASN A 1 600 ? 25.521 -19.976 -15.358 1.00 68.81 600 ASN A CA 1
ATOM 4650 C C . ASN A 1 600 ? 26.113 -20.303 -13.980 1.00 68.81 600 ASN A C 1
ATOM 4652 O O . ASN A 1 600 ? 26.742 -19.452 -13.356 1.00 68.81 600 ASN A O 1
ATOM 4656 N N . GLY A 1 601 ? 25.935 -21.545 -13.526 1.00 61.94 601 GLY A N 1
ATOM 4657 C CA . GLY A 1 601 ? 26.436 -22.008 -12.230 1.00 61.94 601 GLY A CA 1
ATOM 4658 C C . GLY A 1 601 ? 25.527 -21.708 -11.031 1.00 61.94 601 GLY A C 1
ATOM 4659 O O . GLY A 1 601 ? 25.902 -22.066 -9.916 1.00 61.94 601 GLY A O 1
ATOM 4660 N N . GLU A 1 602 ? 24.352 -21.100 -11.231 1.00 65.62 602 GLU A N 1
ATOM 4661 C CA . GLU A 1 602 ? 23.305 -21.041 -10.203 1.00 65.62 602 GLU A CA 1
ATOM 4662 C C . GLU A 1 602 ? 22.427 -22.305 -10.204 1.00 65.62 602 GLU A C 1
ATOM 4664 O O . GLU A 1 602 ? 22.469 -23.148 -11.105 1.00 65.62 602 GLU A O 1
ATOM 4669 N N . ASP A 1 603 ? 21.679 -22.466 -9.115 1.00 68.75 603 ASP A N 1
ATOM 4670 C CA . ASP A 1 603 ? 20.991 -23.693 -8.745 1.00 68.75 603 ASP A CA 1
ATOM 4671 C C . ASP A 1 603 ? 19.769 -23.955 -9.643 1.00 68.75 603 ASP A C 1
ATOM 4673 O O . ASP A 1 603 ? 18.637 -23.599 -9.315 1.00 68.75 603 ASP A O 1
ATOM 4677 N N . ARG A 1 604 ? 19.971 -24.655 -10.769 1.00 89.00 604 ARG A N 1
ATOM 4678 C CA . ARG A 1 604 ? 18.896 -25.391 -11.468 1.00 89.00 604 ARG A CA 1
ATOM 4679 C C . ARG A 1 604 ? 18.494 -26.633 -10.662 1.00 89.00 604 ARG A C 1
ATOM 4681 O O . ARG A 1 604 ? 18.430 -27.748 -11.189 1.00 89.00 604 ARG A O 1
ATOM 4688 N N . SER A 1 605 ? 18.280 -26.474 -9.360 1.00 91.88 605 SER A N 1
ATOM 4689 C CA . SER A 1 605 ? 17.744 -27.542 -8.533 1.00 91.88 605 SER A CA 1
ATOM 4690 C C . SER A 1 605 ? 16.322 -27.851 -8.959 1.00 91.88 605 SER A C 1
ATOM 4692 O O . SER A 1 605 ? 15.592 -27.016 -9.491 1.00 91.88 605 SER A O 1
ATOM 4694 N N . GLU A 1 606 ? 15.905 -29.077 -8.676 1.00 93.50 606 GLU A N 1
ATOM 4695 C CA . GLU A 1 606 ? 14.510 -29.478 -8.823 1.00 93.50 606 GLU A CA 1
ATOM 4696 C C . GLU A 1 606 ? 13.564 -28.511 -8.094 1.00 93.50 606 GLU A C 1
ATOM 4698 O O . GLU A 1 606 ? 12.551 -28.113 -8.657 1.00 93.50 606 GLU A O 1
ATOM 4703 N N . ARG A 1 607 ? 13.938 -28.042 -6.896 1.00 92.31 607 ARG A N 1
ATOM 4704 C CA . ARG A 1 607 ? 13.154 -27.064 -6.125 1.00 92.31 607 ARG A CA 1
ATOM 4705 C C . ARG A 1 607 ? 12.963 -25.749 -6.874 1.00 92.31 607 ARG A C 1
ATOM 4707 O O . ARG A 1 607 ? 11.835 -25.272 -6.966 1.00 92.31 607 ARG A O 1
ATOM 4714 N N . ALA A 1 608 ? 14.041 -25.185 -7.428 1.00 95.00 608 ALA A N 1
ATOM 4715 C CA . ALA A 1 608 ? 13.971 -23.959 -8.221 1.00 95.00 608 ALA A CA 1
ATOM 4716 C C . ALA A 1 608 ? 13.001 -24.118 -9.397 1.00 95.00 608 ALA A C 1
ATOM 4718 O O . ALA A 1 608 ? 12.143 -23.266 -9.628 1.00 95.00 608 ALA A O 1
ATOM 4719 N N . VAL A 1 609 ? 13.099 -25.241 -10.112 1.00 95.88 609 VAL A N 1
ATOM 4720 C CA . VAL A 1 609 ? 12.245 -25.498 -11.271 1.00 95.88 609 VAL A CA 1
ATOM 4721 C C . VAL A 1 609 ? 10.785 -25.692 -10.865 1.00 95.88 609 VAL A C 1
ATOM 4723 O O . VAL A 1 609 ? 9.916 -25.065 -11.463 1.00 95.88 609 VAL A O 1
ATOM 4726 N N . ARG A 1 610 ? 10.496 -26.474 -9.818 1.00 94.88 610 ARG A N 1
ATOM 4727 C CA . ARG A 1 610 ? 9.119 -26.663 -9.333 1.00 94.88 610 ARG A CA 1
ATOM 4728 C C . ARG A 1 610 ? 8.488 -25.355 -8.868 1.00 94.88 610 ARG A C 1
ATOM 4730 O O . ARG A 1 610 ? 7.334 -25.094 -9.182 1.00 94.88 610 ARG A O 1
ATOM 4737 N N . VAL A 1 611 ? 9.229 -24.498 -8.162 1.00 95.50 611 VAL A N 1
ATOM 4738 C CA . VAL A 1 611 ? 8.739 -23.159 -7.784 1.00 95.50 611 VAL A CA 1
ATOM 4739 C C . VAL A 1 611 ? 8.401 -22.335 -9.028 1.00 95.50 611 VAL A C 1
ATOM 4741 O O . VAL A 1 611 ? 7.338 -21.722 -9.084 1.00 95.50 611 VAL A O 1
ATOM 4744 N N . PHE A 1 612 ? 9.270 -22.344 -10.041 1.00 97.06 612 PHE A N 1
ATOM 4745 C CA . PHE A 1 612 ? 9.005 -21.662 -11.306 1.00 97.06 612 PHE A CA 1
ATOM 4746 C C . PHE A 1 612 ? 7.735 -22.187 -11.996 1.00 97.06 612 PHE A C 1
ATOM 4748 O O . PHE A 1 612 ? 6.897 -21.380 -12.394 1.00 97.06 612 PHE A O 1
ATOM 4755 N N . LEU A 1 613 ? 7.560 -23.509 -12.088 1.00 96.31 613 LEU A N 1
ATOM 4756 C CA . LEU A 1 613 ? 6.379 -24.128 -12.699 1.00 96.31 613 LEU A CA 1
ATOM 4757 C C . LEU A 1 613 ? 5.086 -23.741 -11.964 1.00 96.31 613 LEU A C 1
ATOM 4759 O O . LEU A 1 613 ? 4.163 -23.243 -12.604 1.00 96.31 613 LEU A O 1
ATOM 4763 N N . HIS A 1 614 ? 5.057 -23.826 -10.628 1.00 94.94 614 HIS A N 1
ATOM 4764 C CA . HIS A 1 614 ? 3.895 -23.398 -9.839 1.00 94.94 614 HIS A CA 1
ATOM 4765 C C . HIS A 1 614 ? 3.536 -21.923 -10.072 1.00 94.94 614 HIS A C 1
ATOM 4767 O O . HIS A 1 614 ? 2.363 -21.584 -10.243 1.00 94.94 614 HIS A O 1
ATOM 4773 N N . LEU A 1 615 ? 4.536 -21.031 -10.114 1.00 96.75 615 LEU A N 1
ATOM 4774 C CA . LEU A 1 615 ? 4.306 -19.610 -10.390 1.00 96.75 615 LEU A CA 1
ATOM 4775 C C . LEU A 1 615 ? 3.713 -19.390 -11.794 1.00 96.75 615 LEU A C 1
ATOM 4777 O O . LEU A 1 615 ? 2.829 -18.547 -11.955 1.00 96.75 615 LEU A O 1
ATOM 4781 N N . ILE A 1 616 ? 4.180 -20.139 -12.799 1.00 96.69 616 ILE A N 1
ATOM 4782 C CA . ILE A 1 616 ? 3.667 -20.074 -14.174 1.00 96.69 616 ILE A CA 1
ATOM 4783 C C . ILE A 1 616 ? 2.224 -20.580 -14.257 1.00 96.69 616 ILE A C 1
ATOM 4785 O O . ILE A 1 616 ? 1.390 -19.935 -14.899 1.00 96.69 616 ILE A O 1
ATOM 4789 N N . ASP A 1 617 ? 1.910 -21.686 -13.590 1.00 94.25 617 ASP A N 1
ATOM 4790 C CA . ASP A 1 617 ? 0.581 -22.293 -13.642 1.00 94.25 617 ASP A CA 1
ATOM 4791 C C . ASP A 1 617 ? -0.483 -21.433 -12.950 1.00 94.25 617 ASP A C 1
ATOM 4793 O O . ASP A 1 617 ? -1.591 -21.285 -13.477 1.00 94.25 617 ASP A O 1
ATOM 4797 N N . GLN A 1 618 ? -0.141 -20.777 -11.835 1.00 95.00 618 GLN A N 1
ATOM 4798 C CA . GLN A 1 618 ? -1.073 -19.890 -11.128 1.00 95.00 618 GLN A CA 1
ATOM 4799 C C . GLN A 1 618 ? -1.229 -18.507 -11.783 1.00 95.00 618 GLN A C 1
ATOM 4801 O O . GLN A 1 618 ? -2.250 -17.841 -11.573 1.00 95.00 618 GLN A O 1
ATOM 4806 N N . LEU A 1 619 ? -0.247 -18.051 -12.576 1.00 95.19 619 LEU A N 1
ATOM 4807 C CA . LEU A 1 619 ? -0.216 -16.691 -13.125 1.00 95.19 619 LEU A CA 1
ATOM 4808 C C . LEU A 1 619 ? -1.518 -16.293 -13.850 1.00 95.19 619 LEU A C 1
ATOM 4810 O O . LEU A 1 619 ? -2.046 -15.227 -13.521 1.00 95.19 619 LEU A O 1
ATOM 4814 N N . PRO A 1 620 ? -2.093 -17.104 -14.766 1.00 92.94 620 PRO A N 1
ATOM 4815 C CA . PRO A 1 620 ? -3.337 -16.764 -15.461 1.00 92.94 620 PRO A CA 1
ATOM 4816 C C . PRO A 1 620 ? -4.522 -16.527 -14.519 1.00 92.94 620 PRO A C 1
ATOM 4818 O O . PRO A 1 620 ? -5.360 -15.667 -14.787 1.00 92.94 620 PRO A O 1
ATOM 4821 N N . VAL A 1 621 ? -4.587 -17.253 -13.398 1.00 93.00 621 VAL A N 1
ATOM 4822 C CA . VAL A 1 621 ? -5.669 -17.105 -12.415 1.00 93.00 621 VAL A CA 1
ATOM 4823 C C . VAL A 1 621 ? -5.499 -15.808 -11.621 1.00 93.00 621 VAL A C 1
ATOM 4825 O O . VAL A 1 621 ? -6.454 -15.039 -11.462 1.00 93.00 621 VAL A O 1
ATOM 4828 N N . VAL A 1 622 ? -4.269 -15.532 -11.172 1.00 93.44 622 VAL A N 1
ATOM 4829 C CA . VAL A 1 622 ? -3.943 -14.331 -10.389 1.00 93.44 622 VAL A CA 1
ATOM 4830 C C . VAL A 1 622 ? -4.178 -13.061 -11.207 1.00 93.44 622 VAL A C 1
ATOM 4832 O O . VAL A 1 622 ? -4.770 -12.113 -10.699 1.00 93.44 622 VAL A O 1
ATOM 4835 N N . VAL A 1 623 ? -3.776 -13.029 -12.481 1.00 93.19 623 VAL A N 1
ATOM 4836 C CA . VAL A 1 623 ? -3.943 -11.828 -13.323 1.00 93.19 623 VAL A CA 1
ATOM 4837 C C . VAL A 1 623 ? -5.335 -11.724 -13.950 1.00 93.19 623 VAL A C 1
ATOM 4839 O O . VAL A 1 623 ? -5.812 -10.621 -14.229 1.00 93.19 623 VAL A O 1
ATOM 4842 N N . GLY A 1 624 ? -6.029 -12.852 -14.137 1.00 90.81 624 GLY A N 1
ATOM 4843 C CA . GLY A 1 624 ? -7.322 -12.908 -14.819 1.00 90.81 624 GLY A CA 1
ATOM 4844 C C . GLY A 1 624 ? -7.280 -12.243 -16.199 1.00 90.81 624 GLY A C 1
ATOM 4845 O O . GLY A 1 624 ? -6.350 -12.439 -16.975 1.00 90.81 624 GLY A O 1
ATOM 4846 N N . GLY A 1 625 ? -8.286 -11.419 -16.505 1.00 90.19 625 GLY A N 1
ATOM 4847 C CA . GLY A 1 625 ? -8.399 -10.714 -17.788 1.00 90.19 625 GLY A CA 1
ATOM 4848 C C . GLY A 1 625 ? -7.626 -9.393 -17.899 1.00 90.19 625 GLY A C 1
ATOM 4849 O O . GLY A 1 625 ? -7.775 -8.710 -18.908 1.00 90.19 625 GLY A O 1
ATOM 4850 N N . TYR A 1 626 ? -6.827 -8.995 -16.899 1.00 91.56 626 TYR A N 1
ATOM 4851 C CA . TYR A 1 626 ? -6.217 -7.654 -16.859 1.00 91.56 626 TYR A CA 1
ATOM 4852 C C . TYR A 1 626 ? -5.332 -7.355 -18.083 1.00 91.56 626 TYR A C 1
ATOM 4854 O O . TYR A 1 626 ? -5.413 -6.285 -18.690 1.00 91.56 626 TYR A O 1
ATOM 4862 N N . PHE A 1 627 ? -4.537 -8.338 -18.508 1.00 91.06 627 PHE A N 1
ATOM 4863 C CA . PHE A 1 627 ? -3.650 -8.224 -19.668 1.00 91.06 627 PHE A CA 1
ATOM 4864 C C . PHE A 1 627 ? -4.327 -8.606 -20.993 1.00 91.06 627 PHE A C 1
ATOM 4866 O O . PHE A 1 627 ? -3.645 -8.838 -21.982 1.00 91.06 627 PHE A O 1
ATOM 4873 N N . ALA A 1 628 ? -5.664 -8.635 -21.069 1.00 89.75 628 ALA A N 1
ATOM 4874 C CA . ALA A 1 628 ? -6.358 -8.969 -22.316 1.00 89.75 628 ALA A CA 1
ATOM 4875 C C . ALA A 1 628 ? -5.955 -8.065 -23.496 1.00 89.75 628 ALA A C 1
ATOM 4877 O O . ALA A 1 628 ? -5.867 -8.518 -24.635 1.00 89.75 628 ALA A O 1
ATOM 4878 N N . HIS A 1 629 ? -5.654 -6.798 -23.204 1.00 86.25 629 HIS A N 1
ATOM 4879 C CA . HIS A 1 629 ? -5.221 -5.810 -24.187 1.00 86.25 629 HIS A CA 1
ATOM 4880 C C . HIS A 1 629 ? -3.871 -6.155 -24.842 1.00 86.25 629 HIS A C 1
ATOM 4882 O O . HIS A 1 629 ? -3.680 -5.843 -26.018 1.00 86.25 629 HIS A O 1
ATOM 4888 N N . THR A 1 630 ? -2.954 -6.833 -24.138 1.00 87.75 630 THR A N 1
ATOM 4889 C CA . THR A 1 630 ? -1.639 -7.195 -24.694 1.00 87.75 630 THR A CA 1
ATOM 4890 C C . THR A 1 630 ? -1.719 -8.369 -25.664 1.00 87.75 630 THR A C 1
ATOM 4892 O O . THR A 1 630 ? -0.834 -8.515 -26.497 1.00 87.75 630 THR A O 1
ATOM 4895 N N . TYR A 1 631 ? -2.787 -9.174 -25.633 1.00 84.38 631 TYR A N 1
ATOM 4896 C CA . TYR A 1 631 ? -2.948 -10.289 -26.573 1.00 84.38 631 TYR A CA 1
ATOM 4897 C C . TYR A 1 631 ? -3.178 -9.829 -28.005 1.00 84.38 631 TYR A C 1
ATOM 4899 O O . TYR A 1 631 ? -2.713 -10.492 -28.926 1.00 84.38 631 TYR A O 1
ATOM 4907 N N . SER A 1 632 ? -3.833 -8.678 -28.194 1.00 80.75 632 SER A N 1
ATOM 4908 C CA . SER A 1 632 ? -3.994 -8.095 -29.529 1.00 80.75 632 SER A CA 1
ATOM 4909 C C . SER A 1 632 ? -2.644 -7.904 -30.227 1.00 80.75 632 SER A C 1
ATOM 4911 O O . SER A 1 632 ? -2.551 -8.115 -31.430 1.00 80.75 632 SER A O 1
ATOM 4913 N N . LEU A 1 633 ? -1.576 -7.638 -29.461 1.00 78.88 633 LEU A N 1
ATOM 4914 C CA . LEU A 1 633 ? -0.212 -7.455 -29.962 1.00 78.88 633 LEU A CA 1
ATOM 4915 C C . LEU A 1 633 ? 0.392 -8.709 -30.589 1.00 78.88 633 LEU A C 1
ATOM 4917 O O . LEU A 1 633 ? 1.341 -8.577 -31.356 1.00 78.88 633 LEU A O 1
ATOM 4921 N N . LEU A 1 634 ? -0.106 -9.902 -30.253 1.00 77.19 634 LEU A N 1
ATOM 4922 C CA . LEU A 1 634 ? 0.417 -11.176 -30.760 1.00 77.19 634 LEU A CA 1
ATOM 4923 C C . LEU A 1 634 ? -0.051 -11.471 -32.196 1.00 77.19 634 LEU A C 1
ATOM 4925 O O . LEU A 1 634 ? 0.622 -12.208 -32.907 1.00 77.19 634 LEU A O 1
ATOM 4929 N N . ASP A 1 635 ? -1.169 -10.872 -32.621 1.00 67.56 635 ASP A N 1
ATOM 4930 C CA . ASP A 1 635 ? -1.865 -11.171 -33.886 1.00 67.56 635 ASP A CA 1
ATOM 4931 C C . ASP A 1 635 ? -1.842 -9.988 -34.883 1.00 67.56 635 ASP A C 1
ATOM 4933 O O . ASP A 1 635 ? -2.525 -9.963 -35.905 1.00 67.56 635 ASP A O 1
ATOM 4937 N N . CYS A 1 636 ? -1.069 -8.936 -34.596 1.00 62.78 636 CYS A N 1
ATOM 4938 C CA . CYS A 1 636 ? -1.079 -7.738 -35.430 1.00 62.78 636 CYS A CA 1
ATOM 4939 C C . CYS A 1 636 ? -0.348 -7.978 -36.765 1.00 62.78 636 CYS A C 1
ATOM 4941 O O . CYS A 1 636 ? 0.882 -8.021 -36.789 1.00 62.78 636 CYS A O 1
ATOM 4943 N N . GLY A 1 637 ? -1.069 -7.986 -37.896 1.00 61.44 637 GLY A N 1
ATOM 4944 C CA . GLY A 1 637 ? -0.476 -7.932 -39.249 1.00 61.44 637 GLY A CA 1
ATOM 4945 C C . GLY A 1 637 ? 0.468 -6.735 -39.474 1.00 61.44 637 GLY A C 1
ATOM 4946 O O . GLY A 1 637 ? 1.372 -6.803 -40.298 1.00 61.44 637 GLY A O 1
ATOM 4947 N N . VAL A 1 638 ? 0.333 -5.686 -38.655 1.00 63.53 638 VAL A N 1
ATOM 4948 C CA . VAL A 1 638 ? 1.282 -4.567 -38.486 1.00 63.53 638 VAL A CA 1
ATOM 4949 C C . VAL A 1 638 ? 2.724 -5.031 -38.231 1.00 63.53 638 VAL A C 1
ATOM 4951 O O . VAL A 1 638 ? 3.672 -4.410 -38.703 1.00 63.53 638 VAL A O 1
ATOM 4954 N N . ASN A 1 639 ? 2.915 -6.138 -37.510 1.00 69.75 639 ASN A N 1
ATOM 4955 C CA . ASN A 1 639 ? 4.240 -6.657 -37.170 1.00 69.75 639 ASN A CA 1
ATOM 4956 C C . ASN A 1 639 ? 4.869 -7.500 -38.293 1.00 69.75 639 ASN A C 1
ATOM 4958 O O . ASN A 1 639 ? 6.033 -7.895 -38.169 1.00 69.75 639 ASN A O 1
ATOM 4962 N N . ALA A 1 640 ? 4.142 -7.745 -39.390 1.00 67.62 640 ALA A N 1
ATOM 4963 C CA . ALA A 1 640 ? 4.630 -8.504 -40.540 1.00 67.62 640 ALA A CA 1
ATOM 4964 C C . ALA A 1 640 ? 5.522 -7.677 -41.485 1.00 67.62 640 ALA A C 1
ATOM 4966 O O . ALA A 1 640 ? 6.207 -8.263 -42.318 1.00 67.62 640 ALA A O 1
ATOM 4967 N N . GLU A 1 641 ? 5.552 -6.343 -41.359 1.00 81.25 641 GLU A N 1
ATOM 4968 C CA . GLU A 1 641 ? 6.396 -5.497 -42.212 1.00 81.25 641 GLU A CA 1
ATOM 4969 C C . GLU A 1 641 ? 7.887 -5.797 -42.002 1.00 81.25 641 GLU A C 1
ATOM 4971 O O . GLU A 1 641 ? 8.418 -5.738 -40.886 1.00 81.25 641 GLU A O 1
ATOM 4976 N N . GLU A 1 642 ? 8.567 -6.137 -43.095 1.00 80.81 642 GLU A N 1
ATOM 4977 C CA . GLU A 1 642 ? 9.989 -6.460 -43.103 1.00 80.81 642 GLU A CA 1
ATOM 4978 C C . GLU A 1 642 ? 10.832 -5.219 -42.760 1.00 80.81 642 GLU A C 1
ATOM 4980 O O . GLU A 1 642 ? 10.532 -4.101 -43.174 1.00 80.81 642 GLU A O 1
ATOM 4985 N N . GLY A 1 643 ? 11.870 -5.399 -41.940 1.00 86.56 643 GLY A N 1
ATOM 4986 C CA . GLY A 1 643 ? 12.805 -4.330 -41.570 1.00 86.56 643 GLY A CA 1
ATOM 4987 C C . GLY A 1 643 ? 12.355 -3.363 -40.464 1.00 86.56 643 GLY A C 1
ATOM 4988 O O . GLY A 1 643 ? 13.196 -2.607 -39.978 1.00 86.56 643 GLY A O 1
ATOM 4989 N N . ARG A 1 644 ? 11.096 -3.391 -40.004 1.00 89.00 644 ARG A N 1
ATOM 4990 C CA . ARG A 1 644 ? 10.618 -2.584 -38.857 1.00 89.00 644 ARG A CA 1
ATOM 4991 C C . ARG A 1 644 ? 10.586 -3.373 -37.553 1.00 89.00 644 ARG A C 1
ATOM 4993 O O . ARG A 1 644 ? 10.281 -4.564 -37.563 1.00 89.00 644 ARG A O 1
ATOM 5000 N N . ALA A 1 645 ? 10.863 -2.709 -36.431 1.00 89.75 645 ALA A N 1
ATOM 5001 C CA . ALA A 1 645 ? 10.818 -3.323 -35.103 1.00 89.75 645 ALA A CA 1
ATOM 5002 C C . ALA A 1 645 ? 9.403 -3.808 -34.729 1.00 89.75 645 ALA A C 1
ATOM 5004 O O . ALA A 1 645 ? 8.407 -3.338 -35.273 1.00 89.75 645 ALA A O 1
ATOM 5005 N N . TYR A 1 646 ? 9.304 -4.734 -33.771 1.00 90.25 646 TYR A N 1
ATOM 5006 C CA . TYR A 1 646 ? 8.015 -5.228 -33.274 1.00 90.25 646 TYR A CA 1
ATOM 5007 C C . TYR A 1 646 ? 7.276 -4.165 -32.446 1.00 90.25 646 TYR A C 1
ATOM 5009 O O . TYR A 1 646 ? 7.859 -3.538 -31.555 1.00 90.25 646 TYR A O 1
ATOM 5017 N N . HIS A 1 647 ? 5.977 -3.986 -32.688 1.00 88.12 647 HIS A N 1
ATOM 5018 C CA . HIS A 1 647 ? 5.151 -3.041 -31.947 1.00 88.12 647 HIS A CA 1
ATOM 5019 C C . HIS A 1 647 ? 4.673 -3.621 -30.610 1.00 88.12 647 HIS A C 1
ATOM 5021 O O . HIS A 1 647 ? 3.866 -4.546 -30.566 1.00 88.12 647 HIS A O 1
ATOM 5027 N N . LEU A 1 648 ? 5.133 -3.036 -29.502 1.00 87.50 648 LEU A N 1
ATOM 5028 C CA . LEU A 1 648 ? 4.784 -3.477 -28.143 1.00 87.50 648 LEU A CA 1
ATOM 5029 C C . LEU A 1 648 ? 3.746 -2.592 -27.439 1.00 87.50 648 LEU A C 1
ATOM 5031 O O . LEU A 1 648 ? 3.453 -2.817 -26.266 1.00 87.50 648 LEU A O 1
ATOM 5035 N N . MET A 1 649 ? 3.242 -1.530 -28.080 1.00 87.06 649 MET A N 1
ATOM 5036 C CA . MET A 1 649 ? 2.417 -0.497 -27.423 1.00 87.06 649 MET A CA 1
ATOM 5037 C C . MET A 1 649 ? 3.036 0.043 -26.114 1.00 87.06 649 MET A C 1
ATOM 5039 O O . MET A 1 649 ? 2.334 0.386 -25.167 1.00 87.06 649 MET A O 1
ATOM 5043 N N . ASN A 1 650 ? 4.370 0.139 -26.048 1.00 86.69 650 ASN A N 1
ATOM 5044 C CA . ASN A 1 650 ? 5.123 0.524 -24.845 1.00 86.69 650 ASN A CA 1
ATOM 5045 C C . ASN A 1 650 ? 4.938 -0.410 -23.628 1.00 86.69 650 ASN A C 1
ATOM 5047 O O . ASN A 1 650 ? 5.126 0.040 -22.492 1.00 86.69 650 ASN A O 1
ATOM 5051 N N . ASN A 1 651 ? 4.585 -1.679 -23.845 1.00 90.00 651 ASN A N 1
ATOM 5052 C CA . ASN A 1 651 ? 4.577 -2.702 -22.804 1.00 90.00 651 ASN A CA 1
ATOM 5053 C C . ASN A 1 651 ? 5.982 -3.271 -22.594 1.00 90.00 651 ASN A C 1
ATOM 5055 O O . ASN A 1 651 ? 6.644 -3.678 -23.546 1.00 90.00 651 ASN A O 1
ATOM 5059 N N . GLY A 1 652 ? 6.419 -3.291 -21.335 1.00 91.56 652 GLY A N 1
ATOM 5060 C CA . GLY A 1 652 ? 7.671 -3.929 -20.933 1.00 91.56 652 GLY A CA 1
ATOM 5061 C C . GLY A 1 652 ? 7.523 -5.432 -20.734 1.00 91.56 652 GLY A C 1
ATOM 5062 O O . GLY A 1 652 ? 6.422 -5.986 -20.835 1.00 91.56 652 GLY A O 1
ATOM 5063 N N . VAL A 1 653 ? 8.629 -6.079 -20.372 1.00 92.38 653 VAL A N 1
ATOM 5064 C CA . VAL A 1 653 ? 8.697 -7.522 -20.115 1.00 92.38 653 VAL A CA 1
ATOM 5065 C C . VAL A 1 653 ? 7.611 -7.986 -19.158 1.00 92.38 653 VAL A C 1
ATOM 5067 O O . VAL A 1 653 ? 6.942 -8.977 -19.427 1.00 92.38 653 VAL A O 1
ATOM 5070 N N . THR A 1 654 ? 7.386 -7.251 -18.069 1.00 89.75 654 THR A N 1
ATOM 5071 C CA . THR A 1 654 ? 6.452 -7.653 -17.015 1.00 89.75 654 THR A CA 1
ATOM 5072 C C . THR A 1 654 ? 5.032 -7.849 -17.553 1.00 89.75 654 THR A C 1
ATOM 5074 O O . THR A 1 654 ? 4.396 -8.848 -17.233 1.00 89.75 654 THR A O 1
ATOM 5077 N N . ASN A 1 655 ? 4.569 -6.961 -18.436 1.00 91.06 655 ASN A N 1
ATOM 5078 C CA . ASN A 1 655 ? 3.246 -7.060 -19.061 1.00 91.06 655 ASN A CA 1
ATOM 5079 C C . ASN A 1 655 ? 3.231 -8.111 -20.177 1.00 91.06 655 ASN A C 1
ATOM 5081 O O . ASN A 1 655 ? 2.244 -8.826 -20.361 1.00 91.06 655 ASN A O 1
ATOM 5085 N N . MET A 1 656 ? 4.333 -8.207 -20.924 1.00 92.81 656 MET A N 1
ATOM 5086 C CA . MET A 1 656 ? 4.433 -9.118 -22.058 1.00 92.81 656 MET A CA 1
ATOM 5087 C C . MET A 1 656 ? 4.600 -10.578 -21.645 1.00 92.81 656 MET A C 1
ATOM 5089 O O . MET A 1 656 ? 4.171 -11.436 -22.403 1.00 92.81 656 MET A O 1
ATOM 5093 N N . MET A 1 657 ? 5.112 -10.897 -20.450 1.00 93.69 657 MET A N 1
ATOM 5094 C CA . MET A 1 657 ? 5.192 -12.288 -19.973 1.00 93.69 657 MET A CA 1
ATOM 5095 C C . MET A 1 657 ? 3.835 -13.000 -20.044 1.00 93.69 657 MET A C 1
ATOM 5097 O O . MET A 1 657 ? 3.763 -14.135 -20.505 1.00 93.69 657 MET A O 1
ATOM 5101 N N . VAL A 1 658 ? 2.745 -12.325 -19.666 1.00 92.94 658 VAL A N 1
ATOM 5102 C CA . VAL A 1 658 ? 1.394 -12.907 -19.732 1.00 92.94 658 VAL A CA 1
ATOM 5103 C C . VAL A 1 658 ? 0.954 -13.142 -21.180 1.00 92.94 658 VAL A C 1
ATOM 5105 O O . VAL A 1 658 ? 0.347 -14.173 -21.475 1.00 92.94 658 VAL A O 1
ATOM 5108 N N . ALA A 1 659 ? 1.279 -12.215 -22.087 1.00 90.56 659 ALA A N 1
ATOM 5109 C CA . ALA A 1 659 ? 1.008 -12.356 -23.516 1.00 90.56 659 ALA A CA 1
ATOM 5110 C C . ALA A 1 659 ? 1.778 -13.538 -24.115 1.00 90.56 659 ALA A C 1
ATOM 5112 O O . ALA A 1 659 ? 1.173 -14.421 -24.719 1.00 90.56 659 ALA A O 1
ATOM 5113 N N . VAL A 1 660 ? 3.090 -13.600 -23.874 1.00 92.00 660 VAL A N 1
ATOM 5114 C CA . VAL A 1 660 ? 3.964 -14.676 -24.359 1.00 92.00 660 VAL A CA 1
ATOM 5115 C C . VAL A 1 660 ? 3.495 -16.033 -23.840 1.00 92.00 660 VAL A C 1
ATOM 5117 O O . VAL A 1 660 ? 3.347 -16.967 -24.623 1.00 92.00 660 VAL A O 1
ATOM 5120 N N . LEU A 1 661 ? 3.201 -16.138 -22.541 1.00 93.12 661 LEU A N 1
ATOM 5121 C CA . LEU A 1 661 ? 2.737 -17.384 -21.933 1.00 93.12 661 LEU A CA 1
ATOM 5122 C C . LEU A 1 661 ? 1.438 -17.882 -22.577 1.00 93.12 661 LEU A C 1
ATOM 5124 O O . LEU A 1 661 ? 1.330 -19.059 -22.921 1.00 93.12 661 LEU A O 1
ATOM 5128 N N . LYS A 1 662 ? 0.461 -16.987 -22.765 1.00 90.19 662 LYS A N 1
ATOM 5129 C CA . LYS A 1 662 ? -0.807 -17.344 -23.406 1.00 90.19 662 LYS A CA 1
ATOM 5130 C C . LYS A 1 662 ? -0.608 -17.735 -24.869 1.00 90.19 662 LYS A C 1
ATOM 5132 O O . LYS A 1 662 ? -1.115 -18.774 -25.275 1.00 90.19 662 LYS A O 1
ATOM 5137 N N . GLY A 1 663 ? 0.157 -16.953 -25.632 1.00 89.31 663 GLY A N 1
ATOM 5138 C CA . GLY A 1 663 ? 0.429 -17.241 -27.041 1.00 89.31 663 GLY A CA 1
ATOM 5139 C C . GLY A 1 663 ? 1.117 -18.592 -27.246 1.00 89.31 663 GLY A C 1
ATOM 5140 O O . GLY A 1 663 ? 0.762 -19.316 -28.172 1.00 89.31 663 GLY A O 1
ATOM 5141 N N . LEU A 1 664 ? 2.037 -18.977 -26.352 1.00 90.88 664 LEU A N 1
ATOM 5142 C CA . LEU A 1 664 ? 2.653 -20.310 -26.367 1.00 90.88 664 LEU A CA 1
ATOM 5143 C C . LEU A 1 664 ? 1.644 -21.414 -26.040 1.00 90.88 664 LEU A C 1
ATOM 5145 O O . LEU A 1 664 ? 1.612 -22.429 -26.729 1.00 90.88 664 LEU A O 1
ATOM 5149 N N . ARG A 1 665 ? 0.794 -21.209 -25.027 1.00 90.31 665 ARG A N 1
ATOM 5150 C CA . ARG A 1 665 ? -0.233 -22.183 -24.626 1.00 90.31 665 ARG A CA 1
ATOM 5151 C C . ARG A 1 665 ? -1.293 -22.407 -25.712 1.00 90.31 665 ARG A C 1
ATOM 5153 O O . ARG A 1 665 ? -1.780 -23.520 -25.867 1.00 90.31 665 ARG A O 1
ATOM 5160 N N . GLU A 1 666 ? -1.649 -21.361 -26.452 1.00 88.56 666 GLU A N 1
ATOM 5161 C CA . GLU A 1 666 ? -2.650 -21.408 -27.527 1.00 88.56 666 GLU A CA 1
ATOM 5162 C C . GLU A 1 666 ? -2.050 -21.773 -28.898 1.00 88.56 666 GLU A C 1
ATOM 5164 O O . GLU A 1 666 ? -2.787 -21.904 -29.872 1.00 88.56 666 GLU A O 1
ATOM 5169 N N . GLY A 1 667 ? -0.723 -21.936 -28.998 1.00 81.81 667 GLY A N 1
ATOM 5170 C CA . GLY A 1 667 ? -0.031 -22.206 -30.265 1.00 81.81 667 GLY A CA 1
ATOM 5171 C C . GLY A 1 667 ? -0.052 -21.032 -31.256 1.00 81.81 667 GLY A C 1
ATOM 5172 O O . GLY A 1 667 ? 0.208 -21.228 -32.440 1.00 81.81 667 GLY A O 1
ATOM 5173 N N . GLY A 1 668 ? -0.368 -19.821 -30.786 1.00 73.62 668 GLY A N 1
ATOM 5174 C CA . GLY A 1 668 ? -0.548 -18.609 -31.593 1.00 73.62 668 GLY A CA 1
ATOM 5175 C C . GLY A 1 668 ? 0.636 -17.639 -31.571 1.00 73.62 668 GLY A C 1
ATOM 5176 O O . GLY A 1 668 ? 0.480 -16.482 -31.952 1.00 73.62 668 GLY A O 1
ATOM 5177 N N . LEU A 1 669 ? 1.811 -18.050 -31.076 1.00 80.12 669 LEU A N 1
ATOM 5178 C CA . LEU A 1 669 ? 2.975 -17.164 -30.980 1.00 80.12 669 LEU A CA 1
ATOM 5179 C C . LEU A 1 669 ? 3.695 -17.040 -32.339 1.00 80.12 669 LEU A C 1
ATOM 5181 O O . LEU A 1 669 ? 4.633 -17.782 -32.634 1.00 80.12 669 LEU A O 1
ATOM 5185 N N . PHE A 1 670 ? 3.266 -16.091 -33.173 1.00 77.56 670 PHE A N 1
ATOM 5186 C CA . PHE A 1 670 ? 3.941 -15.755 -34.431 1.00 77.56 670 PHE A CA 1
ATOM 5187 C C . PHE A 1 670 ? 5.117 -14.792 -34.195 1.00 77.56 670 PHE A C 1
ATOM 5189 O O . PHE A 1 670 ? 5.095 -13.974 -33.279 1.00 77.56 670 PHE A O 1
ATOM 5196 N N . PHE A 1 671 ? 6.158 -14.875 -35.032 1.00 85.00 671 PHE A N 1
ATOM 5197 C CA . PHE A 1 671 ? 7.313 -13.958 -35.015 1.00 85.00 671 PHE A CA 1
ATOM 5198 C C . PHE A 1 671 ? 8.029 -13.824 -33.656 1.00 85.00 671 PHE A C 1
ATOM 5200 O O . PHE A 1 671 ? 8.477 -12.735 -33.293 1.00 85.00 671 PHE A O 1
ATOM 5207 N N . VAL A 1 672 ? 8.169 -14.930 -32.915 1.00 87.62 672 VAL A N 1
ATOM 5208 C CA . VAL A 1 672 ? 8.760 -14.965 -31.562 1.00 87.62 672 VAL A CA 1
ATOM 5209 C C . VAL A 1 672 ? 10.083 -14.207 -31.485 1.00 87.62 672 VAL A C 1
ATOM 5211 O O . VAL A 1 672 ? 10.233 -13.329 -30.642 1.00 87.62 672 VAL A O 1
ATOM 5214 N N . GLU A 1 673 ? 11.014 -14.485 -32.398 1.00 91.81 673 GLU A N 1
ATOM 5215 C CA . GLU A 1 673 ? 12.330 -13.837 -32.440 1.00 91.81 673 GLU A CA 1
ATOM 5216 C C . GLU A 1 673 ? 12.207 -12.311 -32.554 1.00 91.81 673 GLU A C 1
ATOM 5218 O O . GLU A 1 673 ? 12.817 -11.568 -31.787 1.00 91.81 673 GLU A O 1
ATOM 5223 N N . LYS A 1 674 ? 11.345 -11.831 -33.459 1.00 91.81 674 LYS A N 1
ATOM 5224 C CA . LYS A 1 674 ? 11.108 -10.401 -33.693 1.00 91.81 674 LYS A CA 1
ATOM 5225 C C . LYS A 1 674 ? 10.477 -9.722 -32.479 1.00 91.81 674 LYS A C 1
ATOM 5227 O O . LYS A 1 674 ? 10.895 -8.629 -32.100 1.00 91.81 674 LYS A O 1
ATOM 5232 N N . MET A 1 675 ? 9.508 -10.377 -31.839 1.00 91.44 675 MET A N 1
ATOM 5233 C CA . MET A 1 675 ? 8.904 -9.901 -30.593 1.00 91.44 675 MET A CA 1
ATOM 5234 C C . MET A 1 675 ? 9.943 -9.815 -29.469 1.00 91.44 675 MET A C 1
ATOM 5236 O O . MET A 1 675 ? 9.994 -8.806 -28.763 1.00 91.44 675 MET A O 1
ATOM 5240 N N . MET A 1 676 ? 10.804 -10.829 -29.330 1.00 94.00 676 MET A N 1
ATOM 5241 C CA . MET A 1 676 ? 11.875 -10.831 -28.334 1.00 94.00 676 MET A CA 1
ATOM 5242 C C . MET A 1 676 ? 12.903 -9.730 -28.594 1.00 94.00 676 MET A C 1
ATOM 5244 O O . MET A 1 676 ? 13.298 -9.058 -27.642 1.00 94.00 676 MET A O 1
ATOM 5248 N N . ARG A 1 677 ? 13.272 -9.471 -29.858 1.00 95.12 677 ARG A N 1
ATOM 5249 C CA . ARG A 1 677 ? 14.107 -8.316 -30.227 1.00 95.12 677 ARG A CA 1
ATOM 5250 C C . ARG A 1 677 ? 13.447 -7.001 -29.826 1.00 95.12 677 ARG A C 1
ATOM 5252 O O . ARG A 1 677 ? 14.076 -6.199 -29.147 1.00 95.12 677 ARG A O 1
ATOM 5259 N N . GLY A 1 678 ? 12.168 -6.810 -30.160 1.00 93.75 678 GLY A N 1
ATOM 5260 C CA . GLY A 1 678 ? 11.418 -5.613 -29.767 1.00 93.75 678 GLY A CA 1
ATOM 5261 C C . GLY A 1 678 ? 11.378 -5.405 -28.249 1.00 93.75 678 GLY A C 1
ATOM 5262 O O . GLY A 1 678 ? 11.575 -4.282 -27.778 1.00 93.75 678 GLY A O 1
ATOM 5263 N N . LEU A 1 679 ? 11.171 -6.483 -27.482 1.00 94.50 679 LEU A N 1
ATOM 5264 C CA . LEU A 1 679 ? 11.171 -6.455 -26.015 1.00 94.50 679 LEU A CA 1
ATOM 5265 C C . LEU A 1 679 ? 12.542 -6.080 -25.466 1.00 94.50 679 LEU A C 1
ATOM 5267 O O . LEU A 1 679 ? 12.639 -5.185 -24.629 1.00 94.50 679 LEU A O 1
ATOM 5271 N N . TYR A 1 680 ? 13.591 -6.711 -25.989 1.00 96.38 680 TYR A N 1
ATOM 5272 C CA . TYR A 1 680 ? 14.972 -6.426 -25.625 1.00 96.38 680 TYR A CA 1
ATOM 5273 C C . TYR A 1 680 ? 15.302 -4.947 -25.856 1.00 96.38 680 TYR A C 1
ATOM 5275 O O . TYR A 1 680 ? 15.725 -4.248 -24.937 1.00 96.38 680 TYR A O 1
ATOM 5283 N N . THR A 1 681 ? 15.019 -4.427 -27.054 1.00 95.50 681 THR A N 1
ATOM 5284 C CA . THR A 1 681 ? 15.240 -3.016 -27.397 1.00 95.50 681 THR A CA 1
ATOM 5285 C C . THR A 1 681 ? 14.471 -2.070 -26.474 1.00 95.50 681 THR A C 1
ATOM 5287 O O . THR A 1 681 ? 14.975 -1.004 -26.113 1.00 95.50 681 THR A O 1
ATOM 5290 N N . PHE A 1 682 ? 13.239 -2.417 -26.096 1.00 95.00 682 PHE A N 1
ATOM 5291 C CA . PHE A 1 682 ? 12.431 -1.575 -25.220 1.00 95.00 682 PHE A CA 1
ATOM 5292 C C . PHE A 1 682 ? 12.967 -1.537 -23.782 1.00 95.00 682 PHE A C 1
ATOM 5294 O O . PHE A 1 682 ? 13.007 -0.458 -23.190 1.00 95.00 682 PHE A O 1
ATOM 5301 N N . GLU A 1 683 ? 13.426 -2.665 -23.238 1.00 94.81 683 GLU A N 1
ATOM 5302 C CA . GLU A 1 683 ? 14.030 -2.719 -21.900 1.00 94.81 683 GLU A CA 1
ATOM 5303 C C . GLU A 1 683 ? 15.397 -2.009 -21.857 1.00 94.81 683 GLU A C 1
ATOM 5305 O O . GLU A 1 683 ? 15.638 -1.222 -20.938 1.00 94.81 683 GLU A O 1
ATOM 5310 N N . VAL A 1 684 ? 16.243 -2.159 -22.892 1.00 95.31 684 VAL A N 1
ATOM 5311 C CA . VAL A 1 684 ? 17.478 -1.353 -23.034 1.00 95.31 684 VAL A CA 1
ATOM 5312 C C . VAL A 1 684 ? 17.144 0.137 -23.043 1.00 95.31 684 VAL A C 1
ATOM 5314 O O . VAL A 1 684 ? 17.748 0.914 -22.304 1.00 95.31 684 VAL A O 1
ATOM 5317 N N . TRP A 1 685 ? 16.136 0.552 -23.817 1.00 94.31 685 TRP A N 1
ATOM 5318 C CA . TRP A 1 685 ? 15.705 1.950 -23.849 1.00 94.31 685 TRP A CA 1
ATOM 5319 C C . TRP A 1 685 ? 15.271 2.460 -22.472 1.00 94.31 685 TRP A C 1
ATOM 5321 O O . TRP A 1 685 ? 15.640 3.572 -22.094 1.00 94.31 685 TRP A O 1
ATOM 5331 N N . GLN A 1 686 ? 14.524 1.671 -21.693 1.00 91.62 686 GLN A N 1
ATOM 5332 C CA . GLN A 1 686 ? 14.141 2.072 -20.337 1.00 91.62 686 GLN A CA 1
ATOM 5333 C C . GLN A 1 686 ? 15.353 2.232 -19.412 1.00 91.62 686 GLN A C 1
ATOM 5335 O O . GLN A 1 686 ? 15.420 3.220 -18.671 1.00 91.62 686 GLN A O 1
ATOM 5340 N N . ALA A 1 687 ? 16.297 1.289 -19.467 1.00 91.62 687 ALA A N 1
ATOM 5341 C CA . ALA A 1 687 ? 17.510 1.304 -18.656 1.00 91.62 687 ALA A CA 1
ATOM 5342 C C . ALA A 1 687 ? 18.395 2.517 -18.982 1.00 91.62 687 ALA A C 1
ATOM 5344 O O . ALA A 1 687 ? 18.715 3.301 -18.087 1.00 91.62 687 ALA A O 1
ATOM 5345 N N . VAL A 1 688 ? 18.701 2.736 -20.265 1.00 91.38 688 VAL A N 1
ATOM 5346 C CA . VAL A 1 688 ? 19.509 3.874 -20.732 1.00 91.38 688 VAL A CA 1
ATOM 5347 C C . VAL A 1 688 ? 18.815 5.195 -20.403 1.00 91.38 688 VAL A C 1
ATOM 5349 O O . VAL A 1 688 ? 19.432 6.103 -19.846 1.00 91.38 688 VAL A O 1
ATOM 5352 N N . ARG A 1 689 ? 17.499 5.290 -20.635 1.00 89.56 689 ARG A N 1
ATOM 5353 C CA . ARG A 1 689 ? 16.727 6.500 -20.330 1.00 89.56 689 ARG A CA 1
ATOM 5354 C C . ARG A 1 689 ? 16.788 6.894 -18.863 1.00 89.56 689 ARG A C 1
ATOM 5356 O O . ARG A 1 689 ? 16.790 8.085 -18.560 1.00 89.56 689 ARG A O 1
ATOM 5363 N N . LYS A 1 690 ? 16.844 5.932 -17.941 1.00 87.56 690 LYS A N 1
ATOM 5364 C CA . LYS A 1 690 ? 16.949 6.214 -16.503 1.00 87.56 690 LYS A CA 1
ATOM 5365 C C . LYS A 1 690 ? 18.223 6.996 -16.147 1.00 87.56 690 LYS A C 1
ATOM 5367 O O . LYS A 1 690 ? 18.183 7.745 -15.178 1.00 87.56 690 LYS A O 1
ATOM 5372 N N . ARG A 1 691 ? 19.303 6.884 -16.935 1.00 85.56 691 ARG A N 1
ATOM 5373 C CA . ARG A 1 691 ? 20.576 7.586 -16.685 1.00 85.56 691 ARG A CA 1
ATOM 5374 C C . ARG A 1 691 ? 20.501 9.095 -16.917 1.00 85.56 691 ARG A C 1
ATOM 5376 O O . ARG A 1 691 ? 21.095 9.847 -16.157 1.00 85.56 691 ARG A O 1
ATOM 5383 N N . TYR A 1 692 ? 19.750 9.543 -17.924 1.00 84.06 692 TYR A N 1
ATOM 5384 C CA . TYR A 1 692 ? 19.627 10.972 -18.258 1.00 84.06 692 TYR A CA 1
ATOM 5385 C C . TYR A 1 692 ? 18.266 11.579 -17.872 1.00 84.06 692 TYR A C 1
ATOM 5387 O O . TYR A 1 692 ? 18.053 12.787 -17.985 1.00 84.06 692 TYR A O 1
ATOM 5395 N N . ARG A 1 693 ? 17.311 10.769 -17.393 1.00 73.69 693 ARG A N 1
ATOM 5396 C CA . ARG A 1 693 ? 15.998 11.235 -16.927 1.00 73.69 693 ARG A CA 1
ATOM 5397 C C . ARG A 1 693 ? 16.125 11.875 -15.541 1.00 73.69 693 ARG A C 1
ATOM 5399 O O . ARG A 1 693 ? 15.891 11.223 -14.530 1.00 73.69 693 ARG A O 1
ATOM 5406 N N . GLY A 1 694 ? 16.470 13.161 -15.518 1.00 60.62 694 GLY A N 1
ATOM 5407 C CA . GLY A 1 694 ? 16.576 13.966 -14.295 1.00 60.62 694 GLY A CA 1
ATOM 5408 C C . GLY A 1 694 ? 17.640 15.064 -14.341 1.00 60.62 694 GLY A C 1
ATOM 5409 O O . GLY A 1 694 ? 17.644 15.916 -13.459 1.00 60.62 694 GLY A O 1
ATOM 5410 N N . SER A 1 695 ? 18.517 15.079 -15.350 1.00 57.50 695 SER A N 1
ATOM 5411 C CA . SER A 1 695 ? 19.480 16.164 -15.539 1.00 57.50 695 SER A CA 1
ATOM 5412 C C . SER A 1 695 ? 18.832 17.337 -16.287 1.00 57.50 695 SER A C 1
ATOM 5414 O O . SER A 1 695 ? 18.176 17.151 -17.312 1.00 57.50 695 SER A O 1
ATOM 5416 N N . GLU A 1 696 ? 19.045 18.570 -15.814 1.00 51.31 696 GLU A N 1
ATOM 5417 C CA . GLU A 1 696 ? 18.657 19.803 -16.533 1.00 51.31 696 GLU A CA 1
ATOM 5418 C C . GLU A 1 696 ? 19.328 19.909 -17.924 1.00 51.31 696 GLU A C 1
ATOM 5420 O O . GLU A 1 696 ? 18.901 20.686 -18.772 1.00 51.31 696 GLU A O 1
ATOM 5425 N N . VAL A 1 697 ? 20.340 19.071 -18.185 1.00 56.19 697 VAL A N 1
ATOM 5426 C CA . VAL A 1 697 ? 21.172 19.012 -19.399 1.00 56.19 697 VAL A CA 1
ATOM 5427 C C . VAL A 1 697 ? 20.787 17.833 -20.316 1.00 56.19 697 VAL A C 1
ATOM 5429 O O . VAL A 1 697 ? 21.587 17.400 -21.138 1.00 56.19 697 VAL A O 1
ATOM 5432 N N . GLY A 1 698 ? 19.578 17.270 -20.185 1.00 66.69 698 GLY A N 1
ATOM 5433 C CA . GLY A 1 698 ? 19.195 15.986 -20.799 1.00 66.69 698 GLY A CA 1
ATOM 5434 C C . GLY A 1 698 ? 19.533 15.800 -22.291 1.00 66.69 698 GLY A C 1
ATOM 5435 O O . GLY A 1 698 ? 19.851 14.687 -22.692 1.00 66.69 698 GLY A O 1
ATOM 5436 N N . ALA A 1 699 ? 19.532 16.863 -23.105 1.00 77.44 699 ALA A N 1
ATOM 5437 C CA . ALA A 1 699 ? 19.949 16.788 -24.511 1.00 77.44 699 ALA A CA 1
ATOM 5438 C C . ALA A 1 699 ? 21.475 16.633 -24.688 1.00 77.44 699 ALA A C 1
ATOM 5440 O O . ALA A 1 699 ? 21.911 15.786 -25.462 1.00 77.44 699 ALA A O 1
ATOM 5441 N N . GLY A 1 700 ? 22.279 17.392 -23.936 1.00 83.00 700 GLY A N 1
ATOM 5442 C CA . GLY A 1 700 ? 23.744 17.333 -24.013 1.00 83.00 700 GLY A CA 1
ATOM 5443 C C . GLY A 1 700 ? 24.339 16.061 -23.397 1.00 83.00 700 GLY A C 1
ATOM 5444 O O . GLY A 1 700 ? 25.418 15.628 -23.787 1.00 83.00 700 GLY A O 1
ATOM 5445 N N . GLU A 1 701 ? 23.644 15.425 -22.446 1.00 85.25 701 GLU A N 1
ATOM 5446 C CA . GLU A 1 701 ? 24.040 14.100 -21.939 1.00 85.25 701 GLU A CA 1
ATOM 5447 C C . GLU A 1 701 ? 23.841 13.011 -23.001 1.00 85.25 701 GLU A C 1
ATOM 5449 O O . GLU A 1 701 ? 24.742 12.211 -23.233 1.00 85.25 701 GLU A O 1
ATOM 5454 N N . VAL A 1 702 ? 22.683 13.000 -23.674 1.00 87.75 702 VAL A N 1
ATOM 5455 C CA . VAL A 1 702 ? 22.392 12.048 -24.760 1.00 87.75 702 VAL A CA 1
ATOM 5456 C C . VAL A 1 702 ? 23.399 12.199 -25.898 1.00 87.75 702 VAL A C 1
ATOM 5458 O O . VAL A 1 702 ? 23.859 11.204 -26.454 1.00 87.75 702 VAL A O 1
ATOM 5461 N N . GLU A 1 703 ? 23.768 13.436 -26.219 1.00 86.19 703 GLU A N 1
ATOM 5462 C CA . GLU A 1 703 ? 24.795 13.745 -27.209 1.00 86.19 703 GLU A CA 1
ATOM 5463 C C . GLU A 1 703 ? 26.163 13.184 -26.818 1.00 86.19 703 GLU A C 1
ATOM 5465 O O . GLU A 1 703 ? 26.702 12.370 -27.564 1.00 86.19 703 GLU A O 1
ATOM 5470 N N . ARG A 1 704 ? 26.661 13.494 -25.613 1.00 87.81 704 ARG A N 1
ATOM 5471 C CA . ARG A 1 704 ? 27.926 12.928 -25.112 1.00 87.81 704 ARG A CA 1
ATOM 5472 C C . ARG A 1 704 ? 27.926 11.402 -25.094 1.00 87.81 704 ARG A C 1
ATOM 5474 O O . ARG A 1 704 ? 28.934 10.791 -25.430 1.00 87.81 704 ARG A O 1
ATOM 5481 N N . MET A 1 705 ? 26.807 10.781 -24.720 1.00 90.12 705 MET A N 1
ATOM 5482 C CA . MET A 1 705 ? 26.669 9.322 -24.768 1.00 90.12 705 MET A CA 1
ATOM 5483 C C . MET A 1 705 ? 26.731 8.792 -26.203 1.00 90.12 705 MET A C 1
ATOM 5485 O O . MET A 1 705 ? 27.348 7.760 -26.447 1.00 90.12 705 MET A O 1
ATOM 5489 N N . THR A 1 706 ? 26.113 9.493 -27.155 1.00 89.50 706 THR A N 1
ATOM 5490 C CA . THR A 1 706 ? 26.131 9.105 -28.573 1.00 89.50 706 THR A CA 1
ATOM 5491 C C . THR A 1 706 ? 27.544 9.218 -29.144 1.00 89.50 706 THR A C 1
ATOM 5493 O O . THR A 1 706 ? 28.012 8.284 -29.787 1.00 89.50 706 THR A O 1
ATOM 5496 N N . GLU A 1 707 ? 28.246 10.316 -28.866 1.00 88.50 707 GLU A N 1
ATOM 5497 C CA . GLU A 1 707 ? 29.643 10.527 -29.273 1.00 88.50 707 GLU A CA 1
ATOM 5498 C C . GLU A 1 707 ? 30.587 9.493 -28.651 1.00 88.50 707 GLU A C 1
ATOM 5500 O O . GLU A 1 707 ? 31.435 8.935 -29.348 1.00 88.50 707 GLU A O 1
ATOM 5505 N N . GLY A 1 708 ? 30.408 9.205 -27.357 1.00 88.06 708 GLY A N 1
ATOM 5506 C CA . GLY A 1 708 ? 31.217 8.238 -26.619 1.00 88.06 708 GLY A CA 1
ATOM 5507 C C . GLY A 1 708 ? 31.083 6.815 -27.155 1.00 88.06 708 GLY A C 1
ATOM 5508 O O . GLY A 1 708 ? 32.085 6.121 -27.270 1.00 88.06 708 GLY A O 1
ATOM 5509 N N . ILE A 1 709 ? 29.876 6.392 -27.554 1.00 89.75 709 ILE A N 1
ATOM 5510 C CA . ILE A 1 709 ? 29.652 5.069 -28.164 1.00 89.75 709 ILE A CA 1
ATOM 5511 C C . ILE A 1 709 ? 30.502 4.900 -29.429 1.00 89.75 709 ILE A C 1
ATOM 5513 O O . ILE A 1 709 ? 31.140 3.866 -29.609 1.00 89.75 709 ILE A O 1
ATOM 5517 N N . TRP A 1 710 ? 30.530 5.916 -30.289 1.00 85.50 710 TRP A N 1
ATOM 5518 C CA . TRP A 1 710 ? 31.247 5.883 -31.566 1.00 85.50 710 TRP A CA 1
ATOM 5519 C C . TRP A 1 710 ? 32.733 6.247 -31.454 1.00 85.50 710 TRP A C 1
ATOM 5521 O O . TRP A 1 710 ? 33.427 6.243 -32.468 1.00 85.50 710 TRP A O 1
ATOM 5531 N N . GLY A 1 711 ? 33.218 6.605 -30.257 1.00 82.62 711 GLY A N 1
ATOM 5532 C CA . GLY A 1 711 ? 34.590 7.076 -30.062 1.00 82.62 711 GLY A CA 1
ATOM 5533 C C . GLY A 1 711 ? 34.943 8.248 -30.984 1.00 82.62 711 GLY A C 1
ATOM 5534 O O . GLY A 1 711 ? 36.054 8.296 -31.515 1.00 82.62 711 GLY A O 1
ATOM 5535 N N . VAL A 1 712 ? 33.984 9.151 -31.243 1.00 78.50 712 VAL A N 1
ATOM 5536 C CA . VAL A 1 712 ? 34.128 10.197 -32.267 1.00 78.50 712 VAL A CA 1
ATOM 5537 C C . VAL A 1 712 ? 35.316 11.098 -31.936 1.00 78.50 712 VAL A C 1
ATOM 5539 O O . VAL A 1 712 ? 35.264 11.929 -31.032 1.00 78.50 712 VAL A O 1
ATOM 5542 N N . ASP A 1 713 ? 36.385 10.974 -32.720 1.00 77.19 713 ASP A N 1
ATOM 5543 C CA . ASP A 1 713 ? 37.513 11.897 -32.672 1.00 77.19 713 ASP A CA 1
ATOM 5544 C C . ASP A 1 713 ? 37.267 13.041 -33.659 1.00 77.19 713 ASP A C 1
ATOM 5546 O O . ASP A 1 713 ? 37.644 12.987 -34.834 1.00 77.19 713 ASP A O 1
ATOM 5550 N N . PHE A 1 714 ? 36.623 14.105 -33.175 1.00 77.56 714 PHE A N 1
ATOM 5551 C CA . PHE A 1 714 ? 36.435 15.320 -33.963 1.00 77.56 714 PHE A CA 1
ATOM 5552 C C . PHE A 1 714 ? 37.767 15.950 -34.396 1.00 77.56 714 PHE A C 1
ATOM 5554 O O . PHE A 1 714 ? 37.791 16.677 -35.378 1.00 77.56 714 PHE A O 1
ATOM 5561 N N . GLY A 1 715 ? 38.889 15.694 -33.721 1.00 75.19 715 GLY A N 1
ATOM 5562 C CA . GLY A 1 715 ? 40.197 16.185 -34.158 1.00 75.19 715 GLY A CA 1
ATOM 5563 C C . GLY A 1 715 ? 40.675 15.511 -35.443 1.00 75.19 715 GLY A C 1
ATOM 5564 O O . GLY A 1 715 ? 41.250 16.177 -36.305 1.00 75.19 715 GLY A O 1
ATOM 5565 N N . LYS A 1 716 ? 40.409 14.209 -35.574 1.00 74.19 716 LYS A N 1
ATOM 5566 C CA . LYS A 1 716 ? 40.825 13.391 -36.718 1.00 74.19 716 LYS A CA 1
ATOM 5567 C C . LYS A 1 716 ? 39.837 13.428 -37.884 1.00 74.19 716 LYS A C 1
ATOM 5569 O O . LYS A 1 716 ? 40.274 13.498 -39.026 1.00 74.19 716 LYS A O 1
ATOM 5574 N N . TRP A 1 717 ? 38.539 13.375 -37.593 1.00 70.38 717 TRP A N 1
ATOM 5575 C CA . TRP A 1 717 ? 37.512 13.037 -38.585 1.00 70.38 717 TRP A CA 1
ATOM 5576 C C . TRP A 1 717 ? 36.516 14.168 -38.873 1.00 70.38 717 TRP A C 1
ATOM 5578 O O . TRP A 1 717 ? 35.603 13.989 -39.676 1.00 70.38 717 TRP A O 1
ATOM 5588 N N . ARG A 1 718 ? 36.632 15.336 -38.220 1.00 75.00 718 ARG A N 1
ATOM 5589 C CA . ARG A 1 718 ? 35.757 16.469 -38.564 1.00 75.00 718 ARG A CA 1
ATOM 5590 C C . ARG A 1 718 ? 36.150 17.047 -39.914 1.00 75.00 718 ARG A C 1
ATOM 5592 O O . ARG A 1 718 ? 37.332 17.205 -40.211 1.00 75.00 718 ARG A O 1
ATOM 5599 N N . VAL A 1 719 ? 35.153 17.499 -40.663 1.00 79.44 719 VAL A N 1
ATOM 5600 C CA . VAL A 1 719 ? 35.386 18.418 -41.774 1.00 79.44 719 VAL A CA 1
ATOM 5601 C C . VAL A 1 719 ? 35.730 19.783 -41.176 1.00 79.44 719 VAL A C 1
ATOM 5603 O O . VAL A 1 719 ? 34.882 20.374 -40.502 1.00 79.44 719 VAL A O 1
ATOM 5606 N N . PRO A 1 720 ? 36.967 20.283 -41.343 1.00 81.75 720 PRO A N 1
ATOM 5607 C CA . PRO A 1 720 ? 37.336 21.572 -40.788 1.00 81.75 720 PRO A CA 1
ATOM 5608 C C . PRO A 1 720 ? 36.559 22.673 -41.508 1.00 81.75 720 PRO A C 1
ATOM 5610 O O . PRO A 1 720 ? 36.426 22.656 -42.733 1.00 81.75 720 PRO A O 1
ATOM 5613 N N . VAL A 1 721 ? 36.081 23.655 -40.747 1.00 88.12 721 VAL A N 1
ATOM 5614 C CA . VAL A 1 721 ? 35.650 24.922 -41.342 1.00 88.12 721 VAL A CA 1
ATOM 5615 C C . VAL A 1 721 ? 36.849 25.583 -42.020 1.00 88.12 721 VAL A C 1
ATOM 5617 O O . VAL A 1 721 ? 37.981 25.509 -41.526 1.00 88.12 721 VAL A O 1
ATOM 5620 N N . THR A 1 722 ? 36.623 26.192 -43.179 1.00 89.62 722 THR A N 1
ATOM 5621 C CA . THR A 1 722 ? 37.684 26.881 -43.918 1.00 89.62 722 THR A CA 1
ATOM 5622 C C . THR A 1 722 ? 38.153 28.113 -43.134 1.00 89.62 722 THR A C 1
ATOM 5624 O O . THR A 1 722 ? 37.433 28.591 -42.249 1.00 89.62 722 THR A O 1
ATOM 5627 N N . PRO A 1 723 ? 39.349 28.657 -43.418 1.00 91.81 723 PRO A N 1
ATOM 5628 C CA . PRO A 1 723 ? 39.818 29.895 -42.801 1.00 91.81 723 PRO A CA 1
ATOM 5629 C C . PRO A 1 723 ? 38.805 31.050 -42.881 1.00 91.81 723 PRO A C 1
ATOM 5631 O O . PRO A 1 723 ? 37.906 31.068 -43.725 1.00 91.81 723 PRO A O 1
ATOM 5634 N N . LEU A 1 724 ? 38.965 32.043 -41.999 1.00 91.00 724 LEU A N 1
ATOM 5635 C CA . LEU A 1 724 ? 38.100 33.227 -41.963 1.00 91.00 724 LEU A CA 1
ATOM 5636 C C . LEU A 1 724 ? 38.022 33.893 -43.350 1.00 91.00 724 LEU A C 1
ATOM 5638 O O . LEU A 1 724 ? 39.049 34.166 -43.974 1.00 91.00 724 LEU A O 1
ATOM 5642 N N . PHE A 1 725 ? 36.804 34.228 -43.768 1.00 90.56 725 PHE A N 1
ATOM 5643 C CA . PHE A 1 725 ? 36.421 34.891 -45.018 1.00 90.56 725 PHE A CA 1
ATOM 5644 C C . PHE A 1 725 ? 36.536 34.044 -46.293 1.00 90.56 725 PHE A C 1
ATOM 5646 O O . PHE A 1 725 ? 36.348 34.573 -47.394 1.00 90.56 725 PHE A O 1
ATOM 5653 N N . GLU A 1 726 ? 36.786 32.741 -46.163 1.00 90.06 726 GLU A N 1
ATOM 5654 C CA . GLU A 1 726 ? 36.680 31.768 -47.254 1.00 90.06 726 GLU A CA 1
ATOM 5655 C C . GLU A 1 726 ? 35.315 31.062 -47.227 1.00 90.06 726 GLU A C 1
ATOM 5657 O O . GLU A 1 726 ? 34.727 30.861 -46.163 1.00 90.06 726 GLU A O 1
ATOM 5662 N N . LYS A 1 727 ? 34.790 30.687 -48.405 1.00 86.31 727 LYS A N 1
ATOM 5663 C CA . LYS A 1 727 ? 33.518 29.952 -48.514 1.00 86.31 727 LYS A CA 1
ATOM 5664 C C . LYS A 1 727 ? 33.701 28.547 -47.924 1.00 86.31 727 LYS A C 1
ATOM 5666 O O . LYS A 1 727 ? 34.620 27.837 -48.325 1.00 86.31 727 LYS A O 1
ATOM 5671 N N . ASP A 1 728 ? 32.840 28.155 -46.990 1.00 87.69 728 ASP A N 1
ATOM 5672 C CA . ASP A 1 728 ? 32.784 26.779 -46.487 1.00 87.69 728 ASP A CA 1
ATOM 5673 C C . ASP A 1 728 ? 32.120 25.825 -47.490 1.00 87.69 728 ASP A C 1
ATOM 5675 O O . ASP A 1 728 ? 31.398 26.244 -48.401 1.00 87.69 728 ASP A O 1
ATOM 5679 N N . VAL A 1 729 ? 32.371 24.530 -47.300 1.00 87.00 729 VAL A N 1
ATOM 5680 C CA . VAL A 1 729 ? 31.691 23.447 -48.023 1.00 87.00 729 VAL A CA 1
ATOM 5681 C C . VAL A 1 729 ? 30.185 23.455 -47.748 1.00 87.00 729 VAL A C 1
ATOM 5683 O O . VAL A 1 729 ? 29.732 23.925 -46.701 1.00 87.00 729 VAL A O 1
ATOM 5686 N N . GLU A 1 730 ? 29.388 22.945 -48.684 1.00 84.75 730 GLU A N 1
ATOM 5687 C CA . GLU A 1 730 ? 27.941 22.822 -48.468 1.00 84.75 730 GLU A CA 1
ATOM 5688 C C . GLU A 1 730 ? 27.625 21.638 -47.536 1.00 84.75 730 GLU A C 1
ATOM 5690 O O . GLU A 1 730 ? 28.375 20.667 -47.476 1.00 84.75 730 GLU A O 1
ATOM 5695 N N . GLU A 1 731 ? 26.489 21.666 -46.823 1.00 82.50 731 GLU A N 1
ATOM 5696 C CA . GLU A 1 731 ? 26.106 20.581 -45.892 1.00 82.50 731 GLU A CA 1
ATOM 5697 C C . GLU A 1 731 ? 26.081 19.187 -46.552 1.00 82.50 731 GLU A C 1
ATOM 5699 O O . GLU A 1 731 ? 26.275 18.169 -45.888 1.00 82.50 731 GLU A O 1
ATOM 5704 N N . GLY A 1 732 ? 25.829 19.124 -47.864 1.00 77.69 732 GLY A N 1
ATOM 5705 C CA . GLY A 1 732 ? 25.849 17.881 -48.638 1.00 77.69 732 GLY A CA 1
ATOM 5706 C C . GLY A 1 732 ? 27.250 17.335 -48.936 1.00 77.69 732 GLY A C 1
ATOM 5707 O O . GLY A 1 732 ? 27.364 16.174 -49.318 1.00 77.69 732 GLY A O 1
ATOM 5708 N N . GLU A 1 733 ? 28.291 18.149 -48.763 1.00 76.12 733 GLU A N 1
ATOM 5709 C CA . GLU A 1 733 ? 29.691 17.844 -49.089 1.00 76.12 733 GLU A CA 1
ATOM 5710 C C . GLU A 1 733 ? 30.531 17.498 -47.852 1.00 76.12 733 GLU A C 1
ATOM 5712 O O . GLU A 1 733 ? 31.709 17.162 -47.984 1.00 76.12 733 GLU A O 1
ATOM 5717 N N . VAL A 1 734 ? 29.941 17.565 -46.653 1.00 77.50 734 VAL A N 1
ATOM 5718 C CA . VAL A 1 734 ? 30.587 17.143 -45.407 1.00 77.50 734 VAL A CA 1
ATOM 5719 C C . VAL A 1 734 ? 30.856 15.638 -45.502 1.00 77.50 734 VAL A C 1
ATOM 5721 O O . VAL A 1 734 ? 29.941 14.829 -45.360 1.00 77.50 734 VAL A O 1
ATOM 5724 N N . GLN A 1 735 ? 32.102 15.270 -45.822 1.00 66.88 735 GLN A N 1
ATOM 5725 C CA . GLN A 1 735 ? 32.516 13.875 -45.942 1.00 66.88 735 GLN A CA 1
ATOM 5726 C C . GLN A 1 735 ? 32.447 13.184 -44.584 1.00 66.88 735 GLN A C 1
ATOM 5728 O O . GLN A 1 735 ? 32.936 13.694 -43.578 1.00 66.88 735 GLN A O 1
ATOM 5733 N N . GLU A 1 736 ? 31.839 12.006 -44.586 1.00 65.25 736 GLU A N 1
ATOM 5734 C CA . GLU A 1 736 ? 31.720 11.146 -43.420 1.00 65.25 736 GLU A CA 1
ATOM 5735 C C . GLU A 1 736 ? 32.807 10.081 -43.521 1.00 65.25 736 GLU A C 1
ATOM 5737 O O . GLU A 1 736 ? 32.719 9.176 -44.355 1.00 65.25 736 GLU A O 1
ATOM 5742 N N . GLU A 1 737 ? 33.841 10.181 -42.692 1.00 66.44 737 GLU A N 1
ATOM 5743 C CA . GLU A 1 737 ? 34.696 9.030 -42.440 1.00 66.44 737 GLU A CA 1
ATOM 5744 C C . GLU A 1 737 ? 34.082 8.207 -41.303 1.00 66.44 737 GLU A C 1
ATOM 5746 O O . GLU A 1 737 ? 33.698 8.723 -40.254 1.00 66.44 737 GLU A O 1
ATOM 5751 N N . TRP A 1 738 ? 33.925 6.917 -41.574 1.00 67.81 738 TRP A N 1
ATOM 5752 C CA . TRP A 1 738 ? 33.225 5.963 -40.729 1.00 67.81 738 TRP A CA 1
ATOM 5753 C C . TRP A 1 738 ? 34.216 5.366 -39.733 1.00 67.81 738 TRP A C 1
ATOM 5755 O O . TRP A 1 738 ? 35.174 4.731 -40.176 1.00 67.81 738 TRP A O 1
ATOM 5765 N N . PRO A 1 739 ? 34.029 5.530 -38.410 1.00 72.56 739 PRO A N 1
ATOM 5766 C CA . PRO A 1 739 ? 34.732 4.688 -37.458 1.00 72.56 739 PRO A CA 1
ATOM 5767 C C . PRO A 1 739 ? 34.393 3.229 -37.774 1.00 72.56 739 PRO A C 1
ATOM 5769 O O . PRO A 1 739 ? 33.217 2.876 -37.876 1.00 72.56 739 PRO A O 1
ATOM 5772 N N . ASP A 1 740 ? 35.417 2.395 -37.952 1.00 71.19 740 ASP A N 1
ATOM 5773 C CA . ASP A 1 740 ? 35.222 0.975 -38.264 1.00 71.19 740 ASP A CA 1
ATOM 5774 C C . ASP A 1 740 ? 34.616 0.207 -37.072 1.00 71.19 740 ASP A C 1
ATOM 5776 O O . ASP A 1 740 ? 33.997 -0.840 -37.261 1.00 71.19 740 ASP A O 1
ATOM 5780 N N . GLU A 1 741 ? 34.773 0.721 -35.843 1.00 79.56 741 GLU A N 1
ATOM 5781 C CA . GLU A 1 741 ? 34.381 0.046 -34.603 1.00 79.56 741 GLU A CA 1
ATOM 5782 C C . GLU A 1 741 ? 33.856 1.030 -33.540 1.00 79.56 741 GLU A C 1
ATOM 5784 O O . GLU A 1 741 ? 34.278 2.186 -33.470 1.00 79.56 741 GLU A O 1
ATOM 5789 N N . PHE A 1 742 ? 32.939 0.549 -32.695 1.00 86.75 742 PHE A N 1
ATOM 5790 C CA . PHE A 1 742 ? 32.479 1.239 -31.486 1.00 86.75 742 PHE A CA 1
ATOM 5791 C C . PHE A 1 742 ? 33.542 1.210 -30.375 1.00 86.75 742 PHE A C 1
ATOM 5793 O O . PHE A 1 742 ? 34.350 0.282 -30.301 1.00 86.75 742 PHE A O 1
ATOM 5800 N N . ASP A 1 743 ? 33.491 2.169 -29.443 1.00 89.88 743 ASP A N 1
ATOM 5801 C CA . ASP A 1 743 ? 34.273 2.102 -28.203 1.00 89.88 743 ASP A CA 1
ATOM 5802 C C . ASP A 1 743 ? 33.702 1.001 -27.292 1.00 89.88 743 ASP A C 1
ATOM 5804 O O . ASP A 1 743 ? 32.733 1.202 -26.551 1.00 89.88 743 ASP A O 1
ATOM 5808 N N . GLU A 1 744 ? 34.306 -0.190 -27.349 1.00 90.62 744 GLU A N 1
ATOM 5809 C CA . GLU A 1 744 ? 33.875 -1.354 -26.565 1.00 90.62 744 GLU A CA 1
ATOM 5810 C C . GLU A 1 744 ? 33.866 -1.089 -25.053 1.00 90.62 744 GLU A C 1
ATOM 5812 O O . GLU A 1 744 ? 33.007 -1.609 -24.332 1.00 90.62 744 GLU A O 1
ATOM 5817 N N . GLY A 1 745 ? 34.807 -0.277 -24.560 1.00 92.06 745 GLY A N 1
ATOM 5818 C CA . GLY A 1 745 ? 34.906 0.066 -23.146 1.00 92.06 745 GLY A CA 1
ATOM 5819 C C . GLY A 1 745 ? 33.708 0.896 -22.696 1.00 92.06 745 GLY A C 1
ATOM 5820 O O . GLY A 1 745 ? 33.080 0.583 -21.676 1.00 92.06 745 GLY A O 1
ATOM 5821 N N . TYR A 1 746 ? 33.354 1.906 -23.490 1.00 91.81 746 TYR A N 1
ATOM 5822 C CA . TYR A 1 746 ? 32.217 2.780 -23.219 1.00 91.81 746 TYR A CA 1
ATOM 5823 C C . TYR A 1 746 ? 30.874 2.061 -23.403 1.00 91.81 746 TYR A C 1
ATOM 5825 O O . TYR A 1 746 ? 30.002 2.134 -22.532 1.00 91.81 746 TYR A O 1
ATOM 5833 N N . VAL A 1 747 ? 30.717 1.285 -24.481 1.00 91.94 747 VAL A N 1
ATOM 5834 C CA . VAL A 1 747 ? 29.534 0.433 -24.704 1.00 91.94 747 VAL A CA 1
ATOM 5835 C C . VAL A 1 747 ? 29.341 -0.537 -23.537 1.00 91.94 747 VAL A C 1
ATOM 5837 O O . VAL A 1 747 ? 28.238 -0.641 -22.990 1.00 91.94 747 VAL A O 1
ATOM 5840 N N . GLY A 1 748 ? 30.416 -1.192 -23.089 1.00 92.00 748 GLY A N 1
ATOM 5841 C CA . GLY A 1 748 ? 30.391 -2.070 -21.923 1.00 92.00 748 GLY A CA 1
ATOM 5842 C C . GLY A 1 748 ? 29.943 -1.349 -20.649 1.00 92.00 748 GLY A C 1
ATOM 5843 O O . GLY A 1 748 ? 29.181 -1.908 -19.859 1.00 92.00 748 GLY A O 1
ATOM 5844 N N . GLU A 1 749 ? 30.347 -0.093 -20.447 1.00 91.75 749 GLU A N 1
ATOM 5845 C CA . GLU A 1 749 ? 29.891 0.729 -19.322 1.00 91.75 749 GLU A CA 1
ATOM 5846 C C . GLU A 1 749 ? 28.390 1.057 -19.390 1.00 91.75 749 GLU A C 1
ATOM 5848 O O . GLU A 1 749 ? 27.695 1.004 -18.366 1.00 91.75 749 GLU A O 1
ATOM 5853 N N . LEU A 1 750 ? 27.866 1.365 -20.579 1.00 91.00 750 LEU A N 1
ATOM 5854 C CA . LEU A 1 750 ? 26.435 1.603 -20.787 1.00 91.00 750 LEU A CA 1
ATOM 5855 C C . LEU A 1 750 ? 25.597 0.344 -20.529 1.00 91.00 750 LEU A C 1
ATOM 5857 O O . LEU A 1 750 ? 24.541 0.417 -19.895 1.00 91.00 750 LEU A O 1
ATOM 5861 N N . LEU A 1 751 ? 26.095 -0.821 -20.945 1.00 91.44 751 LEU A N 1
ATOM 5862 C CA . LEU A 1 751 ? 25.394 -2.097 -20.789 1.00 91.44 751 LEU A CA 1
ATOM 5863 C C . LEU A 1 751 ? 25.415 -2.654 -19.362 1.00 91.44 751 LEU A C 1
ATOM 5865 O O . LEU A 1 751 ? 24.588 -3.513 -19.054 1.00 91.44 751 LEU A O 1
ATOM 5869 N N . LYS A 1 752 ? 26.267 -2.147 -18.457 1.00 91.25 752 LYS A N 1
ATOM 5870 C CA . LYS A 1 752 ? 26.290 -2.587 -17.046 1.00 91.25 752 LYS A CA 1
ATOM 5871 C C . LYS A 1 752 ? 24.927 -2.495 -16.365 1.00 91.25 752 LYS A C 1
ATOM 5873 O O . LYS A 1 752 ? 24.616 -3.365 -15.564 1.00 91.25 752 LYS A O 1
ATOM 5878 N N . ASP A 1 753 ? 24.103 -1.503 -16.705 1.00 87.12 753 ASP A N 1
ATOM 5879 C CA . ASP A 1 753 ? 22.751 -1.363 -16.133 1.00 87.12 753 ASP A CA 1
ATOM 5880 C C . ASP A 1 753 ? 21.683 -2.160 -16.893 1.00 87.12 753 ASP A C 1
ATOM 5882 O O . ASP A 1 753 ? 20.543 -2.257 -16.439 1.00 87.12 753 ASP A O 1
ATOM 5886 N N . CYS A 1 754 ? 22.043 -2.742 -18.036 1.00 91.81 754 CYS A N 1
ATOM 5887 C CA . CYS A 1 754 ? 21.172 -3.548 -18.887 1.00 91.81 754 CYS A CA 1
ATOM 5888 C C . CYS A 1 754 ? 21.386 -5.058 -18.682 1.00 91.81 754 CYS A C 1
ATOM 5890 O O . CYS A 1 754 ? 20.798 -5.853 -19.407 1.00 91.81 754 CYS A O 1
ATOM 5892 N N . TRP A 1 755 ? 22.191 -5.473 -17.695 1.00 89.62 755 TRP A N 1
ATOM 5893 C CA . TRP A 1 755 ? 22.555 -6.881 -17.465 1.00 89.62 755 TRP A CA 1
ATOM 5894 C C . TRP A 1 755 ? 21.346 -7.824 -17.362 1.00 89.62 755 TRP A C 1
ATOM 5896 O O . TRP A 1 755 ? 21.420 -8.985 -17.755 1.00 89.62 755 TRP A O 1
ATOM 5906 N N . TYR A 1 756 ? 20.223 -7.330 -16.834 1.00 90.69 756 TYR A N 1
ATOM 5907 C CA . TYR A 1 756 ? 19.015 -8.127 -16.639 1.00 90.69 756 TYR A CA 1
ATOM 5908 C C . TYR A 1 756 ? 18.262 -8.397 -17.951 1.00 90.69 756 TYR A C 1
ATOM 5910 O O . TYR A 1 756 ? 17.498 -9.356 -18.032 1.00 90.69 756 TYR A O 1
ATOM 5918 N N . VAL A 1 757 ? 18.463 -7.564 -18.977 1.00 93.44 757 VAL A N 1
ATOM 5919 C CA . VAL A 1 757 ? 17.745 -7.643 -20.258 1.00 93.44 757 VAL A CA 1
ATOM 5920 C C . VAL A 1 757 ? 18.084 -8.940 -20.991 1.00 93.44 757 VAL A C 1
ATOM 5922 O O . VAL A 1 757 ? 17.223 -9.532 -21.637 1.00 93.44 757 VAL A O 1
ATOM 5925 N N . ASP A 1 758 ? 19.301 -9.450 -20.816 1.00 93.12 758 ASP A N 1
ATOM 5926 C CA . ASP A 1 758 ? 19.727 -10.714 -21.410 1.00 93.12 758 ASP A CA 1
ATOM 5927 C C . ASP A 1 758 ? 18.792 -11.874 -21.036 1.00 93.12 758 ASP A C 1
ATOM 5929 O O . ASP A 1 758 ? 18.450 -12.688 -21.902 1.00 93.12 758 ASP A O 1
ATOM 5933 N N . PHE A 1 759 ? 18.307 -11.934 -19.790 1.00 93.50 759 PHE A N 1
ATOM 5934 C CA . PHE A 1 759 ? 17.435 -13.018 -19.316 1.00 93.50 759 PHE A CA 1
ATOM 5935 C C . PHE A 1 759 ? 16.090 -13.092 -20.050 1.00 93.50 759 PHE A C 1
ATOM 5937 O O . PHE A 1 759 ? 15.447 -14.143 -20.035 1.00 93.50 759 PHE A O 1
ATOM 5944 N N . LEU A 1 760 ? 15.687 -12.035 -20.770 1.00 93.81 760 LEU A N 1
ATOM 5945 C CA . LEU A 1 760 ? 14.523 -12.076 -21.662 1.00 93.81 760 LEU A CA 1
ATOM 5946 C C . LEU A 1 760 ? 14.623 -13.221 -22.664 1.00 93.81 760 LEU A C 1
ATOM 5948 O O . LEU A 1 760 ? 13.633 -13.900 -22.924 1.00 93.81 760 LEU A O 1
ATOM 5952 N N . THR A 1 761 ? 15.821 -13.473 -23.192 1.00 93.12 761 THR A N 1
ATOM 5953 C CA . THR A 1 761 ? 16.066 -14.523 -24.192 1.00 93.12 761 THR A CA 1
ATOM 5954 C C . THR A 1 761 ? 15.831 -15.936 -23.648 1.00 93.12 761 THR A C 1
ATOM 5956 O O . THR A 1 761 ? 15.734 -16.892 -24.412 1.00 93.12 761 THR A O 1
ATOM 5959 N N . TYR A 1 762 ? 15.667 -16.095 -22.335 1.00 91.81 762 TYR A N 1
ATOM 5960 C CA . TYR A 1 762 ? 15.346 -17.376 -21.717 1.00 91.81 762 TYR A CA 1
ATOM 5961 C C . TYR A 1 762 ? 13.839 -17.632 -21.585 1.00 91.81 762 TYR A C 1
ATOM 5963 O O . TYR A 1 762 ? 13.421 -18.793 -21.525 1.00 91.81 762 TYR A O 1
ATOM 5971 N N . ILE A 1 763 ? 13.017 -16.572 -21.603 1.00 94.31 763 ILE A N 1
ATOM 5972 C CA . ILE A 1 763 ? 11.558 -16.659 -21.437 1.00 94.31 763 ILE A CA 1
ATOM 5973 C C . ILE A 1 763 ? 10.929 -17.643 -22.433 1.00 94.31 763 ILE A C 1
ATOM 5975 O O . ILE A 1 763 ? 10.232 -18.543 -21.965 1.00 94.31 763 ILE A O 1
ATOM 5979 N N . PRO A 1 764 ? 11.166 -17.561 -23.764 1.00 93.06 764 PRO A N 1
ATOM 5980 C CA . PRO A 1 764 ? 10.486 -18.447 -24.709 1.00 93.06 764 PRO A CA 1
ATOM 5981 C C . PRO A 1 764 ? 10.752 -19.929 -24.433 1.00 93.06 764 PRO A C 1
ATOM 5983 O O . PRO A 1 764 ? 9.820 -20.728 -24.445 1.00 93.06 764 PRO A O 1
ATOM 5986 N N . LYS A 1 765 ? 12.004 -20.293 -24.119 1.00 93.00 765 LYS A N 1
ATOM 5987 C CA . LYS A 1 765 ? 12.390 -21.683 -23.834 1.00 93.00 765 LYS A CA 1
ATOM 5988 C C . LYS A 1 765 ? 11.751 -22.183 -22.542 1.00 93.00 765 LYS A C 1
ATOM 5990 O O . LYS A 1 765 ? 11.074 -23.208 -22.564 1.00 93.00 765 LYS A O 1
ATOM 5995 N N . LEU A 1 766 ? 11.906 -21.442 -21.444 1.00 95.31 766 LEU A N 1
ATOM 5996 C CA . LEU A 1 766 ? 11.324 -21.824 -20.156 1.00 95.31 766 LEU A CA 1
ATOM 5997 C C . LEU A 1 766 ? 9.797 -21.925 -20.226 1.00 95.31 766 LEU A C 1
ATOM 5999 O O . LEU A 1 766 ? 9.223 -22.895 -19.739 1.00 95.31 766 LEU A O 1
ATOM 6003 N N . PHE A 1 767 ? 9.142 -20.945 -20.852 1.00 96.12 767 PHE A N 1
ATOM 6004 C CA . PHE A 1 767 ? 7.685 -20.909 -20.928 1.00 96.12 767 PHE A CA 1
ATOM 6005 C C . PHE A 1 767 ? 7.167 -22.013 -21.844 1.00 96.12 767 PHE A C 1
ATOM 6007 O O . PHE A 1 767 ? 6.172 -22.636 -21.497 1.00 96.12 767 PHE A O 1
ATOM 6014 N N . SER A 1 768 ? 7.853 -22.301 -22.959 1.00 94.62 768 SER A N 1
ATOM 6015 C CA . SER A 1 768 ? 7.462 -23.390 -23.861 1.00 94.62 768 SER A CA 1
ATOM 6016 C C . SER A 1 768 ? 7.444 -24.746 -23.157 1.00 94.62 768 SER A C 1
ATOM 6018 O O . SER A 1 768 ? 6.485 -25.486 -23.331 1.00 94.62 768 SER A O 1
ATOM 6020 N N . ILE A 1 769 ? 8.431 -25.031 -22.298 1.00 96.19 769 ILE A N 1
ATOM 6021 C CA . ILE A 1 769 ? 8.459 -26.262 -21.496 1.00 96.19 769 ILE A CA 1
ATOM 6022 C C . ILE A 1 769 ? 7.363 -26.227 -20.424 1.00 96.19 769 ILE A C 1
ATOM 6024 O O . ILE A 1 769 ? 6.645 -27.203 -20.230 1.00 96.19 769 ILE A O 1
ATOM 6028 N N . ALA A 1 770 ? 7.195 -25.094 -19.736 1.00 96.12 770 ALA A N 1
ATOM 6029 C CA . ALA A 1 770 ? 6.219 -24.979 -18.655 1.00 96.12 770 ALA A CA 1
ATOM 6030 C C . ALA A 1 770 ? 4.772 -25.216 -19.129 1.00 96.12 770 ALA A C 1
ATOM 6032 O O . ALA A 1 770 ? 4.003 -25.880 -18.432 1.00 96.12 770 ALA A O 1
ATOM 6033 N N . VAL A 1 771 ? 4.410 -24.725 -20.322 1.00 95.38 771 VAL A N 1
ATOM 6034 C CA . VAL A 1 771 ? 3.042 -24.839 -20.861 1.00 95.38 771 VAL A CA 1
ATOM 6035 C C . VAL A 1 771 ? 2.741 -26.155 -21.576 1.00 95.38 771 VAL A C 1
ATOM 6037 O O . VAL A 1 771 ? 1.586 -26.355 -21.950 1.00 95.38 771 VAL A O 1
ATOM 6040 N N . GLN A 1 772 ? 3.722 -27.041 -21.772 1.00 94.19 772 GLN A N 1
ATOM 6041 C CA . GLN A 1 772 ? 3.472 -28.368 -22.345 1.00 94.19 772 GLN A CA 1
ATOM 6042 C C . GLN A 1 772 ? 2.509 -29.152 -21.445 1.00 94.19 772 GLN A C 1
ATOM 6044 O O . GLN A 1 772 ? 2.690 -29.219 -20.230 1.00 94.19 772 GLN A O 1
ATOM 6049 N N . THR A 1 773 ? 1.444 -29.701 -22.023 1.00 91.56 773 THR A N 1
ATOM 6050 C CA . THR A 1 773 ? 0.400 -30.441 -21.290 1.00 91.56 773 THR A CA 1
ATOM 6051 C C . THR A 1 773 ? 0.474 -31.949 -21.513 1.00 91.56 773 THR A C 1
ATOM 6053 O O . THR A 1 773 ? -0.231 -32.701 -20.847 1.00 91.56 773 THR A O 1
ATOM 6056 N N . ASP A 1 774 ? 1.313 -32.383 -22.448 1.00 93.31 774 ASP A N 1
ATOM 6057 C CA . ASP A 1 774 ? 1.522 -33.765 -22.874 1.00 93.31 774 ASP A CA 1
ATOM 6058 C C . ASP A 1 774 ? 2.594 -34.508 -22.064 1.00 93.31 774 ASP A C 1
ATOM 6060 O O . ASP A 1 774 ? 2.694 -35.729 -22.177 1.00 93.31 774 ASP A O 1
ATOM 6064 N N . ILE A 1 775 ? 3.342 -33.792 -21.223 1.00 95.50 775 ILE A N 1
ATOM 6065 C CA . ILE A 1 775 ? 4.392 -34.334 -20.355 1.00 95.50 775 ILE A CA 1
ATOM 6066 C C . ILE A 1 775 ? 4.102 -34.037 -18.881 1.00 95.50 775 ILE A C 1
ATOM 6068 O O . ILE A 1 775 ? 3.457 -33.035 -18.546 1.00 95.50 775 ILE A O 1
ATOM 6072 N N . ASP A 1 776 ? 4.586 -34.907 -17.996 1.00 95.56 776 ASP A N 1
ATOM 6073 C CA . ASP A 1 776 ? 4.440 -34.731 -16.551 1.00 95.56 776 ASP A CA 1
ATOM 6074 C C . ASP A 1 776 ? 5.413 -33.680 -15.979 1.00 95.56 776 ASP A C 1
ATOM 6076 O O . ASP A 1 776 ? 6.289 -33.142 -16.663 1.00 95.56 776 ASP A O 1
ATOM 6080 N N . GLU A 1 777 ? 5.221 -33.323 -14.708 1.00 93.88 777 GLU A N 1
ATOM 6081 C CA . GLU A 1 777 ? 6.035 -32.298 -14.048 1.00 93.88 777 GLU A CA 1
ATOM 6082 C C . GLU A 1 777 ? 7.509 -32.716 -13.906 1.00 93.88 777 GLU A C 1
ATOM 6084 O O . GLU A 1 777 ? 8.399 -31.873 -14.029 1.00 93.88 777 GLU A O 1
ATOM 6089 N N . ASP A 1 778 ? 7.792 -34.005 -13.700 1.00 96.38 778 ASP A N 1
ATOM 6090 C CA . ASP A 1 778 ? 9.157 -34.515 -13.529 1.00 96.38 778 ASP A CA 1
ATOM 6091 C C . ASP A 1 778 ? 9.948 -34.436 -14.844 1.00 96.38 778 ASP A C 1
ATOM 6093 O O . ASP A 1 778 ? 11.133 -34.070 -14.857 1.00 96.38 778 ASP A O 1
ATOM 6097 N N . GLU A 1 779 ? 9.286 -34.698 -15.972 1.00 97.06 779 GLU A N 1
ATOM 6098 C CA . GLU A 1 779 ? 9.844 -34.505 -17.305 1.00 97.06 779 GLU A CA 1
ATOM 6099 C C . GLU A 1 779 ? 10.111 -33.018 -17.588 1.00 97.06 779 GLU A C 1
ATOM 6101 O O . GLU A 1 779 ? 11.218 -32.674 -18.018 1.00 97.06 779 GLU A O 1
ATOM 6106 N N . LYS A 1 780 ? 9.180 -32.112 -17.245 1.00 97.25 780 LYS A N 1
ATOM 6107 C CA . LYS A 1 780 ? 9.411 -30.652 -17.333 1.00 97.25 780 LYS A CA 1
ATOM 6108 C C . LYS A 1 780 ? 10.623 -30.218 -16.514 1.00 97.25 780 LYS A C 1
ATOM 6110 O O . LYS A 1 780 ? 11.453 -29.439 -16.996 1.00 97.25 780 LYS A O 1
ATOM 6115 N N . VAL A 1 781 ? 10.749 -30.736 -15.289 1.00 96.44 781 VAL A N 1
ATOM 6116 C CA . VAL A 1 781 ? 11.902 -30.481 -14.417 1.00 96.44 781 VAL A CA 1
ATOM 6117 C C . VAL A 1 781 ? 13.191 -30.922 -15.101 1.00 96.44 781 VAL A C 1
ATOM 6119 O O . VAL A 1 781 ? 14.149 -30.148 -15.172 1.00 96.44 781 VAL A O 1
ATOM 6122 N N . SER A 1 782 ? 13.221 -32.140 -15.641 1.00 96.38 782 SER A N 1
ATOM 6123 C CA . SER A 1 782 ? 14.381 -32.672 -16.360 1.00 96.38 782 SER A CA 1
ATOM 6124 C C . SER A 1 782 ? 14.763 -31.798 -17.561 1.00 96.38 782 SER A C 1
ATOM 6126 O O . SER A 1 782 ? 15.931 -31.426 -17.708 1.00 96.38 782 SER A O 1
ATOM 6128 N N . LEU A 1 783 ? 13.790 -31.398 -18.386 1.00 96.38 783 LEU A N 1
ATOM 6129 C CA . LEU A 1 783 ? 14.020 -30.561 -19.566 1.00 96.38 783 LEU A CA 1
ATOM 6130 C C . LEU A 1 783 ? 14.610 -29.193 -19.205 1.00 96.38 783 LEU A C 1
ATOM 6132 O O . LEU A 1 783 ? 15.595 -28.776 -19.816 1.00 96.38 783 LEU A O 1
ATOM 6136 N N . ILE A 1 784 ? 14.071 -28.516 -18.184 1.00 95.19 784 ILE A N 1
ATOM 6137 C CA . ILE A 1 784 ? 14.578 -27.204 -17.747 1.00 95.19 784 ILE A CA 1
ATOM 6138 C C . ILE A 1 784 ? 16.002 -27.320 -17.189 1.00 95.19 784 ILE A C 1
ATOM 6140 O O . ILE A 1 784 ? 16.860 -26.488 -17.501 1.00 95.19 784 ILE A O 1
ATOM 6144 N N . LYS A 1 785 ? 16.293 -28.367 -16.407 1.00 93.69 785 LYS A N 1
ATOM 6145 C CA . LYS A 1 785 ? 17.645 -28.612 -15.876 1.00 93.69 785 LYS A CA 1
ATOM 6146 C C . LYS A 1 785 ? 18.668 -28.804 -16.995 1.00 93.69 785 LYS A C 1
ATOM 6148 O O . LYS A 1 785 ? 19.777 -28.276 -16.896 1.00 93.69 785 LYS A O 1
ATOM 6153 N N . ASN A 1 786 ? 18.263 -29.490 -18.063 1.00 92.69 786 ASN A N 1
ATOM 6154 C CA . ASN A 1 786 ? 19.095 -29.833 -19.215 1.00 92.69 786 ASN A CA 1
ATOM 6155 C C . ASN A 1 786 ? 19.139 -28.757 -20.316 1.00 92.69 786 ASN A C 1
ATOM 6157 O O . ASN A 1 786 ? 19.737 -28.995 -21.366 1.00 92.69 786 ASN A O 1
ATOM 6161 N N . LEU A 1 787 ? 18.541 -27.577 -20.108 1.00 91.75 787 LEU A N 1
ATOM 6162 C CA . LEU A 1 787 ? 18.700 -26.463 -21.044 1.00 91.75 787 LEU A CA 1
ATOM 6163 C C . LEU A 1 787 ? 20.191 -26.126 -21.249 1.00 91.75 787 LEU A C 1
ATOM 6165 O O . LEU A 1 787 ? 20.997 -26.296 -20.329 1.00 91.75 787 LEU A O 1
ATOM 6169 N N . PRO A 1 788 ? 20.599 -25.620 -22.423 1.00 88.62 788 PRO A N 1
ATOM 6170 C CA . PRO A 1 788 ? 21.989 -25.230 -22.636 1.00 88.62 788 PRO A CA 1
ATOM 6171 C C . PRO A 1 788 ? 22.435 -24.136 -21.643 1.00 88.62 788 PRO A C 1
ATOM 6173 O O . PRO A 1 788 ? 21.591 -23.440 -21.061 1.00 88.62 788 PRO A O 1
ATOM 6176 N N . PRO A 1 789 ? 23.751 -23.980 -21.411 1.00 84.88 789 PRO A N 1
ATOM 6177 C CA . PRO A 1 789 ? 24.283 -22.835 -20.684 1.00 84.88 789 PRO A CA 1
ATOM 6178 C C . PRO A 1 789 ? 23.806 -21.522 -21.306 1.00 84.88 789 PRO A C 1
ATOM 6180 O O . PRO A 1 789 ? 23.580 -21.425 -22.511 1.00 84.88 789 PRO A O 1
ATOM 6183 N N . PHE A 1 790 ? 23.634 -20.511 -20.469 1.00 86.62 790 PHE A N 1
ATOM 6184 C CA . PHE A 1 790 ? 23.207 -19.194 -20.899 1.00 86.62 790 PHE A CA 1
ATOM 6185 C C . PHE A 1 790 ? 24.406 -18.407 -21.422 1.00 86.62 790 PHE A C 1
ATOM 6187 O O . PHE A 1 790 ? 25.098 -17.715 -20.674 1.00 86.62 790 PHE A O 1
ATOM 6194 N N . ASP A 1 791 ? 24.689 -18.571 -22.708 1.00 90.69 791 ASP A N 1
ATOM 6195 C CA . ASP A 1 791 ? 25.778 -17.902 -23.410 1.00 90.69 791 ASP A CA 1
ATOM 6196 C C . ASP A 1 791 ? 25.265 -17.049 -24.578 1.00 90.69 791 ASP A C 1
ATOM 6198 O O . ASP A 1 791 ? 24.075 -17.034 -24.910 1.00 90.69 791 ASP A O 1
ATOM 6202 N N . ASP A 1 792 ? 26.175 -16.304 -25.201 1.00 92.62 792 ASP A N 1
ATOM 6203 C CA . ASP A 1 792 ? 25.829 -15.387 -26.285 1.00 92.62 792 ASP A CA 1
ATOM 6204 C C . ASP A 1 792 ? 25.314 -16.114 -27.535 1.00 92.62 792 ASP A C 1
ATOM 6206 O O . ASP A 1 792 ? 24.517 -15.545 -28.280 1.00 92.62 792 ASP A O 1
ATOM 6210 N N . SER A 1 793 ? 25.680 -17.388 -27.732 1.00 92.12 793 SER A N 1
ATOM 6211 C CA . SER A 1 793 ? 25.157 -18.210 -28.829 1.00 92.12 793 SER A CA 1
ATOM 6212 C C . SER A 1 793 ? 23.674 -18.517 -28.626 1.00 92.12 793 SER A C 1
ATOM 6214 O O . SER A 1 793 ? 22.867 -18.351 -29.546 1.00 92.12 793 SER A O 1
ATOM 6216 N N . VAL A 1 794 ? 23.284 -18.891 -27.404 1.00 90.94 794 VAL A N 1
ATOM 6217 C CA . VAL A 1 794 ? 21.878 -19.115 -27.052 1.00 90.94 794 VAL A CA 1
ATOM 6218 C C . VAL A 1 794 ? 21.066 -17.826 -27.172 1.00 90.94 794 VAL A C 1
ATOM 6220 O O . VAL A 1 794 ? 19.967 -17.866 -27.732 1.00 90.94 794 VAL A O 1
ATOM 6223 N N . LYS A 1 795 ? 21.600 -16.691 -26.701 1.00 94.31 795 LYS A N 1
ATOM 6224 C CA . LYS A 1 795 ? 20.938 -15.380 -26.819 1.00 94.31 795 LYS A CA 1
ATOM 6225 C C . LYS A 1 795 ? 20.720 -15.000 -28.285 1.00 94.31 795 LYS A C 1
ATOM 6227 O O . LYS A 1 795 ? 19.596 -14.673 -28.666 1.00 94.31 795 LYS A O 1
ATOM 6232 N N . ALA A 1 796 ? 21.766 -15.098 -29.109 1.00 95.25 796 ALA A N 1
ATOM 6233 C CA . ALA A 1 796 ? 21.713 -14.785 -30.536 1.00 95.25 796 ALA A CA 1
ATOM 6234 C C . ALA A 1 796 ? 20.703 -15.671 -31.280 1.00 95.25 796 ALA A C 1
ATOM 6236 O O . ALA A 1 796 ? 19.899 -15.167 -32.064 1.00 95.25 796 ALA A O 1
ATOM 6237 N N . SER A 1 797 ? 20.674 -16.970 -30.961 1.00 93.94 797 SER A N 1
ATOM 6238 C CA . SER A 1 797 ? 19.719 -17.921 -31.535 1.00 93.94 797 SER A CA 1
ATOM 6239 C C . SER A 1 797 ? 18.267 -17.579 -31.196 1.00 93.94 797 SER A C 1
ATOM 6241 O O . SER A 1 797 ? 17.426 -17.629 -32.085 1.00 93.94 797 SER A O 1
ATOM 6243 N N . VAL A 1 798 ? 17.951 -17.213 -29.948 1.00 92.75 798 VAL A N 1
ATOM 6244 C CA . VAL A 1 798 ? 16.568 -16.857 -29.566 1.00 92.75 798 VAL A CA 1
ATOM 6245 C C . VAL A 1 798 ? 16.133 -15.526 -30.175 1.00 92.75 798 VAL A C 1
ATOM 6247 O O . VAL A 1 798 ? 14.960 -15.334 -30.492 1.00 92.75 798 VAL A O 1
ATOM 6250 N N . LEU A 1 799 ? 17.072 -14.596 -30.331 1.00 95.31 799 LEU A N 1
ATOM 6251 C CA . LEU A 1 799 ? 16.817 -13.308 -30.963 1.00 95.31 799 LEU A CA 1
ATOM 6252 C C . LEU A 1 799 ? 16.816 -13.393 -32.493 1.00 95.31 799 LEU A C 1
ATOM 6254 O O . LEU A 1 799 ? 16.444 -12.407 -33.123 1.00 95.31 799 LEU A O 1
ATOM 6258 N N . GLY A 1 800 ? 17.221 -14.514 -33.095 1.00 94.69 800 GLY A N 1
ATOM 6259 C CA . GLY A 1 800 ? 17.357 -14.648 -34.547 1.00 94.69 800 GLY A CA 1
ATOM 6260 C C . GLY A 1 800 ? 18.349 -13.640 -35.139 1.00 94.69 800 GLY A C 1
ATOM 6261 O O . GLY A 1 800 ? 18.041 -12.997 -36.141 1.00 94.69 800 GLY A O 1
ATOM 6262 N N . VAL A 1 801 ? 19.498 -13.428 -34.483 1.00 95.44 801 VAL A N 1
ATOM 6263 C CA . VAL A 1 801 ? 20.534 -12.473 -34.924 1.00 95.44 801 VAL A CA 1
ATOM 6264 C C . VAL A 1 801 ? 21.874 -13.163 -35.159 1.00 95.44 801 VAL A C 1
ATOM 6266 O O . VAL A 1 801 ? 22.238 -14.091 -34.445 1.00 95.44 801 VAL A O 1
ATOM 6269 N N . GLU A 1 802 ? 22.626 -12.685 -36.152 1.00 93.38 802 GLU A N 1
ATOM 6270 C CA . GLU A 1 802 ? 23.951 -13.226 -36.493 1.00 93.38 802 GLU A CA 1
ATOM 6271 C C . GLU A 1 802 ? 25.022 -12.844 -35.459 1.00 93.38 802 GLU A C 1
ATOM 6273 O O . GLU A 1 802 ? 25.871 -13.659 -35.108 1.00 93.38 802 GLU A O 1
ATOM 6278 N N . SER A 1 803 ? 24.963 -11.608 -34.953 1.00 94.44 803 SER A N 1
ATOM 6279 C CA . SER A 1 803 ? 25.907 -11.053 -33.981 1.00 94.44 803 SER A CA 1
ATOM 6280 C C . SER A 1 803 ? 25.144 -10.396 -32.838 1.00 94.44 803 SER A C 1
ATOM 6282 O O . SER A 1 803 ? 24.433 -9.408 -33.035 1.00 94.44 803 SER A O 1
ATOM 6284 N N . LEU A 1 804 ? 25.294 -10.942 -31.626 1.00 94.31 804 LEU A N 1
ATOM 6285 C CA . LEU A 1 804 ? 24.696 -10.351 -30.429 1.00 94.31 804 LEU A CA 1
ATOM 6286 C C . LEU A 1 804 ? 25.287 -8.966 -30.143 1.00 94.31 804 LEU A C 1
ATOM 6288 O O . LEU A 1 804 ? 24.544 -8.065 -29.771 1.00 94.31 804 LEU A O 1
ATOM 6292 N N . LYS A 1 805 ? 26.597 -8.798 -30.361 1.00 93.12 805 LYS A N 1
ATOM 6293 C CA . LYS A 1 805 ? 27.310 -7.530 -30.168 1.00 93.12 805 LYS A CA 1
ATOM 6294 C C . LYS A 1 805 ? 26.716 -6.419 -31.041 1.00 93.12 805 LYS A C 1
ATOM 6296 O O . LYS A 1 805 ? 26.272 -5.404 -30.518 1.00 93.12 805 LYS A O 1
ATOM 6301 N N . GLU A 1 806 ? 26.598 -6.650 -32.349 1.00 92.38 806 GLU A N 1
ATOM 6302 C CA . GLU A 1 806 ? 26.016 -5.650 -33.261 1.00 92.38 806 GLU A CA 1
ATOM 6303 C C . GLU A 1 806 ? 24.552 -5.334 -32.921 1.00 92.38 806 GLU A C 1
ATOM 6305 O O . GLU A 1 806 ? 24.081 -4.204 -33.077 1.00 92.38 806 GLU A O 1
ATOM 6310 N N . PHE A 1 807 ? 23.808 -6.348 -32.474 1.00 95.12 807 PHE A N 1
ATOM 6311 C CA . PHE A 1 807 ? 22.420 -6.191 -32.061 1.00 95.12 807 PHE A CA 1
ATOM 6312 C C . PHE A 1 807 ? 22.288 -5.305 -30.810 1.00 95.12 807 PHE A C 1
ATOM 6314 O O . PHE A 1 807 ? 21.436 -4.409 -30.785 1.00 95.12 807 PHE A O 1
ATOM 6321 N N . THR A 1 808 ? 23.114 -5.524 -29.781 1.00 94.69 808 THR A N 1
ATOM 6322 C CA . THR A 1 808 ? 23.072 -4.740 -28.536 1.00 94.69 808 THR A CA 1
ATOM 6323 C C . THR A 1 808 ? 23.555 -3.309 -28.748 1.00 94.69 808 THR A C 1
ATOM 6325 O O . THR A 1 808 ? 22.913 -2.381 -28.251 1.00 94.69 808 THR A O 1
ATOM 6328 N N . GLU A 1 809 ? 24.598 -3.109 -29.557 1.00 93.06 809 GLU A N 1
ATOM 6329 C CA . GLU A 1 809 ? 25.053 -1.785 -30.005 1.00 93.06 809 GLU A CA 1
ATOM 6330 C C . GLU A 1 809 ? 23.923 -1.022 -30.706 1.00 93.06 809 GLU A C 1
ATOM 6332 O O . GLU A 1 809 ? 23.633 0.128 -30.367 1.00 93.06 809 GLU A O 1
ATOM 6337 N N . CYS A 1 810 ? 23.188 -1.688 -31.603 1.00 94.56 810 CYS A N 1
ATOM 6338 C CA . CYS A 1 810 ? 22.055 -1.065 -32.280 1.00 94.56 810 CYS A CA 1
ATOM 6339 C C . CYS A 1 810 ? 20.946 -0.672 -31.300 1.00 94.56 810 CYS A C 1
ATOM 6341 O O . CYS A 1 810 ? 20.383 0.419 -31.406 1.00 94.56 810 CYS A O 1
ATOM 6343 N N . CYS A 1 811 ? 20.657 -1.521 -30.310 1.00 95.94 811 CYS A N 1
ATOM 6344 C CA . CYS A 1 811 ? 19.680 -1.207 -29.270 1.00 95.94 811 CYS A CA 1
ATOM 6345 C C . CYS A 1 811 ? 20.077 0.037 -28.456 1.00 95.94 811 CYS A C 1
ATOM 6347 O O . CYS A 1 811 ? 19.202 0.844 -28.132 1.00 95.94 811 CYS A O 1
ATOM 6349 N N . LEU A 1 812 ? 21.369 0.226 -28.158 1.00 94.75 812 LEU A N 1
ATOM 6350 C CA . LEU A 1 812 ? 21.873 1.428 -27.481 1.00 94.75 812 LEU A CA 1
ATOM 6351 C C . LEU A 1 812 ? 21.719 2.678 -28.350 1.00 94.75 812 LEU A C 1
ATOM 6353 O O . LEU A 1 812 ? 21.183 3.683 -27.880 1.00 94.75 812 LEU A O 1
ATOM 6357 N N . VAL A 1 813 ? 22.120 2.606 -29.623 1.00 93.69 813 VAL A N 1
ATOM 6358 C CA . VAL A 1 813 ? 21.961 3.726 -30.564 1.00 93.69 813 VAL A CA 1
ATOM 6359 C C . VAL A 1 813 ? 20.483 4.098 -30.691 1.00 93.69 813 VAL A C 1
ATOM 6361 O O . VAL A 1 813 ? 20.120 5.265 -30.550 1.00 93.69 813 VAL A O 1
ATOM 6364 N N . GLN A 1 814 ? 19.592 3.114 -30.845 1.00 94.62 814 GLN A N 1
ATOM 6365 C CA . GLN A 1 814 ? 18.149 3.360 -30.855 1.00 94.62 814 GLN A CA 1
ATOM 6366 C C . GLN A 1 814 ? 17.649 3.995 -29.555 1.00 94.62 814 GLN A C 1
ATOM 6368 O O . GLN A 1 814 ? 16.744 4.832 -29.591 1.00 94.62 814 GLN A O 1
ATOM 6373 N N . ALA A 1 815 ? 18.207 3.620 -28.402 1.00 94.19 815 ALA A N 1
ATOM 6374 C CA . ALA A 1 815 ? 17.807 4.196 -27.128 1.00 94.19 815 ALA A CA 1
ATOM 6375 C C . ALA A 1 815 ? 18.141 5.695 -27.026 1.00 94.19 815 ALA A C 1
ATOM 6377 O O . ALA A 1 815 ? 17.336 6.459 -26.486 1.00 94.19 815 ALA A O 1
ATOM 6378 N N . LEU A 1 816 ? 19.288 6.104 -27.575 1.00 92.25 816 LEU A N 1
ATOM 6379 C CA . LEU A 1 816 ? 19.772 7.488 -27.563 1.00 92.25 816 LEU A CA 1
ATOM 6380 C C . LEU A 1 816 ? 19.144 8.356 -28.659 1.00 92.25 816 LEU A C 1
ATOM 6382 O O . LEU A 1 816 ? 18.852 9.521 -28.414 1.00 92.25 816 LEU A O 1
ATOM 6386 N N . VAL A 1 817 ? 18.862 7.794 -29.837 1.00 91.38 817 VAL A N 1
ATOM 6387 C CA . VAL A 1 817 ? 18.193 8.526 -30.927 1.00 91.38 817 VAL A CA 1
ATOM 6388 C C . VAL A 1 817 ? 16.711 8.741 -30.609 1.00 91.38 817 VAL A C 1
ATOM 6390 O O . VAL A 1 817 ? 16.170 9.832 -30.790 1.00 91.38 817 VAL A O 1
ATOM 6393 N N . TYR A 1 818 ? 16.036 7.720 -30.076 1.00 92.19 818 TYR A N 1
ATOM 6394 C CA . TYR A 1 818 ? 14.594 7.741 -29.831 1.00 92.19 818 TYR A CA 1
ATOM 6395 C C . TYR A 1 818 ? 14.281 7.913 -28.341 1.00 92.19 818 TYR A C 1
ATOM 6397 O O . TYR A 1 818 ? 13.732 7.032 -27.671 1.00 92.19 818 TYR A O 1
ATOM 6405 N N . THR A 1 819 ? 14.618 9.089 -27.813 1.00 90.44 819 THR A N 1
ATOM 6406 C CA . THR A 1 819 ? 14.619 9.387 -26.368 1.00 90.44 819 THR A CA 1
ATOM 6407 C C . THR A 1 819 ? 13.233 9.401 -25.708 1.00 90.44 819 THR A C 1
ATOM 6409 O O . THR A 1 819 ? 13.123 9.264 -24.483 1.00 90.44 819 THR A O 1
ATOM 6412 N N . THR A 1 820 ? 12.156 9.535 -26.489 1.00 89.31 820 THR A N 1
ATOM 6413 C CA . THR A 1 820 ? 10.771 9.588 -25.994 1.00 89.31 820 THR A CA 1
ATOM 6414 C C . THR A 1 820 ? 9.892 8.500 -26.610 1.00 89.31 820 THR A C 1
ATOM 6416 O O . THR A 1 820 ? 10.138 8.041 -27.721 1.00 89.31 820 THR A O 1
ATOM 6419 N N . LYS A 1 821 ? 8.812 8.112 -25.910 1.00 88.25 821 LYS A N 1
ATOM 6420 C CA . LYS A 1 821 ? 7.839 7.126 -26.425 1.00 88.25 821 LYS A CA 1
ATOM 6421 C C . LYS A 1 821 ? 7.224 7.565 -27.760 1.00 88.25 821 LYS A C 1
ATOM 6423 O O . LYS A 1 821 ? 7.035 6.732 -28.634 1.00 88.25 821 LYS A O 1
ATOM 6428 N N . LYS A 1 822 ? 6.960 8.867 -27.916 1.00 89.19 822 LYS A N 1
ATOM 6429 C CA . LYS A 1 822 ? 6.368 9.453 -29.127 1.00 89.19 822 LYS A CA 1
ATOM 6430 C C . LYS A 1 822 ? 7.271 9.334 -30.349 1.00 89.19 822 LYS A C 1
ATOM 6432 O O . LYS A 1 822 ? 6.783 9.112 -31.437 1.00 89.19 822 LYS A O 1
ATOM 6437 N N . MET A 1 823 ? 8.588 9.427 -30.175 1.00 91.06 823 MET A N 1
ATOM 6438 C CA . MET A 1 823 ? 9.521 9.293 -31.300 1.00 91.06 823 MET A CA 1
ATOM 6439 C C . MET A 1 823 ? 9.601 7.858 -31.837 1.00 91.06 823 MET A C 1
ATOM 6441 O O . MET A 1 823 ? 10.067 7.648 -32.948 1.00 91.06 823 MET A O 1
ATOM 6445 N N . ARG A 1 824 ? 9.180 6.860 -31.051 1.00 89.56 824 ARG A N 1
ATOM 6446 C CA . ARG A 1 824 ? 9.315 5.434 -31.391 1.00 89.56 824 ARG A CA 1
ATOM 6447 C C . ARG A 1 824 ? 8.160 4.902 -32.239 1.00 89.56 824 ARG A C 1
ATOM 6449 O O . ARG A 1 824 ? 8.287 3.814 -32.797 1.00 89.56 824 ARG A O 1
ATOM 6456 N N . VAL A 1 825 ? 7.042 5.620 -32.291 1.00 88.38 825 VAL A N 1
ATOM 6457 C CA . VAL A 1 825 ? 5.793 5.174 -32.913 1.00 88.38 825 VAL A CA 1
ATOM 6458 C C . VAL A 1 825 ? 5.203 6.332 -33.702 1.00 88.38 825 VAL A C 1
ATOM 6460 O O . VAL A 1 825 ? 5.155 7.454 -33.212 1.00 88.38 825 VAL A O 1
ATOM 6463 N N . ASP A 1 826 ? 4.747 6.048 -34.909 1.00 88.25 826 ASP A N 1
ATOM 6464 C CA . ASP A 1 826 ? 4.016 6.990 -35.738 1.00 88.25 826 ASP A CA 1
ATOM 6465 C C . ASP A 1 826 ? 2.634 7.267 -35.117 1.00 88.25 826 ASP A C 1
ATOM 6467 O O . ASP A 1 826 ? 1.868 6.335 -34.864 1.00 88.25 826 ASP A O 1
ATOM 6471 N N . GLU A 1 827 ? 2.325 8.533 -34.808 1.00 84.81 827 GLU A N 1
ATOM 6472 C CA . GLU A 1 827 ? 1.090 8.889 -34.087 1.00 84.81 827 GLU A CA 1
ATOM 6473 C C . GLU A 1 827 ? -0.186 8.607 -34.907 1.00 84.81 827 GLU A C 1
ATOM 6475 O O . GLU A 1 827 ? -1.236 8.363 -34.312 1.00 84.81 827 GLU A O 1
ATOM 6480 N N . GLU A 1 828 ? -0.110 8.606 -36.243 1.00 85.50 828 GLU A N 1
ATOM 6481 C CA . GLU A 1 828 ? -1.272 8.412 -37.123 1.00 85.50 828 GLU A CA 1
ATOM 6482 C C . GLU A 1 828 ? -1.568 6.931 -37.373 1.00 85.50 828 GLU A C 1
ATOM 6484 O O . GLU A 1 828 ? -2.720 6.494 -37.328 1.00 85.50 828 GLU A O 1
ATOM 6489 N N . THR A 1 829 ? -0.524 6.150 -37.635 1.00 82.44 829 THR A N 1
ATOM 6490 C CA . THR A 1 829 ? -0.633 4.740 -38.029 1.00 82.44 829 THR A CA 1
ATOM 6491 C C . THR A 1 829 ? -0.449 3.776 -36.857 1.00 82.44 829 THR A C 1
ATOM 6493 O O . THR A 1 829 ? -0.819 2.607 -36.959 1.00 82.44 829 THR A O 1
ATOM 6496 N N . GLY A 1 830 ? 0.137 4.234 -35.745 1.00 78.88 830 GLY A N 1
ATOM 6497 C CA . GLY A 1 830 ? 0.512 3.388 -34.611 1.00 78.88 830 GLY A CA 1
ATOM 6498 C C . GLY A 1 830 ? 1.691 2.450 -34.901 1.00 78.88 830 GLY A C 1
ATOM 6499 O O . GLY A 1 830 ? 2.026 1.613 -34.061 1.00 78.88 830 GLY A O 1
ATOM 6500 N N . LEU A 1 831 ? 2.335 2.571 -36.067 1.00 84.19 831 LEU A N 1
ATOM 6501 C CA . LEU A 1 831 ? 3.429 1.699 -36.490 1.00 84.19 831 LEU A CA 1
ATOM 6502 C C . LEU A 1 831 ? 4.762 2.116 -35.840 1.00 84.19 831 LEU A C 1
ATOM 6504 O O . LEU A 1 831 ? 5.009 3.307 -35.640 1.00 84.19 831 LEU A O 1
ATOM 6508 N N . PRO A 1 832 ? 5.661 1.172 -35.508 1.00 87.69 832 PRO A N 1
ATOM 6509 C CA . PRO A 1 832 ? 7.006 1.499 -35.043 1.00 87.69 832 PRO A CA 1
ATOM 6510 C C . PRO A 1 832 ? 7.812 2.260 -36.104 1.00 87.69 832 PRO A C 1
ATOM 6512 O O . PRO A 1 832 ? 7.913 1.825 -37.248 1.00 87.69 832 PRO A O 1
ATOM 6515 N N . LEU A 1 833 ? 8.451 3.358 -35.695 1.00 89.88 833 LEU A N 1
ATOM 6516 C CA . LEU A 1 833 ? 9.384 4.135 -36.532 1.00 89.88 833 LEU A CA 1
ATOM 6517 C C . LEU A 1 833 ? 10.821 3.592 -36.486 1.00 89.88 833 LEU A C 1
ATOM 6519 O O . LEU A 1 833 ? 11.708 4.087 -37.179 1.00 89.88 833 LEU A O 1
ATOM 6523 N N . LEU A 1 834 ? 11.060 2.611 -35.620 1.00 91.88 834 LEU A N 1
ATOM 6524 C CA . LEU A 1 834 ? 12.368 2.025 -35.365 1.00 91.88 834 LEU A CA 1
ATOM 6525 C C . LEU A 1 834 ? 12.662 0.932 -36.401 1.00 91.88 834 LEU A C 1
ATOM 6527 O O . LEU A 1 834 ? 11.802 0.065 -36.609 1.00 91.88 834 LEU A O 1
ATOM 6531 N N . PRO A 1 835 ? 13.869 0.894 -36.991 1.00 93.38 835 PRO A N 1
ATOM 6532 C CA . PRO A 1 835 ? 14.288 -0.279 -37.743 1.00 93.38 835 PRO A CA 1
ATOM 6533 C C . PRO A 1 835 ? 14.402 -1.485 -36.802 1.00 93.38 835 PRO A C 1
ATOM 6535 O O . PRO A 1 835 ? 14.725 -1.339 -35.622 1.00 93.38 835 PRO A O 1
ATOM 6538 N N . ASP A 1 836 ? 14.137 -2.688 -37.303 1.00 93.62 836 ASP A N 1
ATOM 6539 C CA . ASP A 1 836 ? 14.400 -3.916 -36.553 1.00 93.62 836 ASP A CA 1
ATOM 6540 C C . ASP A 1 836 ? 15.918 -4.063 -36.370 1.00 93.62 836 ASP A C 1
ATOM 6542 O O . ASP A 1 836 ? 16.628 -4.162 -37.376 1.00 93.62 836 ASP A O 1
ATOM 6546 N N . PRO A 1 837 ? 16.449 -4.124 -35.135 1.00 92.44 837 PRO A N 1
ATOM 6547 C CA . PRO A 1 837 ? 17.878 -4.328 -34.940 1.00 92.44 837 PRO A CA 1
ATOM 6548 C C . PRO A 1 837 ? 18.372 -5.678 -35.484 1.00 92.44 837 PRO A C 1
ATOM 6550 O O . PRO A 1 837 ? 19.564 -5.842 -35.709 1.00 92.44 837 PRO A O 1
ATOM 6553 N N . GLY A 1 838 ? 17.498 -6.655 -35.746 1.00 92.19 838 GLY A N 1
ATOM 6554 C CA . GLY A 1 838 ? 17.868 -7.880 -36.464 1.00 92.19 838 GLY A CA 1
ATOM 6555 C C . GLY A 1 838 ? 18.156 -7.658 -37.956 1.00 92.19 838 GLY A C 1
ATOM 6556 O O . GLY A 1 838 ? 18.894 -8.434 -38.559 1.00 92.19 838 GLY A O 1
ATOM 6557 N N . HIS A 1 839 ? 17.646 -6.576 -38.551 1.00 93.19 839 HIS A N 1
ATOM 6558 C CA . HIS A 1 839 ? 17.748 -6.299 -39.981 1.00 93.19 839 HIS A CA 1
ATOM 6559 C C . HIS A 1 839 ? 18.977 -5.438 -40.314 1.00 93.19 839 HIS A C 1
ATOM 6561 O O . HIS A 1 839 ? 18.996 -4.229 -40.073 1.00 93.19 839 HIS A O 1
ATOM 6567 N N . LYS A 1 840 ? 20.005 -6.054 -40.913 1.00 91.31 840 LYS A N 1
ATOM 6568 C CA . LYS A 1 840 ? 21.319 -5.432 -41.165 1.00 91.31 840 LYS A CA 1
ATOM 6569 C C . LYS A 1 840 ? 21.243 -4.092 -41.904 1.00 91.31 840 LYS A C 1
ATOM 6571 O O . LYS A 1 840 ? 21.820 -3.115 -41.439 1.00 91.31 840 LYS A O 1
ATOM 6576 N N . GLN A 1 841 ? 20.490 -4.018 -43.003 1.00 91.94 841 GLN A N 1
ATOM 6577 C CA . GLN A 1 841 ? 20.373 -2.783 -43.790 1.00 91.94 841 GLN A CA 1
ATOM 6578 C C . GLN A 1 841 ? 19.767 -1.632 -42.971 1.00 91.94 841 GLN A C 1
ATOM 6580 O O . GLN A 1 841 ? 20.234 -0.501 -43.062 1.00 91.94 841 GLN A O 1
ATOM 6585 N N . GLY A 1 842 ? 18.764 -1.929 -42.135 1.00 90.62 842 GLY A N 1
ATOM 6586 C CA . GLY A 1 842 ? 18.131 -0.930 -41.270 1.00 90.62 842 GLY A CA 1
ATOM 6587 C C . GLY A 1 842 ? 19.059 -0.443 -40.154 1.00 90.62 842 GLY A C 1
ATOM 6588 O O . GLY A 1 842 ? 19.041 0.741 -39.820 1.00 90.62 842 GLY A O 1
ATOM 6589 N N . ARG A 1 843 ? 19.908 -1.331 -39.609 1.00 91.06 843 ARG A N 1
ATOM 6590 C CA . ARG A 1 843 ? 20.962 -0.951 -38.653 1.00 91.06 843 ARG A CA 1
ATOM 6591 C C . ARG A 1 843 ? 21.964 0.010 -39.282 1.00 91.06 843 ARG A C 1
ATOM 6593 O O . ARG A 1 843 ? 22.220 1.071 -38.723 1.00 91.06 843 ARG A O 1
ATOM 6600 N N . GLU A 1 844 ? 22.503 -0.357 -40.444 1.00 90.44 844 GLU A N 1
ATOM 6601 C CA . GLU A 1 844 ? 23.490 0.462 -41.149 1.00 90.44 844 GLU A CA 1
ATOM 6602 C C . GLU A 1 844 ? 22.918 1.842 -41.485 1.00 90.44 844 GLU A C 1
ATOM 6604 O O . GLU A 1 844 ? 23.567 2.847 -41.221 1.00 90.44 844 GLU A O 1
ATOM 6609 N N . GLU A 1 845 ? 21.687 1.918 -41.997 1.00 91.44 845 GLU A N 1
ATOM 6610 C CA . GLU A 1 845 ? 21.035 3.197 -42.299 1.00 91.44 845 GLU A CA 1
ATOM 6611 C C . GLU A 1 845 ? 20.849 4.072 -41.050 1.00 91.44 845 GLU A C 1
ATOM 6613 O O . GLU A 1 845 ? 21.117 5.275 -41.096 1.00 91.44 845 GLU A O 1
ATOM 6618 N N . LEU A 1 846 ? 20.458 3.474 -39.918 1.00 92.38 846 LEU A N 1
ATOM 6619 C CA . LEU A 1 846 ? 20.354 4.188 -38.646 1.00 92.38 846 LEU A CA 1
ATOM 6620 C C . LEU A 1 846 ? 21.712 4.738 -38.196 1.00 92.38 846 LEU A C 1
ATOM 6622 O O . LEU A 1 846 ? 21.785 5.889 -37.759 1.00 92.38 846 LEU A O 1
ATOM 6626 N N . TYR A 1 847 ? 22.776 3.942 -38.312 1.00 90.44 847 TYR A N 1
ATOM 6627 C CA . TYR A 1 847 ? 24.135 4.366 -37.972 1.00 90.44 847 TYR A CA 1
ATOM 6628 C C . TYR A 1 847 ? 24.584 5.530 -38.861 1.00 90.44 847 TYR A C 1
ATOM 6630 O O . TYR A 1 847 ? 24.978 6.565 -38.324 1.00 90.44 847 TYR A O 1
ATOM 6638 N N . ARG A 1 848 ? 24.404 5.418 -40.190 1.00 88.12 848 ARG A N 1
ATOM 6639 C CA . ARG A 1 848 ? 24.627 6.496 -41.185 1.00 88.12 848 ARG A CA 1
ATOM 6640 C C . ARG A 1 848 ? 23.945 7.778 -40.810 1.00 88.12 848 ARG A C 1
ATOM 6642 O O . ARG A 1 848 ? 24.594 8.809 -40.651 1.00 88.12 848 ARG A O 1
ATOM 6649 N N . LYS A 1 849 ? 22.644 7.699 -40.594 1.00 90.19 849 LYS A N 1
ATOM 6650 C CA . LYS A 1 849 ? 21.860 8.869 -40.244 1.00 90.19 849 LYS A CA 1
ATOM 6651 C C . LYS A 1 849 ? 22.339 9.513 -38.939 1.00 90.19 849 LYS A C 1
ATOM 6653 O O . LYS A 1 849 ? 22.529 10.723 -38.898 1.00 90.19 849 LYS A O 1
ATOM 6658 N N . THR A 1 850 ? 22.559 8.713 -37.897 1.00 89.56 850 THR A N 1
ATOM 6659 C CA . THR A 1 850 ? 22.918 9.222 -36.564 1.00 89.56 850 THR A CA 1
ATOM 6660 C C . THR A 1 850 ? 24.299 9.871 -36.561 1.00 89.56 850 THR A C 1
ATOM 6662 O O . THR A 1 850 ? 24.448 10.992 -36.080 1.00 89.56 850 THR A O 1
ATOM 6665 N N . LEU A 1 851 ? 25.304 9.198 -37.127 1.00 86.31 851 LEU A N 1
ATOM 6666 C CA . LEU A 1 851 ? 26.675 9.699 -37.161 1.00 86.31 851 LEU A CA 1
ATOM 6667 C C . LEU A 1 851 ? 26.783 10.969 -38.015 1.00 86.31 851 LEU A C 1
ATOM 6669 O O . LEU A 1 851 ? 27.394 11.952 -37.594 1.00 86.31 851 LEU A O 1
ATOM 6673 N N . ARG A 1 852 ? 26.100 10.994 -39.167 1.00 87.25 852 ARG A N 1
ATOM 6674 C CA . ARG A 1 852 ? 25.981 12.197 -39.996 1.00 87.25 852 ARG A CA 1
ATOM 6675 C C . ARG A 1 852 ? 25.398 13.369 -39.216 1.00 87.25 852 ARG A C 1
ATOM 6677 O O . ARG A 1 852 ? 25.919 14.477 -39.296 1.00 87.25 852 ARG A O 1
ATOM 6684 N N . GLU A 1 853 ? 24.319 13.148 -38.468 1.00 87.94 853 GLU A N 1
ATOM 6685 C CA . GLU A 1 853 ? 23.690 14.199 -37.662 1.00 87.94 853 GLU A CA 1
ATOM 6686 C C . GLU A 1 853 ? 24.627 14.737 -36.567 1.00 87.94 853 GLU A C 1
ATOM 6688 O O . GLU A 1 853 ? 24.608 15.944 -36.314 1.00 87.94 853 GLU A O 1
ATOM 6693 N N . VAL A 1 854 ? 25.467 13.885 -35.964 1.00 86.56 854 VAL A N 1
ATOM 6694 C CA . VAL A 1 854 ? 26.501 14.293 -34.994 1.00 86.56 854 VAL A CA 1
ATOM 6695 C C . VAL A 1 854 ? 27.556 15.183 -35.664 1.00 86.56 854 VAL A C 1
ATOM 6697 O O . VAL A 1 854 ? 27.779 16.309 -35.214 1.00 86.56 854 VAL A O 1
ATOM 6700 N N . TYR A 1 855 ? 28.144 14.747 -36.784 1.00 85.31 855 TYR A N 1
ATOM 6701 C CA . TYR A 1 855 ? 29.149 15.543 -37.501 1.00 85.31 855 TYR A CA 1
ATOM 6702 C C . TYR A 1 855 ? 28.587 16.855 -38.054 1.00 85.31 855 TYR A C 1
ATOM 6704 O O . TYR A 1 855 ? 29.216 17.901 -37.895 1.00 85.31 855 TYR A O 1
ATOM 6712 N N . LEU A 1 856 ? 27.392 16.835 -38.657 1.00 87.75 856 LEU A N 1
ATOM 6713 C CA . LEU A 1 856 ? 26.745 18.043 -39.179 1.00 87.75 856 LEU A CA 1
ATOM 6714 C C . LEU A 1 856 ? 26.465 19.056 -38.076 1.00 87.75 856 LEU A C 1
ATOM 6716 O O . LEU A 1 856 ? 26.636 20.257 -38.279 1.00 87.75 856 LEU A O 1
ATOM 6720 N N . ARG A 1 857 ? 26.020 18.595 -36.906 1.00 87.12 857 ARG A N 1
ATOM 6721 C CA . ARG A 1 857 ? 25.773 19.482 -35.771 1.00 87.12 857 ARG A CA 1
ATOM 6722 C C . ARG A 1 857 ? 27.069 20.126 -35.298 1.00 87.12 857 ARG A C 1
ATOM 6724 O O . ARG A 1 857 ? 27.103 21.350 -35.197 1.00 87.12 857 ARG A O 1
ATOM 6731 N N . ARG A 1 858 ? 28.133 19.340 -35.110 1.00 86.75 858 ARG A N 1
ATOM 6732 C CA . ARG A 1 858 ? 29.437 19.873 -34.705 1.00 86.75 858 ARG A CA 1
ATOM 6733 C C . ARG A 1 858 ? 30.004 20.853 -35.731 1.00 86.75 858 ARG A C 1
ATOM 6735 O O . ARG A 1 858 ? 30.473 21.925 -35.367 1.00 86.75 858 ARG A O 1
ATOM 6742 N N . TRP A 1 859 ? 29.899 20.526 -37.015 1.00 88.50 859 TRP A N 1
ATOM 6743 C CA . TRP A 1 859 ? 30.306 21.421 -38.094 1.00 88.50 859 TRP A CA 1
ATOM 6744 C C . TRP A 1 859 ? 29.508 22.734 -38.088 1.00 88.50 859 TRP A C 1
ATOM 6746 O O . TRP A 1 859 ? 30.095 23.802 -38.228 1.00 88.50 859 TRP A O 1
ATOM 6756 N N . ARG A 1 860 ? 28.189 22.698 -37.841 1.00 90.44 860 ARG A N 1
ATOM 6757 C CA . ARG A 1 860 ? 27.362 23.913 -37.688 1.00 90.44 860 ARG A CA 1
ATOM 6758 C C . ARG A 1 860 ? 27.771 24.756 -36.478 1.00 90.44 860 ARG A C 1
ATOM 6760 O O . ARG A 1 860 ? 27.671 25.981 -36.541 1.00 90.44 860 ARG A O 1
ATOM 6767 N N . GLU A 1 861 ? 28.199 24.133 -35.382 1.00 89.44 861 GLU A N 1
ATOM 6768 C CA . GLU A 1 861 ? 28.739 24.844 -34.217 1.00 89.44 861 GLU A CA 1
ATOM 6769 C C . GLU A 1 861 ? 30.052 25.549 -34.552 1.00 89.44 861 GLU A C 1
ATOM 6771 O O . GLU A 1 861 ? 30.156 26.757 -34.332 1.00 89.44 861 GLU A O 1
ATOM 6776 N N . ASP A 1 862 ? 30.999 24.825 -35.156 1.00 89.25 862 ASP A N 1
ATOM 6777 C CA . ASP A 1 862 ? 32.283 25.370 -35.605 1.00 89.25 862 ASP A CA 1
ATOM 6778 C C . ASP A 1 862 ? 32.054 26.495 -36.649 1.00 89.25 862 ASP A C 1
ATOM 6780 O O . ASP A 1 862 ? 32.691 27.547 -36.590 1.00 89.25 862 ASP A O 1
ATOM 6784 N N . LEU A 1 863 ? 31.077 26.346 -37.557 1.00 91.06 863 LEU A N 1
ATOM 6785 C CA . LEU A 1 863 ? 30.697 27.368 -38.545 1.00 91.06 863 LEU A CA 1
ATOM 6786 C C . LEU A 1 863 ? 30.096 28.610 -37.881 1.00 91.06 863 LEU A C 1
ATOM 6788 O O . LEU A 1 863 ? 30.360 29.740 -38.295 1.00 91.06 863 LEU A O 1
ATOM 6792 N N . LYS A 1 864 ? 29.284 28.425 -36.838 1.00 92.31 864 LYS A N 1
ATOM 6793 C CA . LYS A 1 864 ? 28.717 29.527 -36.055 1.00 92.31 864 LYS A CA 1
ATOM 6794 C C . LYS A 1 864 ? 29.804 30.268 -35.278 1.00 92.31 864 LYS A C 1
ATOM 6796 O O . LYS A 1 864 ? 29.733 31.491 -35.172 1.00 92.31 864 LYS A O 1
ATOM 6801 N N . GLU A 1 865 ? 30.795 29.556 -34.748 1.00 91.00 865 GLU A N 1
ATOM 6802 C CA . GLU A 1 865 ? 31.969 30.148 -34.101 1.00 91.00 865 GLU A CA 1
ATOM 6803 C C . GLU A 1 865 ? 32.820 30.934 -35.105 1.00 91.00 865 GLU A C 1
ATOM 6805 O O . GLU A 1 865 ? 33.093 32.112 -34.871 1.00 91.00 865 GLU A O 1
ATOM 6810 N N . LYS A 1 866 ? 33.110 30.350 -36.275 1.00 92.50 866 LYS A N 1
ATOM 6811 C CA . LYS A 1 866 ? 33.751 31.044 -37.401 1.00 92.50 866 LYS A CA 1
ATOM 6812 C C . LYS A 1 866 ? 32.986 32.310 -37.789 1.00 92.50 866 LYS A C 1
ATOM 6814 O O . LYS A 1 866 ? 33.577 33.379 -37.875 1.00 92.50 866 LYS A O 1
ATOM 6819 N N . THR A 1 867 ? 31.669 32.209 -37.967 1.00 89.56 867 THR A N 1
ATOM 6820 C CA . THR A 1 867 ? 30.804 33.335 -38.358 1.00 89.56 867 THR A CA 1
ATOM 6821 C C . THR A 1 867 ? 30.895 34.479 -37.350 1.00 89.56 867 THR A C 1
ATOM 6823 O O . THR A 1 867 ? 31.023 35.632 -37.758 1.00 89.56 867 THR A O 1
ATOM 6826 N N . ARG A 1 868 ? 30.867 34.160 -36.048 1.00 89.88 868 ARG A N 1
ATOM 6827 C CA . ARG A 1 868 ? 31.018 35.137 -34.958 1.00 89.88 868 ARG A CA 1
ATOM 6828 C C . ARG A 1 868 ? 32.386 35.808 -34.976 1.00 89.88 868 ARG A C 1
ATOM 6830 O O . ARG A 1 868 ? 32.467 37.015 -34.778 1.00 89.88 868 ARG A O 1
ATOM 6837 N N . GLU A 1 869 ? 33.444 35.044 -35.216 1.00 91.00 869 GLU A N 1
ATOM 6838 C CA . GLU A 1 869 ? 34.804 35.579 -35.276 1.00 91.00 869 GLU A CA 1
ATOM 6839 C C . GLU A 1 869 ? 35.019 36.465 -36.513 1.00 91.00 869 GLU A C 1
ATOM 6841 O O . GLU A 1 869 ? 35.625 37.531 -36.424 1.00 91.00 869 GLU A O 1
ATOM 6846 N N . GLU A 1 870 ? 34.459 36.085 -37.662 1.00 90.69 870 GLU A N 1
ATOM 6847 C CA . GLU A 1 870 ? 34.437 36.926 -38.862 1.00 90.69 870 GLU A CA 1
ATOM 6848 C C . GLU A 1 870 ? 33.672 38.232 -38.636 1.00 90.69 870 GLU A C 1
ATOM 6850 O O . GLU A 1 870 ? 34.146 39.292 -39.047 1.00 90.69 870 GLU A O 1
ATOM 6855 N N . ASP A 1 871 ? 32.517 38.169 -37.964 1.00 88.38 871 ASP A N 1
ATOM 6856 C CA . ASP A 1 871 ? 31.726 39.349 -37.605 1.00 88.38 871 ASP A CA 1
ATOM 6857 C C . ASP A 1 871 ? 32.499 40.258 -36.640 1.00 88.38 871 ASP A C 1
ATOM 6859 O O . ASP A 1 871 ? 32.497 41.478 -36.818 1.00 88.38 871 ASP A O 1
ATOM 6863 N N . ARG A 1 872 ? 33.229 39.677 -35.677 1.00 89.44 872 ARG A N 1
ATOM 6864 C CA . ARG A 1 872 ? 34.120 40.410 -34.765 1.00 89.44 872 ARG A CA 1
ATOM 6865 C C . ARG A 1 872 ? 35.225 41.135 -35.533 1.00 89.44 872 ARG A C 1
ATOM 6867 O O . ARG A 1 872 ? 35.390 42.341 -35.363 1.00 89.44 872 ARG A O 1
ATOM 6874 N N . VAL A 1 873 ? 35.945 40.429 -36.409 1.00 91.62 873 VAL A N 1
ATOM 6875 C CA . VAL A 1 873 ? 37.043 40.999 -37.210 1.00 91.62 873 VAL A CA 1
ATOM 6876 C C . VAL A 1 873 ? 36.533 42.072 -38.173 1.00 91.62 873 VAL A C 1
ATOM 6878 O O . VAL A 1 873 ? 37.147 43.131 -38.285 1.00 91.62 873 VAL A O 1
ATOM 6881 N N . LEU A 1 874 ? 35.408 41.844 -38.856 1.00 90.00 874 LEU A N 1
ATOM 6882 C CA . LEU A 1 874 ? 34.800 42.866 -39.711 1.00 90.00 874 LEU A CA 1
ATOM 6883 C C . LEU A 1 874 ? 34.296 44.061 -38.898 1.00 90.00 874 LEU A C 1
ATOM 6885 O O . LEU A 1 874 ? 34.397 45.188 -39.370 1.00 90.00 874 LEU A O 1
ATOM 6889 N N . GLY A 1 875 ? 33.777 43.838 -37.691 1.00 89.25 875 GLY A N 1
ATOM 6890 C CA . GLY A 1 875 ? 33.372 44.910 -36.787 1.00 89.25 875 GLY A CA 1
ATOM 6891 C C . GLY A 1 875 ? 34.551 45.774 -36.337 1.00 89.25 875 GLY A C 1
ATOM 6892 O O . GLY A 1 875 ? 34.443 46.999 -36.333 1.00 89.25 875 GLY A O 1
ATOM 6893 N N . GLU A 1 876 ? 35.699 45.160 -36.041 1.00 89.62 876 GLU A N 1
ATOM 6894 C CA . GLU A 1 876 ? 36.955 45.867 -35.751 1.00 89.62 876 GLU A CA 1
ATOM 6895 C C . GLU A 1 876 ? 37.471 46.635 -36.972 1.00 89.62 876 GLU A C 1
ATOM 6897 O O . GLU A 1 876 ? 37.797 47.813 -36.856 1.00 89.62 876 GLU A O 1
ATOM 6902 N N . MET A 1 877 ? 37.454 46.022 -38.160 1.00 92.19 877 MET A N 1
ATOM 6903 C CA . MET A 1 877 ? 37.821 46.706 -39.405 1.00 92.19 877 MET A CA 1
ATOM 6904 C C . MET A 1 877 ? 36.895 47.887 -39.711 1.00 92.19 877 MET A C 1
ATOM 6906 O O . MET A 1 877 ? 37.359 48.926 -40.178 1.00 92.19 877 MET A O 1
ATOM 6910 N N . LEU A 1 878 ? 35.590 47.740 -39.457 1.00 91.00 878 LEU A N 1
ATOM 6911 C CA . LEU A 1 878 ? 34.611 48.804 -39.655 1.00 91.00 878 LEU A CA 1
ATOM 6912 C C . LEU A 1 878 ? 34.871 49.950 -38.683 1.00 91.00 878 LEU A C 1
ATOM 6914 O O . LEU A 1 878 ? 34.899 51.106 -39.097 1.00 91.00 878 LEU A O 1
ATOM 6918 N N . ARG A 1 879 ? 35.105 49.628 -37.407 1.00 90.56 879 ARG A N 1
ATOM 6919 C CA . ARG A 1 879 ? 35.512 50.592 -36.382 1.00 90.56 879 ARG A CA 1
ATOM 6920 C C . ARG A 1 879 ? 36.748 51.364 -36.828 1.00 90.56 879 ARG A C 1
ATOM 6922 O O . ARG A 1 879 ? 36.701 52.590 -36.823 1.00 90.56 879 ARG A O 1
ATOM 6929 N N . ASP A 1 880 ? 37.808 50.676 -37.234 1.00 90.75 880 ASP A N 1
ATOM 6930 C CA . ASP A 1 880 ? 39.074 51.315 -37.604 1.00 90.75 880 ASP A CA 1
ATOM 6931 C C . ASP A 1 880 ? 38.901 52.204 -38.839 1.00 90.75 880 ASP A C 1
ATOM 6933 O O . ASP A 1 880 ? 39.258 53.377 -38.799 1.00 90.75 880 ASP A O 1
ATOM 6937 N N . ALA A 1 881 ? 38.219 51.719 -39.882 1.00 91.12 881 ALA A N 1
ATOM 6938 C CA . ALA A 1 881 ? 37.921 52.516 -41.074 1.00 91.12 881 ALA A CA 1
ATOM 6939 C C . ALA A 1 881 ? 37.089 53.777 -40.756 1.00 91.12 881 ALA A C 1
ATOM 6941 O O . ALA A 1 881 ? 37.332 54.851 -41.312 1.00 91.12 881 ALA A O 1
ATOM 6942 N N . LEU A 1 882 ? 36.122 53.674 -39.839 1.00 89.75 882 LEU A N 1
ATOM 6943 C CA . LEU A 1 882 ? 35.310 54.805 -39.381 1.00 89.75 882 LEU A CA 1
ATOM 6944 C C . LEU A 1 882 ? 36.128 55.801 -38.541 1.00 89.75 882 LEU A C 1
ATOM 6946 O O . LEU A 1 882 ? 36.003 57.021 -38.714 1.00 89.75 882 LEU A O 1
ATOM 6950 N N . VAL A 1 883 ? 36.987 55.310 -37.647 1.00 88.50 883 VAL A N 1
ATOM 6951 C CA . VAL A 1 883 ? 37.867 56.138 -36.809 1.00 88.50 883 VAL A CA 1
ATOM 6952 C C . VAL A 1 883 ? 38.920 56.854 -37.662 1.00 88.50 883 VAL A C 1
ATOM 6954 O O . VAL A 1 883 ? 39.105 58.063 -37.502 1.00 88.50 883 VAL A O 1
ATOM 6957 N N . GLU A 1 884 ? 39.529 56.168 -38.628 1.00 91.06 884 GLU A N 1
ATOM 6958 C CA . GLU A 1 884 ? 40.622 56.675 -39.468 1.00 91.06 884 GLU A CA 1
ATOM 6959 C C . GLU A 1 884 ? 40.174 57.572 -40.632 1.00 91.06 884 GLU A C 1
ATOM 6961 O O . GLU A 1 884 ? 40.996 58.333 -41.146 1.00 91.06 884 GLU A O 1
ATOM 6966 N N . ALA A 1 885 ? 38.894 57.538 -41.033 1.00 91.06 885 ALA A N 1
ATOM 6967 C CA . ALA A 1 885 ? 38.370 58.355 -42.135 1.00 91.06 885 ALA A CA 1
ATOM 6968 C C . ALA A 1 885 ? 38.749 59.844 -41.984 1.00 91.06 885 ALA A C 1
ATOM 6970 O O . ALA A 1 885 ? 38.491 60.459 -40.950 1.00 91.06 885 ALA A O 1
ATOM 6971 N N . GLN A 1 886 ? 39.348 60.463 -42.998 1.00 91.38 886 GLN A N 1
ATOM 6972 C CA . GLN A 1 886 ? 39.878 61.832 -42.863 1.00 91.38 886 GLN A CA 1
ATOM 6973 C C . GLN A 1 886 ? 38.844 62.908 -43.221 1.00 91.38 886 GLN A C 1
ATOM 6975 O O . GLN A 1 886 ? 39.060 64.092 -42.966 1.00 91.38 886 GLN A O 1
ATOM 6980 N N . THR A 1 887 ? 37.711 62.506 -43.804 1.00 92.38 887 THR A N 1
ATOM 6981 C CA . THR A 1 887 ? 36.623 63.396 -44.231 1.00 92.38 887 THR A CA 1
ATOM 6982 C C . THR A 1 887 ? 35.257 62.850 -43.809 1.00 92.38 887 THR A C 1
ATOM 6984 O O . THR A 1 887 ? 35.094 61.643 -43.620 1.00 92.38 887 THR A O 1
ATOM 69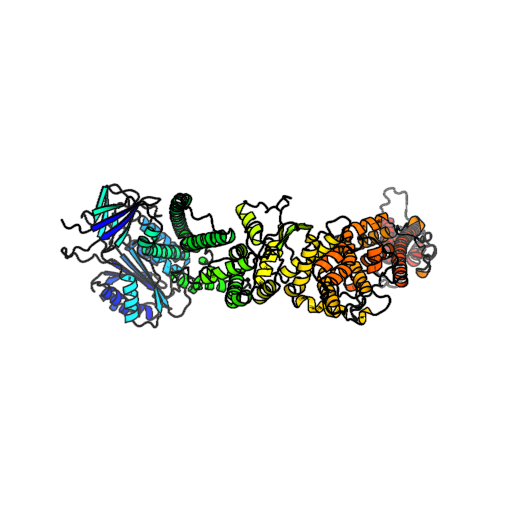87 N N . VAL A 1 888 ? 34.256 63.731 -43.672 1.00 86.62 888 VAL A N 1
ATOM 6988 C CA . VAL A 1 888 ? 32.869 63.324 -43.365 1.00 86.62 888 VAL A CA 1
ATOM 6989 C C . VAL A 1 888 ? 32.280 62.483 -44.501 1.00 86.62 888 VAL A C 1
ATOM 6991 O O . VAL A 1 888 ? 31.602 61.498 -44.232 1.00 86.62 888 VAL A O 1
ATOM 6994 N N . ASP A 1 889 ? 32.590 62.802 -45.759 1.00 86.81 889 ASP A N 1
ATOM 6995 C CA . ASP A 1 889 ? 32.101 62.041 -46.916 1.00 86.81 889 ASP A CA 1
ATOM 6996 C C . ASP A 1 889 ? 32.648 60.607 -46.936 1.00 86.81 889 ASP A C 1
ATOM 6998 O O . ASP A 1 889 ? 31.907 59.657 -47.191 1.00 86.81 889 ASP A O 1
ATOM 7002 N N . GLU A 1 890 ? 33.933 60.428 -46.609 1.00 88.44 890 GLU A N 1
ATOM 7003 C CA . GLU A 1 890 ? 34.544 59.105 -46.455 1.00 88.44 890 GLU A CA 1
ATOM 7004 C C . GLU A 1 890 ? 33.915 58.326 -45.295 1.00 88.44 890 GLU A C 1
ATOM 7006 O O . GLU A 1 890 ? 33.594 57.148 -45.453 1.00 88.44 890 GLU A O 1
ATOM 7011 N N . PHE A 1 891 ? 33.669 58.993 -44.166 1.00 89.31 891 PHE A N 1
ATOM 7012 C CA . PHE A 1 891 ? 32.987 58.408 -43.014 1.00 89.31 891 PHE A CA 1
ATOM 7013 C C . PHE A 1 891 ? 31.560 57.949 -43.357 1.00 89.31 891 PHE A C 1
ATOM 7015 O O . PHE A 1 891 ? 31.195 56.811 -43.068 1.00 89.31 891 PHE A O 1
ATOM 7022 N N . VAL A 1 892 ? 30.768 58.791 -44.034 1.00 86.81 892 VAL A N 1
ATOM 7023 C CA . VAL A 1 892 ? 29.404 58.465 -44.493 1.00 86.81 892 VAL A CA 1
ATOM 7024 C C . VAL A 1 892 ? 29.417 57.323 -45.509 1.00 86.81 892 VAL A C 1
ATOM 7026 O O . VAL A 1 892 ? 28.546 56.452 -45.458 1.00 86.81 892 VAL A O 1
ATOM 7029 N N . ARG A 1 893 ? 30.402 57.295 -46.415 1.00 89.94 893 ARG A N 1
ATOM 7030 C CA . ARG A 1 893 ? 30.575 56.194 -47.370 1.00 89.94 893 ARG A CA 1
ATOM 7031 C C . ARG A 1 893 ? 30.823 54.874 -46.641 1.00 89.94 893 ARG A C 1
ATOM 7033 O O . ARG A 1 893 ? 30.098 53.921 -46.895 1.00 89.94 893 ARG A O 1
ATOM 7040 N N . VAL A 1 894 ? 31.775 54.834 -45.705 1.00 89.62 894 VAL A N 1
ATOM 7041 C CA . VAL A 1 894 ? 32.087 53.625 -44.915 1.00 89.62 894 VAL A CA 1
ATOM 7042 C C . VAL A 1 894 ? 30.894 53.195 -44.050 1.00 89.62 894 VAL A C 1
ATOM 7044 O O . VAL A 1 894 ? 30.616 52.007 -43.941 1.00 89.62 894 VAL A O 1
ATOM 7047 N N . LEU A 1 895 ? 30.127 54.141 -43.502 1.00 86.81 895 LEU A N 1
ATOM 7048 C CA . LEU A 1 895 ? 28.873 53.866 -42.786 1.00 86.81 895 LEU A CA 1
ATOM 7049 C C . LEU A 1 895 ? 27.824 53.162 -43.660 1.00 86.81 895 LEU A C 1
ATOM 7051 O O . LEU A 1 895 ? 27.150 52.247 -43.188 1.00 86.81 895 LEU A O 1
ATOM 7055 N N . ARG A 1 896 ? 27.663 53.605 -44.914 1.00 84.38 896 ARG A N 1
ATOM 7056 C CA . ARG A 1 896 ? 26.643 53.090 -45.845 1.00 84.38 896 ARG A CA 1
ATOM 7057 C C . ARG A 1 896 ? 27.057 51.788 -46.517 1.00 84.38 896 ARG A C 1
ATOM 7059 O O . ARG A 1 896 ? 26.254 50.867 -46.614 1.00 84.38 896 ARG A O 1
ATOM 7066 N N . GLU A 1 897 ? 28.281 51.749 -47.023 1.00 87.19 897 GLU A N 1
ATOM 7067 C CA . GLU A 1 897 ? 28.801 50.635 -47.819 1.00 87.19 897 GLU A CA 1
ATOM 7068 C C . GLU A 1 897 ? 29.391 49.533 -46.929 1.00 87.19 897 GLU A C 1
ATOM 7070 O O . GLU A 1 897 ? 29.432 48.371 -47.332 1.00 87.19 897 GLU A O 1
ATOM 7075 N N . GLY A 1 898 ? 29.775 49.875 -45.695 1.00 90.44 898 GLY A N 1
ATOM 7076 C CA . GLY A 1 898 ? 30.406 48.964 -44.753 1.00 90.44 898 GLY A CA 1
ATOM 7077 C C . GLY A 1 898 ? 31.863 48.663 -45.100 1.00 90.44 898 GLY A C 1
ATOM 7078 O O . GLY A 1 898 ? 32.487 49.318 -45.937 1.00 90.44 898 GLY A O 1
ATOM 7079 N N . VAL A 1 899 ? 32.407 47.633 -44.453 1.00 92.25 899 VAL A N 1
ATOM 7080 C CA . VAL A 1 899 ? 33.687 47.022 -44.834 1.00 92.25 899 VAL A CA 1
ATOM 7081 C C . VAL A 1 899 ? 33.444 45.616 -45.353 1.00 92.25 899 VAL A C 1
ATOM 7083 O O . VAL A 1 899 ? 32.622 44.866 -44.821 1.00 92.25 899 VAL A O 1
ATOM 7086 N N . GLN A 1 900 ? 34.174 45.256 -46.402 1.00 91.44 900 GLN A N 1
ATOM 7087 C CA . GLN A 1 900 ? 34.097 43.943 -47.023 1.00 91.44 900 GLN A CA 1
ATOM 7088 C C . GLN A 1 900 ? 35.434 43.220 -46.887 1.00 91.44 900 GLN A C 1
ATOM 7090 O O . GLN A 1 900 ? 36.493 43.788 -47.162 1.00 91.44 900 GLN A O 1
ATOM 7095 N N . LYS A 1 901 ? 35.380 41.939 -46.515 1.00 89.94 901 LYS A N 1
ATOM 7096 C CA . L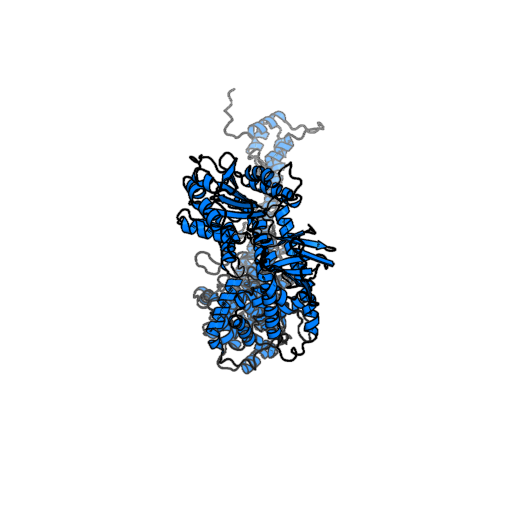YS A 1 901 ? 36.527 41.029 -46.561 1.00 89.94 901 LYS A CA 1
ATOM 7097 C C . LYS A 1 901 ? 36.067 39.672 -47.080 1.00 89.94 901 LYS A C 1
ATOM 7099 O O . LYS A 1 901 ? 35.145 39.065 -46.541 1.00 89.94 901 LYS A O 1
ATOM 7104 N N . GLY A 1 902 ? 36.692 39.219 -48.167 1.00 86.88 902 GLY A N 1
ATOM 7105 C CA . GLY A 1 902 ? 36.241 38.034 -48.896 1.00 86.88 902 GLY A CA 1
ATOM 7106 C C . GLY A 1 902 ? 34.807 38.200 -49.414 1.00 86.88 902 GLY A C 1
ATOM 7107 O O . GLY A 1 902 ? 34.474 39.198 -50.060 1.00 86.88 902 GLY A O 1
ATOM 7108 N N . THR A 1 903 ? 33.954 37.221 -49.125 1.00 83.50 903 THR A N 1
ATOM 7109 C CA . THR A 1 903 ? 32.541 37.190 -49.544 1.00 83.50 903 THR A CA 1
ATOM 7110 C C . THR A 1 903 ? 31.583 37.865 -48.559 1.00 83.50 903 THR A C 1
ATOM 7112 O O . THR A 1 903 ? 30.387 37.941 -48.843 1.00 83.50 903 THR A O 1
ATOM 7115 N N . ARG A 1 904 ? 32.074 38.358 -47.413 1.00 86.44 904 ARG A N 1
ATOM 7116 C CA . ARG A 1 904 ? 31.240 38.949 -46.359 1.00 86.44 904 ARG A CA 1
ATOM 7117 C C . ARG A 1 904 ? 31.430 40.459 -46.269 1.00 86.44 904 ARG A C 1
ATOM 7119 O O . ARG A 1 904 ? 32.550 40.966 -46.339 1.00 86.44 904 ARG A O 1
ATOM 7126 N N . THR A 1 905 ? 30.317 41.154 -46.056 1.00 87.88 905 THR A N 1
ATOM 7127 C CA . THR A 1 905 ? 30.262 42.600 -45.825 1.00 87.88 905 THR A CA 1
ATOM 7128 C C . THR A 1 905 ? 29.614 42.854 -44.472 1.00 87.88 905 THR A C 1
ATOM 7130 O O . THR A 1 905 ? 28.550 42.301 -44.188 1.00 87.88 905 THR A O 1
ATOM 7133 N N . SER A 1 906 ? 30.246 43.690 -43.650 1.00 87.31 906 SER A N 1
ATOM 7134 C CA . SER A 1 906 ? 29.674 44.175 -42.394 1.00 87.31 906 SER A CA 1
ATOM 7135 C C . SER A 1 906 ? 29.337 45.652 -42.520 1.00 87.31 906 SER A C 1
ATOM 7137 O O . SER A 1 906 ? 30.179 46.464 -42.905 1.00 87.31 906 SER A O 1
ATOM 7139 N N . CYS A 1 907 ? 28.092 45.986 -42.203 1.00 86.44 907 CYS A N 1
ATOM 7140 C CA . CYS A 1 907 ? 27.567 47.341 -42.153 1.00 86.44 907 CYS A CA 1
ATOM 7141 C C . CYS A 1 907 ? 26.780 47.523 -40.852 1.00 86.44 907 CYS A C 1
ATOM 7143 O O . CYS A 1 907 ? 26.307 46.551 -40.260 1.00 86.44 907 CYS A O 1
ATOM 7145 N N . LEU A 1 908 ? 26.630 48.769 -40.405 1.00 83.38 908 LEU A N 1
ATOM 7146 C CA . LEU A 1 908 ? 25.867 49.076 -39.198 1.00 83.38 908 LEU A CA 1
ATOM 7147 C C . LEU A 1 908 ? 24.367 48.935 -39.481 1.00 83.38 908 LEU A C 1
ATOM 7149 O O . LEU A 1 908 ? 23.805 49.707 -40.254 1.00 83.38 908 LEU A O 1
ATOM 7153 N N . LYS A 1 909 ? 23.711 47.955 -38.847 1.00 80.44 909 LYS A N 1
ATOM 7154 C CA . LYS A 1 909 ? 22.269 47.703 -39.035 1.00 80.44 909 LYS A CA 1
ATOM 7155 C C . LYS A 1 909 ? 21.377 48.469 -38.055 1.00 80.44 909 LYS A C 1
ATOM 7157 O O . LYS A 1 909 ? 20.169 48.536 -38.263 1.00 80.44 909 LYS A O 1
ATOM 7162 N N . GLY A 1 910 ? 21.954 49.042 -36.998 1.00 78.81 910 GLY A N 1
ATOM 7163 C CA . GLY A 1 910 ? 21.255 49.881 -36.024 1.00 78.81 910 GLY A CA 1
ATOM 7164 C C . GLY A 1 910 ? 21.931 49.911 -34.647 1.00 78.81 910 GLY A C 1
ATOM 7165 O O . GLY A 1 910 ? 22.927 49.220 -34.445 1.00 78.81 910 GLY A O 1
ATOM 7166 N N . PRO A 1 911 ? 21.379 50.667 -33.677 1.00 76.38 911 PRO A N 1
ATOM 7167 C CA . PRO A 1 911 ? 21.989 50.877 -32.355 1.00 76.38 911 PRO A CA 1
ATOM 7168 C C . PRO A 1 911 ? 22.118 49.609 -31.496 1.00 76.38 911 PRO A C 1
ATOM 7170 O O . PRO A 1 911 ? 22.904 49.550 -30.555 1.00 76.38 911 PRO A O 1
ATOM 7173 N N . SER A 1 912 ? 21.296 48.597 -31.775 1.00 76.00 912 SER A N 1
ATOM 7174 C CA . SER A 1 912 ? 21.262 47.329 -31.041 1.00 76.00 912 SER A CA 1
ATOM 7175 C C . SER A 1 912 ? 22.264 46.291 -31.558 1.00 76.00 912 SER A C 1
ATOM 7177 O O . SER A 1 912 ? 22.451 45.269 -30.896 1.00 76.00 912 SER A O 1
ATOM 7179 N N . ASP A 1 913 ? 22.907 46.554 -32.699 1.00 80.88 913 ASP A N 1
ATOM 7180 C CA . ASP A 1 913 ? 23.924 45.698 -33.311 1.00 80.88 913 ASP A CA 1
ATOM 7181 C C . ASP A 1 913 ? 25.195 45.650 -32.439 1.00 80.88 913 ASP A C 1
ATOM 7183 O O . ASP A 1 913 ? 25.631 46.668 -31.895 1.00 80.88 913 ASP A O 1
ATOM 7187 N N . GLU A 1 914 ? 25.813 44.476 -32.292 1.00 79.56 914 GLU A N 1
ATOM 7188 C CA . GLU A 1 914 ? 27.079 44.351 -31.557 1.00 79.56 914 GLU A CA 1
ATOM 7189 C C . GLU A 1 914 ? 28.198 45.158 -32.220 1.00 79.56 914 GLU A C 1
ATOM 7191 O O . GLU A 1 914 ? 28.998 45.784 -31.522 1.00 79.56 914 GLU A O 1
ATOM 7196 N N . VAL A 1 915 ? 28.197 45.240 -33.553 1.00 80.75 915 VAL A N 1
ATOM 7197 C CA . VAL A 1 915 ? 29.159 46.054 -34.303 1.00 80.75 915 VAL A CA 1
ATOM 7198 C C . VAL A 1 915 ? 28.961 47.540 -34.000 1.00 80.75 915 VAL A C 1
ATOM 7200 O O . VAL A 1 915 ? 29.940 48.268 -33.842 1.00 80.75 915 VAL A O 1
ATOM 7203 N N . PHE A 1 916 ? 27.712 47.993 -33.830 1.00 83.38 916 PHE A N 1
ATOM 7204 C CA . PHE A 1 916 ? 27.430 49.374 -33.433 1.00 83.38 916 PHE A CA 1
ATOM 7205 C C . PHE A 1 916 ? 27.997 49.682 -32.055 1.00 83.38 916 PHE A C 1
ATOM 7207 O O . PHE A 1 916 ? 28.633 50.713 -31.898 1.00 83.38 916 PHE A O 1
ATOM 7214 N N . LYS A 1 917 ? 27.849 48.778 -31.083 1.00 82.94 917 LYS A N 1
ATOM 7215 C CA . LYS A 1 917 ? 28.411 48.968 -29.736 1.00 82.94 917 LYS A CA 1
ATOM 7216 C C . LYS A 1 917 ? 29.935 49.053 -29.748 1.00 82.94 917 LYS A C 1
ATOM 7218 O O . LYS A 1 917 ? 30.501 49.844 -28.999 1.00 82.94 917 LYS A O 1
ATOM 7223 N N . VAL A 1 918 ? 30.601 48.263 -30.595 1.00 82.69 918 VAL A N 1
ATOM 7224 C CA . VAL A 1 918 ? 32.063 48.319 -30.773 1.00 82.69 918 VAL A CA 1
ATOM 7225 C C . VAL A 1 918 ? 32.491 49.664 -31.368 1.00 82.69 918 VAL A C 1
ATOM 7227 O O . VAL A 1 918 ? 33.443 50.276 -30.881 1.00 82.69 918 VAL A O 1
ATOM 7230 N N . VAL A 1 919 ? 31.774 50.147 -32.388 1.00 82.69 919 VAL A N 1
ATOM 7231 C CA . VAL A 1 919 ? 32.019 51.461 -33.003 1.00 82.69 919 VAL A CA 1
ATOM 7232 C C . VAL A 1 919 ? 31.724 52.587 -32.010 1.00 82.69 919 VAL A C 1
ATOM 7234 O O . VAL A 1 919 ? 32.568 53.448 -31.793 1.00 82.69 919 VAL A O 1
ATOM 7237 N N . GLU A 1 920 ? 30.565 52.565 -31.359 1.00 84.50 920 GLU A N 1
ATOM 7238 C CA . GLU A 1 920 ? 30.143 53.528 -30.343 1.00 84.50 920 GLU A CA 1
ATOM 7239 C C . GLU A 1 920 ? 31.189 53.627 -29.227 1.00 84.50 920 GLU A C 1
ATOM 7241 O O . GLU A 1 920 ? 31.706 54.713 -28.964 1.00 84.50 920 GLU A O 1
ATOM 7246 N N . ALA A 1 921 ? 31.597 52.497 -28.643 1.00 83.50 921 ALA A N 1
ATOM 7247 C CA . ALA A 1 921 ? 32.640 52.469 -27.623 1.00 83.50 921 ALA A CA 1
ATOM 7248 C C . ALA A 1 921 ? 33.928 53.159 -28.100 1.00 83.50 921 ALA A C 1
ATOM 7250 O O . ALA A 1 921 ? 34.471 53.981 -27.369 1.00 83.50 921 ALA A O 1
ATOM 7251 N N . ALA A 1 922 ? 34.378 52.914 -29.333 1.00 83.88 922 ALA A N 1
ATOM 7252 C CA . ALA A 1 922 ? 35.580 53.552 -29.876 1.00 83.88 922 ALA A CA 1
ATOM 7253 C C . ALA A 1 922 ? 35.467 55.084 -29.988 1.00 83.88 922 ALA A C 1
ATOM 7255 O O . ALA A 1 922 ? 36.453 55.790 -29.794 1.00 83.88 922 ALA A O 1
ATOM 7256 N N . PHE A 1 923 ? 34.269 55.610 -30.254 1.00 81.94 923 PHE A N 1
ATOM 7257 C CA . PHE A 1 923 ?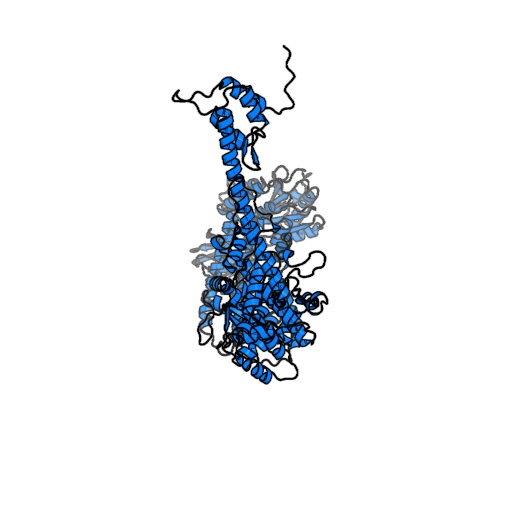 34.018 57.053 -30.309 1.00 81.94 923 PHE A CA 1
ATOM 7258 C C . PHE A 1 923 ? 33.803 57.694 -28.925 1.00 81.94 923 PHE A C 1
ATOM 7260 O O . PHE A 1 923 ? 33.994 58.906 -28.795 1.00 81.94 923 PHE A O 1
ATOM 7267 N N . PHE A 1 924 ? 33.426 56.910 -27.907 1.00 77.44 924 PHE A N 1
ATOM 7268 C CA . PHE A 1 924 ? 33.138 57.381 -26.544 1.00 77.44 924 PHE A CA 1
ATOM 7269 C C . PHE A 1 924 ? 34.231 57.073 -25.505 1.00 77.44 924 PHE A C 1
ATOM 7271 O O . PHE A 1 924 ? 34.170 57.615 -24.396 1.00 77.44 924 PHE A O 1
ATOM 7278 N N . VAL A 1 925 ? 35.241 56.255 -25.828 1.00 73.56 925 VAL A N 1
ATOM 7279 C CA . VAL A 1 925 ? 36.446 56.110 -24.996 1.00 73.56 925 VAL A CA 1
ATOM 7280 C C . VAL A 1 925 ? 37.094 57.488 -24.871 1.00 73.56 925 VAL A C 1
ATOM 7282 O O . VAL A 1 925 ? 37.518 58.095 -25.854 1.00 73.56 925 VAL A O 1
ATOM 7285 N N . LYS A 1 926 ? 37.126 58.022 -23.644 1.00 57.00 926 LYS A N 1
ATOM 7286 C CA . LYS A 1 926 ? 37.792 59.291 -23.355 1.00 57.00 926 LYS A CA 1
ATOM 7287 C C . LYS A 1 926 ? 39.255 59.169 -23.770 1.00 57.00 926 LYS A C 1
ATOM 7289 O O . LYS A 1 926 ? 39.977 58.329 -23.242 1.00 57.00 926 LYS A O 1
ATOM 7294 N N . VAL A 1 927 ? 39.692 60.042 -24.672 1.00 56.50 927 VAL A N 1
ATOM 7295 C CA . VAL A 1 927 ? 41.110 60.255 -24.976 1.00 56.50 927 VAL A CA 1
ATOM 7296 C C . VAL A 1 927 ? 41.752 60.899 -23.738 1.00 56.50 927 VAL A C 1
ATOM 7298 O O . VAL A 1 927 ? 41.880 62.119 -23.663 1.00 56.50 927 VAL A O 1
ATOM 7301 N N . GLU A 1 928 ? 42.065 60.104 -22.712 1.00 50.94 928 GLU A N 1
ATOM 7302 C CA . GLU A 1 928 ? 42.592 60.615 -21.436 1.00 50.94 928 GLU A CA 1
ATOM 7303 C C . GLU A 1 928 ? 44.046 61.108 -21.539 1.00 50.94 928 GLU A C 1
ATOM 7305 O O . GLU A 1 928 ? 44.443 61.930 -20.721 1.00 50.94 928 GLU A O 1
ATOM 7310 N N . ASP A 1 929 ? 44.786 60.761 -22.601 1.00 52.94 929 ASP A N 1
ATOM 7311 C CA . ASP A 1 929 ? 46.206 61.136 -22.751 1.00 52.94 929 ASP A CA 1
ATOM 7312 C C . ASP A 1 929 ? 46.538 62.053 -23.946 1.00 52.94 929 ASP A C 1
ATOM 7314 O O . ASP A 1 929 ? 47.704 62.312 -24.240 1.00 52.94 929 ASP A O 1
ATOM 7318 N N . GLY A 1 930 ? 45.541 62.617 -24.637 1.00 56.72 930 GLY A N 1
ATOM 7319 C CA . GLY A 1 930 ? 45.753 63.667 -25.650 1.00 56.72 930 GLY A CA 1
ATOM 7320 C C . GLY A 1 930 ? 46.616 63.297 -26.874 1.00 56.72 930 GLY A C 1
ATOM 7321 O O . GLY A 1 930 ? 46.928 64.183 -27.674 1.00 56.72 930 GLY A O 1
ATOM 7322 N N . THR A 1 931 ? 46.994 62.027 -27.044 1.00 53.94 931 THR A N 1
ATOM 7323 C CA . THR A 1 931 ? 47.908 61.550 -28.096 1.00 53.94 931 THR A CA 1
ATOM 7324 C C . THR A 1 931 ? 47.213 60.972 -29.330 1.00 53.94 931 THR A C 1
ATOM 7326 O O . THR A 1 931 ? 47.812 60.997 -30.401 1.00 53.94 931 THR A O 1
ATOM 7329 N N . GLU A 1 932 ? 45.943 60.566 -29.251 1.00 57.59 932 GLU A N 1
ATOM 7330 C CA . GLU A 1 932 ? 45.157 60.138 -30.418 1.00 57.59 932 GLU A CA 1
ATOM 7331 C C . GLU A 1 932 ? 43.972 61.079 -30.652 1.00 57.59 932 GLU A C 1
ATOM 7333 O O . GLU A 1 932 ? 42.978 61.072 -29.929 1.00 57.59 932 GLU A O 1
ATOM 7338 N N . LYS A 1 933 ? 44.074 61.937 -31.673 1.00 72.25 933 LYS A N 1
ATOM 7339 C CA . LYS A 1 933 ? 42.946 62.755 -32.131 1.00 72.25 933 LYS A CA 1
ATOM 7340 C C . LYS A 1 933 ? 42.226 62.016 -33.250 1.00 72.25 933 LYS A C 1
ATOM 7342 O O . LYS A 1 933 ? 42.739 61.974 -34.364 1.00 72.25 933 LYS A O 1
ATOM 7347 N N . ILE A 1 934 ? 41.028 61.501 -32.969 1.00 82.19 934 ILE A N 1
ATOM 7348 C CA . ILE A 1 934 ? 40.111 61.035 -34.017 1.00 82.19 934 ILE A CA 1
ATOM 7349 C C . ILE A 1 934 ? 39.808 62.237 -34.937 1.00 82.19 934 ILE A C 1
ATOM 7351 O O . ILE A 1 934 ? 39.306 63.258 -34.449 1.00 82.19 934 ILE A O 1
ATOM 7355 N N . PRO A 1 935 ? 40.119 62.174 -36.245 1.00 83.06 935 PRO A N 1
ATOM 7356 C CA . PRO A 1 935 ? 39.836 63.263 -37.174 1.00 83.06 935 PRO A CA 1
ATOM 7357 C C . PRO A 1 935 ? 38.339 63.552 -37.218 1.00 83.06 935 PRO A C 1
ATOM 7359 O O . PRO A 1 935 ? 37.539 62.622 -37.325 1.00 83.06 935 PRO A O 1
ATOM 7362 N N . LEU A 1 936 ? 37.968 64.836 -37.160 1.00 86.50 936 LEU A N 1
ATOM 7363 C CA . LEU A 1 936 ? 36.573 65.284 -37.281 1.00 86.50 936 LEU A CA 1
ATOM 7364 C C . LEU A 1 936 ? 35.634 64.592 -36.271 1.00 86.50 936 LEU A C 1
ATOM 7366 O O . LEU A 1 936 ? 34.514 64.210 -36.601 1.00 86.50 936 LEU A O 1
ATOM 7370 N N . HIS A 1 937 ? 36.120 64.354 -35.044 1.00 84.69 937 HIS A N 1
ATOM 7371 C CA . HIS A 1 937 ? 35.421 63.560 -34.024 1.00 84.69 937 HIS A CA 1
ATOM 7372 C C . HIS A 1 937 ? 33.997 64.051 -33.743 1.00 84.69 937 HIS A C 1
ATOM 7374 O O . HIS A 1 937 ? 33.077 63.237 -33.706 1.00 84.69 937 HIS A O 1
ATOM 7380 N N . ALA A 1 938 ? 33.796 65.366 -33.606 1.00 83.38 938 ALA A N 1
ATOM 7381 C CA . ALA A 1 938 ? 32.482 65.945 -33.328 1.00 83.38 938 ALA A CA 1
ATOM 7382 C C . ALA A 1 938 ? 31.513 65.757 -34.507 1.00 83.38 938 ALA A C 1
ATOM 7384 O O . ALA A 1 938 ? 30.353 65.396 -34.308 1.00 83.38 938 ALA A O 1
ATOM 7385 N N . GLU A 1 939 ? 31.994 65.953 -35.734 1.00 86.31 939 GLU A N 1
ATOM 7386 C CA . GLU A 1 939 ? 31.222 65.816 -36.967 1.00 86.31 939 GLU A CA 1
ATOM 7387 C C . GLU A 1 939 ? 30.868 64.351 -37.250 1.00 86.31 939 GLU A C 1
ATOM 7389 O O . GLU A 1 939 ? 29.727 64.041 -37.603 1.00 86.31 939 GLU A O 1
ATOM 7394 N N . LYS A 1 940 ? 31.813 63.430 -37.031 1.00 88.69 940 LYS A N 1
ATOM 7395 C CA . LYS A 1 940 ? 31.591 61.983 -37.140 1.00 88.69 940 LYS A CA 1
ATOM 7396 C C . LYS A 1 940 ? 30.626 61.473 -36.076 1.00 88.69 940 LYS A C 1
ATOM 7398 O O . LYS A 1 940 ? 29.721 60.715 -36.408 1.00 88.69 940 LYS A O 1
ATOM 7403 N N . LEU A 1 941 ? 30.763 61.918 -34.825 1.00 85.19 941 LEU A N 1
ATOM 7404 C CA . LEU A 1 941 ? 29.862 61.535 -33.736 1.00 85.19 941 LEU A CA 1
ATOM 7405 C C . LEU A 1 941 ? 28.441 62.059 -33.979 1.00 85.19 941 LEU A C 1
ATOM 7407 O O . LEU A 1 941 ? 27.481 61.305 -33.841 1.00 85.19 941 LEU A O 1
ATOM 7411 N N . ALA A 1 942 ? 28.297 63.316 -34.414 1.00 83.38 942 ALA A N 1
ATOM 7412 C CA . ALA A 1 942 ? 27.004 63.873 -34.808 1.00 83.38 942 ALA A CA 1
ATOM 7413 C C . ALA A 1 942 ? 26.382 63.084 -35.970 1.00 83.38 942 ALA A C 1
ATOM 7415 O O . ALA A 1 942 ? 25.195 62.764 -35.932 1.00 83.38 942 ALA A O 1
ATOM 7416 N N . THR A 1 943 ? 27.187 62.707 -36.968 1.00 83.38 943 THR A N 1
ATOM 7417 C CA . THR A 1 943 ? 26.743 61.891 -38.108 1.00 83.38 943 THR A CA 1
ATOM 7418 C C . THR A 1 943 ? 26.335 60.480 -37.673 1.00 83.38 943 THR A C 1
ATOM 7420 O O . THR A 1 943 ? 25.294 59.998 -38.107 1.00 83.38 943 THR A O 1
ATOM 7423 N N . LEU A 1 944 ? 27.088 59.838 -36.774 1.00 82.88 944 LEU A N 1
ATOM 7424 C CA . LEU A 1 944 ? 26.788 58.511 -36.226 1.00 82.88 944 LEU A CA 1
ATOM 7425 C C . LEU A 1 944 ? 25.496 58.511 -35.391 1.00 82.88 944 LEU A C 1
ATOM 7427 O O . LEU A 1 944 ? 24.674 57.614 -35.550 1.00 82.88 944 LEU A O 1
ATOM 7431 N N . ILE A 1 945 ? 25.289 59.537 -34.554 1.00 79.88 945 ILE A N 1
ATOM 7432 C CA . ILE A 1 945 ? 24.064 59.732 -33.753 1.00 79.88 945 ILE A CA 1
ATOM 7433 C C . ILE A 1 945 ? 22.859 60.052 -34.649 1.00 79.88 945 ILE A C 1
ATOM 7435 O O . ILE A 1 945 ? 21.739 59.636 -34.373 1.00 79.88 945 ILE A O 1
ATOM 7439 N N . THR A 1 946 ? 23.073 60.786 -35.741 1.00 77.69 946 THR A N 1
ATOM 7440 C CA . THR A 1 946 ? 21.997 61.089 -36.696 1.00 77.69 946 THR A CA 1
ATOM 7441 C C . THR A 1 946 ? 21.642 59.858 -37.533 1.00 77.69 946 THR A C 1
ATOM 7443 O O . THR A 1 946 ? 20.471 59.623 -37.807 1.00 77.69 946 THR A O 1
ATOM 7446 N N . ALA A 1 947 ? 22.633 59.037 -37.898 1.00 66.94 947 ALA A N 1
ATOM 7447 C CA . ALA A 1 947 ? 22.447 57.789 -38.639 1.00 66.94 947 ALA A CA 1
ATOM 7448 C C . ALA A 1 947 ? 21.873 56.641 -37.786 1.00 66.94 947 ALA A C 1
ATOM 7450 O O . ALA A 1 947 ? 21.366 55.668 -38.339 1.00 66.94 947 ALA A O 1
ATOM 7451 N N . SER A 1 948 ? 21.947 56.735 -36.455 1.00 61.38 948 SER A N 1
ATOM 7452 C CA . SER A 1 948 ? 21.377 55.758 -35.519 1.00 61.38 948 SER A CA 1
ATOM 7453 C C . SER A 1 948 ? 19.886 55.995 -35.225 1.00 61.38 948 SER A C 1
ATOM 7455 O O . SER A 1 948 ? 19.231 55.149 -34.610 1.00 61.38 948 SER A O 1
ATOM 7457 N N . LEU A 1 949 ? 19.324 57.103 -35.721 1.00 56.12 949 LEU A N 1
ATOM 7458 C CA . LEU A 1 949 ? 17.885 57.343 -35.815 1.00 56.12 949 LEU A CA 1
ATOM 7459 C C . LEU A 1 949 ? 17.325 56.637 -37.069 1.00 56.12 949 LEU A C 1
ATOM 7461 O O . LEU A 1 949 ? 17.996 56.611 -38.101 1.00 56.12 949 LEU A O 1
ATOM 7465 N N . PRO A 1 950 ? 16.116 56.047 -37.025 1.00 54.47 950 PRO A N 1
ATOM 7466 C CA . PRO A 1 950 ? 15.552 55.327 -38.166 1.00 54.47 950 PRO A CA 1
ATOM 7467 C C . PRO A 1 950 ? 15.503 56.220 -39.418 1.00 54.47 950 PRO A C 1
ATOM 7469 O O . PRO A 1 950 ? 14.980 57.331 -39.379 1.00 54.47 950 PRO A O 1
ATOM 7472 N N . PHE A 1 951 ? 16.037 55.713 -40.535 1.00 45.06 951 PHE A N 1
ATOM 7473 C CA . PHE A 1 951 ? 16.269 56.424 -41.807 1.00 45.06 951 PHE A CA 1
ATOM 7474 C C . PHE A 1 951 ? 15.033 57.108 -42.437 1.00 45.06 951 PHE A C 1
ATOM 7476 O O . PHE A 1 951 ? 15.177 57.856 -43.401 1.00 45.06 951 PHE A O 1
ATOM 7483 N N . GLU A 1 952 ? 13.825 56.890 -41.913 1.00 44.50 952 GLU A N 1
ATOM 7484 C CA . GLU A 1 952 ? 12.575 57.471 -42.423 1.00 44.50 952 GLU A CA 1
ATOM 7485 C C . GLU A 1 952 ? 12.349 58.946 -42.030 1.00 44.50 952 GLU A C 1
ATOM 7487 O O . GLU A 1 952 ? 11.377 59.548 -42.485 1.00 44.50 952 GLU A O 1
ATOM 7492 N N . SER A 1 953 ? 13.216 59.566 -41.217 1.00 41.59 953 SER A N 1
ATOM 7493 C CA . SER A 1 953 ? 12.950 60.899 -40.643 1.00 41.59 953 SER A CA 1
ATOM 7494 C C . SER A 1 953 ? 13.940 62.021 -40.990 1.00 41.59 953 SER A C 1
ATOM 7496 O O . SER A 1 953 ? 13.998 63.001 -40.249 1.00 41.59 953 SER A O 1
ATOM 7498 N N . ILE A 1 954 ? 14.707 61.944 -42.084 1.00 39.97 954 ILE A N 1
ATOM 7499 C CA . ILE A 1 954 ? 15.602 63.049 -42.494 1.00 39.97 954 ILE A CA 1
ATOM 7500 C C . ILE A 1 954 ? 14.992 63.810 -43.694 1.00 39.97 954 ILE A C 1
ATOM 7502 O O . ILE A 1 954 ? 14.930 63.240 -44.783 1.00 39.97 954 ILE A O 1
ATOM 7506 N N . PRO A 1 955 ? 14.542 65.078 -43.545 1.00 38.12 955 PRO A N 1
ATOM 7507 C CA . PRO A 1 955 ? 14.089 65.902 -44.669 1.00 38.12 955 PRO A CA 1
ATOM 7508 C C . PRO A 1 955 ? 15.271 66.393 -45.522 1.00 38.12 955 PRO A C 1
ATOM 7510 O O . PRO A 1 955 ? 16.346 66.670 -44.989 1.00 38.12 955 PRO A O 1
ATOM 7513 N N . GLU A 1 956 ? 15.056 66.535 -46.836 1.00 39.72 956 GLU A N 1
ATOM 7514 C CA . GLU A 1 956 ? 16.028 67.107 -47.785 1.00 39.72 956 GLU A CA 1
ATOM 7515 C C . GLU A 1 956 ? 16.519 68.511 -47.370 1.00 39.72 956 GLU A C 1
ATOM 7517 O O . GLU A 1 956 ? 15.761 69.284 -46.773 1.00 39.72 956 GLU A O 1
ATOM 7522 N N . PRO A 1 957 ? 17.773 68.875 -47.706 1.00 39.06 957 PRO A N 1
ATOM 7523 C CA . PRO A 1 957 ? 18.362 70.132 -47.271 1.00 39.06 957 PRO A CA 1
ATOM 7524 C C . PRO A 1 957 ? 17.855 71.309 -48.116 1.00 39.06 957 PRO A C 1
ATOM 7526 O O . PRO A 1 957 ? 17.817 71.245 -49.344 1.00 39.06 957 PRO A O 1
ATOM 7529 N N . LEU A 1 958 ? 17.539 72.423 -47.457 1.00 33.16 958 LEU A N 1
ATOM 7530 C CA . LEU A 1 958 ? 17.328 73.733 -48.077 1.00 33.16 958 LEU A CA 1
ATOM 7531 C C . LEU A 1 958 ? 18.027 74.809 -47.231 1.00 33.16 958 LEU A C 1
ATOM 7533 O O . LEU A 1 958 ? 17.945 74.752 -46.004 1.00 33.16 958 LEU A O 1
ATOM 7537 N N . PRO A 1 959 ? 18.540 75.854 -47.898 1.00 38.53 959 PRO A N 1
ATOM 7538 C CA . PRO A 1 959 ? 19.948 76.108 -48.219 1.00 38.53 959 PRO A CA 1
ATOM 7539 C C . PRO A 1 959 ? 20.847 76.489 -47.035 1.00 38.53 959 PRO A C 1
ATOM 7541 O O . PRO A 1 959 ? 20.354 77.151 -46.093 1.00 38.53 959 PRO A O 1
#

Radius of gyration: 46.15 Å; chains: 1; bounding box: 101×111×117 Å

Secondary structure (DSSP, 8-state):
----EEEEEEE-SSSEEEEEEE---TTS-----PPEEEEEEE-STTTHHHHHHIIIIIHHHHHHHTT--TT-EEEEEEESSSEEEEEEETTTTTT--PPP------THHHHHHHHHHS-TT--SPPPPEEEEEEE-S--S-HHHHHHHHHHHHHHHHTS---PEEEEEEEEESSS----HHHHGGGGG--S-S---EEEEETTS-HHHHHHHHHHHHTT---EEEEEEESS-EESSTT---EESEEEEESEEEEEEESS--SEEEETTEEPEEEEEEEE--HHHHHHHHHHHHHHHHHHHHHHHHH--HHHHHHHHHHHHHHHHHHHHHHHHHHHHHTT---TTS--HHHHHHHHHHHHHHHHHT-HHHHHHHHHH-TTGGGS-HHHHHHHHH---TTSTHHHHHHHHTTTTS----HHHHHHHHHHHHHHTGGGGTT---TTS---TTT---HHHHHHHHHHHHHTT-GGG--HHHHHHH---EEEEEE---S--SSGGG---SEE-TT--EEHHHHHHHHHHTTSPPPBPTTT--B--EEEE--SSHHHHHHHHHH-HHHHHHHHHHHHHSS----TTHHHHHHHHHHHHHHHHHHSTTS---HHHHHHHHHHHHHHHHHHTTTTHHHHGGGS-GGGGSTTBPP--TT--HHHHHHHHHHHHHTT---SHHHHHHHHHHHHHHHHHHHHHTT-TTHHHHHHHHHHHHTT--HHHHS-PPPSTTSPPPPGGG---PPPSS--HHHHHHHHGGGTTGGGGGGHHHHHHHHT-SSS-HHHHHHHHHTSPP--HHHHHHHHT-S-HHHHHHHHHHHHHH--STGGGB-TTT--B-SBPTT-HHHHHHHHHHHHHHHHHHHHHHHHHHHHHHHHHHHHHHHHHHHHH-SSHHHHHHHHHH-EEETTEEE----TTSHHHHHHHHHHHS--TTS----TTHHHHHHHHHHHTS-GGG-PPP--